Protein AF-0000000082888142 (afdb_homodimer)

Structure (mmCIF, N/CA/C/O backbone):
data_AF-0000000082888142-model_v1
#
loop_
_entity.id
_entity.type
_entity.pdbx_description
1 polymer UDP-glucuronosyltransferase
#
loop_
_atom_site.group_PDB
_atom_site.id
_atom_site.type_symbol
_atom_site.label_atom_id
_atom_site.label_alt_id
_atom_site.label_comp_id
_atom_site.label_asym_id
_atom_site.label_entity_id
_atom_site.label_seq_id
_atom_site.pdbx_PDB_ins_code
_atom_site.Cartn_x
_atom_site.Cartn_y
_atom_site.Cartn_z
_atom_site.occupancy
_atom_site.B_iso_or_equiv
_atom_site.auth_seq_id
_atom_site.auth_comp_id
_atom_site.auth_asym_id
_atom_site.auth_atom_id
_atom_site.pdbx_PDB_model_num
ATOM 1 N N . MET A 1 1 ? 13.992 18.969 13.109 1 68.88 1 MET A N 1
ATOM 2 C CA . MET A 1 1 ? 12.547 18.891 13.305 1 68.88 1 MET A CA 1
ATOM 3 C C . MET A 1 1 ? 12.219 18.203 14.617 1 68.88 1 MET A C 1
ATOM 5 O O . MET A 1 1 ? 13.008 17.391 15.125 1 68.88 1 MET A O 1
ATOM 9 N N . ILE A 1 2 ? 11.086 18.531 15.156 1 60.47 2 ILE A N 1
ATOM 10 C CA . ILE A 1 2 ? 10.609 18 16.422 1 60.47 2 ILE A CA 1
ATOM 11 C C . ILE A 1 2 ? 10.555 16.469 16.359 1 60.47 2 ILE A C 1
ATOM 13 O O . ILE A 1 2 ? 10.914 15.797 17.328 1 60.47 2 ILE A O 1
ATOM 17 N N . SER A 1 3 ? 10.359 15.969 15.25 1 79.44 3 SER A N 1
ATOM 18 C CA . SER A 1 3 ? 10.172 14.523 15.109 1 79.44 3 SER A CA 1
ATOM 19 C C . SER A 1 3 ? 11.508 13.789 15.125 1 79.44 3 SER A C 1
ATOM 21 O O . SER A 1 3 ? 11.562 12.586 15.391 1 79.44 3 SER A O 1
ATOM 23 N N . ASN A 1 4 ? 12.578 14.531 14.938 1 86.19 4 ASN A N 1
ATOM 24 C CA . ASN A 1 4 ? 13.875 13.867 14.844 1 86.19 4 ASN A CA 1
ATOM 25 C C . ASN A 1 4 ? 14.32 13.328 16.203 1 86.19 4 ASN A C 1
ATOM 27 O O . ASN A 1 4 ? 14.883 12.227 16.281 1 86.19 4 ASN A O 1
ATOM 31 N N . ALA A 1 5 ? 14.047 14.125 17.188 1 88.75 5 ALA A N 1
ATOM 32 C CA . ALA A 1 5 ? 14.414 13.672 18.516 1 88.75 5 ALA A CA 1
ATOM 33 C C . ALA A 1 5 ? 13.617 12.43 18.922 1 88.75 5 ALA A C 1
ATOM 35 O O . ALA A 1 5 ? 14.148 11.523 19.562 1 88.75 5 ALA A O 1
ATOM 36 N N . ARG A 1 6 ? 12.367 12.414 18.594 1 90.81 6 ARG A N 1
ATOM 37 C CA . ARG A 1 6 ? 11.523 11.258 18.906 1 90.81 6 ARG A CA 1
ATOM 38 C C . ARG A 1 6 ? 12.016 10.016 18.172 1 90.81 6 ARG A C 1
ATOM 40 O O . ARG A 1 6 ? 12.047 8.922 18.75 1 90.81 6 ARG A O 1
ATOM 47 N N . ILE A 1 7 ? 12.391 10.156 16.938 1 95 7 ILE A N 1
ATOM 48 C CA . ILE A 1 7 ? 12.938 9.055 16.141 1 95 7 ILE A CA 1
ATOM 49 C C . ILE A 1 7 ? 14.211 8.531 16.797 1 95 7 ILE A C 1
ATOM 51 O O . ILE A 1 7 ? 14.336 7.324 17.031 1 95 7 ILE A O 1
ATOM 55 N N . ALA A 1 8 ? 15.133 9.484 17.141 1 95.69 8 ALA A N 1
ATOM 56 C CA . ALA A 1 8 ? 16.422 9.133 17.719 1 95.69 8 ALA A CA 1
ATOM 57 C C . ALA A 1 8 ? 16.25 8.422 19.062 1 95.69 8 ALA A C 1
ATOM 59 O O . ALA A 1 8 ? 16.844 7.375 19.297 1 95.69 8 ALA A O 1
ATOM 60 N N . ASP A 1 9 ? 15.359 8.938 19.844 1 94.69 9 ASP A N 1
ATOM 61 C CA . ASP A 1 9 ? 15.172 8.383 21.188 1 94.69 9 ASP A CA 1
ATOM 62 C C . ASP A 1 9 ? 14.469 7.031 21.125 1 94.69 9 ASP A C 1
ATOM 64 O O . ASP A 1 9 ? 14.742 6.152 21.953 1 94.69 9 ASP A O 1
ATOM 68 N N . THR A 1 10 ? 13.539 6.871 20.203 1 95.88 10 THR A N 1
ATOM 69 C CA . THR A 1 10 ? 12.867 5.586 20.047 1 95.88 10 THR A CA 1
ATOM 70 C C . THR A 1 10 ? 13.875 4.496 19.672 1 95.88 10 THR A C 1
ATOM 72 O O . THR A 1 10 ? 13.852 3.408 20.25 1 95.88 10 THR A O 1
ATOM 75 N N . LEU A 1 11 ? 14.789 4.742 18.781 1 97.5 11 LEU A N 1
ATOM 76 C CA . LEU A 1 11 ? 15.805 3.783 18.375 1 97.5 11 LEU A CA 1
ATOM 77 C C . LEU A 1 11 ? 16.766 3.498 19.531 1 97.5 11 LEU A C 1
ATOM 79 O O . LEU A 1 11 ? 17.094 2.34 19.797 1 97.5 11 LEU A O 1
ATOM 83 N N . ALA A 1 12 ? 17.219 4.602 20.188 1 97.25 12 ALA A N 1
ATOM 84 C CA . ALA A 1 12 ? 18.141 4.445 21.312 1 97.25 12 ALA A CA 1
ATOM 85 C C . ALA A 1 12 ? 17.516 3.635 22.438 1 97.25 12 ALA A C 1
ATOM 87 O O . ALA A 1 12 ? 18.188 2.834 23.078 1 97.25 12 ALA A O 1
ATOM 88 N N . GLY A 1 13 ? 16.25 3.889 22.656 1 96 13 GLY A N 1
ATOM 89 C CA . GLY A 1 13 ? 15.523 3.16 23.688 1 96 13 GLY A CA 1
ATOM 90 C C . GLY A 1 13 ? 15.414 1.674 23.391 1 96 13 GLY A C 1
ATOM 91 O O . GLY A 1 13 ? 15.242 0.871 24.312 1 96 13 GLY A O 1
ATOM 92 N N . ASP A 1 14 ? 15.492 1.28 22.172 1 96.19 14 ASP A N 1
ATOM 93 C CA . ASP A 1 14 ? 15.414 -0.121 21.781 1 96.19 14 ASP A CA 1
ATOM 94 C C . ASP A 1 14 ? 16.797 -0.765 21.734 1 96.19 14 ASP A C 1
ATOM 96 O O . ASP A 1 14 ? 16.938 -1.903 21.281 1 96.19 14 ASP A O 1
ATOM 100 N N . GLY A 1 15 ? 17.859 -0.017 22.094 1 96.62 15 GLY A N 1
ATOM 101 C CA . GLY A 1 15 ? 19.172 -0.609 22.266 1 96.62 15 GLY A CA 1
ATOM 102 C C . GLY A 1 15 ? 20.141 -0.235 21.156 1 96.62 15 GLY A C 1
ATOM 103 O O . GLY A 1 15 ? 21.297 -0.632 21.172 1 96.62 15 GLY A O 1
ATOM 104 N N . HIS A 1 16 ? 19.781 0.568 20.219 1 96.94 16 HIS A N 1
ATOM 105 C CA . HIS A 1 16 ? 20.672 1.014 19.156 1 96.94 16 HIS A CA 1
ATOM 106 C C . HIS A 1 16 ? 21.609 2.102 19.656 1 96.94 16 HIS A C 1
ATOM 108 O O . HIS A 1 16 ? 21.281 2.855 20.562 1 96.94 16 HIS A O 1
ATOM 114 N N . ASP A 1 17 ? 22.828 2.123 19.109 1 97.5 17 ASP A N 1
ATOM 115 C CA . ASP A 1 17 ? 23.719 3.266 19.266 1 97.5 17 ASP A CA 1
ATOM 116 C C . ASP A 1 17 ? 23.375 4.387 18.297 1 97.5 17 ASP A C 1
ATOM 118 O O . ASP A 1 17 ? 23.656 4.297 17.109 1 97.5 17 ASP A O 1
ATOM 122 N N . VAL A 1 18 ? 22.75 5.414 18.844 1 97.81 18 VAL A N 1
ATOM 123 C CA . VAL A 1 18 ? 22.125 6.414 17.969 1 97.81 18 VAL A CA 1
ATOM 124 C C . VAL A 1 18 ? 22.812 7.766 18.172 1 97.81 18 VAL A C 1
ATOM 126 O O . VAL A 1 18 ? 23.031 8.203 19.312 1 97.81 18 VAL A O 1
ATOM 129 N N . THR A 1 19 ? 23.219 8.414 17.109 1 96.69 19 THR A N 1
ATOM 130 C CA . THR A 1 19 ? 23.703 9.789 17.078 1 96.69 19 THR A CA 1
ATOM 131 C C . THR A 1 19 ? 22.781 10.672 16.25 1 96.69 19 THR A C 1
ATOM 133 O O . THR A 1 19 ? 22.5 10.359 15.094 1 96.69 19 THR A O 1
ATOM 136 N N . ILE A 1 20 ? 22.297 11.719 16.812 1 95.31 20 ILE A N 1
ATOM 137 C CA . ILE A 1 20 ? 21.484 12.695 16.094 1 95.31 20 ILE A CA 1
ATOM 138 C C . ILE A 1 20 ? 22.328 13.93 15.789 1 95.31 20 ILE A C 1
ATOM 140 O O . ILE A 1 20 ? 22.984 14.484 16.672 1 95.31 20 ILE A O 1
ATOM 144 N N . LEU A 1 21 ? 22.391 14.258 14.539 1 93.75 21 LEU A N 1
ATOM 145 C CA . LEU A 1 21 ? 23.047 15.484 14.102 1 93.75 21 LEU A CA 1
ATOM 146 C C . LEU A 1 21 ? 22.047 16.625 13.992 1 93.75 21 LEU A C 1
ATOM 148 O O . LEU A 1 21 ? 21.109 16.547 13.203 1 93.75 21 LEU A O 1
ATOM 152 N N . ILE A 1 22 ? 22.281 17.672 14.75 1 91.94 22 ILE A N 1
ATOM 153 C CA . ILE A 1 22 ? 21.375 18.828 14.781 1 91.94 22 ILE A CA 1
ATOM 154 C C . ILE A 1 22 ? 22.078 20.047 14.18 1 91.94 22 ILE A C 1
ATOM 156 O O . ILE A 1 22 ? 22.984 20.609 14.797 1 91.94 22 ILE A O 1
ATOM 160 N N . ALA A 1 23 ? 21.609 20.359 13.008 1 90 23 ALA A N 1
ATOM 161 C CA . ALA A 1 23 ? 22.109 21.594 12.391 1 90 23 ALA A CA 1
ATOM 162 C C . ALA A 1 23 ? 21.234 22.781 12.789 1 90 23 ALA A C 1
ATOM 164 O O . ALA A 1 23 ? 20.031 22.781 12.555 1 90 23 ALA A O 1
ATOM 165 N N . GLU A 1 24 ? 21.828 23.766 13.336 1 89.12 24 GLU A N 1
ATOM 166 C CA . GLU A 1 24 ? 21.078 24.922 13.805 1 89.12 24 GLU A CA 1
ATOM 167 C C . GLU A 1 24 ? 20.781 25.891 12.656 1 89.12 24 GLU A C 1
ATOM 169 O O . GLU A 1 24 ? 21.203 27.047 12.68 1 89.12 24 GLU A O 1
ATOM 174 N N . PHE A 1 25 ? 20.031 25.422 11.75 1 85.12 25 PHE A N 1
ATOM 175 C CA . PHE A 1 25 ? 19.656 26.234 10.586 1 85.12 25 PHE A CA 1
ATOM 176 C C . PHE A 1 25 ? 18.766 27.391 10.992 1 85.12 25 PHE A C 1
ATOM 178 O O . PHE A 1 25 ? 18.828 28.469 10.383 1 85.12 25 PHE A O 1
ATOM 185 N N . ARG A 1 26 ? 17.859 27.141 11.93 1 79.62 26 ARG A N 1
ATOM 186 C CA . ARG A 1 26 ? 16.938 28.172 12.375 1 79.62 26 ARG A CA 1
ATOM 187 C C . ARG A 1 26 ? 16.828 28.203 13.891 1 79.62 26 ARG A C 1
ATOM 189 O O . ARG A 1 26 ? 17.234 29.172 14.531 1 79.62 26 ARG A O 1
ATOM 196 N N . VAL A 1 27 ? 16.422 27.047 14.398 1 74.5 27 VAL A N 1
ATOM 197 C CA . VAL A 1 27 ? 16.188 26.922 15.836 1 74.5 27 VAL A CA 1
ATOM 198 C C . VAL A 1 27 ? 17.453 26.438 16.516 1 74.5 27 VAL A C 1
ATOM 200 O O . VAL A 1 27 ? 18.125 25.516 16.031 1 74.5 27 VAL A O 1
ATOM 203 N N . LYS A 1 28 ? 17.703 27.125 17.594 1 78.56 28 LYS A N 1
ATOM 204 C CA . LYS A 1 28 ? 18.875 26.734 18.375 1 78.56 28 LYS A CA 1
ATOM 205 C C . LYS A 1 28 ? 18.562 25.516 19.25 1 78.56 28 LYS A C 1
ATOM 207 O O . LYS A 1 28 ? 17.438 25.344 19.688 1 78.56 28 LYS A O 1
ATOM 212 N N . TYR A 1 29 ? 19.562 24.75 19.406 1 75.88 29 TYR A N 1
ATOM 213 C CA . TYR A 1 29 ? 19.453 23.5 20.156 1 75.88 29 TYR A CA 1
ATOM 214 C C . TYR A 1 29 ? 18.875 23.75 21.531 1 75.88 29 TYR A C 1
ATOM 216 O O . TYR A 1 29 ? 18.078 22.938 22.047 1 75.88 29 TYR A O 1
ATOM 224 N N . ASN A 1 30 ? 19.203 24.781 22.125 1 71.38 30 ASN A N 1
ATOM 225 C CA . ASN A 1 30 ? 18.797 25.062 23.5 1 71.38 30 ASN A CA 1
ATOM 226 C C . ASN A 1 30 ? 17.328 25.484 23.562 1 71.38 30 ASN A C 1
ATOM 228 O O . ASN A 1 30 ? 16.75 25.594 24.656 1 71.38 30 ASN A O 1
ATOM 232 N N . GLN A 1 31 ? 16.719 25.656 22.406 1 71.38 31 GLN A N 1
ATOM 233 C CA . GLN A 1 31 ? 15.336 26.094 22.344 1 71.38 31 GLN A CA 1
ATOM 234 C C . GLN A 1 31 ? 14.391 24.922 22.125 1 71.38 31 GLN A C 1
ATOM 236 O O . GLN A 1 31 ? 13.172 25.094 22.078 1 71.38 31 GLN A O 1
ATOM 241 N N . VAL A 1 32 ? 15.047 23.828 21.969 1 71.81 32 VAL A N 1
ATOM 242 C CA . VAL A 1 32 ? 14.211 22.656 21.734 1 71.81 32 VAL A CA 1
ATOM 243 C C . VAL A 1 32 ? 14.523 21.578 22.781 1 71.81 32 VAL A C 1
ATOM 245 O O . VAL A 1 32 ? 15.555 21.625 23.438 1 71.81 32 VAL A O 1
ATOM 248 N N . SER A 1 33 ? 13.586 20.641 22.938 1 73.19 33 SER A N 1
ATOM 249 C CA . SER A 1 33 ? 13.828 19.516 23.844 1 73.19 33 SER A CA 1
ATOM 250 C C . SER A 1 33 ? 14.891 18.578 23.281 1 73.19 33 SER A C 1
ATOM 252 O O . SER A 1 33 ? 14.75 18.047 22.188 1 73.19 33 SER A O 1
ATOM 254 N N . PRO A 1 34 ? 15.922 18.453 24 1 80.12 34 PRO A N 1
ATOM 255 C CA . PRO A 1 34 ? 16.969 17.562 23.531 1 80.12 34 PRO A CA 1
ATOM 256 C C . PRO A 1 34 ? 16.578 16.094 23.594 1 80.12 34 PRO A C 1
ATOM 258 O O . PRO A 1 34 ? 15.656 15.727 24.344 1 80.12 34 PRO A O 1
ATOM 261 N N . PRO A 1 35 ? 17.281 15.344 22.734 1 87.94 35 PRO A N 1
ATOM 262 C CA . PRO A 1 35 ? 17.062 13.906 22.922 1 87.94 35 PRO A CA 1
ATOM 263 C C . PRO A 1 35 ? 17.469 13.422 24.312 1 87.94 35 PRO A C 1
ATOM 265 O O . PRO A 1 35 ? 18.438 13.93 24.891 1 87.94 35 PRO A O 1
ATOM 268 N N . LYS A 1 36 ? 16.766 12.492 24.812 1 88.69 36 LYS A N 1
ATOM 269 C CA . LYS A 1 36 ? 16.969 12 26.172 1 88.69 36 LYS A CA 1
ATOM 270 C C . LYS A 1 36 ? 17.938 10.812 26.188 1 88.69 36 LYS A C 1
ATOM 272 O O . LYS A 1 36 ? 18.625 10.578 27.172 1 88.69 36 LYS A O 1
ATOM 277 N N . LYS A 1 37 ? 17.969 10.094 25.156 1 93.44 37 LYS A N 1
ATOM 278 C CA . LYS A 1 37 ? 18.703 8.836 25.156 1 93.44 37 LYS A CA 1
ATOM 279 C C . LYS A 1 37 ? 19.797 8.852 24.078 1 93.44 37 LYS A C 1
ATOM 281 O O . LYS A 1 37 ? 20.891 8.352 24.297 1 93.44 37 LYS A O 1
ATOM 286 N N . ALA A 1 38 ? 19.578 9.477 22.984 1 94.94 38 ALA A N 1
ATOM 287 C CA . ALA A 1 38 ? 20.516 9.477 21.859 1 94.94 38 ALA A CA 1
ATOM 288 C C . ALA A 1 38 ? 21.625 10.492 22.078 1 94.94 38 ALA A C 1
ATOM 290 O O . ALA A 1 38 ? 21.453 11.469 22.812 1 94.94 38 ALA A O 1
ATOM 291 N N . LYS A 1 39 ? 22.781 10.242 21.5 1 94.75 39 LYS A N 1
ATOM 292 C CA . LYS A 1 39 ? 23.875 11.219 21.469 1 94.75 39 LYS A CA 1
ATOM 293 C C . LYS A 1 39 ? 23.578 12.336 20.469 1 94.75 39 LYS A C 1
ATOM 295 O O . LYS A 1 39 ? 23.094 12.086 19.375 1 94.75 39 LYS A O 1
ATOM 300 N N . ALA A 1 40 ? 23.844 13.555 20.938 1 93.75 40 ALA A N 1
ATOM 301 C CA . ALA A 1 40 ? 23.594 14.688 20.047 1 93.75 40 ALA A CA 1
ATOM 302 C C . ALA A 1 40 ? 24.891 15.375 19.656 1 93.75 40 ALA A C 1
ATOM 304 O O . ALA A 1 40 ? 25.781 15.562 20.484 1 93.75 40 ALA A O 1
ATOM 305 N N . ILE A 1 41 ? 25.062 15.594 18.453 1 93.94 41 ILE A N 1
ATOM 306 C CA . ILE A 1 41 ? 26.109 16.438 17.906 1 93.94 41 ILE A CA 1
ATOM 307 C C . ILE A 1 41 ? 25.5 17.688 17.281 1 93.94 41 ILE A C 1
ATOM 309 O O . ILE A 1 41 ? 24.609 17.594 16.438 1 93.94 41 ILE A O 1
ATOM 313 N N . ILE A 1 42 ? 25.953 18.844 17.719 1 93.88 42 ILE A N 1
ATOM 314 C CA . ILE A 1 42 ? 25.359 20.109 17.297 1 93.88 42 ILE A CA 1
ATOM 315 C C . ILE A 1 42 ? 26.266 20.797 16.297 1 93.88 42 ILE A C 1
ATOM 317 O O . ILE A 1 42 ? 27.453 20.984 16.547 1 93.88 42 ILE A O 1
ATOM 321 N N . PHE A 1 43 ? 25.766 21.109 15.18 1 94 43 PHE A N 1
ATOM 322 C CA . PHE A 1 43 ? 26.406 21.969 14.195 1 94 43 PHE A CA 1
ATOM 323 C C . PHE A 1 43 ? 25.969 23.422 14.344 1 94 43 PHE A C 1
ATOM 325 O O . PHE A 1 43 ? 24.922 23.812 13.797 1 94 43 PHE A O 1
ATOM 332 N N . ASP A 1 44 ? 26.719 24.141 15.023 1 92.31 44 ASP A N 1
ATOM 333 C CA . ASP A 1 44 ? 26.406 25.516 15.359 1 92.31 44 ASP A CA 1
ATOM 334 C C . ASP A 1 44 ? 27.125 26.484 14.438 1 92.31 44 ASP A C 1
ATOM 336 O O . ASP A 1 44 ? 27.75 26.078 13.453 1 92.31 44 ASP A O 1
ATOM 340 N N . GLY A 1 45 ? 26.891 27.781 14.609 1 91 45 GLY A N 1
ATOM 341 C CA . GLY A 1 45 ? 27.594 28.812 13.875 1 91 45 GLY A CA 1
ATOM 342 C C . GLY A 1 45 ? 26.938 29.172 12.562 1 91 45 GLY A C 1
ATOM 343 O O . GLY A 1 45 ? 27.469 29.969 11.789 1 91 45 GLY A O 1
ATOM 344 N N . ILE A 1 46 ? 25.828 28.594 12.305 1 91.06 46 ILE A N 1
ATOM 345 C CA . ILE A 1 46 ? 25.094 28.875 11.07 1 91.06 46 ILE A CA 1
ATOM 346 C C . ILE A 1 46 ? 24.156 30.047 11.281 1 91.06 46 ILE A C 1
ATOM 348 O O . ILE A 1 46 ? 23.453 30.125 12.305 1 91.06 46 ILE A O 1
ATOM 352 N N . ASP A 1 47 ? 24.125 31 10.312 1 87.81 47 ASP A N 1
ATOM 353 C CA . ASP A 1 47 ? 23.281 32.188 10.422 1 87.81 47 ASP A CA 1
ATOM 354 C C . ASP A 1 47 ? 21.812 31.844 10.18 1 87.81 47 ASP A C 1
ATOM 356 O O . ASP A 1 47 ? 21.391 31.703 9.031 1 87.81 47 ASP A O 1
ATOM 360 N N . GLY A 1 48 ? 21.062 31.859 11.203 1 84.81 48 GLY A N 1
ATOM 361 C CA . GLY A 1 48 ? 19.656 31.5 11.133 1 84.81 48 GLY A CA 1
ATOM 362 C C . GLY A 1 48 ? 18.797 32.531 10.43 1 84.81 48 GLY A C 1
ATOM 363 O O . GLY A 1 48 ? 17.672 32.25 10.008 1 84.81 48 GLY A O 1
ATOM 364 N N . SER A 1 49 ? 19.281 33.781 10.25 1 84.25 49 SER A N 1
ATOM 365 C CA . SER A 1 49 ? 18.516 34.844 9.656 1 84.25 49 SER A CA 1
ATOM 366 C C . SER A 1 49 ? 18.219 34.594 8.188 1 84.25 49 SER A C 1
ATOM 368 O O . SER A 1 49 ? 17.203 35.031 7.652 1 84.25 49 SER A O 1
ATOM 370 N N . VAL A 1 50 ? 19.062 33.844 7.559 1 82.94 50 VAL A N 1
ATOM 371 C CA . VAL A 1 50 ? 18.875 33.469 6.156 1 82.94 50 VAL A CA 1
ATOM 372 C C . VAL A 1 50 ? 17.609 32.625 6 1 82.94 50 VAL A C 1
ATOM 374 O O . VAL A 1 50 ? 16.797 32.875 5.098 1 82.94 50 VAL A O 1
ATOM 377 N N . PHE A 1 51 ? 17.438 31.781 6.93 1 82.69 51 PHE A N 1
ATOM 378 C CA . PHE A 1 51 ? 16.281 30.891 6.859 1 82.69 51 PHE A CA 1
ATOM 379 C C . PHE A 1 51 ? 15.008 31.625 7.242 1 82.69 51 PHE A C 1
ATOM 381 O O . PHE A 1 51 ? 13.945 31.375 6.688 1 82.69 51 PHE A O 1
ATOM 388 N N . ASP A 1 52 ? 15.102 32.5 8.133 1 79.88 52 ASP A N 1
ATOM 389 C CA . ASP A 1 52 ? 13.953 33.281 8.547 1 79.88 52 ASP A CA 1
ATOM 390 C C . ASP A 1 52 ? 13.375 34.062 7.375 1 79.88 52 ASP A C 1
ATOM 392 O O . ASP A 1 52 ? 12.156 34.156 7.215 1 79.88 52 ASP A O 1
ATOM 396 N N . LYS A 1 53 ? 14.18 34.594 6.57 1 78.25 53 LYS A N 1
ATOM 397 C CA . LYS A 1 53 ? 13.734 35.344 5.398 1 78.25 53 LYS A CA 1
ATOM 398 C C . LYS A 1 53 ? 13.039 34.438 4.395 1 78.25 53 LYS A C 1
ATOM 400 O O . LYS A 1 53 ? 12.039 34.844 3.785 1 78.25 53 LYS A O 1
ATOM 405 N N . GLY A 1 54 ? 13.555 33.344 4.262 1 75.44 54 GLY A N 1
ATOM 406 C CA . GLY A 1 54 ? 12.945 32.375 3.363 1 75.44 54 GLY A CA 1
ATOM 407 C C . GLY A 1 54 ? 11.594 31.875 3.844 1 75.44 54 GLY A C 1
ATOM 408 O O . GLY A 1 54 ? 10.672 31.703 3.047 1 75.44 54 GLY A O 1
ATOM 409 N N . GLN A 1 55 ? 11.492 31.75 5.141 1 74.88 55 GLN A N 1
ATOM 410 C CA . GLN A 1 55 ? 10.266 31.234 5.734 1 74.88 55 GLN A CA 1
ATOM 411 C C . GLN A 1 55 ? 9.172 32.312 5.73 1 74.88 55 GLN A C 1
ATOM 413 O O . GLN A 1 55 ? 7.984 31.984 5.613 1 74.88 55 GLN A O 1
ATOM 418 N N . GLU A 1 56 ? 9.547 33.562 5.945 1 73.19 56 GLU A N 1
ATOM 419 C CA . GLU A 1 56 ? 8.594 34.656 5.949 1 73.19 56 GLU A CA 1
ATOM 420 C C . GLU A 1 56 ? 7.754 34.688 4.676 1 73.19 56 GLU A C 1
ATOM 422 O O . GLU A 1 56 ? 6.578 35.062 4.699 1 73.19 56 GLU A O 1
ATOM 427 N N . SER A 1 57 ? 8.312 34.188 3.715 1 71.44 57 SER A N 1
ATOM 428 C CA . SER A 1 57 ? 7.605 34.188 2.439 1 71.44 57 SER A CA 1
ATOM 429 C C . SER A 1 57 ? 6.445 33.188 2.461 1 71.44 57 SER A C 1
ATOM 431 O O . SER A 1 57 ? 5.465 33.344 1.734 1 71.44 57 SER A O 1
ATOM 433 N N . LEU A 1 58 ? 6.543 32.25 3.369 1 72.12 58 LEU A N 1
ATOM 434 C CA . LEU A 1 58 ? 5.523 31.203 3.432 1 72.12 58 LEU A CA 1
ATOM 435 C C . LEU A 1 58 ? 4.281 31.703 4.164 1 72.12 58 LEU A C 1
ATOM 437 O O . LEU A 1 58 ? 3.184 31.188 3.961 1 72.12 58 LEU A O 1
ATOM 441 N N . THR A 1 59 ? 4.391 32.781 5.027 1 71.12 59 THR A N 1
ATOM 442 C CA . THR A 1 59 ? 3.266 33.219 5.84 1 71.12 59 THR A CA 1
ATOM 443 C C . THR A 1 59 ? 2.863 34.656 5.473 1 71.12 59 THR A C 1
ATOM 445 O O . THR A 1 59 ? 1.955 35.219 6.082 1 71.12 59 THR A O 1
ATOM 448 N N . ALA A 1 60 ? 3.518 35.188 4.488 1 67.81 60 ALA A N 1
ATOM 449 C CA . ALA A 1 60 ? 3.324 36.594 4.141 1 67.81 60 ALA A CA 1
ATOM 450 C C . ALA A 1 60 ? 1.879 36.875 3.73 1 67.81 60 ALA A C 1
ATOM 452 O O . ALA A 1 60 ? 1.342 37.938 3.998 1 67.81 60 ALA A O 1
ATOM 453 N N . ASN A 1 61 ? 1.281 35.875 3.193 1 73.94 61 ASN A N 1
ATOM 454 C CA . ASN A 1 61 ? -0.068 36.125 2.686 1 73.94 61 ASN A CA 1
ATOM 455 C C . ASN A 1 61 ? -1.093 35.25 3.41 1 73.94 61 ASN A C 1
ATOM 457 O O . ASN A 1 61 ? -2.041 34.75 2.797 1 73.94 61 ASN A O 1
ATOM 461 N N . THR A 1 62 ? -0.929 35.156 4.707 1 78.94 62 THR A N 1
ATOM 462 C CA . THR A 1 62 ? -1.746 34.25 5.508 1 78.94 62 THR A CA 1
ATOM 463 C C . THR A 1 62 ? -3.215 34.656 5.461 1 78.94 62 THR A C 1
ATOM 465 O O . THR A 1 62 ? -4.102 33.812 5.383 1 78.94 62 THR A O 1
ATOM 468 N N . PHE A 1 63 ? -3.525 36 5.477 1 80.81 63 PHE A N 1
ATOM 469 C CA . PHE A 1 63 ? -4.902 36.469 5.523 1 80.81 63 PHE A CA 1
ATOM 470 C C . PHE A 1 63 ? -5.328 37 4.168 1 80.81 63 PHE A C 1
ATOM 472 O O . PHE A 1 63 ? -6.391 37.625 4.047 1 80.81 63 PHE A O 1
ATOM 479 N N . GLY A 1 64 ? -4.48 36.719 3.184 1 78.56 64 GLY A N 1
ATOM 480 C CA . GLY A 1 64 ? -4.812 37.156 1.829 1 78.56 64 GLY A CA 1
ATOM 481 C C . GLY A 1 64 ? -5.707 36.156 1.104 1 78.56 64 GLY A C 1
ATOM 482 O O . GLY A 1 64 ? -6.109 35.156 1.674 1 78.56 64 GLY A O 1
ATOM 483 N N . PRO A 1 65 ? -6.102 36.562 -0.064 1 77.88 65 PRO A N 1
ATOM 484 C CA . PRO A 1 65 ? -6.941 35.656 -0.851 1 77.88 65 PRO A CA 1
ATOM 485 C C . PRO A 1 65 ? -6.215 34.375 -1.239 1 77.88 65 PRO A C 1
ATOM 487 O O . PRO A 1 65 ? -4.98 34.344 -1.238 1 77.88 65 PRO A O 1
ATOM 490 N N . ASP A 1 66 ? -7.074 33.344 -1.489 1 76.44 66 ASP A N 1
ATOM 491 C CA . ASP A 1 66 ? -6.496 32.094 -1.968 1 76.44 66 ASP A CA 1
ATOM 492 C C . ASP A 1 66 ? -5.77 32.281 -3.295 1 76.44 66 ASP A C 1
ATOM 494 O O . ASP A 1 66 ? -6.152 33.156 -4.094 1 76.44 66 ASP A O 1
ATOM 498 N N . GLU A 1 67 ? -4.766 31.516 -3.432 1 76.12 67 GLU A N 1
ATOM 499 C CA . GLU A 1 67 ? -4.043 31.547 -4.699 1 76.12 67 GLU A CA 1
ATOM 500 C C . GLU A 1 67 ? -4.945 31.141 -5.859 1 76.12 67 GLU A C 1
ATOM 502 O O . GLU A 1 67 ? -5.715 30.188 -5.75 1 76.12 67 GLU A O 1
ATOM 507 N N . ALA A 1 68 ? -4.879 32 -6.828 1 76.75 68 ALA A N 1
ATOM 508 C CA . ALA A 1 68 ? -5.574 31.672 -8.07 1 76.75 68 ALA A CA 1
ATOM 509 C C . ALA A 1 68 ? -4.77 30.672 -8.891 1 76.75 68 ALA A C 1
ATOM 511 O O . ALA A 1 68 ? -3.648 30.312 -8.523 1 76.75 68 ALA A O 1
ATOM 512 N N . LEU A 1 69 ? -5.457 30.078 -9.867 1 79.44 69 LEU A N 1
ATOM 513 C CA . LEU A 1 69 ? -4.859 29.062 -10.734 1 79.44 69 LEU A CA 1
ATOM 514 C C . LEU A 1 69 ? -3.523 29.547 -11.289 1 79.44 69 LEU A C 1
ATOM 516 O O . LEU A 1 69 ? -2.527 28.828 -11.234 1 79.44 69 LEU A O 1
ATOM 520 N N . PHE A 1 70 ? -3.5 30.781 -11.672 1 78.88 70 PHE A N 1
ATOM 521 C CA . PHE A 1 70 ? -2.314 31.328 -12.328 1 78.88 70 PHE A CA 1
ATOM 522 C C . PHE A 1 70 ? -1.153 31.438 -11.352 1 78.88 70 PHE A C 1
ATOM 524 O O . PHE A 1 70 ? 0.008 31.281 -11.734 1 78.88 70 PHE A O 1
ATOM 531 N N . ASP A 1 71 ? -1.469 31.625 -10.094 1 79.25 71 ASP A N 1
ATOM 532 C CA . ASP A 1 71 ? -0.438 31.719 -9.062 1 79.25 71 ASP A CA 1
ATOM 533 C C . ASP A 1 71 ? 0.283 30.391 -8.883 1 79.25 71 ASP A C 1
ATOM 535 O O . ASP A 1 71 ? 1.444 30.359 -8.477 1 79.25 71 ASP A O 1
ATOM 539 N N . LYS A 1 72 ? -0.406 29.406 -9.258 1 80.19 72 LYS A N 1
ATOM 540 C CA . LYS A 1 72 ? 0.132 28.062 -9.047 1 80.19 72 LYS A CA 1
ATOM 541 C C . LYS A 1 72 ? 1.062 27.656 -10.18 1 80.19 72 LYS A C 1
ATOM 543 O O . LYS A 1 72 ? 1.726 26.609 -10.109 1 80.19 72 LYS A O 1
ATOM 548 N N . LEU A 1 73 ? 1.172 28.453 -11.133 1 82.69 73 LEU A N 1
ATOM 549 C CA . LEU A 1 73 ? 2.076 28.172 -12.242 1 82.69 73 LEU A CA 1
ATOM 550 C C . LEU A 1 73 ? 3.516 28.5 -11.867 1 82.69 73 LEU A C 1
ATOM 552 O O . LEU A 1 73 ? 4.457 28.016 -12.492 1 82.69 73 LEU A O 1
ATOM 556 N N . PHE A 1 74 ? 3.58 29.328 -10.797 1 83.44 74 PHE A N 1
ATOM 557 C CA . PHE A 1 74 ? 4.906 29.734 -10.352 1 83.44 74 PHE A CA 1
ATOM 558 C C . PHE A 1 74 ? 5.152 29.297 -8.914 1 83.44 74 PHE A C 1
ATOM 560 O O . PHE A 1 74 ? 4.207 29.125 -8.141 1 83.44 74 PHE A O 1
ATOM 567 N N . TYR A 1 75 ? 6.367 28.922 -8.68 1 82.19 75 TYR A N 1
ATOM 568 C CA . TYR A 1 75 ? 6.707 28.562 -7.309 1 82.19 75 TYR A CA 1
ATOM 569 C C . TYR A 1 75 ? 7.812 29.469 -6.766 1 82.19 75 TYR A C 1
ATOM 571 O O . TYR A 1 75 ? 8.641 29.969 -7.523 1 82.19 75 TYR A O 1
ATOM 579 N N . ASP A 1 76 ? 7.684 29.672 -5.469 1 82.69 76 ASP A N 1
ATOM 580 C CA . ASP A 1 76 ? 8.688 30.453 -4.754 1 82.69 76 ASP A CA 1
ATOM 581 C C . ASP A 1 76 ? 9.906 29.594 -4.41 1 82.69 76 ASP A C 1
ATOM 583 O O . ASP A 1 76 ? 9.766 28.484 -3.887 1 82.69 76 ASP A O 1
ATOM 587 N N . THR A 1 77 ? 11.07 30.125 -4.797 1 89.75 77 THR A N 1
ATOM 588 C CA . THR A 1 77 ? 12.297 29.359 -4.594 1 89.75 77 THR A CA 1
ATOM 589 C C . THR A 1 77 ? 12.969 29.734 -3.283 1 89.75 77 THR A C 1
ATOM 591 O O . THR A 1 77 ? 13.93 29.094 -2.855 1 89.75 77 THR A O 1
ATOM 594 N N . SER A 1 78 ? 12.469 30.781 -2.648 1 88.25 78 SER A N 1
ATOM 595 C CA . SER A 1 78 ? 13.164 31.391 -1.525 1 88.25 78 SER A CA 1
ATOM 596 C C . SER A 1 78 ? 13.391 30.391 -0.4 1 88.25 78 SER A C 1
ATOM 598 O O . SER A 1 78 ? 14.469 30.375 0.209 1 88.25 78 SER A O 1
ATOM 600 N N . PHE A 1 79 ? 12.438 29.641 -0.094 1 88 79 PHE A N 1
ATOM 601 C CA . PHE A 1 79 ? 12.531 28.641 0.958 1 88 79 PHE A CA 1
ATOM 602 C C . PHE A 1 79 ? 13.648 27.641 0.657 1 88 79 PHE A C 1
ATOM 604 O O . PHE A 1 79 ? 14.469 27.344 1.525 1 88 79 PHE A O 1
ATOM 611 N N . PHE A 1 80 ? 13.703 27.188 -0.516 1 93 80 PHE A N 1
ATOM 612 C CA . PHE A 1 80 ? 14.68 26.188 -0.93 1 93 80 PHE A CA 1
ATOM 613 C C . PHE A 1 80 ? 16.062 26.797 -1.028 1 93 80 PHE A C 1
ATOM 615 O O . PHE A 1 80 ? 17.062 26.156 -0.669 1 93 80 PHE A O 1
ATOM 622 N N . ASP A 1 81 ? 16.078 28.062 -1.537 1 94.19 81 ASP A N 1
ATOM 623 C CA . ASP A 1 81 ? 17.359 28.766 -1.592 1 94.19 81 ASP A CA 1
ATOM 624 C C . ASP A 1 81 ? 17.953 28.938 -0.195 1 94.19 81 ASP A C 1
ATOM 626 O O . ASP A 1 81 ? 19.156 28.766 -0.003 1 94.19 81 ASP A O 1
ATOM 630 N N . ALA A 1 82 ? 17.094 29.281 0.71 1 92.44 82 ALA A N 1
ATOM 631 C CA . ALA A 1 82 ? 17.547 29.453 2.09 1 92.44 82 ALA A CA 1
ATOM 632 C C . ALA A 1 82 ? 18.109 28.156 2.656 1 92.44 82 ALA A C 1
ATOM 634 O O . ALA A 1 82 ? 19.156 28.156 3.291 1 92.44 82 ALA A O 1
ATOM 635 N N . PHE A 1 83 ? 17.453 27.062 2.463 1 92.81 83 PHE A N 1
ATOM 636 C CA . PHE A 1 83 ? 17.891 25.766 2.949 1 92.81 83 PHE A CA 1
ATOM 637 C C . PHE A 1 83 ? 19.25 25.406 2.355 1 92.81 83 PHE A C 1
ATOM 639 O O . PHE A 1 83 ? 20.141 24.906 3.064 1 92.81 83 PHE A O 1
ATOM 646 N N . ASN A 1 84 ? 19.359 25.594 1.101 1 96 84 ASN A N 1
ATOM 647 C CA . ASN A 1 84 ? 20.594 25.203 0.412 1 96 84 ASN A CA 1
ATOM 648 C C . ASN A 1 84 ? 21.766 26.094 0.787 1 96 84 ASN A C 1
ATOM 650 O O . ASN A 1 84 ? 22.906 25.641 0.847 1 96 84 ASN A O 1
ATOM 654 N N . THR A 1 85 ? 21.469 27.391 1.001 1 95.56 85 THR A N 1
ATOM 655 C CA . THR A 1 85 ? 22.5 28.281 1.53 1 95.56 85 THR A CA 1
ATOM 656 C C . THR A 1 85 ? 23 27.781 2.881 1 95.56 85 THR A C 1
ATOM 658 O O . THR A 1 85 ? 24.203 27.75 3.133 1 95.56 85 THR A O 1
ATOM 661 N N . GLN A 1 86 ? 22.094 27.391 3.729 1 94.62 86 GLN A N 1
ATOM 662 C CA . GLN A 1 86 ? 22.453 26.859 5.043 1 94.62 86 GLN A CA 1
ATOM 663 C C . GLN A 1 86 ? 23.234 25.562 4.926 1 94.62 86 GLN A C 1
ATOM 665 O O . GLN A 1 86 ? 24.156 25.312 5.691 1 94.62 86 GLN A O 1
ATOM 670 N N . CYS A 1 87 ? 22.812 24.719 4.02 1 96.31 87 CYS A N 1
ATOM 671 C CA . CYS A 1 87 ? 23.547 23.469 3.77 1 96.31 87 CYS A CA 1
ATOM 672 C C . CYS A 1 87 ? 24.984 23.75 3.359 1 96.31 87 CYS A C 1
ATOM 674 O O . CYS A 1 87 ? 25.906 23.109 3.854 1 96.31 87 CYS A O 1
ATOM 676 N N . ASP A 1 88 ? 25.172 24.688 2.465 1 97.44 88 ASP A N 1
ATOM 677 C CA . ASP A 1 88 ? 26.5 25.094 2.018 1 97.44 88 ASP A CA 1
ATOM 678 C C . ASP A 1 88 ? 27.359 25.547 3.195 1 97.44 88 ASP A C 1
ATOM 680 O O . ASP A 1 88 ? 28.5 25.125 3.328 1 97.44 88 ASP A O 1
ATOM 684 N N . GLU A 1 89 ? 26.75 26.359 4.02 1 96.31 89 GLU A N 1
ATOM 685 C CA . GLU A 1 89 ? 27.453 26.875 5.188 1 96.31 89 GLU A CA 1
ATOM 686 C C . GLU A 1 89 ? 27.797 25.766 6.172 1 96.31 89 GLU A C 1
ATOM 688 O O . GLU A 1 89 ? 28.891 25.75 6.734 1 96.31 89 GLU A O 1
ATOM 693 N N . MET A 1 90 ? 26.875 24.922 6.414 1 96.19 90 MET A N 1
ATOM 694 C CA . MET A 1 90 ? 27.094 23.797 7.332 1 96.19 90 MET A CA 1
ATOM 695 C C . MET A 1 90 ? 28.297 22.969 6.887 1 96.19 90 MET A C 1
ATOM 697 O O . MET A 1 90 ? 29.156 22.625 7.699 1 96.19 90 MET A O 1
ATOM 701 N N . LEU A 1 91 ? 28.359 22.641 5.57 1 97.44 91 LEU A N 1
ATOM 702 C CA . LEU A 1 91 ? 29.422 21.812 5.035 1 97.44 91 LEU A CA 1
ATOM 703 C C . LEU A 1 91 ? 30.766 22.531 5.129 1 97.44 91 LEU A C 1
ATOM 705 O O . LEU A 1 91 ? 31.797 21.906 5.387 1 97.44 91 LEU A O 1
ATOM 709 N N . ARG A 1 92 ? 30.703 23.812 4.938 1 96.94 92 ARG A N 1
ATOM 710 C CA . ARG A 1 92 ? 31.922 24.609 5.023 1 96.94 92 ARG A CA 1
ATOM 711 C C . ARG A 1 92 ? 32.438 24.672 6.461 1 96.94 92 ARG A C 1
ATOM 713 O O . ARG A 1 92 ? 33.625 24.422 6.727 1 96.94 92 ARG A O 1
ATOM 720 N N . LEU A 1 93 ? 31.594 24.953 7.402 1 96.94 93 LEU A N 1
ATOM 721 C CA . LEU A 1 93 ? 31.953 25.234 8.789 1 96.94 93 LEU A CA 1
ATOM 722 C C . LEU A 1 93 ? 32.312 23.938 9.516 1 96.94 93 LEU A C 1
ATOM 724 O O . LEU A 1 93 ? 33.156 23.953 10.43 1 96.94 93 LEU A O 1
ATOM 728 N N . HIS A 1 94 ? 31.734 22.844 9.156 1 97.38 94 HIS A N 1
ATOM 729 C CA . HIS A 1 94 ? 31.875 21.641 9.961 1 97.38 94 HIS A CA 1
ATOM 730 C C . HIS A 1 94 ? 32.531 20.516 9.164 1 97.38 94 HIS A C 1
ATOM 732 O O . HIS A 1 94 ? 32.25 19.344 9.406 1 97.38 94 HIS A O 1
ATOM 738 N N . ARG A 1 95 ? 33.312 20.844 8.234 1 95.75 95 ARG A N 1
ATOM 739 C CA . ARG A 1 95 ? 34 19.875 7.371 1 95.75 95 ARG A CA 1
ATOM 740 C C . ARG A 1 95 ? 34.812 18.891 8.188 1 95.75 95 ARG A C 1
ATOM 742 O O . ARG A 1 95 ? 34.781 17.688 7.93 1 95.75 95 ARG A O 1
ATOM 749 N N . ASN A 1 96 ? 35.562 19.359 9.156 1 95.75 96 ASN A N 1
ATOM 750 C CA . ASN A 1 96 ? 36.438 18.516 9.969 1 95.75 96 ASN A CA 1
ATOM 751 C C . ASN A 1 96 ? 35.625 17.531 10.82 1 95.75 96 ASN A C 1
ATOM 753 O O . ASN A 1 96 ? 36 16.359 10.93 1 95.75 96 ASN A O 1
ATOM 757 N N . LYS A 1 97 ? 34.562 18.062 11.414 1 96.38 97 LYS A N 1
ATOM 758 C CA . LYS A 1 97 ? 33.719 17.188 12.227 1 96.38 97 LYS A CA 1
ATOM 759 C C . LYS A 1 97 ? 33.094 16.094 11.383 1 96.38 97 LYS A C 1
ATOM 761 O O . LYS A 1 97 ? 32.938 14.969 11.836 1 96.38 97 LYS A O 1
ATOM 766 N N . LEU A 1 98 ? 32.688 16.438 10.242 1 96.62 98 LEU A N 1
ATOM 767 C CA . LEU A 1 98 ? 32.094 15.469 9.328 1 96.62 98 LEU A CA 1
ATOM 768 C C . LEU A 1 98 ? 33.125 14.398 8.938 1 96.62 98 LEU A C 1
ATOM 770 O O . LEU A 1 98 ? 32.781 13.227 8.828 1 96.62 98 LEU A O 1
ATOM 774 N N . ALA A 1 99 ? 34.344 14.789 8.781 1 95.25 99 ALA A N 1
ATOM 775 C CA . ALA A 1 99 ? 35.406 13.836 8.492 1 95.25 99 ALA A CA 1
ATOM 776 C C . ALA A 1 99 ? 35.594 12.859 9.656 1 95.25 99 ALA A C 1
ATOM 778 O O . ALA A 1 99 ? 35.812 11.664 9.445 1 95.25 99 ALA A O 1
ATOM 779 N N . GLU A 1 100 ? 35.5 13.406 10.828 1 96.12 100 GLU A N 1
ATOM 780 C CA . GLU A 1 100 ? 35.594 12.562 12.016 1 96.12 100 GLU A CA 1
ATOM 781 C C . GLU A 1 100 ? 34.469 11.555 12.07 1 96.12 100 GLU A C 1
ATOM 783 O O . GLU A 1 100 ? 34.656 10.406 12.453 1 96.12 100 GLU A O 1
ATOM 788 N N . LEU A 1 101 ? 33.281 11.992 11.703 1 96.44 101 LEU A N 1
ATOM 789 C CA . LEU A 1 101 ? 32.094 11.148 11.773 1 96.44 101 LEU A CA 1
ATOM 790 C C . LEU A 1 101 ? 32.188 10.023 10.742 1 96.44 101 LEU A C 1
ATOM 792 O O . LEU A 1 101 ? 31.594 8.953 10.945 1 96.44 101 LEU A O 1
ATOM 796 N N . ALA A 1 102 ? 32.844 10.219 9.664 1 95.19 102 ALA A N 1
ATOM 797 C CA . ALA A 1 102 ? 33 9.188 8.648 1 95.19 102 ALA A CA 1
ATOM 798 C C . ALA A 1 102 ? 33.719 7.969 9.211 1 95.19 102 ALA A C 1
ATOM 800 O O . ALA A 1 102 ? 33.5 6.848 8.75 1 95.19 102 ALA A O 1
ATOM 801 N N . ASP A 1 103 ? 34.469 8.109 10.25 1 94.62 103 ASP A N 1
ATOM 802 C CA . ASP A 1 103 ? 35.281 7.039 10.844 1 94.62 103 ASP A CA 1
ATOM 803 C C . ASP A 1 103 ? 34.469 6.254 11.875 1 94.62 103 ASP A C 1
ATOM 805 O O . ASP A 1 103 ? 34.906 5.215 12.359 1 94.62 103 ASP A O 1
ATOM 809 N N . GLU A 1 104 ? 33.281 6.676 12.141 1 94.56 104 GLU A N 1
ATOM 810 C CA . GLU A 1 104 ? 32.438 6 13.125 1 94.56 104 GLU A CA 1
ATOM 811 C C . GLU A 1 104 ? 31.766 4.773 12.523 1 94.56 104 GLU A C 1
ATOM 813 O O . GLU A 1 104 ? 31.297 3.9 13.258 1 94.56 104 GLU A O 1
ATOM 818 N N . HIS A 1 105 ? 31.609 4.656 11.258 1 94.06 105 HIS A N 1
ATOM 819 C CA . HIS A 1 105 ? 31.062 3.514 10.531 1 94.06 105 HIS A CA 1
ATOM 820 C C . HIS A 1 105 ? 29.609 3.266 10.906 1 94.06 105 HIS A C 1
ATOM 822 O O . HIS A 1 105 ? 29.25 2.154 11.297 1 94.06 105 HIS A O 1
ATOM 828 N N . PHE A 1 106 ? 28.734 4.27 10.766 1 97.12 106 PHE A N 1
ATOM 829 C CA . PHE A 1 106 ? 27.297 4.148 10.977 1 97.12 106 PHE A CA 1
ATOM 830 C C . PHE A 1 106 ? 26.703 3.145 10 1 97.12 106 PHE A C 1
ATOM 832 O O . PHE A 1 106 ? 27.109 3.07 8.836 1 97.12 106 PHE A O 1
ATOM 839 N N . ASP A 1 107 ? 25.719 2.375 10.477 1 97.25 107 ASP A N 1
ATOM 840 C CA . ASP A 1 107 ? 25.062 1.363 9.648 1 97.25 107 ASP A CA 1
ATOM 841 C C . ASP A 1 107 ? 23.906 1.964 8.852 1 97.25 107 ASP A C 1
ATOM 843 O O . ASP A 1 107 ? 23.703 1.604 7.691 1 97.25 107 ASP A O 1
ATOM 847 N N . MET A 1 108 ? 23.172 2.902 9.516 1 98.12 108 MET A N 1
ATOM 848 C CA . MET A 1 108 ? 21.938 3.424 8.914 1 98.12 108 MET A CA 1
ATOM 849 C C . MET A 1 108 ? 21.859 4.938 9.078 1 98.12 108 MET A C 1
ATOM 851 O O . MET A 1 108 ? 22.344 5.484 10.07 1 98.12 108 MET A O 1
ATOM 855 N N . LEU A 1 109 ? 21.266 5.566 8.141 1 98.19 109 LEU A N 1
ATOM 856 C CA . LEU A 1 109 ? 21.016 7.004 8.156 1 98.19 109 LEU A CA 1
ATOM 857 C C . LEU A 1 109 ? 19.516 7.297 8 1 98.19 109 LEU A C 1
ATOM 859 O O . LEU A 1 109 ? 18.875 6.766 7.102 1 98.19 109 LEU A O 1
ATOM 863 N N . PHE A 1 110 ? 18.953 8.055 8.906 1 97.94 110 PHE A N 1
ATOM 864 C CA . PHE A 1 110 ? 17.594 8.547 8.844 1 97.94 110 PHE A CA 1
ATOM 865 C C . PHE A 1 110 ? 17.562 10.039 8.539 1 97.94 110 PHE A C 1
ATOM 867 O O . PHE A 1 110 ? 18.172 10.836 9.242 1 97.94 110 PHE A O 1
ATOM 874 N N . THR A 1 111 ? 16.859 10.398 7.453 1 97.06 111 THR A N 1
ATOM 875 C CA . THR A 1 111 ? 16.844 11.82 7.105 1 97.06 111 THR A CA 1
ATOM 876 C C . THR A 1 111 ? 15.438 12.258 6.695 1 97.06 111 THR A C 1
ATOM 878 O O . THR A 1 111 ? 14.641 11.445 6.223 1 97.06 111 THR A O 1
ATOM 881 N N . GLU A 1 112 ? 15.125 13.508 6.879 1 94.25 112 GLU A N 1
ATOM 882 C CA . GLU A 1 112 ? 13.844 14.086 6.488 1 94.25 112 GLU A CA 1
ATOM 883 C C . GLU A 1 112 ? 13.836 14.469 5.012 1 94.25 112 GLU A C 1
ATOM 885 O O . GLU A 1 112 ? 14.883 14.477 4.363 1 94.25 112 GLU A O 1
ATOM 890 N N . GLN A 1 113 ? 12.656 14.852 4.492 1 93.69 113 GLN A N 1
ATOM 891 C CA . GLN A 1 113 ? 12.484 14.93 3.045 1 93.69 113 GLN A CA 1
ATOM 892 C C . GLN A 1 113 ? 12.523 16.375 2.568 1 93.69 113 GLN A C 1
ATOM 894 O O . GLN A 1 113 ? 12.57 16.641 1.365 1 93.69 113 GLN A O 1
ATOM 899 N N . LEU A 1 114 ? 12.508 17.391 3.424 1 91.19 114 LEU A N 1
ATOM 900 C CA . LEU A 1 114 ? 12.359 18.781 3.014 1 91.19 114 LEU A CA 1
ATOM 901 C C . LEU A 1 114 ? 13.539 19.219 2.152 1 91.19 114 LEU A C 1
ATOM 903 O O . LEU A 1 114 ? 13.375 20.031 1.238 1 91.19 114 LEU A O 1
ATOM 907 N N . ASN A 1 115 ? 14.672 18.797 2.555 1 92.38 115 ASN A N 1
ATOM 908 C CA . ASN A 1 115 ? 15.914 19.047 1.835 1 92.38 115 ASN A CA 1
ATOM 909 C C . ASN A 1 115 ? 16.844 17.828 1.874 1 92.38 115 ASN A C 1
ATOM 911 O O . ASN A 1 115 ? 16.797 17.031 2.818 1 92.38 115 ASN A O 1
ATOM 915 N N . LEU A 1 116 ? 17.703 17.703 0.827 1 97.56 116 LEU A N 1
ATOM 916 C CA . LEU A 1 116 ? 18.516 16.5 0.739 1 97.56 116 LEU A CA 1
ATOM 917 C C . LEU A 1 116 ? 19.859 16.703 1.421 1 97.56 116 LEU A C 1
ATOM 919 O O . LEU A 1 116 ? 20.766 15.883 1.263 1 97.56 116 LEU A O 1
ATOM 923 N N . CYS A 1 117 ? 19.984 17.844 2.168 1 97.12 117 CYS A N 1
ATOM 924 C CA . CYS A 1 117 ? 21.266 18.094 2.824 1 97.12 117 CYS A CA 1
ATOM 925 C C . CYS A 1 117 ? 21.656 16.922 3.727 1 97.12 117 CYS A C 1
ATOM 927 O O . CYS A 1 117 ? 22.797 16.484 3.705 1 97.12 117 CYS A O 1
ATOM 929 N N . GLY A 1 118 ? 20.703 16.422 4.531 1 96.75 118 GLY A N 1
ATOM 930 C CA . GLY A 1 118 ? 20.969 15.258 5.363 1 96.75 118 GLY A CA 1
ATOM 931 C C . GLY A 1 118 ? 21.234 14 4.559 1 96.75 118 GLY A C 1
ATOM 932 O O . GLY A 1 118 ? 22.094 13.203 4.922 1 96.75 118 GLY A O 1
ATOM 933 N N . THR A 1 119 ? 20.547 13.781 3.455 1 98 119 THR A N 1
ATOM 934 C CA . THR A 1 119 ? 20.672 12.609 2.6 1 98 119 THR A CA 1
ATOM 935 C C . THR A 1 119 ? 22.094 12.508 2.033 1 98 119 THR A C 1
ATOM 937 O O . THR A 1 119 ? 22.609 11.406 1.854 1 98 119 THR A O 1
ATOM 940 N N . GLY A 1 120 ? 22.672 13.664 1.807 1 98.25 120 GLY A N 1
ATOM 941 C CA . GLY A 1 120 ? 24.031 13.688 1.266 1 98.25 120 GLY A CA 1
ATOM 942 C C . GLY A 1 120 ? 25.047 13.086 2.201 1 98.25 120 GLY A C 1
ATOM 943 O O . GLY A 1 120 ? 26.141 12.711 1.771 1 98.25 120 GLY A O 1
ATOM 944 N N . LEU A 1 121 ? 24.734 12.945 3.428 1 98.19 121 LEU A N 1
ATOM 945 C CA . LEU A 1 121 ? 25.656 12.383 4.402 1 98.19 121 LEU A CA 1
ATOM 946 C C . LEU A 1 121 ? 25.828 10.883 4.188 1 98.19 121 LEU A C 1
ATOM 948 O O . LEU A 1 121 ? 26.797 10.289 4.68 1 98.19 121 LEU A O 1
ATOM 952 N N . LYS A 1 122 ? 24.875 10.25 3.5 1 98.25 122 LYS A N 1
ATOM 953 C CA . LYS A 1 122 ? 25 8.812 3.271 1 98.25 122 LYS A CA 1
ATOM 954 C C . LYS A 1 122 ? 26.297 8.492 2.525 1 98.25 122 LYS A C 1
ATOM 956 O O . LYS A 1 122 ? 27.141 7.754 3.035 1 98.25 122 LYS A O 1
ATOM 961 N N . PRO A 1 123 ? 26.469 9.062 1.295 1 97.75 123 PRO A N 1
ATOM 962 C CA . PRO A 1 123 ? 27.75 8.789 0.627 1 97.75 123 PRO A CA 1
ATOM 963 C C . PRO A 1 123 ? 28.938 9.43 1.343 1 97.75 123 PRO A C 1
ATOM 965 O O . PRO A 1 123 ? 30.031 8.852 1.368 1 97.75 123 PRO A O 1
ATOM 968 N N . LEU A 1 124 ? 28.781 10.586 1.966 1 97.75 124 LEU A N 1
ATOM 969 C CA . LEU A 1 124 ? 29.891 11.312 2.586 1 97.75 124 LEU A CA 1
ATOM 970 C C . LEU A 1 124 ? 30.469 10.531 3.752 1 97.75 124 LEU A C 1
ATOM 972 O O . LEU A 1 124 ? 31.688 10.531 3.957 1 97.75 124 LEU A O 1
ATOM 976 N N . LEU A 1 125 ? 29.609 9.883 4.531 1 97.75 125 LEU A N 1
ATOM 977 C CA . LEU A 1 125 ? 30.047 9.18 5.734 1 97.75 125 LEU A CA 1
ATOM 978 C C . LEU A 1 125 ? 30.125 7.676 5.488 1 97.75 125 LEU A C 1
ATOM 980 O O . LEU A 1 125 ? 30.266 6.898 6.434 1 97.75 125 LEU A O 1
ATOM 984 N N . ASN A 1 126 ? 29.922 7.242 4.293 1 96.12 126 ASN A N 1
ATOM 985 C CA . ASN A 1 126 ? 30.016 5.844 3.879 1 96.12 126 ASN A CA 1
ATOM 986 C C . ASN A 1 126 ? 28.969 4.984 4.578 1 96.12 126 ASN A C 1
ATOM 988 O O . ASN A 1 126 ? 29.281 3.91 5.094 1 96.12 126 ASN A O 1
ATOM 992 N N . ILE A 1 127 ? 27.844 5.547 4.66 1 97.62 127 ILE A N 1
ATOM 993 C CA . ILE A 1 127 ? 26.719 4.801 5.238 1 97.62 127 ILE A CA 1
ATOM 994 C C . ILE A 1 127 ? 26 4.016 4.148 1 97.62 127 ILE A C 1
ATOM 996 O O . ILE A 1 127 ? 25.781 4.527 3.049 1 97.62 127 ILE A O 1
ATOM 1000 N N . THR A 1 128 ? 25.641 2.799 4.426 1 94.44 128 THR A N 1
ATOM 1001 C CA . THR A 1 128 ? 25.156 1.924 3.363 1 94.44 128 THR A CA 1
ATOM 1002 C C . THR A 1 128 ? 23.625 1.991 3.262 1 94.44 128 THR A C 1
ATOM 1004 O O . THR A 1 128 ? 23.062 1.812 2.18 1 94.44 128 THR A O 1
ATOM 1007 N N . THR A 1 129 ? 22.953 2.24 4.371 1 98.19 129 THR A N 1
ATOM 1008 C CA . THR A 1 129 ? 21.5 2.145 4.406 1 98.19 129 THR A CA 1
ATOM 1009 C C . THR A 1 129 ? 20.875 3.51 4.676 1 98.19 129 THR A C 1
ATOM 1011 O O . THR A 1 129 ? 21.281 4.215 5.598 1 98.19 129 THR A O 1
ATOM 1014 N N . HIS A 1 130 ? 19.953 3.875 3.842 1 98.12 130 HIS A N 1
ATOM 1015 C CA . HIS A 1 130 ? 19.25 5.145 3.99 1 98.12 130 HIS A CA 1
ATOM 1016 C C . HIS A 1 130 ? 17.75 4.922 4.203 1 98.12 130 HIS A C 1
ATOM 1018 O O . HIS A 1 130 ? 17.141 4.109 3.51 1 98.12 130 HIS A O 1
ATOM 1024 N N . MET A 1 131 ? 17.234 5.484 5.242 1 98.12 131 MET A N 1
ATOM 1025 C CA . MET A 1 131 ? 15.797 5.574 5.512 1 98.12 131 MET A CA 1
ATOM 1026 C C . MET A 1 131 ? 15.289 7 5.301 1 98.12 131 MET A C 1
ATOM 1028 O O . MET A 1 131 ? 15.773 7.934 5.949 1 98.12 131 MET A O 1
ATOM 1032 N N . TRP A 1 132 ? 14.336 7.168 4.383 1 98 132 TRP A N 1
ATOM 1033 C CA . TRP A 1 132 ? 13.805 8.492 4.07 1 98 132 TRP A CA 1
ATOM 1034 C C . TRP A 1 132 ? 12.516 8.758 4.852 1 98 132 TRP A C 1
ATOM 1036 O O . TRP A 1 132 ? 11.641 7.895 4.926 1 98 132 TRP A O 1
ATOM 1046 N N . ILE A 1 133 ? 12.398 9.914 5.477 1 97.69 133 ILE A N 1
ATOM 1047 C CA . ILE A 1 133 ? 11.305 10.195 6.395 1 97.69 133 ILE A CA 1
ATOM 1048 C C . ILE A 1 133 ? 10.484 11.375 5.867 1 97.69 133 ILE A C 1
ATOM 1050 O O . ILE A 1 133 ? 11.031 12.422 5.535 1 97.69 133 ILE A O 1
ATOM 1054 N N . SER A 1 134 ? 9.219 11.156 5.742 1 96.62 134 SER A N 1
ATOM 1055 C CA . SER A 1 134 ? 8.297 12.266 5.504 1 96.62 134 SER A CA 1
ATOM 1056 C C . SER A 1 134 ? 7.75 12.812 6.816 1 96.62 134 SER A C 1
ATOM 1058 O O . SER A 1 134 ? 7.082 12.102 7.566 1 96.62 134 SER A O 1
ATOM 1060 N N . SER A 1 135 ? 8.023 14.031 7.145 1 92.19 135 SER A N 1
ATOM 1061 C CA . SER A 1 135 ? 7.59 14.648 8.391 1 92.19 135 SER A CA 1
ATOM 1062 C C . SER A 1 135 ? 6.109 15.008 8.336 1 92.19 135 SER A C 1
ATOM 1064 O O . SER A 1 135 ? 5.531 15.43 9.344 1 92.19 135 SER A O 1
ATOM 1066 N N . CYS A 1 136 ? 5.492 14.906 7.227 1 90.88 136 CYS A N 1
ATOM 1067 C CA . CYS A 1 136 ? 4.082 15.109 6.918 1 90.88 136 CYS A CA 1
ATOM 1068 C C . CYS A 1 136 ? 3.516 13.93 6.141 1 90.88 136 CYS A C 1
ATOM 1070 O O . CYS A 1 136 ? 4.152 12.875 6.051 1 90.88 136 CYS A O 1
ATOM 1072 N N . PRO A 1 137 ? 2.252 14.047 5.77 1 93.62 137 PRO A N 1
ATOM 1073 C CA . PRO A 1 137 ? 1.842 12.992 4.844 1 93.62 137 PRO A CA 1
ATOM 1074 C C . PRO A 1 137 ? 2.844 12.773 3.713 1 93.62 137 PRO A C 1
ATOM 1076 O O . PRO A 1 137 ? 3.725 13.609 3.496 1 93.62 137 PRO A O 1
ATOM 1079 N N . LEU A 1 138 ? 2.799 11.586 3.166 1 96.56 138 LEU A N 1
ATOM 1080 C CA . LEU A 1 138 ? 3.738 11.328 2.08 1 96.56 138 LEU A CA 1
ATOM 1081 C C . LEU A 1 138 ? 3.775 12.508 1.105 1 96.56 138 LEU A C 1
ATOM 1083 O O . LEU A 1 138 ? 2.822 12.727 0.355 1 96.56 138 LEU A O 1
ATOM 1087 N N . ASP A 1 139 ? 4.824 13.211 1.171 1 96.88 139 ASP A N 1
ATOM 1088 C CA . ASP A 1 139 ? 4.922 14.461 0.414 1 96.88 139 ASP A CA 1
ATOM 1089 C C . ASP A 1 139 ? 4.926 14.188 -1.089 1 96.88 139 ASP A C 1
ATOM 1091 O O . ASP A 1 139 ? 5.367 13.125 -1.532 1 96.88 139 ASP A O 1
ATOM 1095 N N . ASP A 1 140 ? 4.488 15.164 -1.841 1 96.94 140 ASP A N 1
ATOM 1096 C CA . ASP A 1 140 ? 4.258 15 -3.273 1 96.94 140 ASP A CA 1
ATOM 1097 C C . ASP A 1 140 ? 5.551 14.641 -4 1 96.94 140 ASP A C 1
ATOM 1099 O O . ASP A 1 140 ? 5.566 13.766 -4.863 1 96.94 140 ASP A O 1
ATOM 1103 N N . HIS A 1 141 ? 6.633 15.352 -3.684 1 96.69 141 HIS A N 1
ATOM 1104 C CA . HIS A 1 141 ? 7.887 15.109 -4.387 1 96.69 141 HIS A CA 1
ATOM 1105 C C . HIS A 1 141 ? 8.43 13.711 -4.082 1 96.69 141 HIS A C 1
ATOM 1107 O O . HIS A 1 141 ? 9.031 13.07 -4.949 1 96.69 141 HIS A O 1
ATOM 1113 N N . MET A 1 142 ? 8.258 13.219 -2.842 1 97.19 142 MET A N 1
ATOM 1114 C CA . MET A 1 142 ? 8.672 11.867 -2.492 1 97.19 142 MET A CA 1
ATOM 1115 C C . MET A 1 142 ? 7.879 10.836 -3.291 1 97.19 142 MET A C 1
ATOM 1117 O O . MET A 1 142 ? 8.461 9.922 -3.877 1 97.19 142 MET A O 1
ATOM 1121 N N . GLY A 1 143 ? 6.52 11.039 -3.24 1 96.31 143 GLY A N 1
ATOM 1122 C CA . GLY A 1 143 ? 5.695 10.141 -4.027 1 96.31 143 GLY A CA 1
ATOM 1123 C C . GLY A 1 143 ? 6.094 10.086 -5.492 1 96.31 143 GLY A C 1
ATOM 1124 O O . GLY A 1 143 ? 6.16 9.008 -6.086 1 96.31 143 GLY A O 1
ATOM 1125 N N . TYR A 1 144 ? 6.336 11.258 -6.012 1 95.31 144 TYR A N 1
ATOM 1126 C CA . TYR A 1 144 ? 6.727 11.352 -7.414 1 95.31 144 TYR A CA 1
ATOM 1127 C C . TYR A 1 144 ? 8.047 10.633 -7.656 1 95.31 144 TYR A C 1
ATOM 1129 O O . TYR A 1 144 ? 8.164 9.828 -8.586 1 95.31 144 TYR A O 1
ATOM 1137 N N . LEU A 1 145 ? 9.039 10.914 -6.832 1 95.19 145 LEU A N 1
ATOM 1138 C CA . LEU A 1 145 ? 10.375 10.352 -6.996 1 95.19 145 LEU A CA 1
ATOM 1139 C C . LEU A 1 145 ? 10.359 8.844 -6.82 1 95.19 145 LEU A C 1
ATOM 1141 O O . LEU A 1 145 ? 11.078 8.125 -7.52 1 95.19 145 LEU A O 1
ATOM 1145 N N . LEU A 1 146 ? 9.562 8.352 -5.941 1 95.81 146 LEU A N 1
ATOM 1146 C CA . LEU A 1 146 ? 9.492 6.93 -5.641 1 95.81 146 LEU A CA 1
ATOM 1147 C C . LEU A 1 146 ? 8.461 6.238 -6.535 1 95.81 146 LEU A C 1
ATOM 1149 O O . LEU A 1 146 ? 8.289 5.02 -6.457 1 95.81 146 LEU A O 1
ATOM 1153 N N . SER A 1 147 ? 7.773 6.945 -7.32 1 95.25 147 SER A N 1
ATOM 1154 C CA . SER A 1 147 ? 6.777 6.473 -8.273 1 95.25 147 SER A CA 1
ATOM 1155 C C . SER A 1 147 ? 5.562 5.887 -7.566 1 95.25 147 SER A C 1
ATOM 1157 O O . SER A 1 147 ? 5.004 4.879 -8.008 1 95.25 147 SER A O 1
ATOM 1159 N N . VAL A 1 148 ? 5.234 6.438 -6.41 1 96.56 148 VAL A N 1
ATOM 1160 C CA . VAL A 1 148 ? 3.965 6.113 -5.766 1 96.56 148 VAL A CA 1
ATOM 1161 C C . VAL A 1 148 ? 2.814 6.746 -6.547 1 96.56 148 VAL A C 1
ATOM 1163 O O . VAL A 1 148 ? 2.77 7.969 -6.719 1 96.56 148 VAL A O 1
ATOM 1166 N N . PRO A 1 149 ? 1.879 5.93 -7.008 1 95.81 149 PRO A N 1
ATOM 1167 C CA . PRO A 1 149 ? 0.755 6.543 -7.723 1 95.81 149 PRO A CA 1
ATOM 1168 C C . PRO A 1 149 ? -0.033 7.52 -6.852 1 95.81 149 PRO A C 1
ATOM 1170 O O . PRO A 1 149 ? -0.364 7.203 -5.707 1 95.81 149 PRO A O 1
ATOM 1173 N N . THR A 1 150 ? -0.234 8.664 -7.379 1 96.44 150 THR A N 1
ATOM 1174 C CA . THR A 1 150 ? -1.009 9.711 -6.719 1 96.44 150 THR A CA 1
ATOM 1175 C C . THR A 1 150 ? -2.119 10.219 -7.637 1 96.44 150 THR A C 1
ATOM 1177 O O . THR A 1 150 ? -1.997 11.297 -8.227 1 96.44 150 THR A O 1
ATOM 1180 N N . PRO A 1 151 ? -3.213 9.492 -7.746 1 97.31 151 PRO A N 1
ATOM 1181 C CA . PRO A 1 151 ? -4.309 10 -8.578 1 97.31 151 PRO A CA 1
ATOM 1182 C C . PRO A 1 151 ? -4.863 11.328 -8.078 1 97.31 151 PRO A C 1
ATOM 1184 O O . PRO A 1 151 ? -5.555 11.375 -7.062 1 97.31 151 PRO A O 1
ATOM 1187 N N . LEU A 1 152 ? -4.641 12.328 -8.812 1 97.56 152 LEU A N 1
ATOM 1188 C CA . LEU A 1 152 ? -4.938 13.688 -8.383 1 97.56 152 LEU A CA 1
ATOM 1189 C C . LEU A 1 152 ? -6.426 14 -8.531 1 97.56 152 LEU A C 1
ATOM 1191 O O . LEU A 1 152 ? -6.883 15.078 -8.156 1 97.56 152 LEU A O 1
ATOM 1195 N N . SER A 1 153 ? -7.16 13.023 -9.023 1 97.88 153 SER A N 1
ATOM 1196 C CA . SER A 1 153 ? -8.609 13.148 -9.078 1 97.88 153 SER A CA 1
ATOM 1197 C C . SER A 1 153 ? -9.234 13.016 -7.695 1 97.88 153 SER A C 1
ATOM 1199 O O . SER A 1 153 ? -10.359 13.469 -7.469 1 97.88 153 SER A O 1
ATOM 1201 N N . TYR A 1 154 ? -8.477 12.367 -6.762 1 98 154 TYR A N 1
ATOM 1202 C CA . TYR A 1 154 ? -9.117 12.211 -5.457 1 98 154 TYR A CA 1
ATOM 1203 C C . TYR A 1 154 ? -8.094 12.305 -4.332 1 98 154 TYR A C 1
ATOM 1205 O O . TYR A 1 154 ? -8.461 12.375 -3.158 1 98 154 TYR A O 1
ATOM 1213 N N . VAL A 1 155 ? -6.828 12.273 -4.637 1 98.12 155 VAL A N 1
ATOM 1214 C CA . VAL A 1 155 ? -5.801 12.469 -3.619 1 98.12 155 VAL A CA 1
ATOM 1215 C C . VAL A 1 155 ? -5.367 13.93 -3.594 1 98.12 155 VAL A C 1
ATOM 1217 O O . VAL A 1 155 ? -4.742 14.422 -4.539 1 98.12 155 VAL A O 1
ATOM 1220 N N . PRO A 1 156 ? -5.625 14.609 -2.531 1 98 156 PRO A N 1
ATOM 1221 C CA . PRO A 1 156 ? -5.199 16 -2.455 1 98 156 PRO A CA 1
ATOM 1222 C C . PRO A 1 156 ? -3.682 16.156 -2.383 1 98 156 PRO A C 1
ATOM 1224 O O . PRO A 1 156 ? -3.01 15.375 -1.709 1 98 156 PRO A O 1
ATOM 1227 N N . ALA A 1 157 ? -3.191 17.125 -3.064 1 96.81 157 ALA A N 1
ATOM 1228 C CA . ALA A 1 157 ? -1.776 17.469 -2.965 1 96.81 157 ALA A CA 1
ATOM 1229 C C . ALA A 1 157 ? -1.415 17.891 -1.546 1 96.81 157 ALA A C 1
ATOM 1231 O O . ALA A 1 157 ? -2.291 18.266 -0.761 1 96.81 157 ALA A O 1
ATOM 1232 N N . VAL A 1 158 ? -0.156 17.734 -1.095 1 94.12 158 VAL A N 1
ATOM 1233 C CA . VAL A 1 158 ? 0.296 18.047 0.258 1 94.12 158 VAL A CA 1
ATOM 1234 C C . VAL A 1 158 ? 0.681 19.516 0.35 1 94.12 158 VAL A C 1
ATOM 1236 O O . VAL A 1 158 ? 0.778 20.078 1.447 1 94.12 158 VAL A O 1
ATOM 1239 N N . GLY A 1 159 ? 0.365 20.375 -0.599 1 85.31 159 GLY A N 1
ATOM 1240 C CA . GLY A 1 159 ? 0.689 21.797 -0.605 1 85.31 159 GLY A CA 1
ATOM 1241 C C . GLY A 1 159 ? -0.449 22.672 -0.113 1 85.31 159 GLY A C 1
ATOM 1242 O O . GLY A 1 159 ? -1.233 22.25 0.742 1 85.31 159 GLY A O 1
ATOM 1243 N N . GLU A 1 160 ? -0.375 23.859 -0.427 1 87.06 160 GLU A N 1
ATOM 1244 C CA . GLU A 1 160 ? -1.301 24.875 0.065 1 87.06 160 GLU A CA 1
ATOM 1245 C C . GLU A 1 160 ? -2.596 24.875 -0.743 1 87.06 160 GLU A C 1
ATOM 1247 O O . GLU A 1 160 ? -2.898 25.844 -1.435 1 87.06 160 GLU A O 1
ATOM 1252 N N . ILE A 1 161 ? -3.307 23.797 -0.558 1 91.12 161 ILE A N 1
ATOM 1253 C CA . ILE A 1 161 ? -4.586 23.688 -1.246 1 91.12 161 ILE A CA 1
ATOM 1254 C C . ILE A 1 161 ? -5.629 23.078 -0.305 1 91.12 161 ILE A C 1
ATOM 1256 O O . ILE A 1 161 ? -5.328 22.156 0.456 1 91.12 161 ILE A O 1
ATOM 1260 N N . SER A 1 162 ? -6.762 23.641 -0.371 1 93.75 162 SER A N 1
ATOM 1261 C CA . SER A 1 162 ? -7.852 23.188 0.49 1 93.75 162 SER A CA 1
ATOM 1262 C C . SER A 1 162 ? -8.891 22.406 -0.3 1 93.75 162 SER A C 1
ATOM 1264 O O . SER A 1 162 ? -9.961 22.922 -0.616 1 93.75 162 SER A O 1
ATOM 1266 N N . VAL A 1 163 ? -8.609 21.188 -0.577 1 96.38 163 VAL A N 1
ATOM 1267 C CA . VAL A 1 163 ? -9.562 20.328 -1.268 1 96.38 163 VAL A CA 1
ATOM 1268 C C . VAL A 1 163 ? -9.656 18.984 -0.548 1 96.38 163 VAL A C 1
ATOM 1270 O O . VAL A 1 163 ? -8.758 18.609 0.207 1 96.38 163 VAL A O 1
ATOM 1273 N N . SER A 1 164 ? -10.766 18.328 -0.712 1 97.38 164 SER A N 1
ATOM 1274 C CA . SER A 1 164 ? -10.984 16.984 -0.188 1 97.38 164 SER A CA 1
ATOM 1275 C C . SER A 1 164 ? -10.805 15.93 -1.274 1 97.38 164 SER A C 1
ATOM 1277 O O . SER A 1 164 ? -10.234 16.203 -2.328 1 97.38 164 SER A O 1
ATOM 1279 N N . ASP A 1 165 ? -11.18 14.656 -0.97 1 97.75 165 ASP A N 1
ATOM 1280 C CA . ASP A 1 165 ? -11.023 13.586 -1.946 1 97.75 165 ASP A CA 1
ATOM 1281 C C . ASP A 1 165 ? -12.258 13.469 -2.832 1 97.75 165 ASP A C 1
ATOM 1283 O O . ASP A 1 165 ? -12.328 12.586 -3.691 1 97.75 165 ASP A O 1
ATOM 1287 N N . ASP A 1 166 ? -13.281 14.219 -2.629 1 96.44 166 ASP A N 1
ATOM 1288 C CA . ASP A 1 166 ? -14.414 14.406 -3.527 1 96.44 166 ASP A CA 1
ATOM 1289 C C . ASP A 1 166 ? -14.383 15.789 -4.172 1 96.44 166 ASP A C 1
ATOM 1291 O O . ASP A 1 166 ? -15 16.734 -3.67 1 96.44 166 ASP A O 1
ATOM 1295 N N . MET A 1 167 ? -13.781 15.898 -5.336 1 97.5 167 MET A N 1
ATOM 1296 C CA . MET A 1 167 ? -13.438 17.188 -5.918 1 97.5 167 MET A CA 1
ATOM 1297 C C . MET A 1 167 ? -14.336 17.516 -7.109 1 97.5 167 MET A C 1
ATOM 1299 O O . MET A 1 167 ? -14.664 16.625 -7.898 1 97.5 167 MET A O 1
ATOM 1303 N N . SER A 1 168 ? -14.695 18.781 -7.23 1 96.75 168 SER A N 1
ATOM 1304 C CA . SER A 1 168 ? -15.289 19.281 -8.461 1 96.75 168 SER A CA 1
ATOM 1305 C C . SER A 1 168 ? -14.25 19.375 -9.578 1 96.75 168 SER A C 1
ATOM 1307 O O . SER A 1 168 ? -13.062 19.141 -9.352 1 96.75 168 SER A O 1
ATOM 1309 N N . PHE A 1 169 ? -14.758 19.656 -10.773 1 96.5 169 PHE A N 1
ATOM 1310 C CA . PHE A 1 169 ? -13.859 19.844 -11.914 1 96.5 169 PHE A CA 1
ATOM 1311 C C . PHE A 1 169 ? -12.797 20.891 -11.602 1 96.5 169 PHE A C 1
ATOM 1313 O O . PHE A 1 169 ? -11.609 20.656 -11.812 1 96.5 169 PHE A O 1
ATOM 1320 N N . TYR A 1 170 ? -13.219 22 -11.086 1 95 170 TYR A N 1
ATOM 1321 C CA . TYR A 1 170 ? -12.312 23.109 -10.797 1 95 170 TYR A CA 1
ATOM 1322 C C . TYR A 1 170 ? -11.328 22.734 -9.695 1 95 170 TYR A C 1
ATOM 1324 O O . TYR A 1 170 ? -10.141 23.047 -9.781 1 95 170 TYR A O 1
ATOM 1332 N N . GLU A 1 171 ? -11.781 22.078 -8.641 1 95.88 171 GLU A N 1
ATOM 1333 C CA . GLU A 1 171 ? -10.914 21.656 -7.551 1 95.88 171 GLU A CA 1
ATOM 1334 C C . GLU A 1 171 ? -9.844 20.688 -8.039 1 95.88 171 GLU A C 1
ATOM 1336 O O . GLU A 1 171 ? -8.688 20.75 -7.609 1 95.88 171 GLU A O 1
ATOM 1341 N N . ARG A 1 172 ? -10.25 19.766 -8.906 1 97.12 172 ARG A N 1
ATOM 1342 C CA . ARG A 1 172 ? -9.289 18.828 -9.477 1 97.12 172 ARG A CA 1
ATOM 1343 C C . ARG A 1 172 ? -8.227 19.562 -10.289 1 97.12 172 ARG A C 1
ATOM 1345 O O . ARG A 1 172 ? -7.047 19.203 -10.242 1 97.12 172 ARG A O 1
ATOM 1352 N N . LEU A 1 173 ? -8.719 20.516 -11.078 1 95.62 173 LEU A N 1
ATOM 1353 C CA . LEU A 1 173 ? -7.777 21.328 -11.852 1 95.62 173 LEU A CA 1
ATOM 1354 C C . LEU A 1 173 ? -6.766 22.016 -10.938 1 95.62 173 LEU A C 1
ATOM 1356 O O . LEU A 1 173 ? -5.562 21.969 -11.195 1 95.62 173 LEU A O 1
ATOM 1360 N N . LEU A 1 174 ? -7.234 22.641 -9.859 1 94.62 174 LEU A N 1
ATOM 1361 C CA . LEU A 1 174 ? -6.363 23.281 -8.891 1 94.62 174 LEU A CA 1
ATOM 1362 C C . LEU A 1 174 ? -5.406 22.281 -8.258 1 94.62 174 LEU A C 1
ATOM 1364 O O . LEU A 1 174 ? -4.234 22.578 -8.031 1 94.62 174 LEU A O 1
ATOM 1368 N N . ASN A 1 175 ? -5.961 21.125 -7.992 1 96.38 175 ASN A N 1
ATOM 1369 C CA . ASN A 1 175 ? -5.168 20.078 -7.367 1 96.38 175 ASN A CA 1
ATOM 1370 C C . ASN A 1 175 ? -4.016 19.641 -8.266 1 96.38 175 ASN A C 1
ATOM 1372 O O . ASN A 1 175 ? -2.896 19.438 -7.793 1 96.38 175 ASN A O 1
ATOM 1376 N N . VAL A 1 176 ? -4.238 19.5 -9.555 1 95.88 176 VAL A N 1
ATOM 1377 C CA . VAL A 1 176 ? -3.213 19.125 -10.523 1 95.88 176 VAL A CA 1
ATOM 1378 C C . VAL A 1 176 ? -2.117 20.172 -10.555 1 95.88 176 VAL A C 1
ATOM 1380 O O . VAL A 1 176 ? -0.927 19.859 -10.531 1 95.88 176 VAL A O 1
ATOM 1383 N N . PHE A 1 177 ? -2.525 21.406 -10.57 1 94.56 177 PHE A N 1
ATOM 1384 C CA . PHE A 1 177 ? -1.558 22.484 -10.648 1 94.56 177 PHE A CA 1
ATOM 1385 C C . PHE A 1 177 ? -0.756 22.594 -9.352 1 94.56 177 PHE A C 1
ATOM 1387 O O . PHE A 1 177 ? 0.451 22.844 -9.383 1 94.56 177 PHE A O 1
ATOM 1394 N N . GLU A 1 178 ? -1.438 22.469 -8.211 1 94.75 178 GLU A N 1
ATOM 1395 C CA . GLU A 1 178 ? -0.733 22.516 -6.938 1 94.75 178 GLU A CA 1
ATOM 1396 C C . GLU A 1 178 ? 0.292 21.391 -6.824 1 94.75 178 GLU A C 1
ATOM 1398 O O . GLU A 1 178 ? 1.428 21.625 -6.402 1 94.75 178 GLU A O 1
ATOM 1403 N N . PHE A 1 179 ? -0.133 20.188 -7.199 1 96.12 179 PHE A N 1
ATOM 1404 C CA . PHE A 1 179 ? 0.766 19.047 -7.188 1 96.12 179 PHE A CA 1
ATOM 1405 C C . PHE A 1 179 ? 2 19.312 -8.039 1 96.12 179 PHE A C 1
ATOM 1407 O O . PHE A 1 179 ? 3.127 19.078 -7.602 1 96.12 179 PHE A O 1
ATOM 1414 N N . SER A 1 180 ? 1.752 19.75 -9.25 1 95.25 180 SER A N 1
ATOM 1415 C CA . SER A 1 180 ? 2.844 20.031 -10.172 1 95.25 180 SER A CA 1
ATOM 1416 C C . SER A 1 180 ? 3.781 21.109 -9.617 1 95.25 180 SER A C 1
ATOM 1418 O O . SER A 1 180 ? 5.004 20.969 -9.711 1 95.25 180 SER A O 1
ATOM 1420 N N . LYS A 1 181 ? 3.195 22.109 -9.07 1 94.5 181 LYS A N 1
ATOM 1421 C CA . LYS A 1 181 ? 3.971 23.188 -8.461 1 94.5 181 LYS A CA 1
ATOM 1422 C C . LYS A 1 181 ? 4.844 22.672 -7.324 1 94.5 181 LYS A C 1
ATOM 1424 O O . LYS A 1 181 ? 6.035 22.984 -7.254 1 94.5 181 LYS A O 1
ATOM 1429 N N . ASN A 1 182 ? 4.273 21.891 -6.469 1 93.88 182 ASN A N 1
ATOM 1430 C CA . ASN A 1 182 ? 4.996 21.344 -5.32 1 93.88 182 ASN A CA 1
ATOM 1431 C C . ASN A 1 182 ? 6.148 20.453 -5.762 1 93.88 182 ASN A C 1
ATOM 1433 O O . ASN A 1 182 ? 7.27 20.594 -5.273 1 93.88 182 ASN A O 1
ATOM 1437 N N . VAL A 1 183 ? 5.898 19.562 -6.668 1 95.69 183 VAL A N 1
ATOM 1438 C CA . VAL A 1 183 ? 6.918 18.641 -7.168 1 95.69 183 VAL A CA 1
ATOM 1439 C C . VAL A 1 183 ? 8.062 19.438 -7.805 1 95.69 183 VAL A C 1
ATOM 1441 O O . VAL A 1 183 ? 9.234 19.188 -7.5 1 95.69 183 VAL A O 1
ATOM 1444 N N . ARG A 1 184 ? 7.734 20.406 -8.633 1 95 184 ARG A N 1
ATOM 1445 C CA . ARG A 1 184 ? 8.75 21.203 -9.312 1 95 184 ARG A CA 1
ATOM 1446 C C . ARG A 1 184 ? 9.594 22 -8.32 1 95 184 ARG A C 1
ATOM 1448 O O . ARG A 1 184 ? 10.812 22.094 -8.469 1 95 184 ARG A O 1
ATOM 1455 N N . SER A 1 185 ? 8.945 22.578 -7.355 1 94.5 185 SER A N 1
ATOM 1456 C CA . SER A 1 185 ? 9.664 23.391 -6.371 1 94.5 185 SER A CA 1
ATOM 1457 C C . SER A 1 185 ? 10.641 22.531 -5.57 1 94.5 185 SER A C 1
ATOM 1459 O O . SER A 1 185 ? 11.781 22.938 -5.34 1 94.5 185 SER A O 1
ATOM 1461 N N . TYR A 1 186 ? 10.203 21.391 -5.168 1 95.94 186 TYR A N 1
ATOM 1462 C CA . TYR A 1 186 ? 11.086 20.516 -4.406 1 95.94 186 TYR A CA 1
ATOM 1463 C C . TYR A 1 186 ? 12.227 20 -5.277 1 95.94 186 TYR A C 1
ATOM 1465 O O . TYR A 1 186 ? 13.359 19.875 -4.812 1 95.94 186 TYR A O 1
ATOM 1473 N N . PHE A 1 187 ? 11.992 19.703 -6.523 1 95.94 187 PHE A N 1
ATOM 1474 C CA . PHE A 1 187 ? 13.047 19.25 -7.414 1 95.94 187 PHE A CA 1
ATOM 1475 C C . PHE A 1 187 ? 14.086 20.344 -7.637 1 95.94 187 PHE A C 1
ATOM 1477 O O . PHE A 1 187 ? 15.289 20.047 -7.719 1 95.94 187 PHE A O 1
ATOM 1484 N N . TYR A 1 188 ? 13.57 21.562 -7.758 1 96.5 188 TYR A N 1
ATOM 1485 C CA . TYR A 1 188 ? 14.508 22.672 -7.797 1 96.5 188 TYR A CA 1
ATOM 1486 C C . TYR A 1 188 ? 15.43 22.656 -6.586 1 96.5 188 TYR A C 1
ATOM 1488 O O . TYR A 1 188 ? 16.656 22.75 -6.73 1 96.5 188 TYR A O 1
ATOM 1496 N N . GLY A 1 189 ? 14.828 22.578 -5.438 1 97.06 189 GLY A N 1
ATOM 1497 C CA . GLY A 1 189 ? 15.609 22.516 -4.215 1 97.06 189 GLY A CA 1
ATOM 1498 C C . GLY A 1 189 ? 16.594 21.375 -4.184 1 97.06 189 GLY A C 1
ATOM 1499 O O . GLY A 1 189 ? 17.75 21.547 -3.799 1 97.06 189 GLY A O 1
ATOM 1500 N N . MET A 1 190 ? 16.188 20.203 -4.617 1 97.69 190 MET A N 1
ATOM 1501 C CA . MET A 1 190 ? 17.016 19.016 -4.586 1 97.69 190 MET A CA 1
ATOM 1502 C C . MET A 1 190 ? 18.188 19.141 -5.551 1 97.69 190 MET A C 1
ATOM 1504 O O . MET A 1 190 ? 19.312 18.734 -5.238 1 97.69 190 MET A O 1
ATOM 1508 N N . GLN A 1 191 ? 17.938 19.672 -6.703 1 97.69 191 GLN A N 1
ATOM 1509 C CA . GLN A 1 191 ? 19 19.875 -7.672 1 97.69 191 GLN A CA 1
ATOM 1510 C C . GLN A 1 191 ? 20.062 20.828 -7.117 1 97.69 191 GLN A C 1
ATOM 1512 O O . GLN A 1 191 ? 21.25 20.625 -7.324 1 97.69 191 GLN A O 1
ATOM 1517 N N . GLN A 1 192 ? 19.562 21.844 -6.477 1 97.94 192 GLN A N 1
ATOM 1518 C CA . GLN A 1 192 ? 20.484 22.797 -5.867 1 97.94 192 GLN A CA 1
ATOM 1519 C C . GLN A 1 192 ? 21.297 22.141 -4.758 1 97.94 192 GLN A C 1
ATOM 1521 O O . GLN A 1 192 ? 22.5 22.438 -4.605 1 97.94 192 GLN A O 1
ATOM 1526 N N . THR A 1 193 ? 20.688 21.344 -3.926 1 98.5 193 THR A N 1
ATOM 1527 C CA . THR A 1 193 ? 21.422 20.641 -2.877 1 98.5 193 THR A CA 1
ATOM 1528 C C . THR A 1 193 ? 22.5 19.75 -3.477 1 98.5 193 THR A C 1
ATOM 1530 O O . THR A 1 193 ? 23.609 19.672 -2.947 1 98.5 193 THR A O 1
ATOM 1533 N N . ASN A 1 194 ? 22.094 18.984 -4.523 1 98.38 194 ASN A N 1
ATOM 1534 C CA . ASN A 1 194 ? 23.062 18.156 -5.238 1 98.38 194 ASN A CA 1
ATOM 1535 C C . ASN A 1 194 ? 24.266 18.984 -5.703 1 98.38 194 ASN A C 1
ATOM 1537 O O . ASN A 1 194 ? 25.406 18.562 -5.551 1 98.38 194 ASN A O 1
ATOM 1541 N N . ALA A 1 195 ? 24.062 20.172 -6.25 1 98.31 195 ALA A N 1
ATOM 1542 C CA . ALA A 1 195 ? 25.125 21.062 -6.711 1 98.31 195 ALA A CA 1
ATOM 1543 C C . ALA A 1 195 ? 26.016 21.5 -5.555 1 98.31 195 ALA A C 1
ATOM 1545 O O . ALA A 1 195 ? 27.234 21.625 -5.707 1 98.31 195 ALA A O 1
ATOM 1546 N N . VAL A 1 196 ? 25.422 21.812 -4.402 1 98.56 196 VAL A N 1
ATOM 1547 C CA . VAL A 1 196 ? 26.172 22.219 -3.215 1 98.56 196 VAL A CA 1
ATOM 1548 C C . VAL A 1 196 ? 27.141 21.125 -2.811 1 98.56 196 VAL A C 1
ATOM 1550 O O . VAL A 1 196 ? 28.312 21.406 -2.543 1 98.56 196 VAL A O 1
ATOM 1553 N N . TYR A 1 197 ? 26.688 19.891 -2.754 1 98.62 197 TYR A N 1
ATOM 1554 C CA . TYR A 1 197 ? 27.562 18.781 -2.389 1 98.62 197 TYR A CA 1
ATOM 1555 C C . TYR A 1 197 ? 28.672 18.594 -3.424 1 98.62 197 TYR A C 1
ATOM 1557 O O . TYR A 1 197 ? 29.828 18.344 -3.07 1 98.62 197 TYR A O 1
ATOM 1565 N N . GLN A 1 198 ? 28.344 18.734 -4.672 1 98.31 198 GLN A N 1
ATOM 1566 C CA . GLN A 1 198 ? 29.344 18.578 -5.723 1 98.31 198 GLN A CA 1
ATOM 1567 C C . GLN A 1 198 ? 30.375 19.703 -5.664 1 98.31 198 GLN A C 1
ATOM 1569 O O . GLN A 1 198 ? 31.547 19.5 -5.965 1 98.31 198 GLN A O 1
ATOM 1574 N N . LYS A 1 199 ? 29.953 20.875 -5.324 1 98.19 199 LYS A N 1
ATOM 1575 C CA . LYS A 1 199 ? 30.859 22.016 -5.113 1 98.19 199 LYS A CA 1
ATOM 1576 C C . LYS A 1 199 ? 31.875 21.688 -4.031 1 98.19 199 LYS A C 1
ATOM 1578 O O . LYS A 1 199 ? 33.062 22.016 -4.176 1 98.19 199 LYS A O 1
ATOM 1583 N N . HIS A 1 200 ? 31.5 21.078 -2.969 1 98.12 200 HIS A N 1
ATOM 1584 C CA . HIS A 1 200 ? 32.344 20.844 -1.812 1 98.12 200 HIS A CA 1
ATOM 1585 C C . HIS A 1 200 ? 33.156 19.578 -1.985 1 98.12 200 HIS A C 1
ATOM 1587 O O . HIS A 1 200 ? 34.281 19.484 -1.481 1 98.12 200 HIS A O 1
ATOM 1593 N N . PHE A 1 201 ? 32.625 18.578 -2.689 1 97.56 201 PHE A N 1
ATOM 1594 C CA . PHE A 1 201 ? 33.281 17.266 -2.631 1 97.56 201 PHE A CA 1
ATOM 1595 C C . PHE A 1 201 ? 33.594 16.75 -4.031 1 97.56 201 PHE A C 1
ATOM 1597 O O . PHE A 1 201 ? 34.031 15.609 -4.195 1 97.56 201 PHE A O 1
ATOM 1604 N N . GLY A 1 202 ? 33.281 17.547 -5.062 1 97.38 202 GLY A N 1
ATOM 1605 C CA . GLY A 1 202 ? 33.688 17.234 -6.422 1 97.38 202 GLY A CA 1
ATOM 1606 C C . GLY A 1 202 ? 32.531 16.781 -7.301 1 97.38 202 GLY A C 1
ATOM 1607 O O . GLY A 1 202 ? 31.5 16.359 -6.801 1 97.38 202 GLY A O 1
ATOM 1608 N N . PRO A 1 203 ? 32.656 16.859 -8.578 1 96.38 203 PRO A N 1
ATOM 1609 C CA . PRO A 1 203 ? 31.609 16.578 -9.547 1 96.38 203 PRO A CA 1
ATOM 1610 C C . PRO A 1 203 ? 31.219 15.094 -9.594 1 96.38 203 PRO A C 1
ATOM 1612 O O . PRO A 1 203 ? 30.172 14.742 -10.125 1 96.38 203 PRO A O 1
ATOM 1615 N N . THR A 1 204 ? 32.094 14.25 -9.031 1 97 204 THR A N 1
ATOM 1616 C CA . THR A 1 204 ? 31.812 12.82 -9.086 1 97 204 THR A CA 1
ATOM 1617 C C . THR A 1 204 ? 31.047 12.367 -7.844 1 97 204 THR A C 1
ATOM 1619 O O . THR A 1 204 ? 30.75 11.18 -7.684 1 97 204 THR A O 1
ATOM 1622 N N . PHE A 1 205 ? 30.766 13.352 -6.977 1 97.94 205 PHE A N 1
ATOM 1623 C CA . PHE A 1 205 ? 29.953 13.016 -5.82 1 97.94 205 PHE A CA 1
ATOM 1624 C C . PHE A 1 205 ? 28.609 12.438 -6.258 1 97.94 205 PHE A C 1
ATOM 1626 O O . PHE A 1 205 ? 28 12.914 -7.223 1 97.94 205 PHE A O 1
ATOM 1633 N N . PRO A 1 206 ? 28.125 11.383 -5.598 1 97.69 206 PRO A N 1
ATOM 1634 C CA . PRO A 1 206 ? 26.891 10.719 -6.016 1 97.69 206 PRO A CA 1
ATOM 1635 C C . PRO A 1 206 ? 25.703 11.68 -6.094 1 97.69 206 PRO A C 1
ATOM 1637 O O . PRO A 1 206 ? 25.594 12.609 -5.285 1 97.69 206 PRO A O 1
ATOM 1640 N N . ASN A 1 207 ? 24.844 11.469 -7.109 1 97.81 207 ASN A N 1
ATOM 1641 C CA . ASN A 1 207 ? 23.625 12.258 -7.242 1 97.81 207 ASN A CA 1
ATOM 1642 C C . ASN A 1 207 ? 22.688 12.031 -6.066 1 97.81 207 ASN A C 1
ATOM 1644 O O . ASN A 1 207 ? 22.219 10.914 -5.852 1 97.81 207 ASN A O 1
ATOM 1648 N N . LEU A 1 208 ? 22.359 13.078 -5.371 1 98.31 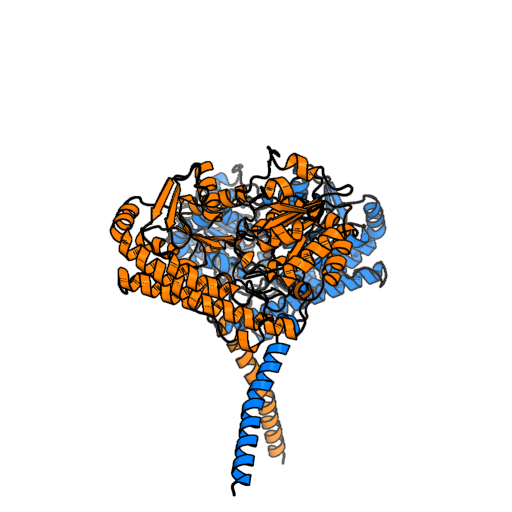208 LEU A N 1
ATOM 1649 C CA . LEU A 1 208 ? 21.625 12.961 -4.125 1 98.31 208 LEU A CA 1
ATOM 1650 C C . LEU A 1 208 ? 20.172 12.555 -4.387 1 98.31 208 LEU A C 1
ATOM 1652 O O . LEU A 1 208 ? 19.547 11.914 -3.545 1 98.31 208 LEU A O 1
ATOM 1656 N N . ILE A 1 209 ? 19.625 12.945 -5.492 1 97.31 209 ILE A N 1
ATOM 1657 C CA . ILE A 1 209 ? 18.266 12.555 -5.848 1 97.31 209 ILE A CA 1
ATOM 1658 C C . ILE A 1 209 ? 18.188 11.031 -6 1 97.31 209 ILE A C 1
ATOM 1660 O O . ILE A 1 209 ? 17.234 10.406 -5.531 1 97.31 209 ILE A O 1
ATOM 1664 N N . ASP A 1 210 ? 19.203 10.422 -6.59 1 96.06 210 ASP A N 1
ATOM 1665 C CA . ASP A 1 210 ? 19.281 8.969 -6.727 1 96.06 210 ASP A CA 1
ATOM 1666 C C . ASP A 1 210 ? 19.438 8.297 -5.363 1 96.06 210 ASP A C 1
ATOM 1668 O O . ASP A 1 210 ? 18.859 7.242 -5.117 1 96.06 210 ASP A O 1
ATOM 1672 N N . VAL A 1 211 ? 20.219 8.938 -4.527 1 97.38 211 VAL A N 1
ATOM 1673 C CA . VAL A 1 211 ? 20.422 8.406 -3.188 1 97.38 211 VAL A CA 1
ATOM 1674 C C . VAL A 1 211 ? 19.094 8.352 -2.438 1 97.38 211 VAL A C 1
ATOM 1676 O O . VAL A 1 211 ? 18.781 7.344 -1.803 1 97.38 211 VAL A O 1
ATOM 1679 N N . ALA A 1 212 ? 18.328 9.43 -2.525 1 97.19 212 ALA A N 1
ATOM 1680 C CA . ALA A 1 212 ? 17.031 9.484 -1.868 1 97.19 212 ALA A CA 1
ATOM 1681 C C . ALA A 1 212 ? 16.062 8.453 -2.453 1 97.19 212 ALA A C 1
ATOM 1683 O O . ALA A 1 212 ? 15.359 7.762 -1.714 1 97.19 212 ALA A O 1
ATOM 1684 N N . ALA A 1 213 ? 16.094 8.281 -3.744 1 95.12 213 ALA A N 1
ATOM 1685 C CA . ALA A 1 213 ? 15.18 7.383 -4.453 1 95.12 213 ALA A CA 1
ATOM 1686 C C . ALA A 1 213 ? 15.5 5.922 -4.133 1 95.12 213 ALA A C 1
ATOM 1688 O O . ALA A 1 213 ? 14.641 5.051 -4.281 1 95.12 213 ALA A O 1
ATOM 1689 N N . ASP A 1 214 ? 16.688 5.648 -3.691 1 94.5 214 ASP A N 1
ATOM 1690 C CA . ASP A 1 214 ? 17.141 4.281 -3.449 1 94.5 214 ASP A CA 1
ATOM 1691 C C . ASP A 1 214 ? 16.984 3.906 -1.977 1 94.5 214 ASP A C 1
ATOM 1693 O O . ASP A 1 214 ? 17.531 2.895 -1.528 1 94.5 214 ASP A O 1
ATOM 1697 N N . SER A 1 215 ? 16.25 4.684 -1.264 1 96.69 215 SER A N 1
ATOM 1698 C CA . SER A 1 215 ? 16.031 4.41 0.155 1 96.69 215 SER A CA 1
ATOM 1699 C C . SER A 1 215 ? 15.391 3.045 0.365 1 96.69 215 SER A C 1
ATOM 1701 O O . SER A 1 215 ? 14.531 2.631 -0.419 1 96.69 215 SER A O 1
ATOM 1703 N N . ALA A 1 216 ? 15.789 2.375 1.442 1 97.25 216 ALA A N 1
ATOM 1704 C CA . ALA A 1 216 ? 15.258 1.05 1.751 1 97.25 216 ALA A CA 1
ATOM 1705 C C . ALA A 1 216 ? 13.789 1.128 2.148 1 97.25 216 ALA A C 1
ATOM 1707 O O . ALA A 1 216 ? 12.961 0.36 1.649 1 97.25 216 ALA A O 1
ATOM 1708 N N . LEU A 1 217 ? 13.484 2.041 3.023 1 98 217 LEU A N 1
ATOM 1709 C CA . LEU A 1 217 ? 12.125 2.32 3.455 1 98 217 LEU A CA 1
ATOM 1710 C C . LEU A 1 217 ? 11.844 3.818 3.445 1 98 217 LEU A C 1
ATOM 1712 O O . LEU A 1 217 ? 12.773 4.629 3.533 1 98 217 LEU A O 1
ATOM 1716 N N . THR A 1 218 ? 10.648 4.105 3.232 1 98.06 218 THR A N 1
ATOM 1717 C CA . THR A 1 218 ? 10.109 5.438 3.477 1 98.06 218 THR A CA 1
ATOM 1718 C C . THR A 1 218 ? 9.172 5.43 4.68 1 98.06 218 THR A C 1
ATOM 1720 O O . THR A 1 218 ? 8.141 4.758 4.664 1 98.06 218 THR A O 1
ATOM 1723 N N . PHE A 1 219 ? 9.586 6.121 5.727 1 98.06 219 PHE A N 1
ATOM 1724 C CA . PHE A 1 219 ? 8.711 6.273 6.883 1 98.06 219 PHE A CA 1
ATOM 1725 C C . PHE A 1 219 ? 7.875 7.543 6.762 1 98.06 219 PHE A C 1
ATOM 1727 O O . PHE A 1 219 ? 8.406 8.617 6.457 1 98.06 219 PHE A O 1
ATOM 1734 N N . VAL A 1 220 ? 6.613 7.414 6.93 1 97.81 220 VAL A N 1
ATOM 1735 C CA . VAL A 1 220 ? 5.703 8.555 6.891 1 97.81 220 VAL A CA 1
ATOM 1736 C C . VAL A 1 220 ? 5.199 8.867 8.297 1 97.81 220 VAL A C 1
ATOM 1738 O O . VAL A 1 220 ? 4.531 8.039 8.922 1 97.81 220 VAL A O 1
ATOM 1741 N N . LEU A 1 221 ? 5.496 10.031 8.797 1 96.12 221 LEU A N 1
ATOM 1742 C CA . LEU A 1 221 ? 5.137 10.391 10.164 1 96.12 221 LEU A CA 1
ATOM 1743 C C . LEU A 1 221 ? 3.678 10.82 10.25 1 96.12 221 LEU A C 1
ATOM 1745 O O . LEU A 1 221 ? 3.312 11.633 11.102 1 96.12 221 LEU A O 1
ATOM 1749 N N . ALA A 1 222 ? 2.852 10.391 9.367 1 96.19 222 ALA A N 1
ATOM 1750 C CA . ALA A 1 222 ? 1.394 10.477 9.414 1 96.19 222 ALA A CA 1
ATOM 1751 C C . ALA A 1 222 ? 0.775 9.109 9.703 1 96.19 222 ALA A C 1
ATOM 1753 O O . ALA A 1 222 ? 1.432 8.078 9.547 1 96.19 222 ALA A O 1
ATOM 1754 N N . ASP A 1 223 ? -0.41 9.203 10.266 1 96.88 223 ASP A N 1
ATOM 1755 C CA . ASP A 1 223 ? -1.177 7.984 10.5 1 96.88 223 ASP A CA 1
ATOM 1756 C C . ASP A 1 223 ? -2.121 7.699 9.336 1 96.88 223 ASP A C 1
ATOM 1758 O O . ASP A 1 223 ? -2.711 8.617 8.766 1 96.88 223 ASP A O 1
ATOM 1762 N N . GLU A 1 224 ? -2.281 6.434 9.016 1 95.81 224 GLU A N 1
ATOM 1763 C CA . GLU A 1 224 ? -3.098 6.082 7.855 1 95.81 224 GLU A CA 1
ATOM 1764 C C . GLU A 1 224 ? -4.543 6.531 8.039 1 95.81 224 GLU A C 1
ATOM 1766 O O . GLU A 1 224 ? -5.246 6.801 7.062 1 95.81 224 GLU A O 1
ATOM 1771 N N . PHE A 1 225 ? -4.98 6.688 9.297 1 97.25 225 PHE A N 1
ATOM 1772 C CA . PHE A 1 225 ? -6.352 7.113 9.562 1 97.25 225 PHE A CA 1
ATOM 1773 C C . PHE A 1 225 ? -6.43 8.625 9.711 1 97.25 225 PHE A C 1
ATOM 1775 O O . PHE A 1 225 ? -7.52 9.188 9.844 1 97.25 225 PHE A O 1
ATOM 1782 N N . LEU A 1 226 ? -5.281 9.273 9.672 1 97.12 226 LEU A N 1
ATOM 1783 C CA . LEU A 1 226 ? -5.199 10.727 9.703 1 97.12 226 LEU A CA 1
ATOM 1784 C C . LEU A 1 226 ? -4.516 11.258 8.445 1 97.12 226 LEU A C 1
ATOM 1786 O O . LEU A 1 226 ? -3.725 12.203 8.516 1 97.12 226 LEU A O 1
ATOM 1790 N N . ASP A 1 227 ? -4.707 10.562 7.398 1 96.75 227 ASP A N 1
ATOM 1791 C CA . ASP A 1 227 ? -4.332 10.93 6.039 1 96.75 227 ASP A CA 1
ATOM 1792 C C . ASP A 1 227 ? -5.418 10.523 5.043 1 96.75 227 ASP A C 1
ATOM 1794 O O . ASP A 1 227 ? -6.219 9.625 5.32 1 96.75 227 ASP A O 1
ATOM 1798 N N . PHE A 1 228 ? -5.48 11.32 3.941 1 97.69 228 PHE A N 1
ATOM 1799 C CA . PHE A 1 228 ? -6.398 10.867 2.902 1 97.69 228 PHE A CA 1
ATOM 1800 C C . PHE A 1 228 ? -6 9.492 2.385 1 97.69 228 PHE A C 1
ATOM 1802 O O . PHE A 1 228 ? -4.816 9.227 2.172 1 97.69 228 PHE A O 1
ATOM 1809 N N . PRO A 1 229 ? -7.055 8.586 2.273 1 97.06 229 PRO A N 1
ATOM 1810 C CA . PRO A 1 229 ? -6.73 7.285 1.688 1 97.06 229 PRO A CA 1
ATOM 1811 C C . PRO A 1 229 ? -6.094 7.398 0.304 1 97.06 229 PRO A C 1
ATOM 1813 O O . PRO A 1 229 ? -6.555 8.188 -0.524 1 97.06 229 PRO A O 1
ATOM 1816 N N . ARG A 1 230 ? -5.062 6.664 0.094 1 97.25 230 ARG A N 1
ATOM 1817 C CA . ARG A 1 230 ? -4.277 6.738 -1.134 1 97.25 230 ARG A CA 1
ATOM 1818 C C . ARG A 1 230 ? -3.555 5.426 -1.401 1 97.25 230 ARG A C 1
ATOM 1820 O O . ARG A 1 230 ? -3.418 4.59 -0.502 1 97.25 230 ARG A O 1
ATOM 1827 N N . PRO A 1 231 ? -3.107 5.25 -2.66 1 97.5 231 PRO A N 1
ATOM 1828 C CA . PRO A 1 231 ? -2.189 4.141 -2.92 1 97.5 231 PRO A CA 1
ATOM 1829 C C . PRO A 1 231 ? -0.839 4.316 -2.23 1 97.5 231 PRO A C 1
ATOM 1831 O O . PRO A 1 231 ? -0.38 5.445 -2.043 1 97.5 231 PRO A O 1
ATOM 1834 N N . ILE A 1 232 ? -0.272 3.254 -1.877 1 97.94 232 ILE A N 1
ATOM 1835 C CA . ILE A 1 232 ? 1.057 3.242 -1.275 1 97.94 232 ILE A CA 1
ATOM 1836 C C . ILE A 1 232 ? 1.878 2.096 -1.859 1 97.94 232 ILE A C 1
ATOM 1838 O O . ILE A 1 232 ? 1.402 1.365 -2.732 1 97.94 232 ILE A O 1
ATOM 1842 N N . LEU A 1 233 ? 3.117 2.008 -1.468 1 97.62 233 LEU A N 1
ATOM 1843 C CA . LEU A 1 233 ? 3.986 0.886 -1.807 1 97.62 233 LEU A CA 1
ATOM 1844 C C . LEU A 1 233 ? 4.281 0.036 -0.575 1 97.62 233 LEU A C 1
ATOM 1846 O O . LEU A 1 233 ? 4.062 0.478 0.556 1 97.62 233 LEU A O 1
ATOM 1850 N N . HIS A 1 234 ? 4.766 -1.151 -0.818 1 96.5 234 HIS A N 1
ATOM 1851 C CA . HIS A 1 234 ? 5.07 -2.07 0.273 1 96.5 234 HIS A CA 1
ATOM 1852 C C . HIS A 1 234 ? 6.125 -1.486 1.208 1 96.5 234 HIS A C 1
ATOM 1854 O O . HIS A 1 234 ? 6.133 -1.781 2.404 1 96.5 234 HIS A O 1
ATOM 1860 N N . ASN A 1 235 ? 7 -0.652 0.676 1 96.62 235 ASN A N 1
ATOM 1861 C CA . ASN A 1 235 ? 8.086 -0.14 1.501 1 96.62 235 ASN A CA 1
ATOM 1862 C C . ASN A 1 235 ? 7.789 1.268 2.012 1 96.62 235 ASN A C 1
ATOM 1864 O O . ASN A 1 235 ? 8.703 2.002 2.391 1 96.62 235 ASN A O 1
ATOM 1868 N N . THR A 1 236 ? 6.586 1.712 1.927 1 97.56 236 THR A N 1
ATOM 1869 C CA . THR A 1 236 ? 6.098 2.926 2.572 1 97.56 236 THR A CA 1
ATOM 1870 C C . THR A 1 236 ? 5.414 2.598 3.896 1 97.56 236 THR A C 1
ATOM 1872 O O . THR A 1 236 ? 4.332 2.004 3.912 1 97.56 236 THR A O 1
ATOM 1875 N N . ILE A 1 237 ? 6.031 3.014 4.996 1 97.94 237 ILE A N 1
ATOM 1876 C CA . ILE A 1 237 ? 5.578 2.596 6.316 1 97.94 237 ILE A CA 1
ATOM 1877 C C . ILE A 1 237 ? 5.062 3.805 7.094 1 97.94 237 ILE A C 1
ATOM 1879 O O . ILE A 1 237 ? 5.82 4.734 7.383 1 97.94 237 ILE A O 1
ATOM 1883 N N . PHE A 1 238 ? 3.799 3.799 7.426 1 97.94 238 PHE A N 1
ATOM 1884 C CA . PHE A 1 238 ? 3.189 4.871 8.203 1 97.94 238 PHE A CA 1
ATOM 1885 C C . PHE A 1 238 ? 3.439 4.672 9.688 1 97.94 238 PHE A C 1
ATOM 1887 O O . PHE A 1 238 ? 3.135 3.611 10.242 1 97.94 238 PHE A O 1
ATOM 1894 N N . VAL A 1 239 ? 3.967 5.734 10.336 1 97.12 239 VAL A N 1
ATOM 1895 C CA . VAL A 1 239 ? 4.324 5.613 11.742 1 97.12 239 VAL A CA 1
ATOM 1896 C C . VAL A 1 239 ? 3.869 6.859 12.5 1 97.12 239 VAL A C 1
ATOM 1898 O O . VAL A 1 239 ? 4.582 7.355 13.375 1 97.12 239 VAL A O 1
ATOM 1901 N N . GLY A 1 240 ? 2.723 7.328 12.109 1 95 240 GLY A N 1
ATOM 1902 C CA . GLY A 1 240 ? 2.172 8.484 12.805 1 95 240 GLY A CA 1
ATOM 1903 C C . GLY A 1 240 ? 2.02 8.258 14.297 1 95 240 GLY A C 1
ATOM 1904 O O . GLY A 1 240 ? 1.554 7.203 14.727 1 95 240 GLY A O 1
ATOM 1905 N N . GLY A 1 241 ? 2.463 9.281 15.117 1 90.88 241 GLY A N 1
ATOM 1906 C CA . GLY A 1 241 ? 2.363 9.203 16.562 1 90.88 241 GLY A CA 1
ATOM 1907 C C . GLY A 1 241 ? 3.605 8.625 17.219 1 90.88 241 GLY A C 1
ATOM 1908 O O . GLY A 1 241 ? 3.643 8.438 18.438 1 90.88 241 GLY A O 1
ATOM 1909 N N . LEU A 1 242 ? 4.566 8.406 16.438 1 92.5 242 LEU A N 1
ATOM 1910 C CA . LEU A 1 242 ? 5.82 7.855 16.938 1 92.5 242 LEU A CA 1
ATOM 1911 C C . LEU A 1 242 ? 6.355 8.703 18.094 1 92.5 242 LEU A C 1
ATOM 1913 O O . LEU A 1 242 ? 6.5 9.914 17.953 1 92.5 242 LEU A O 1
ATOM 1917 N N . GLY A 1 243 ? 6.562 8.102 19.203 1 84 243 GLY A N 1
ATOM 1918 C CA . GLY A 1 243 ? 7.211 8.727 20.344 1 84 243 GLY A CA 1
ATOM 1919 C C . GLY A 1 243 ? 6.273 9.609 21.141 1 84 243 GLY A C 1
ATOM 1920 O O . GLY A 1 243 ? 6.707 10.305 22.062 1 84 243 GLY A O 1
ATOM 1921 N N . MET A 1 244 ? 5.008 9.625 20.766 1 81.81 244 MET A N 1
ATOM 1922 C CA . MET A 1 244 ? 4.078 10.469 21.5 1 81.81 244 MET A CA 1
ATOM 1923 C C . MET A 1 244 ? 3.617 9.781 22.781 1 81.81 244 MET A C 1
ATOM 1925 O O . MET A 1 244 ? 3.375 8.57 22.781 1 81.81 244 MET A O 1
ATOM 1929 N N . ASN A 1 245 ? 3.84 10.508 23.875 1 68.19 245 ASN A N 1
ATOM 1930 C CA . ASN A 1 245 ? 3.447 10.031 25.203 1 68.19 245 ASN A CA 1
ATOM 1931 C C . ASN A 1 245 ? 2.006 10.406 25.531 1 68.19 245 ASN A C 1
ATOM 1933 O O . ASN A 1 245 ? 1.677 11.594 25.625 1 68.19 245 ASN A O 1
ATOM 1937 N N . LEU A 1 246 ? 1.212 9.43 25.656 1 65.94 246 LEU A N 1
ATOM 1938 C CA . LEU A 1 246 ? -0.198 9.711 25.906 1 65.94 246 LEU A CA 1
ATOM 1939 C C . LEU A 1 246 ? -0.474 9.805 27.406 1 65.94 246 LEU A C 1
ATOM 1941 O O . LEU A 1 246 ? -1.542 10.273 27.812 1 65.94 246 LEU A O 1
ATOM 1945 N N . GLN A 1 247 ? 0.448 9.32 28.156 1 60.75 247 GLN A N 1
ATOM 1946 C CA . GLN A 1 247 ? 0.166 9.391 29.594 1 60.75 247 GLN A CA 1
ATOM 1947 C C . GLN A 1 247 ? 0.484 10.773 30.156 1 60.75 247 GLN A C 1
ATOM 1949 O O . GLN A 1 247 ? 1.646 11.188 30.172 1 60.75 247 GLN A O 1
ATOM 1954 N N . GLN A 1 248 ? -0.54 11.617 29.922 1 61.06 248 GLN A N 1
ATOM 1955 C CA . GLN A 1 248 ? -0.293 12.961 30.438 1 61.06 248 GLN A CA 1
ATOM 1956 C C . GLN A 1 248 ? -0.908 13.133 31.828 1 61.06 248 GLN A C 1
ATOM 1958 O O . GLN A 1 248 ? -2.021 12.672 32.094 1 61.06 248 GLN A O 1
ATOM 1963 N N . THR A 1 249 ? -0.005 13.164 32.938 1 56.22 249 THR A N 1
ATOM 1964 C CA . THR A 1 249 ? -0.521 13.578 34.25 1 56.22 249 THR A CA 1
ATOM 1965 C C . THR A 1 249 ? -0.719 15.094 34.281 1 56.22 249 THR A C 1
ATOM 1967 O O . THR A 1 249 ? 0.146 15.852 33.844 1 56.22 249 THR A O 1
ATOM 1970 N N . LEU A 1 250 ? -2.021 15.43 34.312 1 58 250 LEU A N 1
ATOM 1971 C CA . LEU A 1 250 ? -2.297 16.859 34.438 1 58 250 LEU A CA 1
ATOM 1972 C C . LEU A 1 250 ? -1.461 17.469 35.562 1 58 250 LEU A C 1
ATOM 1974 O O . LEU A 1 250 ? -1.492 17 36.688 1 58 250 LEU A O 1
ATOM 1978 N N . THR A 1 251 ? -0.365 17.844 35.219 1 57.03 251 THR A N 1
ATOM 1979 C CA . THR A 1 251 ? 0.378 18.5 36.312 1 57.03 251 THR A CA 1
ATOM 1980 C C . THR A 1 251 ? -0.385 19.703 36.812 1 57.03 251 THR A C 1
ATOM 1982 O O . THR A 1 251 ? -1.28 20.219 36.156 1 57.03 251 THR A O 1
ATOM 1985 N N . SER A 1 252 ? -0.074 20.844 37.562 1 60.72 252 SER A N 1
ATOM 1986 C CA . SER A 1 252 ? -0.553 21.828 38.531 1 60.72 252 SER A CA 1
ATOM 1987 C C . SER A 1 252 ? -1.312 22.953 37.875 1 60.72 252 SER A C 1
ATOM 1989 O O . SER A 1 252 ? -2.453 23.25 38.219 1 60.72 252 SER A O 1
ATOM 1991 N N . THR A 1 253 ? -0.795 23.844 37.062 1 64.31 253 THR A N 1
ATOM 1992 C CA . THR A 1 253 ? -1.203 25.234 36.906 1 64.31 253 THR A CA 1
ATOM 1993 C C . THR A 1 253 ? -2.477 25.344 36.094 1 64.31 253 THR A C 1
ATOM 1995 O O . THR A 1 253 ? -3.311 26.219 36.312 1 64.31 253 THR A O 1
ATOM 1998 N N . TYR A 1 254 ? -2.869 24.344 35.281 1 84.56 254 TYR A N 1
ATOM 1999 C CA . TYR A 1 254 ? -4.008 24.531 34.375 1 84.56 254 TYR A CA 1
ATOM 2000 C C . TYR A 1 254 ? -5.223 23.75 34.875 1 84.56 254 TYR A C 1
ATOM 2002 O O . TYR A 1 254 ? -6.273 23.766 34.219 1 84.56 254 TYR A O 1
ATOM 2010 N N . SER A 1 255 ? -5.086 23.141 36.031 1 85.56 255 SER A N 1
ATOM 2011 C CA . SER A 1 255 ? -6.176 22.375 36.625 1 85.56 255 SER A CA 1
ATOM 2012 C C . SER A 1 255 ? -7.359 23.266 36.969 1 85.56 255 SER A C 1
ATOM 2014 O O . SER A 1 255 ? -8.516 22.922 36.719 1 85.56 255 SER A O 1
ATOM 2016 N N . ASP A 1 256 ? -6.98 24.438 37.5 1 89.06 256 ASP A N 1
ATOM 2017 C CA . ASP A 1 256 ? -8.031 25.375 37.906 1 89.06 256 ASP A CA 1
ATOM 2018 C C . ASP A 1 256 ? -8.781 25.906 36.688 1 89.06 256 ASP A C 1
ATOM 2020 O O . ASP A 1 256 ? -10.008 26.016 36.688 1 89.06 256 ASP A O 1
ATOM 2024 N N . GLU A 1 257 ? -8.016 26.25 35.656 1 92.81 257 GLU A N 1
ATOM 2025 C CA . GLU A 1 257 ? -8.633 26.781 34.438 1 92.81 257 GLU A CA 1
ATOM 2026 C C . GLU A 1 257 ? -9.562 25.75 33.781 1 92.81 257 GLU A C 1
ATOM 2028 O O . GLU A 1 257 ? -10.609 26.109 33.25 1 92.81 257 GLU A O 1
ATOM 2033 N N . LEU A 1 258 ? -9.242 24.531 33.906 1 94.44 258 LEU A N 1
ATOM 2034 C CA . LEU A 1 258 ? -9.984 23.453 33.25 1 94.44 258 LEU A CA 1
ATOM 2035 C C . LEU A 1 258 ? -11.25 23.109 34 1 94.44 258 LEU A C 1
ATOM 2037 O O . LEU A 1 258 ? -12.117 22.391 33.5 1 94.44 258 LEU A O 1
ATOM 2041 N N . GLN A 1 259 ? -11.383 23.672 35.188 1 93.56 259 GLN A N 1
ATOM 2042 C CA . GLN A 1 259 ? -12.586 23.453 35.969 1 93.56 259 GLN A CA 1
ATOM 2043 C C . GLN A 1 259 ? -13.617 24.562 35.719 1 93.56 259 GLN A C 1
ATOM 2045 O O . GLN A 1 259 ? -14.781 24.422 36.094 1 93.56 259 GLN A O 1
ATOM 2050 N N . LYS A 1 260 ? -13.156 25.516 35.031 1 94.81 260 LYS A N 1
ATOM 2051 C CA . LYS A 1 260 ? -14.055 26.625 34.75 1 94.81 260 LYS A CA 1
ATOM 2052 C C . LYS A 1 260 ? -15.008 26.297 33.625 1 94.81 260 LYS A C 1
ATOM 2054 O O . LYS A 1 260 ? -14.891 25.25 33 1 94.81 260 LYS A O 1
ATOM 2059 N N . GLY A 1 261 ? -15.984 27.188 33.375 1 96.06 261 GLY A N 1
ATOM 2060 C CA . GLY A 1 261 ? -16.969 26.938 32.344 1 96.06 261 GLY A CA 1
ATOM 2061 C C . GLY A 1 261 ? -18.047 25.953 32.75 1 96.06 261 GLY A C 1
ATOM 2062 O O . GLY A 1 261 ? -17.734 24.797 33.094 1 96.06 261 GLY A O 1
ATOM 2063 N N . LYS A 1 262 ? -19.172 26.25 32.75 1 97.06 262 LYS A N 1
ATOM 2064 C CA . LYS A 1 262 ? -20.281 25.391 33.156 1 97.06 262 LYS A CA 1
ATOM 2065 C C . LYS A 1 262 ? -20.375 24.156 32.25 1 97.06 262 LYS A C 1
ATOM 2067 O O . LYS A 1 262 ? -20.562 23.047 32.75 1 97.06 262 LYS A O 1
ATOM 2072 N N . LYS A 1 263 ? -20.203 24.344 31.047 1 97.56 263 LYS A N 1
ATOM 2073 C CA . LYS A 1 263 ? -20.422 23.266 30.078 1 97.56 263 LYS A CA 1
ATOM 2074 C C . LYS A 1 263 ? -19.094 22.641 29.641 1 97.56 263 LYS A C 1
ATOM 2076 O O . LYS A 1 263 ? -19.078 21.516 29.156 1 97.56 263 LYS A O 1
ATOM 2081 N N . GLY A 1 264 ? -17.984 23.375 29.812 1 97.75 264 GLY A N 1
ATOM 2082 C CA . GLY A 1 264 ? -16.703 22.828 29.422 1 97.75 264 GLY A CA 1
ATOM 2083 C C . GLY A 1 264 ? -15.688 23.891 29.062 1 97.75 264 GLY A C 1
ATOM 2084 O O . GLY A 1 264 ? -15.891 25.078 29.328 1 97.75 264 GLY A O 1
ATOM 2085 N N . VAL A 1 265 ? -14.609 23.453 28.516 1 98.06 265 VAL A N 1
ATOM 2086 C CA . VAL A 1 265 ? -13.492 24.328 28.172 1 98.06 265 VAL A CA 1
ATOM 2087 C C . VAL A 1 265 ? -13.164 24.203 26.688 1 98.06 265 VAL A C 1
ATOM 2089 O O . VAL A 1 265 ? -13.328 23.125 26.109 1 98.06 265 VAL A O 1
ATOM 2092 N N . ILE A 1 266 ? -12.797 25.281 26.062 1 98.69 266 ILE A N 1
ATOM 2093 C CA . ILE A 1 266 ? -12.352 25.328 24.688 1 98.69 266 ILE A CA 1
ATOM 2094 C C . ILE A 1 266 ? -10.914 25.844 24.625 1 98.69 266 ILE A C 1
ATOM 2096 O O . ILE A 1 266 ? -10.57 26.812 25.297 1 98.69 266 ILE A O 1
ATOM 2100 N N . PHE A 1 267 ? -10.07 25.156 23.906 1 97.81 267 PHE A N 1
ATOM 2101 C CA . PHE A 1 267 ? -8.664 25.531 23.781 1 97.81 267 PHE A CA 1
ATOM 2102 C C . PHE A 1 267 ? -8.375 26.109 22.406 1 97.81 267 PHE A C 1
ATOM 2104 O O . PHE A 1 267 ? -8.711 25.5 21.391 1 97.81 267 PHE A O 1
ATOM 2111 N N . PHE A 1 268 ? -7.863 27.312 22.344 1 97.56 268 PHE A N 1
ATOM 2112 C CA . PHE A 1 268 ? -7.492 28 21.109 1 97.56 268 PHE A CA 1
ATOM 2113 C C . PHE A 1 268 ? -5.98 28.188 21.031 1 97.56 268 PHE A C 1
ATOM 2115 O O . PHE A 1 268 ? -5.383 28.844 21.875 1 97.56 268 PHE A O 1
ATOM 2122 N N . SER A 1 269 ? -5.395 27.578 19.969 1 94.62 269 SER A N 1
ATOM 2123 C CA . SER A 1 269 ? -3.963 27.734 19.719 1 94.62 269 SER A CA 1
ATOM 2124 C C . SER A 1 269 ? -3.65 27.703 18.234 1 94.62 269 SER A C 1
ATOM 2126 O O . SER A 1 269 ? -3.941 26.719 17.547 1 94.62 269 SER A O 1
ATOM 2128 N N . LEU A 1 270 ? -3.033 28.734 17.672 1 87 270 LEU A N 1
ATOM 2129 C CA . LEU A 1 270 ? -2.67 28.766 16.266 1 87 270 LEU A CA 1
ATOM 2130 C C . LEU A 1 270 ? -1.194 28.422 16.078 1 87 270 LEU A C 1
ATOM 2132 O O . LEU A 1 270 ? -0.57 28.859 15.109 1 87 270 LEU A O 1
ATOM 2136 N N . GLY A 1 271 ? -0.657 27.656 16.938 1 75.56 271 GLY A N 1
ATOM 2137 C CA . GLY A 1 271 ? 0.697 27.141 16.781 1 75.56 271 GLY A CA 1
ATOM 2138 C C . GLY A 1 271 ? 1.761 28.203 16.984 1 75.56 271 GLY A C 1
ATOM 2139 O O . GLY A 1 271 ? 1.449 29.344 17.344 1 75.56 271 GLY A O 1
ATOM 2140 N N . THR A 1 272 ? 3.01 27.844 16.828 1 63.09 272 THR A N 1
ATOM 2141 C CA . THR A 1 272 ? 4.145 28.719 17.141 1 63.09 272 THR A CA 1
ATOM 2142 C C . THR A 1 272 ? 4.637 29.438 15.898 1 63.09 272 THR A C 1
ATOM 2144 O O . THR A 1 272 ? 5.418 30.391 15.992 1 63.09 272 THR A O 1
ATOM 2147 N N . ASN A 1 273 ? 4.062 29.094 14.781 1 63.62 273 ASN A N 1
ATOM 2148 C CA . ASN A 1 273 ? 4.664 29.594 13.555 1 63.62 273 ASN A CA 1
ATOM 2149 C C . ASN A 1 273 ? 4.102 30.969 13.188 1 63.62 273 ASN A C 1
ATOM 2151 O O . ASN A 1 273 ? 4.676 31.672 12.352 1 63.62 273 ASN A O 1
ATOM 2155 N N . ILE A 1 274 ? 3.018 31.328 13.789 1 67.12 274 ILE A N 1
ATOM 2156 C CA . ILE A 1 274 ? 2.461 32.656 13.477 1 67.12 274 ILE A CA 1
ATOM 2157 C C . ILE A 1 274 ? 2.664 33.594 14.664 1 67.12 274 ILE A C 1
ATOM 2159 O O . ILE A 1 274 ? 2.373 33.219 15.812 1 67.12 274 ILE A O 1
ATOM 2163 N N . GLU A 1 275 ? 3.24 34.625 14.305 1 73.81 275 GLU A N 1
ATOM 2164 C CA . GLU A 1 275 ? 3.305 35.688 15.305 1 73.81 275 GLU A CA 1
ATOM 2165 C C . GLU A 1 275 ? 1.938 36.344 15.516 1 73.81 275 GLU A C 1
ATOM 2167 O O . GLU A 1 275 ? 1.387 36.969 14.594 1 73.81 275 GLU A O 1
ATOM 2172 N N . SER A 1 276 ? 1.437 36.188 16.672 1 80.25 276 SER A N 1
ATOM 2173 C CA . SER A 1 276 ? 0.094 36.688 16.938 1 80.25 276 SER A CA 1
ATOM 2174 C C . SER A 1 276 ? 0.02 38.188 16.75 1 80.25 276 SER A C 1
ATOM 2176 O O . SER A 1 276 ? -1.047 38.719 16.453 1 80.25 276 SER A O 1
ATOM 2178 N N . SER A 1 277 ? 1.177 38.781 16.859 1 79 277 SER A N 1
ATOM 2179 C CA . SER A 1 277 ? 1.21 40.219 16.672 1 79 277 SER A CA 1
ATOM 2180 C C . SER A 1 277 ? 0.937 40.625 15.227 1 79 277 SER A C 1
ATOM 2182 O O . SER A 1 277 ? 0.538 41.75 14.938 1 79 277 SER A O 1
ATOM 2184 N N . SER A 1 278 ? 1.184 39.625 14.391 1 80.31 278 SER A N 1
ATOM 2185 C CA . SER A 1 278 ? 0.983 39.906 12.969 1 80.31 278 SER A CA 1
ATOM 2186 C C . SER A 1 278 ? -0.468 39.688 12.562 1 80.31 278 SER A C 1
ATOM 2188 O O . SER A 1 278 ? -0.875 40.031 11.461 1 80.31 278 SER A O 1
ATOM 2190 N N . ILE A 1 279 ? -1.231 39.188 13.484 1 87.94 279 ILE A N 1
ATOM 2191 C CA . ILE A 1 279 ? -2.645 38.938 13.219 1 87.94 279 ILE A CA 1
ATOM 2192 C C . ILE A 1 279 ? -3.42 40.25 13.32 1 87.94 279 ILE A C 1
ATOM 2194 O O . ILE A 1 279 ? -3.252 41.031 14.273 1 87.94 279 ILE A O 1
ATOM 2198 N N . PRO A 1 280 ? -4.285 40.531 12.391 1 90.31 280 PRO A N 1
ATOM 2199 C CA . PRO A 1 280 ? -5.039 41.781 12.406 1 90.31 280 PRO A CA 1
ATOM 2200 C C . PRO A 1 280 ? -5.895 41.938 13.656 1 90.31 280 PRO A C 1
ATOM 2202 O O . PRO A 1 280 ? -6.477 40.969 14.141 1 90.31 280 PRO A O 1
ATOM 2205 N N . VAL A 1 281 ? -6.039 43.156 14.047 1 93.62 281 VAL A N 1
ATOM 2206 C CA . VAL A 1 281 ? -6.777 43.5 15.266 1 93.62 281 VAL A CA 1
ATOM 2207 C C . VAL A 1 281 ? -8.242 43.094 15.094 1 93.62 281 VAL A C 1
ATOM 2209 O O . VAL A 1 281 ? -8.875 42.625 16.047 1 93.62 281 VAL A O 1
ATOM 2212 N N . ALA A 1 282 ? -8.758 43.344 13.891 1 95.38 282 ALA A N 1
ATOM 2213 C CA . ALA A 1 282 ? -10.148 43 13.625 1 95.38 282 ALA A CA 1
ATOM 2214 C C . ALA A 1 282 ? -10.414 41.531 13.883 1 95.38 282 ALA A C 1
ATOM 2216 O O . ALA A 1 282 ? -11.469 41.156 14.414 1 95.38 282 ALA A O 1
ATOM 2217 N N . PHE A 1 283 ? -9.484 40.688 13.492 1 95.38 283 PHE A N 1
ATOM 2218 C CA . PHE A 1 283 ? -9.57 39.281 13.75 1 95.38 283 PHE A CA 1
ATOM 2219 C C . PHE A 1 283 ? -9.656 39 15.242 1 95.38 283 PHE A C 1
ATOM 2221 O O . PHE A 1 283 ? -10.547 38.25 1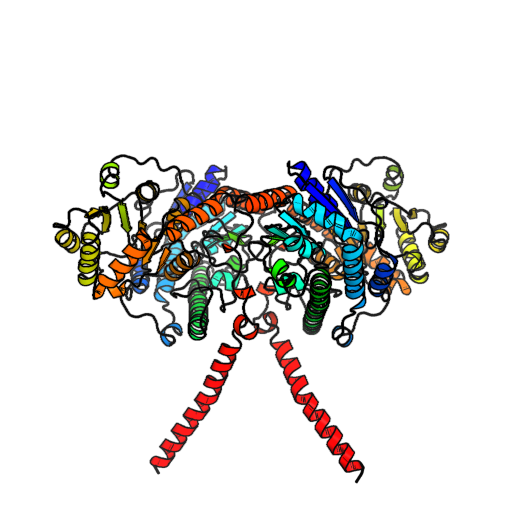5.695 1 95.38 283 PHE A O 1
ATOM 2228 N N . LYS A 1 284 ? -8.805 39.562 16.016 1 95.94 284 LYS A N 1
ATOM 2229 C CA . LYS A 1 284 ? -8.734 39.312 17.453 1 95.94 284 LYS A CA 1
ATOM 2230 C C . LYS A 1 284 ? -10.008 39.812 18.141 1 95.94 284 LYS A C 1
ATOM 2232 O O . LYS A 1 284 ? -10.531 39.125 19.016 1 95.94 284 LYS A O 1
ATOM 2237 N N . LYS A 1 285 ? -10.43 40.938 17.719 1 96.44 285 LYS A N 1
ATOM 2238 C CA . LYS A 1 285 ? -11.641 41.531 18.297 1 96.44 285 LYS A CA 1
ATOM 2239 C C . LYS A 1 285 ? -12.844 40.594 18.078 1 96.44 285 LYS A C 1
ATOM 2241 O O . LYS A 1 285 ? -13.602 40.312 19.016 1 96.44 285 LYS A O 1
ATOM 2246 N N . ASN A 1 286 ? -12.992 40.188 16.859 1 97.69 286 ASN A N 1
ATOM 2247 C CA . ASN A 1 286 ? -14.133 39.344 16.516 1 97.69 286 ASN A CA 1
ATOM 2248 C C . ASN A 1 286 ? -14.016 37.938 17.141 1 97.69 286 ASN A C 1
ATOM 2250 O O . ASN A 1 286 ? -15.016 37.344 17.531 1 97.69 286 ASN A O 1
ATOM 2254 N N . LEU A 1 287 ? -12.805 37.438 17.25 1 97.88 287 LEU A N 1
ATOM 2255 C CA . LEU A 1 287 ? -12.547 36.156 17.922 1 97.88 287 LEU A CA 1
ATOM 2256 C C . LEU A 1 287 ? -12.984 36.219 19.375 1 97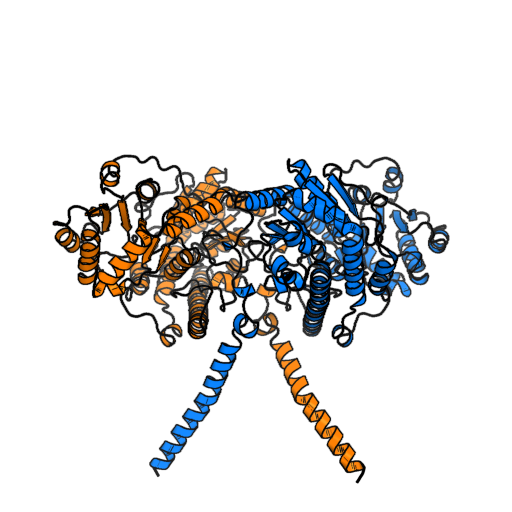.88 287 LEU A C 1
ATOM 2258 O O . LEU A 1 287 ? -13.727 35.375 19.844 1 97.88 287 LEU A O 1
ATOM 2262 N N . LEU A 1 288 ? -12.594 37.281 20.031 1 97.75 288 LEU A N 1
ATOM 2263 C CA . LEU A 1 288 ? -12.883 37.438 21.453 1 97.75 288 LEU A CA 1
ATOM 2264 C C . LEU A 1 288 ? -14.359 37.75 21.672 1 97.75 288 LEU A C 1
ATOM 2266 O O . LEU A 1 288 ? -14.938 37.312 22.672 1 97.75 288 LEU A O 1
ATOM 2270 N N . SER A 1 289 ? -14.906 38.5 20.75 1 97.5 289 SER A N 1
ATOM 2271 C CA . SER A 1 289 ? -16.344 38.719 20.812 1 97.5 289 SER A CA 1
ATOM 2272 C C . SER A 1 289 ? -17.125 37.406 20.75 1 97.5 289 SER A C 1
ATOM 2274 O O . SER A 1 289 ? -18.109 37.219 21.453 1 97.5 289 SER A O 1
ATOM 2276 N N . ALA A 1 290 ? -16.688 36.531 19.875 1 98.31 290 ALA A N 1
ATOM 2277 C CA . ALA A 1 290 ? -17.312 35.219 19.766 1 98.31 290 ALA A CA 1
ATOM 2278 C C . ALA A 1 290 ? -17.141 34.438 21.047 1 98.31 290 ALA A C 1
ATOM 2280 O O . ALA A 1 290 ? -18.078 33.75 21.5 1 98.31 290 ALA A O 1
ATOM 2281 N N . PHE A 1 291 ? -15.977 34.5 21.672 1 98.44 291 PHE A N 1
ATOM 2282 C CA . PHE A 1 291 ? -15.742 33.812 22.922 1 98.44 291 PHE A CA 1
ATOM 2283 C C . PHE A 1 291 ? -16.703 34.281 24 1 98.44 291 PHE A C 1
ATOM 2285 O O . PHE A 1 291 ? -17.281 33.469 24.734 1 98.44 291 PHE A O 1
ATOM 2292 N N . LYS A 1 292 ? -16.875 35.562 24.016 1 97.62 292 LYS A N 1
ATOM 2293 C CA . LYS A 1 292 ? -17.766 36.156 25 1 97.62 292 LYS A CA 1
ATOM 2294 C C . LYS A 1 292 ? -19.188 35.656 24.844 1 97.62 292 LYS A C 1
ATOM 2296 O O . LYS A 1 292 ? -19.922 35.5 25.828 1 97.62 292 LYS A O 1
ATOM 2301 N N . HIS A 1 293 ? -19.578 35.438 23.672 1 97.25 293 HIS A N 1
ATOM 2302 C CA . HIS A 1 293 ? -20.922 34.969 23.344 1 97.25 293 HIS A CA 1
ATOM 2303 C C . HIS A 1 293 ? -21.203 33.594 23.969 1 97.25 293 HIS A C 1
ATOM 2305 O O . HIS A 1 293 ? -22.359 33.281 24.266 1 97.25 293 HIS A O 1
ATOM 2311 N N . PHE A 1 294 ? -20.219 32.781 24.219 1 98.19 294 PHE A N 1
ATOM 2312 C CA . PHE A 1 294 ? -20.359 31.453 24.797 1 98.19 294 PHE A CA 1
ATOM 2313 C C . PHE A 1 294 ? -19.938 31.453 26.266 1 98.19 294 PHE A C 1
ATOM 2315 O O . PHE A 1 294 ? -19.016 30.734 26.641 1 98.19 294 PHE A O 1
ATOM 2322 N N . SER A 1 295 ? -20.688 32.062 27.078 1 96.69 295 SER A N 1
ATOM 2323 C CA . SER A 1 295 ? -20.328 32.344 28.469 1 96.69 295 SER A CA 1
ATOM 2324 C C . SER A 1 295 ? -20.375 31.078 29.297 1 96.69 295 SER A C 1
ATOM 2326 O O . SER A 1 295 ? -19.797 31.016 30.391 1 96.69 295 SER A O 1
ATOM 2328 N N . ASP A 1 296 ? -21.047 30.047 28.812 1 97.56 296 ASP A N 1
ATOM 2329 C CA . ASP A 1 296 ? -21.125 28.781 29.547 1 97.56 296 ASP A CA 1
ATOM 2330 C C . ASP A 1 296 ? -19.828 27.969 29.375 1 97.56 296 ASP A C 1
ATOM 2332 O O . ASP A 1 296 ? -19.609 26.984 30.078 1 97.56 296 ASP A O 1
ATOM 2336 N N . TYR A 1 297 ? -19.016 28.438 28.422 1 98.44 297 TYR A N 1
ATOM 2337 C CA . TYR A 1 297 ? -17.719 27.797 28.203 1 98.44 297 TYR A CA 1
ATOM 2338 C C . TYR A 1 297 ? -16.578 28.719 28.641 1 98.44 297 TYR A C 1
ATOM 2340 O O . TYR A 1 297 ? -16.734 29.938 28.672 1 98.44 297 TYR A O 1
ATOM 2348 N N . HIS A 1 298 ? -15.555 28.109 29.094 1 98.25 298 HIS A N 1
ATOM 2349 C CA . HIS A 1 298 ? -14.312 28.828 29.375 1 98.25 298 HIS A CA 1
ATOM 2350 C C . HIS A 1 298 ? -13.281 28.609 28.281 1 98.25 298 HIS A C 1
ATOM 2352 O O . HIS A 1 298 ? -13.086 27.484 27.812 1 98.25 298 HIS A O 1
ATOM 2358 N N . PHE A 1 299 ? -12.688 29.703 27.812 1 98.19 299 PHE A N 1
ATOM 2359 C CA . PHE A 1 299 ? -11.727 29.641 26.719 1 98.19 299 PHE A CA 1
ATOM 2360 C C . PHE A 1 299 ? -10.305 29.828 27.234 1 98.19 299 PHE A C 1
ATOM 2362 O O . PHE A 1 299 ? -10.031 30.766 27.984 1 98.19 299 PHE A O 1
ATOM 2369 N N . ILE A 1 300 ? -9.453 28.906 26.922 1 96.69 300 ILE A N 1
ATOM 2370 C CA . ILE A 1 300 ? -8.008 29.078 27.062 1 96.69 300 ILE A CA 1
ATOM 2371 C C . ILE A 1 300 ? -7.391 29.406 25.703 1 96.69 300 ILE A C 1
ATOM 2373 O O . ILE A 1 300 ? -7.41 28.578 24.797 1 96.69 300 ILE A O 1
ATOM 2377 N N . ALA A 1 301 ? -6.879 30.609 25.594 1 96.25 301 ALA A N 1
ATOM 2378 C CA . ALA A 1 301 ? -6.395 31.078 24.297 1 96.25 301 ALA A CA 1
ATOM 2379 C C . ALA A 1 301 ? -4.906 31.422 24.359 1 96.25 301 ALA A C 1
ATOM 2381 O O . ALA A 1 301 ? -4.48 32.219 25.203 1 96.25 301 ALA A O 1
ATOM 2382 N N . LYS A 1 302 ? -4.18 30.812 23.484 1 94 302 LYS A N 1
ATOM 2383 C CA . LYS A 1 302 ? -2.738 31.031 23.453 1 94 302 LYS A CA 1
ATOM 2384 C C . LYS A 1 302 ? -2.387 32.156 22.484 1 94 302 LYS A C 1
ATOM 2386 O O . LYS A 1 302 ? -2.709 32.094 21.297 1 94 302 LYS A O 1
ATOM 2391 N N . PHE A 1 303 ? -1.774 33.188 23 1 91.38 303 PHE A N 1
ATOM 2392 C CA . PHE A 1 303 ? -1.217 34.312 22.266 1 91.38 303 PHE A CA 1
ATOM 2393 C C . PHE A 1 303 ? 0.176 34.656 22.781 1 91.38 303 PHE A C 1
ATOM 2395 O O . PHE A 1 303 ? 0.549 34.281 23.891 1 91.38 303 PHE A O 1
ATOM 2402 N N . GLU A 1 304 ? 0.868 35.312 21.969 1 87.62 304 GLU A N 1
ATOM 2403 C CA . GLU A 1 304 ? 2.203 35.719 22.406 1 87.62 304 GLU A CA 1
ATOM 2404 C C . GLU A 1 304 ? 2.131 36.719 23.547 1 87.62 304 GLU A C 1
ATOM 2406 O O . GLU A 1 304 ? 1.214 37.562 23.609 1 87.62 304 GLU A O 1
ATOM 2411 N N . ALA A 1 305 ? 3.186 36.688 24.359 1 83.44 305 ALA A N 1
ATOM 2412 C CA . ALA A 1 305 ? 3.244 37.562 25.531 1 83.44 305 ALA A CA 1
ATOM 2413 C C . ALA A 1 305 ? 3.303 39.031 25.125 1 83.44 305 ALA A C 1
ATOM 2415 O O . ALA A 1 305 ? 2.736 39.906 25.812 1 83.44 305 ALA A O 1
ATOM 2416 N N . ASN A 1 306 ? 3.896 39.281 24.047 1 84.81 306 ASN A N 1
ATOM 2417 C CA . ASN A 1 306 ? 4.141 40.656 23.641 1 84.81 306 ASN A CA 1
ATOM 2418 C C . ASN A 1 306 ? 2.961 41.219 22.859 1 84.81 306 ASN A C 1
ATOM 2420 O O . ASN A 1 306 ? 2.986 42.375 22.469 1 84.81 306 ASN A O 1
ATOM 2424 N N . ASP A 1 307 ? 2.008 40.469 22.688 1 89.56 307 ASP A N 1
ATOM 2425 C CA . ASP A 1 307 ? 0.804 40.969 22.031 1 89.56 307 ASP A CA 1
ATOM 2426 C C . ASP A 1 307 ? -0.067 41.75 23 1 89.56 307 ASP A C 1
ATOM 2428 O O . ASP A 1 307 ? -1.084 41.25 23.484 1 89.56 307 ASP A O 1
ATOM 2432 N N . LYS A 1 308 ? 0.176 42.969 23.234 1 89.5 308 LYS A N 1
ATOM 2433 C CA . LYS A 1 308 ? -0.499 43.812 24.203 1 89.5 308 LYS A CA 1
ATOM 2434 C C . LYS A 1 308 ? -1.956 44.062 23.828 1 89.5 308 LYS A C 1
ATOM 2436 O O . LYS A 1 308 ? -2.826 44.156 24.688 1 89.5 308 LYS A O 1
ATOM 2441 N N . GLU A 1 309 ? -2.119 44.062 22.578 1 91.44 309 GLU A N 1
ATOM 2442 C CA . GLU A 1 309 ? -3.453 44.375 22.062 1 91.44 309 GLU A CA 1
ATOM 2443 C C . GLU A 1 309 ? -4.457 43.312 22.5 1 91.44 309 GLU A C 1
ATOM 2445 O O . GLU A 1 309 ? -5.562 43.625 22.938 1 91.44 309 GLU A O 1
ATOM 2450 N N . VAL A 1 310 ? -4.094 42.062 22.406 1 92.75 310 VAL A N 1
ATOM 2451 C CA . VAL A 1 310 ? -5.027 40.969 22.734 1 92.75 310 VAL A CA 1
ATOM 2452 C C . VAL A 1 310 ? -5.316 40.969 24.234 1 92.75 310 VAL A C 1
ATOM 2454 O O . VAL A 1 310 ? -6.438 40.688 24.656 1 92.75 310 VAL A O 1
ATOM 2457 N N . HIS A 1 311 ? -4.348 41.312 25 1 91.12 311 HIS A N 1
ATOM 2458 C CA . HIS A 1 311 ? -4.531 41.375 26.438 1 91.12 311 HIS A CA 1
ATOM 2459 C C . HIS A 1 311 ? -5.508 42.469 26.828 1 91.12 311 HIS A C 1
ATOM 2461 O O . HIS A 1 311 ? -6.336 42.312 27.734 1 91.12 311 HIS A O 1
ATOM 2467 N N . GLU A 1 312 ? -5.406 43.531 26.188 1 93.25 312 GLU A N 1
ATOM 2468 C CA . GLU A 1 312 ? -6.324 44.625 26.438 1 93.25 312 GLU A CA 1
ATOM 2469 C C . GLU A 1 312 ? -7.746 44.281 26.016 1 93.25 312 GLU A C 1
ATOM 2471 O O . GLU A 1 312 ? -8.703 44.531 26.734 1 93.25 312 GLU A O 1
ATOM 2476 N N . LEU A 1 313 ? -7.797 43.688 24.859 1 94.44 313 LEU A N 1
ATOM 2477 C CA . LEU A 1 313 ? -9.102 43.344 24.312 1 94.44 313 LEU A CA 1
ATOM 2478 C C . LEU A 1 313 ? -9.797 42.312 25.188 1 94.44 313 LEU A C 1
ATOM 2480 O O . LEU A 1 313 ? -11.023 42.312 25.297 1 94.44 313 LEU A O 1
ATOM 2484 N N . ALA A 1 314 ? -9.047 41.438 25.859 1 95 314 ALA A N 1
ATOM 2485 C CA . ALA A 1 314 ? -9.594 40.281 26.594 1 95 314 ALA A CA 1
ATOM 2486 C C . ALA A 1 314 ? -9.883 40.656 28.047 1 95 314 ALA A C 1
ATOM 2488 O O . ALA A 1 314 ? -10.523 39.906 28.781 1 95 314 ALA A O 1
ATOM 2489 N N . SER A 1 315 ? -9.484 41.812 28.484 1 92.62 315 SER A N 1
ATOM 2490 C CA . SER A 1 315 ? -9.523 42.219 29.891 1 92.62 315 SER A CA 1
ATOM 2491 C C . SER A 1 315 ? -10.945 42.188 30.438 1 92.62 315 SER A C 1
ATOM 2493 O O . SER A 1 315 ? -11.156 41.938 31.625 1 92.62 315 SER A O 1
ATOM 2495 N N . ASP A 1 316 ? -11.961 42.406 29.641 1 91.94 316 ASP A N 1
ATOM 2496 C CA . ASP A 1 316 ? -13.336 42.5 30.109 1 91.94 316 ASP A CA 1
ATOM 2497 C C . ASP A 1 316 ? -14.133 41.25 29.719 1 91.94 316 ASP A C 1
ATOM 2499 O O . ASP A 1 316 ? -15.367 41.281 29.656 1 91.94 316 ASP A O 1
ATOM 2503 N N . ILE A 1 317 ? -13.438 40.25 29.406 1 96.56 317 ILE A N 1
ATOM 2504 C CA . ILE A 1 317 ? -14.102 39 29.031 1 96.56 317 ILE A CA 1
ATOM 2505 C C . ILE A 1 317 ? -13.789 37.906 30.078 1 96.56 317 ILE A C 1
ATOM 2507 O O . ILE A 1 317 ? -12.75 37.25 29.984 1 96.56 317 ILE A O 1
ATOM 2511 N N . PRO A 1 318 ? -14.625 37.656 31 1 94.94 318 PRO A N 1
ATOM 2512 C CA . PRO A 1 318 ? -14.305 36.844 32.188 1 94.94 318 PRO A CA 1
ATOM 2513 C C . PRO A 1 318 ? -14.062 35.375 31.828 1 94.94 318 PRO A C 1
ATOM 2515 O O . PRO A 1 318 ? -13.383 34.656 32.562 1 94.94 318 PRO A O 1
ATOM 2518 N N . ASN A 1 319 ? -14.656 34.906 30.766 1 97.69 319 ASN A N 1
ATOM 2519 C CA . ASN A 1 319 ? -14.539 33.5 30.484 1 97.69 319 ASN A CA 1
ATOM 2520 C C . ASN A 1 319 ? -13.391 33.219 29.516 1 97.69 319 ASN A C 1
ATOM 2522 O O . ASN A 1 319 ? -13.391 32.188 28.828 1 97.69 319 ASN A O 1
ATOM 2526 N N . VAL A 1 320 ? -12.422 34.094 29.391 1 97.5 320 VAL A N 1
ATOM 2527 C CA . VAL A 1 320 ? -11.266 33.906 28.531 1 97.5 320 VAL A CA 1
ATOM 2528 C C . VAL A 1 320 ? -9.977 34.031 29.328 1 97.5 320 VAL A C 1
ATOM 2530 O O . VAL A 1 320 ? -9.766 35.031 30.016 1 97.5 320 VAL A O 1
ATOM 2533 N N . LYS A 1 321 ? -9.164 33.062 29.25 1 95.25 321 LYS A N 1
ATOM 2534 C CA . LYS A 1 321 ? -7.805 33.094 29.781 1 95.25 321 LYS A CA 1
ATOM 2535 C C . LYS A 1 321 ? -6.785 33.219 28.641 1 95.25 321 LYS A C 1
ATOM 2537 O O . LYS A 1 321 ? -6.66 32.312 27.812 1 95.25 321 LYS A O 1
ATOM 2542 N N . ILE A 1 322 ? -6.086 34.281 28.609 1 94.44 322 ILE A N 1
ATOM 2543 C CA . ILE A 1 322 ? -4.992 34.469 27.656 1 94.44 322 ILE A CA 1
ATOM 2544 C C . ILE A 1 322 ? -3.691 33.969 28.266 1 94.44 322 ILE A C 1
ATOM 2546 O O . ILE A 1 322 ? -3.363 34.281 29.406 1 94.44 322 ILE A O 1
ATOM 2550 N N . THR A 1 323 ? -3.037 33.125 27.469 1 91.88 323 THR A N 1
ATOM 2551 C CA . THR A 1 323 ? -1.762 32.594 27.922 1 91.88 323 THR A CA 1
ATOM 2552 C C . THR A 1 323 ? -0.737 32.562 26.797 1 91.88 323 THR A C 1
ATOM 2554 O O . THR A 1 323 ? -1.104 32.594 25.625 1 91.88 323 THR A O 1
ATOM 2557 N N . ASN A 1 324 ? 0.55 32.656 27.219 1 89 324 ASN A N 1
ATOM 2558 C CA . ASN A 1 324 ? 1.603 32.625 26.203 1 89 324 ASN A CA 1
ATOM 2559 C C . ASN A 1 324 ? 2.188 31.219 26.062 1 89 324 ASN A C 1
ATOM 2561 O O . ASN A 1 324 ? 2.965 30.953 25.141 1 89 324 ASN A O 1
ATOM 2565 N N . TRP A 1 325 ? 1.915 30.406 26.938 1 85.81 325 TRP A N 1
ATOM 2566 C CA . TRP A 1 325 ? 2.312 29 26.891 1 85.81 325 TRP A CA 1
ATOM 2567 C C . TRP A 1 325 ? 1.255 28.109 27.531 1 85.81 325 TRP A C 1
ATOM 2569 O O . TRP A 1 325 ? 0.651 28.484 28.547 1 85.81 325 TRP A O 1
ATOM 2579 N N . ALA A 1 326 ? 0.984 26.984 26.953 1 87.62 326 ALA A N 1
ATOM 2580 C CA . ALA A 1 326 ? 0.036 26.016 27.5 1 87.62 326 ALA A CA 1
ATOM 2581 C C . ALA A 1 326 ? 0.502 24.594 27.25 1 87.62 326 ALA A C 1
ATOM 2583 O O . ALA A 1 326 ? 1.055 24.297 26.188 1 87.62 326 ALA A O 1
ATOM 2584 N N . PRO A 1 327 ? 0.382 23.734 28.25 1 88.81 327 PRO A N 1
ATOM 2585 C CA . PRO A 1 327 ? 0.653 22.312 28.016 1 88.81 327 PRO A CA 1
ATOM 2586 C C . PRO A 1 327 ? -0.419 21.625 27.172 1 88.81 327 PRO A C 1
ATOM 2588 O O . PRO A 1 327 ? -1.277 20.922 27.703 1 88.81 327 PRO A O 1
ATOM 2591 N N . GLN A 1 328 ? -0.3 21.766 25.906 1 90.25 328 GLN A N 1
ATOM 2592 C CA . GLN A 1 328 ? -1.319 21.359 24.938 1 90.25 328 GLN A CA 1
ATOM 2593 C C . GLN A 1 328 ? -1.721 19.891 25.156 1 90.25 328 GLN A C 1
ATOM 2595 O O . GLN A 1 328 ? -2.908 19.578 25.25 1 90.25 328 GLN A O 1
ATOM 2600 N N . PRO A 1 329 ? -0.781 18.906 25.297 1 88.94 329 PRO A N 1
ATOM 2601 C CA . PRO A 1 329 ? -1.199 17.516 25.469 1 88.94 329 PRO A CA 1
ATOM 2602 C C . PRO A 1 329 ? -2.035 17.297 26.734 1 88.94 329 PRO A C 1
ATOM 2604 O O . PRO A 1 329 ? -2.998 16.531 26.719 1 88.94 329 PRO A O 1
ATOM 2607 N N . GLU A 1 330 ? -1.701 18.047 27.734 1 89.12 330 GLU A N 1
ATOM 2608 C CA . GLU A 1 330 ? -2.441 17.922 28.984 1 89.12 330 GLU A CA 1
ATOM 2609 C C . GLU A 1 330 ? -3.85 18.484 28.859 1 89.12 330 GLU A C 1
ATOM 2611 O O . GLU A 1 330 ? -4.809 17.906 29.375 1 89.12 330 GLU A O 1
ATOM 2616 N N . ILE A 1 331 ? -3.896 19.609 28.219 1 92.81 331 ILE A N 1
ATOM 2617 C CA . ILE A 1 331 ? -5.191 20.25 28.031 1 92.81 331 ILE A CA 1
ATOM 2618 C C . ILE A 1 331 ? -6.078 19.359 27.156 1 92.81 331 ILE A C 1
ATOM 2620 O O . ILE A 1 331 ? -7.246 19.141 27.469 1 92.81 331 ILE A O 1
ATOM 2624 N N . LEU A 1 332 ? -5.508 18.812 26.125 1 93.69 332 LEU A N 1
ATOM 2625 C CA . LEU A 1 332 ? -6.262 17.984 25.203 1 93.69 332 LEU A CA 1
ATOM 2626 C C . LEU A 1 332 ? -6.719 16.688 25.875 1 93.69 332 LEU A C 1
ATOM 2628 O O . LEU A 1 332 ? -7.773 16.141 25.531 1 93.69 332 LEU A O 1
ATOM 2632 N N . ALA A 1 333 ? -5.984 16.219 26.812 1 91.94 333 ALA A N 1
ATOM 2633 C CA . ALA A 1 333 ? -6.289 14.945 27.469 1 91.94 333 ALA A CA 1
ATOM 2634 C C . ALA A 1 333 ? -7.438 15.109 28.469 1 91.94 333 ALA A C 1
ATOM 2636 O O . ALA A 1 333 ? -8.039 14.117 28.891 1 91.94 333 ALA A O 1
ATOM 2637 N N . HIS A 1 334 ? -7.691 16.312 28.844 1 93 334 HIS A N 1
ATOM 2638 C CA . HIS A 1 334 ? -8.648 16.547 29.922 1 93 334 HIS A CA 1
ATOM 2639 C C . HIS A 1 334 ? -10.078 16.281 29.453 1 93 334 HIS A C 1
ATOM 2641 O O . HIS A 1 334 ? -10.445 16.656 28.328 1 93 334 HIS A O 1
ATOM 2647 N N . GLU A 1 335 ? -10.922 15.727 30.297 1 93 335 GLU A N 1
ATOM 2648 C CA . GLU A 1 335 ? -12.266 15.297 29.938 1 93 335 GLU A CA 1
ATOM 2649 C C . GLU A 1 335 ? -13.188 16.484 29.719 1 93 335 GLU A C 1
ATOM 2651 O O . GLU A 1 335 ? -14.164 16.391 28.969 1 93 335 GLU A O 1
ATOM 2656 N N . ARG A 1 336 ? -12.828 17.641 30.281 1 96.06 336 ARG A N 1
ATOM 2657 C CA . ARG A 1 336 ? -13.719 18.797 30.188 1 96.06 336 ARG A CA 1
ATOM 2658 C C . ARG A 1 336 ? -13.43 19.625 28.938 1 96.06 336 ARG A C 1
ATOM 2660 O O . ARG A 1 336 ? -14.141 20.578 28.656 1 96.06 336 ARG A O 1
ATOM 2667 N N . LEU A 1 337 ? -12.352 19.266 28.219 1 96.81 337 LEU A N 1
ATOM 2668 C CA . LEU A 1 337 ? -12.125 19.969 26.953 1 96.81 337 LEU A CA 1
ATOM 2669 C C . LEU A 1 337 ? -13.156 19.547 25.922 1 96.81 337 LEU A C 1
ATOM 2671 O O . LEU A 1 337 ? -13.227 18.375 25.547 1 96.81 337 LEU A O 1
ATOM 2675 N N . SER A 1 338 ? -13.867 20.531 25.422 1 98.06 338 SER A N 1
ATOM 2676 C CA . SER A 1 338 ? -14.969 20.25 24.516 1 98.06 338 SER A CA 1
ATOM 2677 C C . SER A 1 338 ? -14.547 20.438 23.047 1 98.06 338 SER A C 1
ATOM 2679 O O . SER A 1 338 ? -15.148 19.844 22.156 1 98.06 338 SER A O 1
ATOM 2681 N N . LEU A 1 339 ? -13.578 21.266 22.859 1 98.56 339 LEU A N 1
ATOM 2682 C CA . LEU A 1 339 ? -13.219 21.641 21.5 1 98.56 339 LEU A CA 1
ATOM 2683 C C . LEU A 1 339 ? -11.797 22.203 21.453 1 98.56 339 LEU A C 1
ATOM 2685 O O . LEU A 1 339 ? -11.391 22.953 22.344 1 98.56 339 LEU A O 1
ATOM 2689 N N . PHE A 1 340 ? -11.031 21.828 20.484 1 98.56 340 PHE A N 1
ATOM 2690 C CA . PHE A 1 340 ? -9.711 22.359 20.203 1 98.56 340 PHE A CA 1
ATOM 2691 C C . PHE A 1 340 ? -9.711 23.172 18.922 1 98.56 340 PHE A C 1
ATOM 2693 O O . PHE A 1 340 ? -10.008 22.641 17.844 1 98.56 340 PHE A O 1
ATOM 2700 N N . ILE A 1 341 ? -9.492 24.453 18.969 1 98.38 341 ILE A N 1
ATOM 2701 C CA . ILE A 1 341 ? -9.375 25.359 17.828 1 98.38 341 ILE A CA 1
ATOM 2702 C C . ILE A 1 341 ? -7.902 25.562 17.484 1 98.38 341 ILE A C 1
ATOM 2704 O O . ILE A 1 341 ? -7.141 26.094 18.297 1 98.38 341 ILE A O 1
ATOM 2708 N N . THR A 1 342 ? -7.492 25.156 16.25 1 96.81 342 THR A N 1
ATOM 2709 C CA . THR A 1 342 ? -6.074 25.172 15.922 1 96.81 342 THR A CA 1
ATOM 2710 C C . THR A 1 342 ? -5.863 25.438 14.438 1 96.81 342 THR A C 1
ATOM 2712 O O . THR A 1 342 ? -6.832 25.516 13.672 1 96.81 342 THR A O 1
ATOM 2715 N N . HIS A 1 343 ? -4.652 25.719 14.055 1 94.12 343 HIS A N 1
ATOM 2716 C CA . HIS A 1 343 ? -4.312 25.969 12.656 1 94.12 343 HIS A CA 1
ATOM 2717 C C . HIS A 1 343 ? -4.242 24.656 11.875 1 94.12 343 HIS A C 1
ATOM 2719 O O . HIS A 1 343 ? -4.211 24.672 10.641 1 94.12 343 HIS A O 1
ATOM 2725 N N . GLY A 1 344 ? -4.184 23.531 12.586 1 93.88 344 GLY A N 1
ATOM 2726 C CA . GLY A 1 344 ? -4.293 22.25 11.898 1 93.88 344 GLY A CA 1
ATOM 2727 C C . GLY A 1 344 ? -2.945 21.656 11.523 1 93.88 344 GLY A C 1
ATOM 2728 O O . GLY A 1 344 ? -2.828 20.953 10.516 1 93.88 344 GLY A O 1
ATOM 2729 N N . GLY A 1 345 ? -1.854 22.016 12.312 1 92.62 345 GLY A N 1
ATOM 2730 C CA . GLY A 1 345 ? -0.624 21.25 12.164 1 92.62 345 GLY A CA 1
ATOM 2731 C C . GLY A 1 345 ? -0.807 19.766 12.414 1 92.62 345 GLY A C 1
ATOM 2732 O O . GLY A 1 345 ? -1.69 19.375 13.172 1 92.62 345 GLY A O 1
ATOM 2733 N N . TYR A 1 346 ? -0.004 19 11.836 1 92.19 346 TYR A N 1
ATOM 2734 C CA . TYR A 1 346 ? -0.22 17.562 11.898 1 92.19 346 TYR A CA 1
ATOM 2735 C C . TYR A 1 346 ? -0.088 17.047 13.328 1 92.19 346 TYR A C 1
ATOM 2737 O O . TYR A 1 346 ? -0.812 16.141 13.734 1 92.19 346 TYR A O 1
ATOM 2745 N N . ASN A 1 347 ? 0.874 17.562 14.102 1 89.31 347 ASN A N 1
ATOM 2746 C CA . ASN A 1 347 ? 0.996 17.141 15.492 1 89.31 347 ASN A CA 1
ATOM 2747 C C . ASN A 1 347 ? -0.275 17.422 16.281 1 89.31 347 ASN A C 1
ATOM 2749 O O . ASN A 1 347 ? -0.694 16.625 17.125 1 89.31 347 ASN A O 1
ATOM 2753 N N . SER A 1 348 ? -0.799 18.625 16.031 1 92.88 348 SER A N 1
ATOM 2754 C CA . SER A 1 348 ? -2.053 18.984 16.688 1 92.88 348 SER A CA 1
ATOM 2755 C C . SER A 1 348 ? -3.182 18.047 16.266 1 92.88 348 SER A C 1
ATOM 2757 O O . SER A 1 348 ? -3.996 17.641 17.094 1 92.88 348 SER A O 1
ATOM 2759 N N . LEU A 1 349 ? -3.219 17.781 15.008 1 95.38 349 LEU A N 1
ATOM 2760 C CA . LEU A 1 349 ? -4.211 16.859 14.484 1 95.38 349 LEU A CA 1
ATOM 2761 C C . LEU A 1 349 ? -4.082 15.492 15.148 1 95.38 349 LEU A C 1
ATOM 2763 O O . LEU A 1 349 ? -5.078 14.906 15.57 1 95.38 349 LEU A O 1
ATOM 2767 N N . LEU A 1 350 ? -2.928 14.984 15.227 1 94.44 350 LEU A N 1
ATOM 2768 C CA . LEU A 1 350 ? -2.65 13.68 15.812 1 94.44 350 LEU A CA 1
ATOM 2769 C C . LEU A 1 350 ? -3.02 13.656 17.281 1 94.44 350 LEU A C 1
ATOM 2771 O O . LEU A 1 350 ? -3.641 12.703 17.766 1 94.44 350 LEU A O 1
ATOM 2775 N N . GLU A 1 351 ? -2.615 14.703 18.016 1 93.5 351 GLU A N 1
ATOM 2776 C CA . GLU A 1 351 ? -2.932 14.773 19.438 1 93.5 351 GLU A CA 1
ATOM 2777 C C . GLU A 1 351 ? -4.441 14.805 19.672 1 93.5 351 GLU A C 1
ATOM 2779 O O . GLU A 1 351 ? -4.961 14.102 20.531 1 93.5 351 GLU A O 1
ATOM 2784 N N . ALA A 1 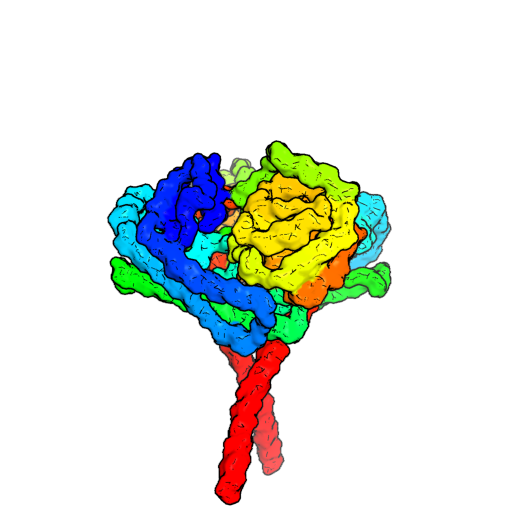352 ? -5.066 15.625 18.891 1 96.31 352 ALA A N 1
ATOM 2785 C CA . ALA A 1 352 ? -6.52 15.719 19.016 1 96.31 352 ALA A CA 1
ATOM 2786 C C . ALA A 1 352 ? -7.172 14.359 18.766 1 96.31 352 ALA A C 1
ATOM 2788 O O . ALA A 1 352 ? -8.109 13.984 19.484 1 96.31 352 ALA A O 1
ATOM 2789 N N . ALA A 1 353 ? -6.699 13.609 17.797 1 96.44 353 ALA A N 1
ATOM 2790 C CA . ALA A 1 353 ? -7.23 12.281 17.484 1 96.44 353 ALA A CA 1
ATOM 2791 C C . ALA A 1 353 ? -6.961 11.305 18.625 1 96.44 353 ALA A C 1
ATOM 2793 O O . ALA A 1 353 ? -7.84 10.531 19.016 1 96.44 353 ALA A O 1
ATOM 2794 N N . LEU A 1 354 ? -5.797 11.344 19.172 1 94.88 354 LEU A N 1
ATOM 2795 C CA . LEU A 1 354 ? -5.395 10.414 20.219 1 94.88 354 LEU A CA 1
ATOM 2796 C C . LEU A 1 354 ? -6.227 10.641 21.484 1 94.88 354 LEU A C 1
ATOM 2798 O O . LEU A 1 354 ? -6.473 9.703 22.234 1 94.88 354 LEU A O 1
ATOM 2802 N N . TYR A 1 355 ? -6.699 11.867 21.672 1 95.25 355 TYR A N 1
ATOM 2803 C CA . TYR A 1 355 ? -7.48 12.188 22.859 1 95.25 355 TYR A CA 1
ATOM 2804 C C . TYR A 1 355 ? -8.953 12.336 22.516 1 95.25 355 TYR A C 1
ATOM 2806 O O . TYR A 1 355 ? -9.758 12.75 23.359 1 95.25 355 TYR A O 1
ATOM 2814 N N . ALA A 1 356 ? -9.336 12.07 21.312 1 97.25 356 ALA A N 1
ATOM 2815 C CA . ALA A 1 356 ? -10.719 12.07 20.828 1 97.25 356 ALA A CA 1
ATOM 2816 C C . ALA A 1 356 ? -11.367 13.438 21.031 1 97.25 356 ALA A C 1
ATOM 2818 O O . ALA A 1 356 ? -12.453 13.539 21.594 1 97.25 356 ALA A O 1
ATOM 2819 N N . LYS A 1 357 ? -10.695 14.445 20.516 1 98.12 357 LYS A N 1
ATOM 2820 C CA . LYS A 1 357 ? -11.227 15.797 20.641 1 98.12 357 LYS A CA 1
ATOM 2821 C C . LYS A 1 357 ? -11.664 16.344 19.297 1 98.12 357 LYS A C 1
ATOM 2823 O O . LYS A 1 357 ? -10.93 16.25 18.312 1 98.12 357 LYS A O 1
ATOM 2828 N N . PRO A 1 358 ? -12.891 16.922 19.188 1 98.69 358 PRO A N 1
ATOM 2829 C CA . PRO A 1 358 ? -13.281 17.625 17.969 1 98.69 358 PRO A CA 1
ATOM 2830 C C . PRO A 1 358 ? -12.406 18.844 17.672 1 98.69 358 PRO A C 1
ATOM 2832 O O . PRO A 1 358 ? -11.82 19.422 18.594 1 98.69 358 PRO A O 1
ATOM 2835 N N . LEU A 1 359 ? -12.375 19.219 16.375 1 98.75 359 LEU A N 1
ATOM 2836 C CA . LEU A 1 359 ? -11.453 20.266 15.953 1 98.75 359 LEU A CA 1
ATOM 2837 C C . LEU A 1 359 ? -12.195 21.328 15.156 1 98.75 359 LEU A C 1
ATOM 2839 O O . LEU A 1 359 ? -13.086 21.016 14.359 1 98.75 359 LEU A O 1
ATOM 2843 N N . LEU A 1 360 ? -11.914 22.531 15.406 1 98.81 360 LEU A N 1
ATOM 2844 C CA . LEU A 1 360 ? -12.141 23.641 14.484 1 98.81 360 LEU A CA 1
ATOM 2845 C C . LEU A 1 360 ? -10.812 24.156 13.93 1 98.81 360 LEU A C 1
ATOM 2847 O O . LEU A 1 360 ? -9.953 24.594 14.688 1 98.81 360 LEU A O 1
ATOM 2851 N N . LEU A 1 361 ? -10.648 24.047 12.586 1 98.06 361 LEU A N 1
ATOM 2852 C CA . LEU A 1 361 ? -9.32 24.234 12.023 1 98.06 361 LEU A CA 1
ATOM 2853 C C . LEU A 1 361 ? -9.266 25.484 11.141 1 98.06 361 LEU A C 1
ATOM 2855 O O . LEU A 1 361 ? -10.109 25.656 10.266 1 98.06 361 LEU A O 1
ATOM 2859 N N . MET A 1 362 ? -8.281 26.328 11.414 1 95.25 362 MET A N 1
ATOM 2860 C CA . MET A 1 362 ? -7.992 27.531 10.641 1 95.25 362 MET A CA 1
ATOM 2861 C C . MET A 1 362 ? -6.586 27.469 10.055 1 95.25 362 MET A C 1
ATOM 2863 O O . MET A 1 362 ? -5.664 28.094 10.586 1 95.25 362 MET A O 1
ATOM 2867 N N . PRO A 1 363 ? -6.445 26.828 8.875 1 93 363 PRO A N 1
ATOM 2868 C CA . PRO A 1 363 ? -5.109 26.625 8.305 1 93 363 PRO A CA 1
ATOM 2869 C C . PRO A 1 363 ? -4.414 27.922 7.953 1 93 363 PRO A C 1
ATOM 2871 O O . PRO A 1 363 ? -5.07 28.891 7.551 1 93 363 PRO A O 1
ATOM 2874 N N . ILE A 1 364 ? -3.098 27.906 8.023 1 87.44 364 ILE A N 1
ATOM 2875 C CA . ILE A 1 364 ? -2.312 29.109 7.809 1 87.44 364 ILE A CA 1
ATOM 2876 C C . ILE A 1 364 ? -1.247 28.859 6.746 1 87.44 364 ILE A C 1
ATOM 2878 O O . ILE A 1 364 ? -0.965 29.719 5.914 1 87.44 364 ILE A O 1
ATOM 2882 N N . PHE A 1 365 ? -0.653 27.672 6.762 1 83.44 365 PHE A N 1
ATOM 2883 C CA . PHE A 1 365 ? 0.404 27.438 5.785 1 83.44 365 PHE A CA 1
ATOM 2884 C C . PHE A 1 365 ? 0.617 25.938 5.578 1 83.44 365 PHE A C 1
ATOM 2886 O O . PHE A 1 365 ? 0.146 25.125 6.371 1 83.44 365 PHE A O 1
ATOM 2893 N N . GLY A 1 366 ? 1.189 25.609 4.469 1 84.44 366 GLY A N 1
ATOM 2894 C CA . GLY A 1 366 ? 1.663 24.266 4.16 1 84.44 366 GLY A CA 1
ATOM 2895 C C . GLY A 1 366 ? 0.542 23.25 4.031 1 84.44 366 GLY A C 1
ATOM 2896 O O . GLY A 1 366 ? -0.422 23.469 3.297 1 84.44 366 GLY A O 1
ATOM 2897 N N . ASP A 1 367 ? 0.711 22.141 4.812 1 90.81 367 ASP A N 1
ATOM 2898 C CA . ASP A 1 367 ? -0.203 21.016 4.672 1 90.81 367 ASP A CA 1
ATOM 2899 C C . ASP A 1 367 ? -1.422 21.172 5.574 1 90.81 367 ASP A C 1
ATOM 2901 O O . ASP A 1 367 ? -2.273 20.281 5.648 1 90.81 367 ASP A O 1
ATOM 2905 N N . GLN A 1 368 ? -1.557 22.312 6.168 1 93.38 368 GLN A N 1
ATOM 2906 C CA . GLN A 1 368 ? -2.6 22.516 7.168 1 93.38 368 GLN A CA 1
ATOM 2907 C C . GLN A 1 368 ? -3.984 22.5 6.531 1 93.38 368 GLN A C 1
ATOM 2909 O O . GLN A 1 368 ? -4.953 22.047 7.141 1 93.38 368 GLN A O 1
ATOM 2914 N N . TRP A 1 369 ? -4.07 23.031 5.281 1 94.19 369 TRP A N 1
ATOM 2915 C CA . TRP A 1 369 ? -5.359 22.984 4.598 1 94.19 369 TRP A CA 1
ATOM 2916 C C . TRP A 1 369 ? -5.793 21.547 4.355 1 94.19 369 TRP A C 1
ATOM 2918 O O . TRP A 1 369 ? -6.961 21.203 4.543 1 94.19 369 TRP A O 1
ATOM 2928 N N . ARG A 1 370 ? -4.828 20.766 3.961 1 96.19 370 ARG A N 1
ATOM 2929 C CA . ARG A 1 370 ? -5.082 19.344 3.723 1 96.19 370 ARG A CA 1
ATOM 2930 C C . ARG A 1 370 ? -5.508 18.656 5.008 1 96.19 370 ARG A C 1
ATOM 2932 O O . ARG A 1 370 ? -6.457 17.859 5.008 1 96.19 370 ARG A O 1
ATOM 2939 N N . ASN A 1 371 ? -4.812 18.922 6.074 1 97 371 ASN A N 1
ATOM 2940 C CA . ASN A 1 371 ? -5.137 18.344 7.371 1 97 371 ASN A CA 1
ATOM 2941 C C . ASN A 1 371 ? -6.547 18.703 7.816 1 97 371 ASN A C 1
ATOM 2943 O O . ASN A 1 371 ? -7.277 17.875 8.344 1 97 371 ASN A O 1
ATOM 2947 N N . ALA A 1 372 ? -6.867 19.953 7.582 1 97.56 372 ALA A N 1
ATOM 2948 C CA . ALA A 1 372 ? -8.195 20.422 7.965 1 97.56 372 ALA A CA 1
ATOM 2949 C C . ALA A 1 372 ? -9.289 19.719 7.172 1 97.56 372 ALA A C 1
ATOM 2951 O O . ALA A 1 372 ? -10.289 19.281 7.742 1 97.56 372 ALA A O 1
ATOM 2952 N N . GLN A 1 373 ? -9.094 19.594 5.918 1 98.06 373 GLN A N 1
ATOM 2953 C CA . GLN A 1 373 ? -10.062 18.906 5.07 1 98.06 373 GLN A CA 1
ATOM 2954 C C . GLN A 1 373 ? -10.195 17.438 5.469 1 98.06 373 GLN A C 1
ATOM 2956 O O . GLN A 1 373 ? -11.289 16.875 5.402 1 98.06 373 GLN A O 1
ATOM 2961 N N . LEU A 1 374 ? -9.141 16.844 5.855 1 97.88 374 LEU A N 1
ATOM 2962 C CA . LEU A 1 374 ? -9.172 15.461 6.301 1 97.88 374 LEU A CA 1
ATOM 2963 C C . LEU A 1 374 ? -10.039 15.312 7.547 1 97.88 374 LEU A C 1
ATOM 2965 O O . LEU A 1 374 ? -10.844 14.383 7.645 1 97.88 374 LEU A O 1
ATOM 2969 N N . ALA A 1 375 ? -9.836 16.188 8.5 1 98.44 375 ALA A N 1
ATOM 2970 C CA . ALA A 1 375 ? -10.641 16.141 9.719 1 98.44 375 ALA A CA 1
ATOM 2971 C C . ALA A 1 375 ? -12.125 16.297 9.406 1 98.44 375 ALA A C 1
ATOM 2973 O O . ALA A 1 375 ? -12.961 15.617 10.008 1 98.44 375 ALA A O 1
ATOM 2974 N N . GLN A 1 376 ? -12.375 17.203 8.516 1 98.38 376 GLN A N 1
ATOM 2975 C CA . GLN A 1 376 ? -13.766 17.406 8.109 1 98.38 376 GLN A CA 1
ATOM 2976 C C . GLN A 1 376 ? -14.305 16.172 7.375 1 98.38 376 GLN A C 1
ATOM 2978 O O . GLN A 1 376 ? -15.438 15.758 7.609 1 98.38 376 GLN A O 1
ATOM 2983 N N . ARG A 1 377 ? -13.5 15.578 6.508 1 97.62 377 ARG A N 1
ATOM 2984 C CA . ARG A 1 377 ? -13.875 14.367 5.785 1 97.62 377 ARG A CA 1
ATOM 2985 C C . ARG A 1 377 ? -14.266 13.25 6.75 1 97.62 377 ARG A C 1
ATOM 2987 O O . ARG A 1 377 ? -15.242 12.539 6.52 1 97.62 377 ARG A O 1
ATOM 2994 N N . ASN A 1 378 ? -13.484 13.117 7.785 1 97.69 378 ASN A N 1
ATOM 2995 C CA . ASN A 1 378 ? -13.703 12.047 8.758 1 97.69 378 ASN A CA 1
ATOM 2996 C C . ASN A 1 378 ? -14.664 12.484 9.859 1 97.69 378 ASN A C 1
ATOM 2998 O O . ASN A 1 378 ? -14.867 11.758 10.836 1 97.69 378 ASN A O 1
ATOM 3002 N N . LYS A 1 379 ? -15.18 13.688 9.852 1 98.12 379 LYS A N 1
ATOM 3003 C CA . LYS A 1 379 ? -16.312 14.211 10.617 1 98.12 379 LYS A CA 1
ATOM 3004 C C . LYS A 1 379 ? -15.93 14.453 12.07 1 98.12 379 LYS A C 1
ATOM 3006 O O . LYS A 1 379 ? -16.781 14.391 12.961 1 98.12 379 LYS A O 1
ATOM 3011 N N . PHE A 1 380 ? -14.648 14.625 12.305 1 98.44 380 PHE A N 1
ATOM 3012 C CA . PHE A 1 380 ? -14.273 14.953 13.672 1 98.44 380 PHE A CA 1
ATOM 3013 C C . PHE A 1 380 ? -13.734 16.375 13.758 1 98.44 380 PHE A C 1
ATOM 3015 O O . PHE A 1 380 ? -13.164 16.766 14.781 1 98.44 380 PHE A O 1
ATOM 3022 N N . GLY A 1 381 ? -13.883 17.141 12.664 1 98.62 381 GLY A N 1
ATOM 3023 C CA . GLY A 1 381 ? -13.5 18.531 12.625 1 98.62 381 GLY A CA 1
ATOM 3024 C C . GLY A 1 381 ? -14.18 19.312 11.508 1 98.62 381 GLY A C 1
ATOM 3025 O O . GLY A 1 381 ? -14.898 18.719 10.695 1 98.62 381 GLY A O 1
ATOM 3026 N N . ARG A 1 382 ? -13.945 20.578 11.57 1 98.31 382 ARG A N 1
ATOM 3027 C CA . ARG A 1 382 ? -14.508 21.469 10.57 1 98.31 382 ARG A CA 1
ATOM 3028 C C . ARG A 1 382 ? -13.492 22.516 10.133 1 98.31 382 ARG A C 1
ATOM 3030 O O . ARG A 1 382 ? -12.75 23.047 10.953 1 98.31 382 ARG A O 1
ATOM 3037 N N . VAL A 1 383 ? -13.453 22.734 8.805 1 97.94 383 VAL A N 1
ATOM 3038 C CA . VAL A 1 383 ? -12.602 23.781 8.25 1 97.94 383 VAL A CA 1
ATOM 3039 C C . VAL A 1 383 ? -13.273 25.141 8.43 1 97.94 383 VAL A C 1
ATOM 3041 O O . VAL A 1 383 ? -14.484 25.281 8.242 1 97.94 383 VAL A O 1
ATOM 3044 N N . PHE A 1 384 ? -12.516 26.094 8.836 1 97.5 384 PHE A N 1
ATOM 3045 C CA . PHE A 1 384 ? -13.031 27.453 9.016 1 97.5 384 PHE A CA 1
ATOM 3046 C C . PHE A 1 384 ? -12.164 28.453 8.273 1 97.5 384 PHE A C 1
ATOM 3048 O O . PHE A 1 384 ? -10.938 28.438 8.391 1 97.5 384 PHE A O 1
ATOM 3055 N N . ASP A 1 385 ? -12.797 29.25 7.508 1 95.5 385 ASP A N 1
ATOM 3056 C CA . ASP A 1 385 ? -12.078 30.328 6.832 1 95.5 385 ASP A CA 1
ATOM 3057 C C . ASP A 1 385 ? -11.781 31.469 7.797 1 95.5 385 ASP A C 1
ATOM 3059 O O . ASP A 1 385 ? -12.648 32.312 8.07 1 95.5 385 ASP A O 1
ATOM 3063 N N . LYS A 1 386 ? -10.547 31.547 8.164 1 93.69 386 LYS A N 1
ATOM 3064 C CA . LYS A 1 386 ? -10.102 32.531 9.148 1 93.69 386 LYS A CA 1
ATOM 3065 C C . LYS A 1 386 ? -10.414 33.938 8.688 1 93.69 386 LYS A C 1
ATOM 3067 O O . LYS A 1 386 ? -10.531 34.875 9.508 1 93.69 386 LYS A O 1
ATOM 3072 N N . ARG A 1 387 ? -10.586 34.281 7.406 1 93.88 387 ARG A N 1
ATOM 3073 C CA . ARG A 1 387 ? -10.797 35.625 6.859 1 93.88 387 ARG A CA 1
ATOM 3074 C C . ARG A 1 387 ? -12.172 36.156 7.25 1 93.88 387 ARG A C 1
ATOM 3076 O O . ARG A 1 387 ? -12.391 37.375 7.242 1 93.88 387 ARG A O 1
ATOM 3083 N N . THR A 1 388 ? -13.016 35.219 7.559 1 96.44 388 THR A N 1
ATOM 3084 C CA . THR A 1 388 ? -14.352 35.656 7.941 1 96.44 388 THR A CA 1
ATOM 3085 C C . THR A 1 388 ? -14.32 36.406 9.273 1 96.44 388 THR A C 1
ATOM 3087 O O . THR A 1 388 ? -15.188 37.25 9.539 1 96.44 388 THR A O 1
ATOM 3090 N N . LEU A 1 389 ? -13.352 36.219 10.055 1 96.81 389 LEU A N 1
ATOM 3091 C CA . LEU A 1 389 ? -13.219 36.844 11.352 1 96.81 389 LEU A CA 1
ATOM 3092 C C . LEU A 1 389 ? -12.703 38.281 11.195 1 96.81 389 LEU A C 1
ATOM 3094 O O . LEU A 1 389 ? -12.75 39.062 12.148 1 96.81 389 LEU A O 1
ATOM 3098 N N . LEU A 1 390 ? -12.258 38.625 10.039 1 95.25 390 LEU A N 1
ATOM 3099 C CA . LEU A 1 390 ? -11.82 40 9.805 1 95.25 390 LEU A CA 1
ATOM 3100 C C . LEU A 1 390 ? -13.008 40.938 9.742 1 95.25 390 LEU A C 1
ATOM 3102 O O . LEU A 1 390 ? -12.859 42.125 9.984 1 95.25 390 LEU A O 1
ATOM 3106 N N . THR A 1 391 ? -14.148 40.406 9.5 1 96.56 391 THR A N 1
ATOM 3107 C CA . THR A 1 391 ? -15.289 41.25 9.242 1 96.56 391 THR A CA 1
ATOM 3108 C C . THR A 1 391 ? -16.344 41.125 10.344 1 96.56 391 THR A C 1
ATOM 3110 O O . THR A 1 391 ? -16.969 42.094 10.742 1 96.56 391 THR A O 1
ATOM 3113 N N . SER A 1 392 ? -16.516 39.844 10.758 1 98 392 SER A N 1
ATOM 3114 C CA . SER A 1 392 ? -17.578 39.625 11.719 1 98 392 SER A CA 1
ATOM 3115 C C . SER A 1 392 ? -17.312 38.344 12.516 1 98 392 SER A C 1
ATOM 3117 O O . SER A 1 392 ? -16.688 37.406 12.016 1 98 392 SER A O 1
ATOM 3119 N N . PRO A 1 393 ? -17.844 38.312 13.703 1 98.25 393 PRO A N 1
ATOM 3120 C CA . PRO A 1 393 ? -17.734 37.062 14.484 1 98.25 393 PRO A CA 1
ATOM 3121 C C . PRO A 1 393 ? -18.828 36.062 14.141 1 98.25 393 PRO A C 1
ATOM 3123 O O . PRO A 1 393 ? -18.797 34.938 14.617 1 98.25 393 PRO A O 1
ATOM 3126 N N . ASP A 1 394 ? -19.844 36.344 13.328 1 98.56 394 ASP A N 1
ATOM 3127 C CA . ASP A 1 394 ? -21.078 35.594 13.164 1 98.56 394 ASP A CA 1
ATOM 3128 C C . ASP A 1 394 ? -20.812 34.188 12.648 1 98.56 394 ASP A C 1
ATOM 3130 O O . ASP A 1 394 ? -21.328 33.219 13.195 1 98.56 394 ASP A O 1
ATOM 3134 N N . LYS A 1 395 ? -20.031 34.094 11.625 1 98.38 395 LYS A N 1
ATOM 3135 C CA . LYS A 1 395 ? -19.75 32.781 11.047 1 98.38 395 LYS A CA 1
ATOM 3136 C C . LYS A 1 395 ? -18.984 31.906 12.031 1 98.38 395 LYS A C 1
ATOM 3138 O O . LYS A 1 395 ? -19.172 30.688 12.055 1 98.38 395 LYS A O 1
ATOM 3143 N N . PHE A 1 396 ? -18.141 32.531 12.758 1 98.56 396 PHE A N 1
ATOM 3144 C CA . PHE A 1 396 ? -17.391 31.797 13.773 1 98.56 396 PHE A CA 1
ATOM 3145 C C . PHE A 1 396 ? -18.312 31.312 14.883 1 98.56 396 PHE A C 1
ATOM 3147 O O . PHE A 1 396 ? -18.188 30.188 15.344 1 98.56 396 PHE A O 1
ATOM 3154 N N . ILE A 1 397 ? -19.234 32.156 15.312 1 98.69 397 ILE A N 1
ATOM 3155 C CA . ILE A 1 397 ? -20.219 31.781 16.328 1 98.69 397 ILE A CA 1
ATOM 3156 C C . ILE A 1 397 ? -21.047 30.609 15.828 1 98.69 397 ILE A C 1
ATOM 3158 O O . ILE A 1 397 ? -21.312 29.656 16.578 1 98.69 397 ILE A O 1
ATOM 3162 N N . GLU A 1 398 ? -21.391 30.641 14.578 1 98.56 398 GLU A N 1
ATOM 3163 C CA . GLU A 1 398 ? -22.156 29.547 13.977 1 98.56 398 GLU A CA 1
ATOM 3164 C C . GLU A 1 398 ? -21.359 28.234 14 1 98.56 398 GLU A C 1
ATOM 3166 O O . GLU A 1 398 ? -21.891 27.188 14.336 1 98.56 398 GLU A O 1
ATOM 3171 N N . ALA A 1 399 ? -20.094 28.328 13.609 1 98.56 399 ALA A N 1
ATOM 3172 C CA . ALA A 1 399 ? -19.234 27.156 13.594 1 98.56 399 ALA A CA 1
ATOM 3173 C C . ALA A 1 399 ? -19.078 26.562 14.984 1 98.56 399 ALA A C 1
ATOM 3175 O O . ALA A 1 399 ? -19.156 25.344 15.164 1 98.56 399 ALA A O 1
ATOM 3176 N N . LEU A 1 400 ? -18.859 27.422 15.984 1 98.62 400 LEU A N 1
ATOM 3177 C CA . LEU A 1 400 ? -18.719 26.969 17.359 1 98.62 400 LEU A CA 1
ATOM 3178 C C . LEU A 1 400 ? -20 26.297 17.844 1 98.62 400 LEU A C 1
ATOM 3180 O O . LEU A 1 400 ? -19.953 25.25 18.484 1 98.62 400 LEU A O 1
ATOM 3184 N N . ASN A 1 401 ? -21.094 26.906 17.562 1 98.38 401 ASN A N 1
ATOM 3185 C CA . ASN A 1 401 ? -22.375 26.328 17.953 1 98.38 401 ASN A CA 1
ATOM 3186 C C . ASN A 1 401 ? -22.578 24.938 17.375 1 98.38 401 ASN A C 1
ATOM 3188 O O . ASN A 1 401 ? -23.016 24.031 18.078 1 98.38 401 ASN A O 1
ATOM 3192 N N . GLU A 1 402 ? -22.297 24.781 16.125 1 98.44 402 GLU A N 1
ATOM 3193 C CA . GLU A 1 402 ? -22.422 23.484 15.461 1 98.44 402 GLU A CA 1
ATOM 3194 C C . GLU A 1 402 ? -21.547 22.438 16.125 1 98.44 402 GLU A C 1
ATOM 3196 O O . GLU A 1 402 ? -22.016 21.344 16.438 1 98.44 402 GLU A O 1
ATOM 3201 N N . LEU A 1 403 ? -20.297 22.766 16.344 1 98.44 403 LEU A N 1
ATOM 3202 C CA . LEU A 1 403 ? -19.328 21.812 16.859 1 98.44 403 LEU A CA 1
ATOM 3203 C C . LEU A 1 403 ? -19.641 21.438 18.297 1 98.44 403 LEU A C 1
ATOM 3205 O O . LEU A 1 403 ? -19.391 20.312 18.734 1 98.44 403 LEU A O 1
ATOM 3209 N N . LEU A 1 404 ? -20.203 22.391 19.062 1 98 404 LEU A N 1
ATOM 3210 C CA . LEU A 1 404 ? -20.438 22.188 20.484 1 98 404 LEU A CA 1
ATOM 3211 C C . LEU A 1 404 ? -21.766 21.484 20.734 1 98 404 LEU A C 1
ATOM 3213 O O . LEU A 1 404 ? -21.969 20.891 21.797 1 98 404 LEU A O 1
ATOM 3217 N N . THR A 1 405 ? -22.656 21.453 19.719 1 97.62 405 THR A N 1
ATOM 3218 C CA . THR A 1 405 ? -23.984 20.906 19.969 1 97.62 405 THR A CA 1
ATOM 3219 C C . THR A 1 405 ? -24.188 19.609 19.172 1 97.62 405 THR A C 1
ATOM 3221 O O . THR A 1 405 ? -25 18.766 19.562 1 97.62 405 THR A O 1
ATOM 3224 N N . ASN A 1 406 ? -23.578 19.516 18.062 1 98.12 406 ASN A N 1
ATOM 3225 C CA . ASN A 1 406 ? -23.719 18.328 17.234 1 98.12 406 ASN A CA 1
ATOM 3226 C C . ASN A 1 406 ? -22.828 17.188 17.734 1 98.12 406 ASN A C 1
ATOM 3228 O O . ASN A 1 406 ? -21.609 17.25 17.578 1 98.12 406 ASN A O 1
ATOM 3232 N N . GLN A 1 407 ? -23.375 16.141 18.188 1 97.62 407 GLN A N 1
ATOM 3233 C CA . GLN A 1 407 ? -22.656 15.039 18.828 1 97.62 407 GLN A CA 1
ATOM 3234 C C . GLN A 1 407 ? -21.859 14.242 17.797 1 97.62 407 GLN A C 1
ATOM 3236 O O . GLN A 1 407 ? -20.953 13.484 18.172 1 97.62 407 GLN A O 1
ATOM 3241 N N . MET A 1 408 ? -22.141 14.43 16.562 1 98.12 408 MET A N 1
ATOM 3242 C CA . MET A 1 408 ? -21.469 13.703 15.492 1 98.12 408 MET A CA 1
ATOM 3243 C C . MET A 1 408 ? -19.953 13.891 15.586 1 98.12 408 MET A C 1
ATOM 3245 O O . MET A 1 408 ? -19.188 12.938 15.398 1 98.12 408 MET A O 1
ATOM 3249 N N . TYR A 1 409 ? -19.516 15.07 15.914 1 98.56 409 TYR A N 1
ATOM 3250 C CA . TYR A 1 409 ? -18.078 15.359 15.961 1 98.56 409 TYR A CA 1
ATOM 3251 C C . TYR A 1 409 ? -17.406 14.578 17.078 1 98.56 409 TYR A C 1
ATOM 3253 O O . TYR A 1 409 ? -16.312 14.016 16.875 1 98.56 409 TYR A O 1
ATOM 3261 N N . LYS A 1 410 ? -18.031 14.547 18.203 1 98.12 410 LYS A N 1
ATOM 3262 C CA . LYS A 1 410 ? -17.484 13.797 19.344 1 98.12 410 LYS A CA 1
ATOM 3263 C C . LYS A 1 410 ? -17.469 12.297 19.031 1 98.12 410 LYS A C 1
ATOM 3265 O O . LYS A 1 410 ? -16.484 11.617 19.344 1 98.12 410 LYS A O 1
ATOM 3270 N N . THR A 1 411 ? -18.531 11.828 18.438 1 98.31 411 THR A N 1
ATOM 3271 C CA . THR A 1 411 ? -18.656 10.406 18.109 1 98.31 411 THR A CA 1
ATOM 3272 C C . THR A 1 411 ? -17.562 9.984 17.109 1 98.31 411 THR A C 1
ATOM 3274 O O . THR A 1 411 ? -16.922 8.945 17.297 1 98.31 411 THR A O 1
ATOM 3277 N N . HIS A 1 412 ? -17.328 10.766 16.156 1 98.56 412 HIS A N 1
ATOM 3278 C CA . HIS A 1 412 ? -16.344 10.422 15.141 1 98.56 412 HIS A CA 1
ATOM 3279 C C . HIS A 1 412 ? -14.922 10.625 15.656 1 98.56 412 HIS A C 1
ATOM 3281 O O . HIS A 1 412 ? -14.008 9.898 15.266 1 98.56 412 HIS A O 1
ATOM 3287 N N . ALA A 1 413 ? -14.711 11.625 16.531 1 98.62 413 ALA A N 1
ATOM 3288 C CA . ALA A 1 413 ? -13.414 11.75 17.172 1 98.62 413 ALA A CA 1
ATOM 3289 C C . ALA A 1 413 ? -13.07 10.484 17.969 1 98.62 413 ALA A C 1
ATOM 3291 O O . ALA A 1 413 ? -11.945 9.992 17.906 1 98.62 413 ALA A O 1
ATOM 3292 N N . ALA A 1 414 ? -14.047 10.016 18.672 1 98.38 414 ALA A N 1
ATOM 3293 C CA . ALA A 1 414 ? -13.859 8.781 19.438 1 98.38 414 ALA A CA 1
ATOM 3294 C C . ALA A 1 414 ? -13.57 7.605 18.516 1 98.38 414 ALA A C 1
ATOM 3296 O O . ALA A 1 414 ? -12.766 6.734 18.844 1 98.38 414 ALA A O 1
ATOM 3297 N N . ARG A 1 415 ? -14.234 7.59 17.406 1 98.5 415 ARG A N 1
ATOM 3298 C CA . ARG A 1 415 ? -14.008 6.535 16.422 1 98.5 415 ARG A CA 1
ATOM 3299 C C . ARG A 1 415 ? -12.57 6.555 15.906 1 98.5 415 ARG A C 1
ATOM 3301 O O . ARG A 1 415 ? -11.914 5.512 15.844 1 98.5 415 ARG A O 1
ATOM 3308 N N . ILE A 1 416 ? -12.094 7.703 15.57 1 98.25 416 ILE A N 1
ATOM 3309 C CA . ILE A 1 416 ? -10.734 7.828 15.062 1 98.25 416 ILE A CA 1
ATOM 3310 C C . ILE A 1 416 ? -9.734 7.398 16.141 1 98.25 416 ILE A C 1
ATOM 3312 O O . ILE A 1 416 ? -8.766 6.691 15.844 1 98.25 416 ILE A O 1
ATOM 3316 N N . GLN A 1 417 ? -9.984 7.809 17.344 1 97.12 417 GLN A N 1
ATOM 3317 C CA . GLN A 1 417 ? -9.125 7.383 18.453 1 97.12 417 GLN A CA 1
ATOM 3318 C C . GLN A 1 417 ? -9.078 5.859 18.547 1 97.12 417 GLN A C 1
ATOM 3320 O O . GLN A 1 417 ? -8 5.273 18.688 1 97.12 417 GLN A O 1
ATOM 3325 N N . LYS A 1 418 ? -10.25 5.266 18.516 1 97.94 418 LYS A N 1
ATOM 3326 C CA . LYS A 1 418 ? -10.352 3.812 18.625 1 97.94 418 LYS A CA 1
ATOM 3327 C C . LYS A 1 418 ? -9.57 3.121 17.516 1 97.94 418 LYS A C 1
ATOM 3329 O O . LYS A 1 418 ? -8.844 2.152 17.766 1 97.94 418 LYS A O 1
ATOM 3334 N N . LEU A 1 419 ? -9.711 3.594 16.344 1 98 419 LEU A N 1
ATOM 3335 C CA . LEU A 1 419 ? -9 3.033 15.203 1 98 419 LEU A CA 1
ATOM 3336 C C . LEU A 1 419 ? -7.492 3.074 15.422 1 98 419 LEU A C 1
ATOM 3338 O O . LEU A 1 419 ? -6.809 2.068 15.234 1 98 419 LEU A O 1
ATOM 3342 N N . ILE A 1 420 ? -6.992 4.195 15.852 1 96.62 420 ILE A N 1
ATOM 3343 C CA . ILE A 1 420 ? -5.555 4.363 16.031 1 96.62 420 ILE A CA 1
ATOM 3344 C C . ILE A 1 420 ? -5.066 3.48 17.172 1 96.62 420 ILE A C 1
ATOM 3346 O O . ILE A 1 420 ? -4.016 2.842 17.062 1 96.62 420 ILE A O 1
ATOM 3350 N N . LYS A 1 421 ? -5.859 3.352 18.188 1 95.19 421 LYS A N 1
ATOM 3351 C CA . LYS A 1 421 ? -5.449 2.641 19.391 1 95.19 421 LYS A CA 1
ATOM 3352 C C . LYS A 1 421 ? -5.484 1.129 19.172 1 95.19 421 LYS A C 1
ATOM 3354 O O . LYS A 1 421 ? -4.773 0.384 19.859 1 95.19 421 LYS A O 1
ATOM 3359 N N . THR A 1 422 ? -6.293 0.693 18.234 1 97.19 422 THR A N 1
ATOM 3360 C CA . THR A 1 422 ? -6.512 -0.745 18.125 1 97.19 422 THR A CA 1
ATOM 3361 C C . THR A 1 422 ? -5.777 -1.309 16.906 1 97.19 422 THR A C 1
ATOM 3363 O O . THR A 1 422 ? -5.969 -2.473 16.547 1 97.19 422 THR A O 1
ATOM 3366 N N . LYS A 1 423 ? -4.926 -0.541 16.25 1 96.38 423 LYS A N 1
ATOM 3367 C CA . LYS A 1 423 ? -4.176 -1.017 15.094 1 96.38 423 LYS A CA 1
ATOM 3368 C C . LYS A 1 423 ? -3.363 -2.262 15.438 1 96.38 423 LYS A C 1
ATOM 3370 O O . LYS A 1 423 ? -2.953 -2.443 16.594 1 96.38 423 LYS A O 1
ATOM 3375 N N . PRO A 1 424 ? -3.102 -3.092 14.438 1 96.19 424 PRO A N 1
ATOM 3376 C CA . PRO A 1 424 ? -2.346 -4.324 14.68 1 96.19 424 PRO A CA 1
ATOM 3377 C C . PRO A 1 424 ? -0.955 -4.059 15.25 1 96.19 424 PRO A C 1
ATOM 3379 O O . PRO A 1 424 ? -0.477 -4.816 16.094 1 96.19 424 PRO A O 1
ATOM 3382 N N . LEU A 1 425 ? -0.254 -3.021 14.75 1 95.25 425 LEU A N 1
ATOM 3383 C CA . LEU A 1 425 ? 1.003 -2.518 15.297 1 95.25 425 LEU A CA 1
ATOM 3384 C C . LEU A 1 425 ? 0.911 -1.023 15.578 1 95.25 425 LEU A C 1
ATOM 3386 O O . LEU A 1 425 ? 0.437 -0.254 14.742 1 95.25 425 LEU A O 1
ATOM 3390 N N . ASN A 1 426 ? 1.337 -0.684 16.734 1 94 426 ASN A N 1
ATOM 3391 C CA . ASN A 1 426 ? 1.404 0.756 16.953 1 94 426 ASN A CA 1
ATOM 3392 C C . ASN A 1 426 ? 2.619 1.375 16.281 1 94 426 ASN A C 1
ATOM 3394 O O . ASN A 1 426 ? 3.461 0.659 15.727 1 94 426 ASN A O 1
ATOM 3398 N N . SER A 1 427 ? 2.705 2.615 16.328 1 95.31 427 SER A N 1
ATOM 3399 C CA . SER A 1 427 ? 3.701 3.336 15.539 1 95.31 427 SER A CA 1
ATOM 3400 C C . SER A 1 427 ? 5.117 2.99 15.992 1 95.31 427 SER A C 1
ATOM 3402 O O . SER A 1 427 ? 6.016 2.83 15.164 1 95.31 427 SER A O 1
ATOM 3404 N N . THR A 1 428 ? 5.332 2.896 17.281 1 95.56 428 THR A N 1
ATOM 3405 C CA . THR A 1 428 ? 6.652 2.582 17.828 1 95.56 428 THR A CA 1
ATOM 3406 C C . THR A 1 428 ? 7.086 1.18 17.406 1 95.56 428 THR A C 1
ATOM 3408 O O . THR A 1 428 ? 8.203 0.988 16.922 1 95.56 428 THR A O 1
ATOM 3411 N N . GLU A 1 429 ? 6.188 0.231 17.609 1 95.81 429 GLU A N 1
ATOM 3412 C CA . GLU A 1 429 ? 6.477 -1.146 17.219 1 95.81 429 GLU A CA 1
ATOM 3413 C C . GLU A 1 429 ? 6.773 -1.244 15.734 1 95.81 429 GLU A C 1
ATOM 3415 O O . GLU A 1 429 ? 7.734 -1.9 15.328 1 95.81 429 GLU A O 1
ATOM 3420 N N . ARG A 1 430 ? 5.93 -0.67 14.977 1 96.94 430 ARG A N 1
ATOM 3421 C CA . ARG A 1 430 ? 6.086 -0.706 13.531 1 96.94 430 ARG A CA 1
ATOM 3422 C C . ARG A 1 430 ? 7.426 -0.116 13.109 1 96.94 430 ARG A C 1
ATOM 3424 O O . ARG A 1 430 ? 8.133 -0.7 12.289 1 96.94 430 ARG A O 1
ATOM 3431 N N . PHE A 1 431 ? 7.762 1.025 13.695 1 97.94 431 PHE A N 1
ATOM 3432 C CA . PHE A 1 431 ? 9.008 1.703 13.375 1 97.94 431 PHE A CA 1
ATOM 3433 C C . PHE A 1 431 ? 10.203 0.821 13.711 1 97.94 431 PHE A C 1
ATOM 3435 O O . PHE A 1 431 ? 11.094 0.623 12.875 1 97.94 431 PHE A O 1
ATOM 3442 N N . LEU A 1 432 ? 10.219 0.311 14.875 1 98.12 432 LEU A N 1
ATOM 3443 C CA . LEU A 1 432 ? 11.344 -0.473 15.359 1 98.12 432 LEU A CA 1
ATOM 3444 C C . LEU A 1 432 ? 11.461 -1.79 14.602 1 98.12 432 LEU A C 1
ATOM 3446 O O . LEU A 1 432 ? 12.555 -2.174 14.18 1 98.12 432 LEU A O 1
ATOM 3450 N N . ARG A 1 433 ? 10.406 -2.447 14.375 1 98.19 433 ARG A N 1
ATOM 3451 C CA . ARG A 1 433 ? 10.438 -3.756 13.727 1 98.19 433 ARG A CA 1
ATOM 3452 C C . ARG A 1 433 ? 10.852 -3.631 12.266 1 98.19 433 ARG A C 1
ATOM 3454 O O . ARG A 1 433 ? 11.594 -4.473 11.75 1 98.19 433 ARG A O 1
ATOM 3461 N N . TYR A 1 434 ? 10.367 -2.621 11.586 1 98.5 434 TYR A N 1
ATOM 3462 C CA . TYR A 1 434 ? 10.75 -2.449 10.195 1 98.5 434 TYR A CA 1
ATOM 3463 C C . TYR A 1 434 ? 12.211 -2.014 10.078 1 98.5 434 TYR A C 1
ATOM 3465 O O . TYR A 1 434 ? 12.898 -2.385 9.125 1 98.5 434 TYR A O 1
ATOM 3473 N N . THR A 1 435 ? 12.617 -1.147 11.016 1 98.44 435 THR A N 1
ATOM 3474 C CA . THR A 1 435 ? 14.031 -0.791 11.047 1 98.44 435 THR A CA 1
ATOM 3475 C C . THR A 1 435 ? 14.898 -2.033 11.227 1 98.44 435 THR A C 1
ATOM 3477 O O . THR A 1 435 ? 15.875 -2.227 10.5 1 98.44 435 THR A O 1
ATOM 3480 N N . GLN A 1 436 ? 14.562 -2.861 12.203 1 98.06 436 GLN A N 1
ATOM 3481 C CA . GLN A 1 436 ? 15.281 -4.109 12.438 1 98.06 436 GLN A CA 1
ATOM 3482 C C . GLN A 1 436 ? 15.242 -5.004 11.203 1 98.06 436 GLN A C 1
ATOM 3484 O O . GLN A 1 436 ? 16.234 -5.637 10.852 1 98.06 436 GLN A O 1
ATOM 3489 N N . PHE A 1 437 ? 14.102 -5.074 10.594 1 98.38 437 PHE A N 1
ATOM 3490 C CA . PHE A 1 437 ? 13.914 -5.875 9.383 1 98.38 437 PHE A CA 1
ATOM 3491 C C . PHE A 1 437 ? 14.922 -5.477 8.312 1 98.38 437 PHE A C 1
ATOM 3493 O O . PHE A 1 437 ? 15.547 -6.34 7.695 1 98.38 437 PHE A O 1
ATOM 3500 N N . VAL A 1 438 ? 15.086 -4.156 8.078 1 98.38 438 VAL A N 1
ATOM 3501 C CA . VAL A 1 438 ? 16.062 -3.662 7.105 1 98.38 438 VAL A CA 1
ATOM 3502 C C . VAL A 1 438 ? 17.469 -4.055 7.543 1 98.38 438 VAL A C 1
ATOM 3504 O O . VAL A 1 438 ? 18.266 -4.52 6.727 1 98.38 438 VAL A O 1
ATOM 3507 N N . GLY A 1 439 ? 17.766 -3.869 8.828 1 97.75 439 GLY A N 1
ATOM 3508 C CA . GLY A 1 439 ? 19.062 -4.258 9.359 1 97.75 439 GLY A CA 1
ATOM 3509 C C . GLY A 1 439 ? 19.359 -5.734 9.18 1 97.75 439 GLY A C 1
ATOM 3510 O O . GLY A 1 439 ? 20.469 -6.105 8.789 1 97.75 439 GLY A O 1
ATOM 3511 N N . ASP A 1 440 ? 18.359 -6.566 9.391 1 97.56 440 ASP A N 1
ATOM 3512 C CA . ASP A 1 440 ? 18.5 -8.016 9.273 1 97.56 440 ASP A CA 1
ATOM 3513 C C . ASP A 1 440 ? 18.766 -8.422 7.828 1 97.56 440 ASP A C 1
ATOM 3515 O O . ASP A 1 440 ? 19.25 -9.523 7.566 1 97.56 440 ASP A O 1
ATOM 3519 N N . ASN A 1 441 ? 18.438 -7.594 6.93 1 97.94 441 ASN A N 1
ATOM 3520 C CA . ASN A 1 441 ? 18.547 -7.941 5.516 1 97.94 441 ASN A CA 1
ATOM 3521 C C . ASN A 1 441 ? 19.547 -7.051 4.789 1 97.94 441 ASN A C 1
ATOM 3523 O O . ASN A 1 441 ? 19.281 -6.59 3.678 1 97.94 441 ASN A O 1
ATOM 3527 N N . GLU A 1 442 ? 20.641 -6.773 5.434 1 96.31 442 GLU A N 1
ATOM 3528 C CA . GLU A 1 442 ? 21.828 -6.133 4.895 1 96.31 442 GLU A CA 1
ATOM 3529 C C . GLU A 1 442 ? 21.531 -4.707 4.441 1 96.31 442 GLU A C 1
ATOM 3531 O O . GLU A 1 442 ? 22.203 -4.18 3.549 1 96.31 442 GLU A O 1
ATOM 3536 N N . GLY A 1 443 ? 20.453 -4.137 4.863 1 97.19 443 GLY A N 1
ATOM 3537 C CA . GLY A 1 443 ? 20.219 -2.711 4.703 1 97.19 443 GLY A CA 1
ATOM 3538 C C . GLY A 1 443 ? 19.516 -2.367 3.404 1 97.19 443 GLY A C 1
ATOM 3539 O O . GLY A 1 443 ? 19.406 -1.194 3.041 1 97.19 443 GLY A O 1
ATOM 3540 N N . HIS A 1 444 ? 19.062 -3.395 2.643 1 95.75 444 HIS A N 1
ATOM 3541 C CA . HIS A 1 444 ? 18.406 -3.096 1.376 1 95.75 444 HIS A CA 1
ATOM 3542 C C . HIS A 1 444 ? 17.219 -4.031 1.135 1 95.75 444 HIS A C 1
ATOM 3544 O O . HIS A 1 444 ? 17.203 -5.16 1.63 1 95.75 444 HIS A O 1
ATOM 3550 N N . LEU A 1 445 ? 16.219 -3.537 0.484 1 97.06 445 LEU A N 1
ATOM 3551 C CA . LEU A 1 445 ? 15.008 -4.277 0.112 1 97.06 445 LEU A CA 1
ATOM 3552 C C . LEU A 1 445 ? 14.688 -4.082 -1.366 1 97.06 445 LEU A C 1
ATOM 3554 O O . LEU A 1 445 ? 13.57 -3.699 -1.718 1 97.06 445 LEU A O 1
ATOM 3558 N N . ASP A 1 446 ? 15.602 -4.438 -2.23 1 95.06 446 ASP A N 1
ATOM 3559 C CA . ASP A 1 446 ? 15.484 -4.203 -3.666 1 95.06 446 ASP A CA 1
ATOM 3560 C C . ASP A 1 446 ? 14.273 -4.922 -4.242 1 95.06 446 ASP A C 1
ATOM 3562 O O . ASP A 1 446 ? 13.664 -4.453 -5.207 1 95.06 446 ASP A O 1
ATOM 3566 N N . GLU A 1 447 ? 13.891 -5.984 -3.576 1 96.19 447 GLU A N 1
ATOM 3567 C CA . GLU A 1 447 ? 12.781 -6.812 -4.039 1 96.19 447 GLU A CA 1
ATOM 3568 C C . GLU A 1 447 ? 11.461 -6.047 -3.982 1 96.19 447 GLU A C 1
ATOM 3570 O O . GLU A 1 447 ? 10.492 -6.418 -4.648 1 96.19 447 GLU A O 1
ATOM 3575 N N . LEU A 1 448 ? 11.43 -4.918 -3.23 1 96.38 448 LEU A N 1
ATOM 3576 C CA . LEU A 1 448 ? 10.195 -4.16 -3.072 1 96.38 448 LEU A CA 1
ATOM 3577 C C . LEU A 1 448 ? 10.211 -2.91 -3.943 1 96.38 448 LEU A C 1
ATOM 3579 O O . LEU A 1 448 ? 9.211 -2.193 -4.02 1 96.38 448 LEU A O 1
ATOM 3583 N N . HIS A 1 449 ? 11.336 -2.625 -4.637 1 94.69 449 HIS A N 1
ATOM 3584 C CA . HIS A 1 449 ? 11.406 -1.461 -5.508 1 94.69 449 HIS A CA 1
ATOM 3585 C C . HIS A 1 449 ? 10.625 -1.691 -6.801 1 94.69 449 HIS A C 1
ATOM 3587 O O . HIS A 1 449 ? 10.891 -2.652 -7.527 1 94.69 449 HIS A O 1
ATOM 3593 N N . ILE A 1 450 ? 9.68 -0.82 -7.047 1 96 450 ILE A N 1
ATOM 3594 C CA . ILE A 1 450 ? 8.875 -0.967 -8.25 1 96 450 ILE A CA 1
ATOM 3595 C C . ILE A 1 450 ? 9.68 -0.517 -9.469 1 96 450 ILE A C 1
ATOM 3597 O O . ILE A 1 450 ? 10.469 0.428 -9.383 1 96 450 ILE A O 1
ATOM 3601 N N . ALA A 1 451 ? 9.461 -1.144 -10.578 1 95.31 451 ALA A N 1
ATOM 3602 C CA . ALA A 1 451 ? 10.164 -0.811 -11.82 1 95.31 451 ALA A CA 1
ATOM 3603 C C . ALA A 1 451 ? 9.734 0.559 -12.336 1 95.31 451 ALA A C 1
ATOM 3605 O O . ALA A 1 451 ? 10.469 1.194 -13.102 1 95.31 451 ALA A O 1
ATOM 3606 N N . GLY A 1 452 ? 8.602 0.997 -11.891 1 92.62 452 GLY A N 1
ATOM 3607 C CA . GLY A 1 452 ? 8.078 2.289 -12.305 1 92.62 452 GLY A CA 1
ATOM 3608 C C . GLY A 1 452 ? 9.023 3.439 -12.008 1 92.62 452 GLY A C 1
ATOM 3609 O O . GLY A 1 452 ? 8.992 4.469 -12.68 1 92.62 452 GLY A O 1
ATOM 3610 N N . ARG A 1 453 ? 9.875 3.305 -11.047 1 91.38 453 ARG A N 1
ATOM 3611 C CA . ARG A 1 453 ? 10.805 4.344 -10.625 1 91.38 453 ARG A CA 1
ATOM 3612 C C . ARG A 1 453 ? 11.773 4.707 -11.75 1 91.38 453 ARG A C 1
ATOM 3614 O O . ARG A 1 453 ? 12.328 5.805 -11.758 1 91.38 453 ARG A O 1
ATOM 3621 N N . ARG A 1 454 ? 11.898 3.797 -12.664 1 90.88 454 ARG A N 1
ATOM 3622 C CA . ARG A 1 454 ? 12.93 3.973 -13.688 1 90.88 454 ARG A CA 1
ATOM 3623 C C . ARG A 1 454 ? 12.305 4.238 -15.055 1 90.88 454 ARG A C 1
ATOM 3625 O O . ARG A 1 454 ? 13.008 4.359 -16.062 1 90.88 454 ARG A O 1
ATOM 3632 N N . LEU A 1 455 ? 11.086 4.297 -15.094 1 94 455 LEU A N 1
ATOM 3633 C CA . LEU A 1 455 ? 10.406 4.477 -16.375 1 94 455 LEU A CA 1
ATOM 3634 C C . LEU A 1 455 ? 10.172 5.957 -16.656 1 94 455 LEU A C 1
ATOM 3636 O O . LEU A 1 455 ? 9.891 6.734 -15.742 1 94 455 LEU A O 1
ATOM 3640 N N . SER A 1 456 ? 10.273 6.285 -17.938 1 92.81 456 SER A N 1
ATOM 3641 C CA . SER A 1 456 ? 9.805 7.602 -18.344 1 92.81 456 SER A CA 1
ATOM 3642 C C . SER A 1 456 ? 8.289 7.711 -18.219 1 92.81 456 SER A C 1
ATOM 3644 O O . SER A 1 456 ? 7.586 6.699 -18.188 1 92.81 456 SER A O 1
ATOM 3646 N N . SER A 1 457 ? 7.844 8.93 -18.141 1 90.88 457 SER A N 1
ATOM 3647 C CA . SER A 1 457 ? 6.402 9.141 -18.062 1 90.88 457 SER A CA 1
ATOM 3648 C C . SER A 1 457 ? 5.688 8.539 -19.266 1 90.88 457 SER A C 1
ATOM 3650 O O . SER A 1 457 ? 4.582 8.008 -19.125 1 90.88 457 SER A O 1
ATOM 3652 N N . VAL A 1 458 ? 6.281 8.609 -20.422 1 94.06 458 VAL A N 1
ATOM 3653 C CA . VAL A 1 458 ? 5.695 8.086 -21.656 1 94.06 458 VAL A CA 1
ATOM 3654 C C . VAL A 1 458 ? 5.504 6.574 -21.531 1 94.06 458 VAL A C 1
ATOM 3656 O O . VAL A 1 458 ? 4.43 6.051 -21.844 1 94.06 458 VAL A O 1
ATOM 3659 N N . LYS A 1 459 ? 6.512 5.895 -21.031 1 95.75 459 LYS A N 1
ATOM 3660 C CA . LYS A 1 459 ? 6.434 4.445 -20.859 1 95.75 459 LYS A CA 1
ATOM 3661 C C . LYS A 1 459 ? 5.547 4.078 -19.672 1 95.75 459 LYS A C 1
ATOM 3663 O O . LYS A 1 459 ? 4.754 3.137 -19.766 1 95.75 459 LYS A O 1
ATOM 3668 N N . TYR A 1 460 ? 5.703 4.855 -18.625 1 95.12 460 TYR A N 1
ATOM 3669 C CA . TYR A 1 460 ? 4.953 4.566 -17.406 1 95.12 460 TYR A CA 1
ATOM 3670 C C . TYR A 1 460 ? 3.453 4.551 -17.688 1 95.12 460 TYR A C 1
ATOM 3672 O O . TYR A 1 460 ? 2.748 3.633 -17.25 1 95.12 460 TYR A O 1
ATOM 3680 N N . PHE A 1 461 ? 2.979 5.508 -18.469 1 93.38 461 PHE A N 1
ATOM 3681 C CA . PHE A 1 461 ? 1.549 5.645 -18.719 1 93.38 461 PHE A CA 1
ATOM 3682 C C . PHE A 1 461 ? 1.169 5.012 -20.047 1 93.38 461 PHE A C 1
ATOM 3684 O O . PHE A 1 461 ? 0.043 5.18 -20.531 1 93.38 461 PHE A O 1
ATOM 3691 N N . ASN A 1 462 ? 2.066 4.293 -20.703 1 96.5 462 ASN A N 1
ATOM 3692 C CA . ASN A 1 462 ? 1.841 3.635 -21.984 1 96.5 462 ASN A CA 1
ATOM 3693 C C . ASN A 1 462 ? 1.307 4.609 -23.031 1 96.5 462 ASN A C 1
ATOM 3695 O O . ASN A 1 462 ? 0.424 4.262 -23.812 1 96.5 462 ASN A O 1
ATOM 3699 N N . ILE A 1 463 ? 1.779 5.812 -22.969 1 93.88 463 ILE A N 1
ATOM 3700 C CA . ILE A 1 463 ? 1.356 6.828 -23.938 1 93.88 463 ILE A CA 1
ATOM 3701 C C . ILE A 1 463 ? 1.771 6.406 -25.344 1 93.88 463 ILE A C 1
ATOM 3703 O O . ILE A 1 463 ? 1.027 6.613 -26.312 1 93.88 463 ILE A O 1
ATOM 3707 N N . ASP A 1 464 ? 2.977 5.832 -25.469 1 95.31 464 ASP A N 1
ATOM 3708 C CA . ASP A 1 464 ? 3.451 5.344 -26.766 1 95.31 464 ASP A CA 1
ATOM 3709 C C . ASP A 1 464 ? 2.512 4.277 -27.328 1 95.31 464 ASP A C 1
ATOM 3711 O O . ASP A 1 464 ? 2.203 4.281 -28.516 1 95.31 464 ASP A O 1
ATOM 3715 N N . ILE A 1 465 ? 2.012 3.402 -26.484 1 95 465 ILE A N 1
ATOM 3716 C CA . ILE A 1 465 ? 1.08 2.361 -26.906 1 95 465 ILE A CA 1
ATOM 3717 C C . ILE A 1 465 ? -0.25 2.992 -27.312 1 95 465 ILE A C 1
ATOM 3719 O O . ILE A 1 465 ? -0.822 2.641 -28.344 1 95 465 ILE A O 1
ATOM 3723 N N . ILE A 1 466 ? -0.782 3.916 -26.484 1 93.56 466 ILE A N 1
ATOM 3724 C CA . ILE A 1 466 ? -2.039 4.598 -26.781 1 93.56 466 ILE A CA 1
ATOM 3725 C C . ILE A 1 466 ? -1.941 5.316 -28.125 1 93.56 466 ILE A C 1
ATOM 3727 O O . ILE A 1 466 ? -2.838 5.207 -28.953 1 93.56 466 ILE A O 1
ATOM 3731 N N . LEU A 1 467 ? -0.898 6.039 -28.359 1 92.44 467 LEU A N 1
ATOM 3732 C CA . LEU A 1 467 ? -0.695 6.781 -29.594 1 92.44 467 LEU A CA 1
ATOM 3733 C C . LEU A 1 467 ? -0.612 5.832 -30.781 1 92.44 467 LEU A C 1
ATOM 3735 O O . LEU A 1 467 ? -1.178 6.109 -31.844 1 92.44 467 LEU A O 1
ATOM 3739 N N . ALA A 1 468 ? 0.139 4.746 -30.609 1 93.25 468 ALA A N 1
ATOM 3740 C CA . ALA A 1 468 ? 0.249 3.756 -31.672 1 93.25 468 ALA A CA 1
ATOM 3741 C C . ALA A 1 468 ? -1.121 3.193 -32.062 1 93.25 468 ALA A C 1
ATOM 3743 O O . ALA A 1 468 ? -1.443 3.051 -33.219 1 93.25 468 ALA A O 1
ATOM 3744 N N . LEU A 1 469 ? -1.9 2.879 -31.062 1 91.12 469 LEU A N 1
ATOM 3745 C CA . LEU A 1 469 ? -3.23 2.33 -31.297 1 91.12 469 LEU A CA 1
ATOM 3746 C C . LEU A 1 469 ? -4.137 3.363 -31.953 1 91.12 469 LEU A C 1
ATOM 3748 O O . LEU A 1 469 ? -4.945 3.023 -32.812 1 91.12 469 LEU A O 1
ATOM 3752 N N . LEU A 1 470 ? -4.047 4.633 -31.531 1 90.19 470 LEU A N 1
ATOM 3753 C CA . LEU A 1 470 ? -4.832 5.703 -32.125 1 90.19 470 LEU A CA 1
ATOM 3754 C C . LEU A 1 470 ? -4.469 5.883 -33.594 1 90.19 470 LEU A C 1
ATOM 3756 O O . LEU A 1 470 ? -5.348 6.109 -34.438 1 90.19 470 LEU A O 1
ATOM 3760 N N . VAL A 1 471 ? -3.215 5.777 -33.938 1 89.44 471 VAL A N 1
ATOM 3761 C CA . VAL A 1 471 ? -2.762 5.887 -35.312 1 89.44 471 VAL A CA 1
ATOM 3762 C C . VAL A 1 471 ? -3.33 4.73 -36.125 1 89.44 471 VAL A C 1
ATOM 3764 O O . VAL A 1 471 ? -3.818 4.938 -37.25 1 89.44 471 VAL A O 1
ATOM 3767 N N . ILE A 1 472 ? -3.305 3.615 -35.562 1 88.69 472 ILE A N 1
ATOM 3768 C CA . ILE A 1 472 ? -3.818 2.438 -36.25 1 88.69 472 ILE A CA 1
ATOM 3769 C C . ILE A 1 472 ? -5.324 2.584 -36.469 1 88.69 472 ILE A C 1
ATOM 3771 O O . ILE A 1 472 ? -5.828 2.297 -37.562 1 88.69 472 ILE A O 1
ATOM 3775 N N . LEU A 1 473 ? -5.996 3.023 -35.469 1 87.38 473 LEU A N 1
ATOM 3776 C CA . LEU A 1 473 ? -7.445 3.168 -35.531 1 87.38 473 LEU A CA 1
ATOM 3777 C C . LEU A 1 473 ? -7.836 4.27 -36.5 1 87.38 473 LEU A C 1
ATOM 3779 O O . LEU A 1 473 ? -8.906 4.223 -37.125 1 87.38 473 LEU A O 1
ATOM 3783 N N . SER A 1 474 ? -7 5.223 -36.656 1 87.44 474 SER A N 1
ATOM 3784 C CA . SER A 1 474 ? -7.289 6.336 -37.562 1 87.44 474 SER A CA 1
ATOM 3785 C C . SER A 1 474 ? -6.973 5.973 -39 1 87.44 474 SER A C 1
ATOM 3787 O O . SER A 1 474 ? -7.641 6.441 -39.906 1 87.44 474 SER A O 1
ATOM 3789 N N . ILE A 1 475 ? -6.008 5.184 -39.188 1 87.44 475 ILE A N 1
ATOM 3790 C CA . ILE A 1 475 ? -5.531 4.852 -40.531 1 87.44 475 ILE A CA 1
ATOM 3791 C C . ILE A 1 475 ? -6.379 3.725 -41.125 1 87.44 475 ILE A C 1
ATOM 3793 O O . ILE A 1 475 ? -6.641 3.695 -42.312 1 87.44 475 ILE A O 1
ATOM 3797 N N . LEU A 1 476 ? -6.809 2.906 -40.188 1 82.12 476 LEU A N 1
ATOM 3798 C CA . LEU A 1 476 ? -7.516 1.714 -40.625 1 82.12 476 LEU A CA 1
ATOM 3799 C C . LEU A 1 476 ? -8.766 2.09 -41.438 1 82.12 476 LEU A C 1
ATOM 3801 O O . LEU A 1 476 ? -8.984 1.582 -42.531 1 82.12 476 LEU A O 1
ATOM 3805 N N . PRO A 1 477 ? -9.586 3.002 -40.969 1 79.88 477 PRO A N 1
ATOM 3806 C CA . PRO A 1 477 ? -10.75 3.383 -41.781 1 79.88 477 PRO A CA 1
ATOM 3807 C C . PRO A 1 477 ? -10.352 4.035 -43.094 1 79.88 477 PRO A C 1
ATOM 3809 O O . PRO A 1 477 ? -11.016 3.832 -44.094 1 79.88 477 PRO A O 1
ATOM 3812 N N . ILE A 1 478 ? -9.266 4.746 -43.062 1 81.12 478 ILE A N 1
ATOM 3813 C CA . ILE A 1 478 ? -8.797 5.414 -44.25 1 81.12 478 ILE A CA 1
ATOM 3814 C C . ILE A 1 478 ? -8.336 4.371 -45.281 1 81.12 478 ILE A C 1
ATOM 3816 O O . ILE A 1 478 ? -8.68 4.457 -46.469 1 81.12 478 ILE A O 1
ATOM 3820 N N . VAL A 1 479 ? -7.656 3.422 -44.844 1 80.75 479 VAL A N 1
ATOM 3821 C CA . VAL A 1 479 ? -7.152 2.359 -45.688 1 80.75 479 VAL A CA 1
ATOM 3822 C C . VAL A 1 479 ? -8.32 1.549 -46.25 1 80.75 479 VAL A C 1
ATOM 3824 O O . VAL A 1 479 ? -8.359 1.241 -47.438 1 80.75 479 VAL A O 1
ATOM 3827 N N . ILE A 1 480 ? -9.219 1.282 -45.406 1 80.19 480 ILE A N 1
ATOM 3828 C CA . ILE A 1 480 ? -10.406 0.546 -45.812 1 80.19 480 ILE A CA 1
ATOM 3829 C C . ILE A 1 480 ? -11.172 1.351 -46.875 1 80.19 480 ILE A C 1
ATOM 3831 O O . ILE A 1 480 ? -11.602 0.806 -47.906 1 80.19 480 ILE A O 1
ATOM 3835 N N . PHE A 1 481 ? -11.289 2.617 -46.656 1 82.81 481 PHE A N 1
ATOM 3836 C CA . PHE A 1 481 ? -11.984 3.506 -47.594 1 82.81 481 PHE A CA 1
ATOM 3837 C C . PHE A 1 481 ? -11.258 3.547 -48.938 1 82.81 481 PHE A C 1
ATOM 3839 O O . PHE A 1 481 ? -11.898 3.475 -50 1 82.81 481 PHE A O 1
ATOM 3846 N N . VAL A 1 482 ? -9.969 3.607 -48.906 1 82.69 482 VAL A N 1
ATOM 3847 C CA . VAL A 1 482 ? -9.18 3.662 -50.125 1 82.69 482 VAL A CA 1
ATOM 3848 C C . VAL A 1 482 ? -9.305 2.342 -50.875 1 82.69 482 VAL A C 1
ATOM 3850 O O . VAL A 1 482 ? -9.461 2.334 -52.094 1 82.69 482 VAL A O 1
ATOM 3853 N N . ILE A 1 483 ? -9.344 1.253 -50.125 1 82.81 483 ILE A N 1
ATOM 3854 C CA . ILE A 1 483 ? -9.453 -0.062 -50.75 1 82.81 483 ILE A CA 1
ATOM 3855 C C . ILE A 1 483 ? -10.828 -0.221 -51.406 1 82.81 483 ILE A C 1
ATOM 3857 O O . ILE A 1 483 ? -10.945 -0.65 -52.531 1 82.81 483 ILE A O 1
ATOM 3861 N N . ILE A 1 484 ? -11.812 0.203 -50.719 1 84.31 484 ILE A N 1
ATOM 3862 C CA . ILE A 1 484 ? -13.18 0.112 -51.219 1 84.31 484 ILE A CA 1
ATOM 3863 C C . ILE A 1 484 ? -13.336 1.015 -52.438 1 84.31 484 ILE A C 1
ATOM 3865 O O . ILE A 1 484 ? -13.945 0.621 -53.438 1 84.31 484 ILE A O 1
ATOM 3869 N N . SER A 1 485 ? -12.766 2.16 -52.469 1 85.44 485 SER A N 1
ATOM 3870 C CA . SER A 1 485 ? -12.852 3.107 -53.562 1 85.44 485 SER A CA 1
ATOM 3871 C C . SER A 1 485 ? -12.117 2.586 -54.812 1 85.44 485 SER A C 1
ATOM 3873 O O . SER A 1 485 ? -12.609 2.73 -55.906 1 85.44 485 SER A O 1
ATOM 3875 N N . LYS A 1 486 ? -11.062 1.936 -54.562 1 84.94 486 LYS A N 1
ATOM 3876 C CA . LYS A 1 486 ? -10.289 1.383 -55.656 1 84.94 486 LYS A CA 1
ATOM 3877 C C . LYS A 1 486 ? -10.992 0.167 -56.25 1 84.94 486 LYS A C 1
ATOM 3879 O O . LYS A 1 486 ? -10.984 -0.022 -57.469 1 84.94 486 LYS A O 1
ATOM 3884 N N . LEU A 1 487 ? -11.586 -0.544 -55.469 1 85.5 487 LEU A N 1
ATOM 3885 C CA . LEU A 1 487 ? -12.32 -1.712 -55.938 1 85.5 487 LEU A CA 1
ATOM 3886 C C . LEU A 1 487 ? -13.578 -1.295 -56.688 1 85.5 487 LEU A C 1
ATOM 3888 O O . LEU A 1 487 ? -13.945 -1.922 -57.688 1 85.5 487 LEU A O 1
ATOM 3892 N N . ALA A 1 488 ? -14.141 -0.255 -56.281 1 83.81 488 ALA A N 1
ATOM 3893 C CA . ALA A 1 488 ? -15.312 0.284 -56.938 1 83.81 488 ALA A CA 1
ATOM 3894 C C . ALA A 1 488 ? -14.945 0.86 -58.312 1 83.81 488 ALA A C 1
ATOM 3896 O O . ALA A 1 488 ? -15.711 0.736 -59.281 1 83.81 488 ALA A O 1
ATOM 3897 N N . ASN A 1 489 ? -13.797 1.321 -58.438 1 79.25 489 ASN A N 1
ATOM 3898 C CA . ASN A 1 489 ? -13.344 1.878 -59.688 1 79.25 489 ASN A CA 1
ATOM 3899 C C . ASN A 1 489 ? -12.883 0.784 -60.656 1 79.25 489 ASN A C 1
ATOM 3901 O O . ASN A 1 489 ? -12.969 0.947 -61.875 1 79.25 489 ASN A O 1
ATOM 3905 N N . PHE A 1 490 ? -12.453 -0.226 -60.156 1 71.38 490 PHE A N 1
ATOM 3906 C CA . PHE A 1 490 ? -12.07 -1.342 -61.031 1 71.38 490 PHE A CA 1
ATOM 3907 C C . PHE A 1 490 ? -13.297 -2.033 -61.594 1 71.38 490 PHE A C 1
ATOM 3909 O O . PHE A 1 490 ? -13.234 -2.615 -62.688 1 71.38 490 PHE A O 1
ATOM 3916 N N . ARG A 1 491 ? -14.328 -1.928 -61.031 1 68.25 491 ARG A N 1
ATOM 3917 C CA . ARG A 1 491 ? -15.547 -2.523 -61.562 1 68.25 491 ARG A CA 1
ATOM 3918 C C . ARG A 1 491 ? -16.203 -1.604 -62.594 1 68.25 491 ARG A C 1
ATOM 3920 O O . ARG A 1 491 ? -16.969 -2.062 -63.438 1 68.25 491 ARG A O 1
ATOM 3927 N N . ASN A 1 492 ? -15.781 -0.466 -62.594 1 56 492 ASN A N 1
ATOM 3928 C CA . ASN A 1 492 ? -16.266 0.349 -63.719 1 56 492 ASN A CA 1
ATOM 3929 C C . ASN A 1 492 ? -15.273 0.329 -64.875 1 56 492 ASN A C 1
ATOM 3931 O O . ASN A 1 492 ? -14.609 1.329 -65.188 1 56 492 ASN A O 1
ATOM 3935 N N . MET B 1 1 ? -11.258 -24.172 -1.865 1 68.88 1 MET B N 1
ATOM 3936 C CA . MET B 1 1 ? -9.828 -24.062 -2.137 1 68.88 1 MET B CA 1
ATOM 3937 C C . MET B 1 1 ? -9 -24.531 -0.944 1 68.88 1 MET B C 1
ATOM 3939 O O . MET B 1 1 ? -9.469 -24.484 0.195 1 68.88 1 MET B O 1
ATOM 3943 N N . ILE B 1 2 ? -7.824 -24.984 -1.228 1 60.72 2 ILE B N 1
ATOM 3944 C CA . ILE B 1 2 ? -6.902 -25.5 -0.22 1 60.72 2 ILE B CA 1
ATOM 3945 C C . ILE B 1 2 ? -6.652 -24.438 0.846 1 60.72 2 ILE B C 1
ATOM 3947 O O . ILE B 1 2 ? -6.582 -24.75 2.037 1 60.72 2 ILE B O 1
ATOM 3951 N N . SER B 1 3 ? -6.746 -23.25 0.483 1 79.38 3 SER B N 1
ATOM 3952 C CA . SER B 1 3 ? -6.406 -22.172 1.399 1 79.38 3 SER B CA 1
ATOM 3953 C C . SER B 1 3 ? -7.547 -21.891 2.371 1 79.38 3 SER B C 1
ATOM 3955 O O . SER B 1 3 ? -7.332 -21.312 3.434 1 79.38 3 SER B O 1
ATOM 3957 N N . ASN B 1 4 ? -8.719 -22.406 2.057 1 86.31 4 ASN B N 1
ATOM 3958 C CA . ASN B 1 4 ? -9.859 -22.094 2.904 1 86.31 4 ASN B CA 1
ATOM 3959 C C . ASN B 1 4 ? -9.766 -22.797 4.254 1 86.31 4 ASN B C 1
ATOM 3961 O O . ASN B 1 4 ? -10.102 -22.219 5.289 1 86.31 4 ASN B O 1
ATOM 3965 N N . ALA B 1 5 ? -9.305 -24 4.16 1 88.81 5 ALA B N 1
ATOM 3966 C CA . ALA B 1 5 ? -9.156 -24.75 5.41 1 88.81 5 ALA B CA 1
ATOM 3967 C C . ALA B 1 5 ? -8.102 -24.109 6.305 1 88.81 5 ALA B C 1
ATOM 3969 O O . ALA B 1 5 ? -8.258 -24.062 7.527 1 88.81 5 ALA B O 1
ATOM 3970 N N . ARG B 1 6 ? -7.035 -23.672 5.719 1 90.81 6 ARG B N 1
ATOM 3971 C CA . ARG B 1 6 ? -5.98 -23.016 6.484 1 90.81 6 ARG B CA 1
ATOM 3972 C C . ARG B 1 6 ? -6.488 -21.734 7.129 1 90.81 6 ARG B C 1
ATOM 3974 O O . ARG B 1 6 ? -6.172 -21.438 8.281 1 90.81 6 ARG B O 1
ATOM 3981 N N . ILE B 1 7 ? -7.25 -20.969 6.414 1 95 7 ILE B N 1
ATOM 3982 C CA . ILE B 1 7 ? -7.852 -19.734 6.926 1 95 7 ILE B CA 1
ATOM 3983 C C . ILE B 1 7 ? -8.758 -20.062 8.109 1 95 7 ILE B C 1
ATOM 3985 O O . ILE B 1 7 ? -8.625 -19.469 9.18 1 95 7 ILE B O 1
ATOM 3989 N N . ALA B 1 8 ? -9.641 -21.078 7.895 1 95.75 8 ALA B N 1
ATOM 3990 C CA . ALA B 1 8 ? -10.617 -21.469 8.914 1 95.75 8 ALA B CA 1
ATOM 3991 C C . ALA B 1 8 ? -9.922 -21.969 10.18 1 95.75 8 ALA B C 1
ATOM 3993 O O . ALA B 1 8 ? -10.258 -21.547 11.289 1 95.75 8 ALA B O 1
ATOM 3994 N N . ASP B 1 9 ? -8.922 -22.75 9.992 1 94.69 9 ASP B N 1
ATOM 3995 C CA . ASP B 1 9 ? -8.242 -23.359 11.133 1 94.69 9 ASP B CA 1
ATOM 3996 C C . ASP B 1 9 ? -7.402 -22.312 11.875 1 94.69 9 ASP B C 1
ATOM 3998 O O . ASP B 1 9 ? -7.266 -22.391 13.102 1 94.69 9 ASP B O 1
ATOM 4002 N N . THR B 1 10 ? -6.809 -21.391 11.148 1 95.88 10 THR B N 1
ATOM 4003 C CA . THR B 1 10 ? -6.039 -20.328 11.789 1 95.88 10 THR B CA 1
ATOM 4004 C C . THR B 1 10 ? -6.934 -19.484 12.688 1 95.88 10 THR B C 1
ATOM 4006 O O . THR B 1 10 ? -6.574 -19.203 13.836 1 95.88 10 THR B O 1
ATOM 4009 N N . LEU B 1 11 ? -8.102 -19.141 12.273 1 97.5 11 LEU B N 1
ATOM 4010 C CA . LEU B 1 11 ? -9.047 -18.359 13.062 1 97.5 11 LEU B CA 1
ATOM 4011 C C . LEU B 1 11 ? -9.547 -19.156 14.266 1 97.5 11 LEU B C 1
ATOM 4013 O O . LEU B 1 11 ? -9.602 -18.641 15.383 1 97.5 11 LEU B O 1
ATOM 4017 N N . ALA B 1 12 ? -9.906 -20.438 13.984 1 97.25 12 ALA B N 1
ATOM 4018 C CA . ALA B 1 12 ? -10.398 -21.297 15.055 1 97.25 12 ALA B CA 1
ATOM 4019 C C . ALA B 1 12 ? -9.336 -21.5 16.125 1 97.25 12 ALA B C 1
ATOM 4021 O O . ALA B 1 12 ? -9.641 -21.547 17.312 1 97.25 12 ALA B O 1
ATOM 4022 N N . GLY B 1 13 ? -8.125 -21.641 15.664 1 96 13 GLY B N 1
ATOM 4023 C CA . GLY B 1 13 ? -7.012 -21.812 16.594 1 96 13 GLY B CA 1
ATOM 4024 C C . GLY B 1 13 ? -6.781 -20.609 17.484 1 96 13 GLY B C 1
ATOM 4025 O O . GLY B 1 13 ? -6.215 -20.75 18.562 1 96 13 GLY B O 1
ATOM 4026 N N . ASP B 1 14 ? -7.188 -19.469 17.078 1 96.19 14 ASP B N 1
ATOM 4027 C CA . ASP B 1 14 ? -7.027 -18.234 17.844 1 96.19 14 ASP B CA 1
ATOM 4028 C C . ASP B 1 14 ? -8.242 -17.984 18.734 1 96.19 14 ASP B C 1
ATOM 4030 O O . ASP B 1 14 ? -8.352 -16.922 19.359 1 96.19 14 ASP B O 1
ATOM 4034 N N . GLY B 1 15 ? -9.227 -18.906 18.719 1 96.62 15 GLY B N 1
ATOM 4035 C CA . GLY B 1 15 ? -10.328 -18.828 19.672 1 96.62 15 GLY B CA 1
ATOM 4036 C C . GLY B 1 15 ? -11.633 -18.391 19.047 1 96.62 15 GLY B C 1
ATOM 4037 O O . GLY B 1 15 ? -12.656 -18.312 19.734 1 96.62 15 GLY B O 1
ATOM 4038 N N . HIS B 1 16 ? -11.719 -18.172 17.781 1 96.94 16 HIS B N 1
ATOM 4039 C CA . HIS B 1 16 ? -12.961 -17.812 17.109 1 96.94 16 HIS B CA 1
ATOM 4040 C C . HIS B 1 16 ? -13.852 -19.031 16.906 1 96.94 16 HIS B C 1
ATOM 4042 O O . HIS B 1 16 ? -13.352 -20.156 16.781 1 96.94 16 HIS B O 1
ATOM 4048 N N . ASP B 1 17 ? -15.156 -18.812 16.938 1 97.44 17 ASP B N 1
ATOM 4049 C CA . ASP B 1 17 ? -16.109 -19.828 16.484 1 97.44 17 ASP B CA 1
ATOM 4050 C C . ASP B 1 17 ? -16.25 -19.797 14.961 1 97.44 17 ASP B C 1
ATOM 4052 O O . ASP B 1 17 ? -16.875 -18.891 14.406 1 97.44 17 ASP B O 1
ATOM 4056 N N . VAL B 1 18 ? -15.656 -20.781 14.32 1 97.81 18 VAL B N 1
ATOM 4057 C CA . VAL B 1 18 ? -15.492 -20.719 12.875 1 97.81 18 VAL B CA 1
ATOM 4058 C C . VAL B 1 18 ? -16.266 -21.844 12.219 1 97.81 18 VAL B C 1
ATOM 4060 O O . VAL B 1 18 ? -16.172 -23 12.633 1 97.81 18 VAL B O 1
ATOM 4063 N N . THR B 1 19 ? -17.078 -21.547 11.234 1 96.69 19 THR B N 1
ATOM 4064 C CA . THR B 1 19 ? -17.75 -22.5 10.352 1 96.69 19 THR B CA 1
ATOM 4065 C C . THR B 1 19 ? -17.266 -22.328 8.914 1 96.69 19 THR B C 1
ATOM 4067 O O . THR B 1 19 ? -17.312 -21.234 8.367 1 96.69 19 THR B O 1
ATOM 4070 N N . ILE B 1 20 ? -16.797 -23.375 8.328 1 95.31 20 ILE B N 1
ATOM 4071 C CA . ILE B 1 20 ? -16.406 -23.359 6.922 1 95.31 20 ILE B CA 1
ATOM 4072 C C . ILE B 1 20 ? -17.469 -24.078 6.094 1 95.31 20 ILE B C 1
ATOM 4074 O O . ILE B 1 20 ? -17.891 -25.188 6.426 1 95.31 20 ILE B O 1
ATOM 4078 N N . LEU B 1 21 ? -17.969 -23.375 5.133 1 93.62 21 LEU B N 1
ATOM 4079 C CA . LEU B 1 21 ? -18.906 -23.953 4.18 1 93.62 21 LEU B CA 1
ATOM 4080 C C . LEU B 1 21 ? -18.172 -24.484 2.949 1 93.62 21 LEU B C 1
ATOM 4082 O O . LEU B 1 21 ? -17.531 -23.719 2.232 1 93.62 21 LEU B O 1
ATOM 4086 N N . ILE B 1 22 ? -18.312 -25.781 2.701 1 91.81 22 ILE B N 1
ATOM 4087 C CA . ILE B 1 22 ? -17.625 -26.422 1.591 1 91.81 22 ILE B CA 1
ATOM 4088 C C . ILE B 1 22 ? -18.641 -26.891 0.551 1 91.81 22 ILE B C 1
ATOM 4090 O O . ILE B 1 22 ? -19.391 -27.844 0.782 1 91.81 22 ILE B O 1
ATOM 4094 N N . ALA B 1 23 ? -18.625 -26.172 -0.528 1 89.81 23 ALA B N 1
ATOM 4095 C CA . ALA B 1 23 ? -19.453 -26.594 -1.651 1 89.81 23 ALA B CA 1
ATOM 4096 C C . ALA B 1 23 ? -18.688 -27.562 -2.561 1 89.81 23 ALA B C 1
ATOM 4098 O O . ALA B 1 23 ? -17.625 -27.219 -3.072 1 89.81 23 ALA B O 1
ATOM 4099 N N . GLU B 1 24 ? -19.203 -28.688 -2.77 1 88.88 24 GLU B N 1
ATOM 4100 C CA . GLU B 1 24 ? -18.531 -29.703 -3.582 1 88.88 24 GLU B CA 1
ATOM 4101 C C . GLU B 1 24 ? -18.75 -29.438 -5.07 1 88.88 24 GLU B C 1
ATOM 4103 O O . GLU B 1 24 ? -19.297 -30.281 -5.777 1 88.88 24 GLU B O 1
ATOM 4108 N N . PHE B 1 25 ? -18.25 -28.359 -5.52 1 84.69 25 PHE B N 1
ATOM 4109 C CA . PHE B 1 25 ? -18.391 -27.969 -6.918 1 84.69 25 PHE B CA 1
ATOM 4110 C C . PHE B 1 25 ? -17.594 -28.906 -7.816 1 84.69 25 PHE B C 1
ATOM 4112 O O . PHE B 1 25 ? -17.984 -29.172 -8.953 1 84.69 25 PHE B O 1
ATOM 4119 N N . ARG B 1 26 ? -16.406 -29.281 -7.348 1 79.12 26 ARG B N 1
ATOM 4120 C CA . ARG B 1 26 ? -15.555 -30.156 -8.148 1 79.12 26 ARG B CA 1
ATOM 4121 C C . ARG B 1 26 ? -14.977 -31.281 -7.293 1 79.12 26 ARG B C 1
ATOM 4123 O O . ARG B 1 26 ? -15.266 -32.469 -7.527 1 79.12 26 ARG B O 1
ATOM 4130 N N . VAL B 1 27 ? -14.273 -30.844 -6.266 1 74.06 27 VAL B N 1
ATOM 4131 C CA . VAL B 1 27 ? -13.594 -31.797 -5.398 1 74.06 27 VAL B CA 1
ATOM 4132 C C . VAL B 1 27 ? -14.492 -32.156 -4.223 1 74.06 27 VAL B C 1
ATOM 4134 O O . VAL B 1 27 ? -15.125 -31.297 -3.621 1 74.06 27 VAL B O 1
ATOM 4137 N N . LYS B 1 28 ? -14.508 -33.438 -4.027 1 78.44 28 LYS B N 1
ATOM 4138 C CA . LYS B 1 28 ? -15.297 -33.938 -2.896 1 78.44 28 LYS B CA 1
ATOM 4139 C C . LYS B 1 28 ? -14.555 -33.719 -1.58 1 78.44 28 LYS B C 1
ATOM 4141 O O . LYS B 1 28 ? -13.32 -33.781 -1.544 1 78.44 28 LYS B O 1
ATOM 4146 N N . TYR B 1 29 ? -15.312 -33.469 -0.604 1 75.69 29 TYR B N 1
ATOM 4147 C CA . TYR B 1 29 ? -14.789 -33.188 0.727 1 75.69 29 TYR B CA 1
ATOM 4148 C C . TYR B 1 29 ? -13.844 -34.281 1.191 1 75.69 29 TYR B C 1
ATOM 4150 O O . TYR B 1 29 ? -12.828 -34.031 1.833 1 75.69 29 TYR B O 1
ATOM 4158 N N . ASN B 1 30 ? -14.133 -35.469 0.896 1 71.25 30 ASN B N 1
ATOM 4159 C CA . ASN B 1 30 ? -13.352 -36.594 1.371 1 71.25 30 ASN B CA 1
ATOM 4160 C C . ASN B 1 30 ? -12.023 -36.719 0.631 1 71.25 30 ASN B C 1
ATOM 4162 O O . ASN B 1 30 ? -11.164 -37.5 1.02 1 71.25 30 ASN B O 1
ATOM 4166 N N . GLN B 1 31 ? -11.859 -35.875 -0.373 1 71.19 31 GLN B N 1
ATOM 4167 C CA . GLN B 1 31 ? -10.641 -35.938 -1.178 1 71.19 31 GLN B CA 1
ATOM 4168 C C . GLN B 1 31 ? -9.648 -34.844 -0.749 1 71.19 31 GLN B C 1
ATOM 4170 O O . GLN B 1 31 ? -8.547 -34.781 -1.29 1 71.19 31 GLN B O 1
ATOM 4175 N N . VAL B 1 32 ? -10.141 -34.094 0.175 1 71.31 32 VAL B N 1
ATOM 4176 C CA . VAL B 1 32 ? -9.25 -33.031 0.627 1 71.31 32 VAL B CA 1
ATOM 4177 C C . VAL B 1 32 ? -9.055 -33.125 2.139 1 71.31 32 VAL B C 1
ATOM 4179 O O . VAL B 1 32 ? -9.828 -33.812 2.828 1 71.31 32 VAL B O 1
ATOM 4182 N N . SER B 1 33 ? -7.988 -32.5 2.619 1 72.62 33 SER B N 1
ATOM 4183 C CA . SER B 1 33 ? -7.762 -32.469 4.059 1 72.62 33 SER B CA 1
ATOM 4184 C C . SER B 1 33 ? -8.805 -31.578 4.754 1 72.62 33 SER B C 1
ATOM 4186 O O . SER B 1 33 ? -8.938 -30.406 4.449 1 72.62 33 SER B O 1
ATOM 4188 N N . PRO B 1 34 ? -9.539 -32.188 5.605 1 79.81 34 PRO B N 1
ATOM 4189 C CA . PRO B 1 34 ? -10.547 -31.391 6.316 1 79.81 34 PRO B CA 1
ATOM 4190 C C . PRO B 1 34 ? -9.938 -30.422 7.32 1 79.81 34 PRO B C 1
ATOM 4192 O O . PRO B 1 34 ? -8.789 -30.594 7.746 1 79.81 34 PRO B O 1
ATOM 4195 N N . PRO B 1 35 ? -10.758 -29.391 7.574 1 87.94 35 PRO B N 1
ATOM 4196 C CA . PRO B 1 35 ? -10.289 -28.547 8.68 1 87.94 35 PRO B CA 1
ATOM 4197 C C . PRO B 1 35 ? -10.156 -29.312 9.992 1 87.94 35 PRO B C 1
ATOM 4199 O O . PRO B 1 35 ? -10.953 -30.219 10.266 1 87.94 35 PRO B O 1
ATOM 4202 N N . LYS B 1 36 ? -9.195 -28.953 10.758 1 88.75 36 LYS B N 1
ATOM 4203 C CA . LYS B 1 36 ? -8.883 -29.672 11.992 1 88.75 36 LYS B CA 1
ATOM 4204 C C . LYS B 1 36 ? -9.602 -29.031 13.188 1 88.75 36 LYS B C 1
ATOM 4206 O O . LYS B 1 36 ? -9.898 -29.719 14.172 1 88.75 36 LYS B O 1
ATOM 4211 N N . LYS B 1 37 ? -9.844 -27.828 13.102 1 93.31 37 LYS B N 1
ATOM 4212 C CA . LYS B 1 37 ? -10.359 -27.094 14.266 1 93.31 37 LYS B CA 1
ATOM 4213 C C . LYS B 1 37 ? -11.719 -26.469 13.969 1 93.31 37 LYS B C 1
ATOM 4215 O O . LYS B 1 37 ? -12.609 -26.469 14.82 1 93.31 37 LYS B O 1
ATOM 4220 N N . ALA B 1 38 ? -11.969 -26.031 12.781 1 94.94 38 ALA B N 1
ATOM 4221 C CA . ALA B 1 38 ? -13.203 -25.344 12.406 1 94.94 38 ALA B CA 1
ATOM 4222 C C . ALA B 1 38 ? -14.328 -26.344 12.156 1 94.94 38 ALA B C 1
ATOM 4224 O O . ALA B 1 38 ? -14.078 -27.5 11.812 1 94.94 38 ALA B O 1
ATOM 4225 N N . LYS B 1 39 ? -15.547 -25.922 12.352 1 94.69 39 LYS B N 1
ATOM 4226 C CA . LYS B 1 39 ? -16.719 -26.703 11.969 1 94.69 39 LYS B CA 1
ATOM 4227 C C . LYS B 1 39 ? -16.938 -26.672 10.461 1 94.69 39 LYS B C 1
ATOM 4229 O O . LYS B 1 39 ? -16.797 -25.609 9.828 1 94.69 39 LYS B O 1
ATOM 4234 N N . ALA B 1 40 ? -17.219 -27.859 9.922 1 93.75 40 ALA B N 1
ATOM 4235 C CA . ALA B 1 40 ? -17.422 -27.906 8.477 1 93.75 40 ALA B CA 1
ATOM 4236 C C . ALA B 1 40 ? -18.875 -28.266 8.141 1 93.75 40 ALA B C 1
ATOM 4238 O O . ALA B 1 40 ? -19.469 -29.125 8.789 1 93.75 40 ALA B O 1
ATOM 4239 N N . ILE B 1 41 ? -19.438 -27.531 7.312 1 93.88 41 ILE B N 1
ATOM 4240 C CA . ILE B 1 41 ? -20.719 -27.859 6.695 1 93.88 41 ILE B CA 1
ATOM 4241 C C . ILE B 1 41 ? -20.516 -28.125 5.207 1 93.88 41 ILE B C 1
ATOM 4243 O O . ILE B 1 41 ? -19.953 -27.312 4.488 1 93.88 41 ILE B O 1
ATOM 4247 N N . ILE B 1 42 ? -21 -29.281 4.762 1 93.81 42 ILE B N 1
ATOM 4248 C CA . ILE B 1 42 ? -20.75 -29.719 3.391 1 93.81 42 ILE B CA 1
ATOM 4249 C C . ILE B 1 42 ? -22.016 -29.562 2.561 1 93.81 42 ILE B C 1
ATOM 4251 O O . ILE B 1 42 ? -23.094 -30.031 2.951 1 93.81 42 ILE B O 1
ATOM 4255 N N . PHE B 1 43 ? -21.938 -28.875 1.505 1 93.94 43 PHE B N 1
ATOM 4256 C CA . PHE B 1 43 ? -22.984 -28.797 0.496 1 93.94 43 PHE B CA 1
ATOM 4257 C C . PHE B 1 43 ? -22.734 -29.781 -0.629 1 93.94 43 PHE B C 1
ATOM 4259 O O . PHE B 1 43 ? -21.984 -29.5 -1.569 1 93.94 43 PHE B O 1
ATOM 4266 N N . ASP B 1 44 ? -23.328 -30.891 -0.515 1 92.25 44 ASP B N 1
ATOM 4267 C CA . ASP B 1 44 ? -23.125 -32 -1.438 1 92.25 44 ASP B CA 1
ATOM 4268 C C . ASP B 1 44 ? -24.25 -32.062 -2.48 1 92.25 44 ASP B C 1
ATOM 4270 O O . ASP B 1 44 ? -25.078 -31.141 -2.562 1 92.25 44 ASP B O 1
ATOM 4274 N N . GLY B 1 45 ? -24.156 -33 -3.404 1 90.88 45 GLY B N 1
ATOM 4275 C CA . GLY B 1 45 ? -25.203 -33.25 -4.387 1 90.88 45 GLY B CA 1
ATOM 4276 C C . GLY B 1 45 ? -25.062 -32.406 -5.637 1 90.88 45 GLY B C 1
ATOM 4277 O O . GLY B 1 45 ? -25.922 -32.406 -6.516 1 90.88 45 GLY B O 1
ATOM 4278 N N . ILE B 1 46 ? -24 -31.672 -5.707 1 90.88 46 ILE B N 1
ATOM 4279 C CA . ILE B 1 46 ? -23.766 -30.828 -6.875 1 90.88 46 ILE B CA 1
ATOM 4280 C C . ILE B 1 46 ? -22.984 -31.625 -7.926 1 90.88 46 ILE B C 1
ATOM 4282 O O . ILE B 1 46 ? -22.031 -32.344 -7.598 1 90.88 46 ILE B O 1
ATOM 4286 N N . ASP B 1 47 ? -23.391 -31.5 -9.211 1 87.44 47 ASP B N 1
ATOM 4287 C CA . ASP B 1 47 ? -22.75 -32.25 -10.297 1 87.44 47 ASP B CA 1
ATOM 4288 C C . ASP B 1 47 ? -21.391 -31.625 -10.648 1 87.44 47 ASP B C 1
ATOM 4290 O O . ASP B 1 47 ? -21.328 -30.625 -11.352 1 87.44 47 ASP B O 1
ATOM 4294 N N . GLY B 1 48 ? -20.359 -32.281 -10.289 1 84.31 48 GLY B N 1
ATOM 4295 C CA . GLY B 1 48 ? -19.016 -31.797 -10.5 1 84.31 48 GLY B CA 1
ATOM 4296 C C . GLY B 1 48 ? -18.578 -31.844 -11.953 1 84.31 48 GLY B C 1
ATOM 4297 O O . GLY B 1 48 ? -17.625 -31.172 -12.336 1 84.31 48 GLY B O 1
ATOM 4298 N N . SER B 1 49 ? -19.266 -32.594 -12.82 1 83.88 49 SER B N 1
ATOM 4299 C CA . SER B 1 49 ? -18.891 -32.75 -14.219 1 83.88 49 SER B CA 1
ATOM 4300 C C . SER B 1 49 ? -19.031 -31.453 -14.992 1 83.88 49 SER B C 1
ATOM 4302 O O . SER B 1 49 ? -18.328 -31.219 -15.969 1 83.88 49 SER B O 1
ATOM 4304 N N . VAL B 1 50 ? -19.906 -30.609 -14.539 1 82 50 VAL B N 1
ATOM 4305 C CA . VAL B 1 50 ? -20.125 -29.312 -15.172 1 82 50 VAL B CA 1
ATOM 4306 C C . VAL B 1 50 ? -18.859 -28.469 -15.047 1 82 50 VAL B C 1
ATOM 4308 O O . VAL B 1 50 ? -18.422 -27.828 -16.016 1 82 50 VAL B O 1
ATOM 4311 N N . PHE B 1 51 ? -18.266 -28.562 -13.906 1 81.94 51 PHE B N 1
ATOM 4312 C CA . PHE B 1 51 ? -17.062 -27.766 -13.664 1 81.94 51 PHE B CA 1
ATOM 4313 C C . PHE B 1 51 ? -15.867 -28.344 -14.391 1 81.94 51 PHE B C 1
ATOM 4315 O O . PHE B 1 51 ? -15 -27.609 -14.875 1 81.94 51 PHE B O 1
ATOM 4322 N N . ASP B 1 52 ? -15.805 -29.594 -14.477 1 79.31 52 ASP B N 1
ATOM 4323 C CA . ASP B 1 52 ? -14.711 -30.25 -15.188 1 79.31 52 ASP B CA 1
ATOM 4324 C C . ASP B 1 52 ? -14.656 -29.812 -16.656 1 79.31 52 ASP B C 1
ATOM 4326 O O . ASP B 1 52 ? -13.578 -29.562 -17.188 1 79.31 52 ASP B O 1
ATOM 4330 N N . LYS B 1 53 ? -15.758 -29.672 -17.25 1 77.88 53 LYS B N 1
ATOM 4331 C CA . LYS B 1 53 ? -15.828 -29.234 -18.641 1 77.88 53 LYS B CA 1
ATOM 4332 C C . LYS B 1 53 ? -15.352 -27.797 -18.781 1 77.88 53 LYS B C 1
ATOM 4334 O O . LYS B 1 53 ? -14.656 -27.453 -19.75 1 77.88 53 LYS B O 1
ATOM 4339 N N . GLY B 1 54 ? -15.711 -27.047 -17.875 1 74.94 54 GLY B N 1
ATOM 4340 C CA . GLY B 1 54 ? -15.273 -25.656 -17.891 1 74.94 54 GLY B CA 1
ATOM 4341 C C . GLY B 1 54 ? -13.781 -25.484 -17.672 1 74.94 54 GLY B C 1
ATOM 4342 O O . GLY B 1 54 ? -13.141 -24.656 -18.297 1 74.94 54 GLY B O 1
ATOM 4343 N N . GLN B 1 55 ? -13.258 -26.359 -16.828 1 74.25 55 GLN B N 1
ATOM 4344 C CA . GLN B 1 55 ? -11.836 -26.281 -16.484 1 74.25 55 GLN B CA 1
ATOM 4345 C C . GLN B 1 55 ? -10.977 -26.828 -17.625 1 74.25 55 GLN B C 1
ATOM 4347 O O . GLN B 1 55 ? -9.859 -26.344 -17.844 1 74.25 55 GLN B O 1
ATOM 4352 N N . GLU B 1 56 ? -11.445 -27.875 -18.297 1 72.81 56 GLU B N 1
ATOM 4353 C CA . GLU B 1 56 ? -10.711 -28.453 -19.422 1 72.81 56 GLU B CA 1
ATOM 4354 C C . GLU B 1 56 ? -10.344 -27.406 -20.453 1 72.81 56 GLU B C 1
ATOM 4356 O O . GLU B 1 56 ? -9.289 -27.484 -21.094 1 72.81 56 GLU B O 1
ATOM 4361 N N . SER B 1 57 ? -11.117 -26.453 -20.484 1 71.12 57 SER B N 1
ATOM 4362 C CA . SER B 1 57 ? -10.859 -25.391 -21.453 1 71.12 57 SER B CA 1
ATOM 4363 C C . SER B 1 57 ? -9.625 -24.578 -21.078 1 71.12 57 SER B C 1
ATOM 4365 O O . SER B 1 57 ? -8.961 -24.016 -21.953 1 71.12 57 SER B O 1
ATOM 4367 N N . LEU B 1 58 ? -9.297 -24.641 -19.828 1 71.88 58 LEU B N 1
ATOM 4368 C CA . LEU B 1 58 ? -8.172 -23.844 -19.344 1 71.88 58 LEU B CA 1
ATOM 4369 C C . LEU B 1 58 ? -6.844 -24.531 -19.672 1 71.88 58 LEU B C 1
ATOM 4371 O O . LEU B 1 58 ? -5.805 -23.875 -19.75 1 71.88 58 LEU B O 1
ATOM 4375 N N . THR B 1 59 ? -6.836 -25.891 -19.891 1 70.94 59 THR B N 1
ATOM 4376 C CA . THR B 1 59 ? -5.586 -26.625 -20.094 1 70.94 59 THR B CA 1
ATOM 4377 C C . THR B 1 59 ? -5.527 -27.234 -21.484 1 70.94 59 THR B C 1
ATOM 4379 O O . THR B 1 59 ? -4.566 -27.922 -21.828 1 70.94 59 THR B O 1
ATOM 4382 N N . ALA B 1 60 ? -6.539 -26.969 -22.281 1 68.19 60 ALA B N 1
ATOM 4383 C CA . ALA B 1 60 ? -6.672 -27.609 -23.578 1 68.19 60 ALA B CA 1
ATOM 4384 C C . ALA B 1 60 ? -5.484 -27.281 -24.484 1 68.19 60 ALA B C 1
ATOM 4386 O O . ALA B 1 60 ? -5.051 -28.109 -25.281 1 68.19 60 ALA B O 1
ATOM 4387 N N . ASN B 1 61 ? -4.953 -26.125 -24.266 1 73.81 61 ASN B N 1
ATOM 4388 C CA . ASN B 1 61 ? -3.887 -25.703 -25.172 1 73.81 61 ASN B CA 1
ATOM 4389 C C . ASN B 1 61 ? -2.566 -25.516 -24.422 1 73.81 61 ASN B C 1
ATOM 4391 O O . ASN B 1 61 ? -1.802 -24.609 -24.719 1 73.81 61 ASN B O 1
ATOM 4395 N N . THR B 1 62 ? -2.285 -26.438 -23.516 1 78.81 62 THR B N 1
ATOM 4396 C CA . THR B 1 62 ? -1.131 -26.312 -22.625 1 78.81 62 THR B CA 1
ATOM 4397 C C . THR B 1 62 ? 0.168 -26.344 -23.438 1 78.81 62 THR B C 1
ATOM 4399 O O . THR B 1 62 ? 1.104 -25.594 -23.125 1 78.81 62 THR B O 1
ATOM 4402 N N . PHE B 1 63 ? 0.27 -27.188 -24.5 1 80.69 63 PHE B N 1
ATOM 4403 C CA . PHE B 1 63 ? 1.503 -27.344 -25.25 1 80.69 63 PHE B CA 1
ATOM 4404 C C . PHE B 1 63 ? 1.396 -26.641 -26.609 1 80.69 63 PHE B C 1
ATOM 4406 O O . PHE B 1 63 ? 2.266 -26.797 -27.469 1 80.69 63 PHE B O 1
ATOM 4413 N N . GLY B 1 64 ? 0.321 -25.859 -26.719 1 78.44 64 GLY B N 1
ATOM 4414 C CA . GLY B 1 64 ? 0.143 -25.078 -27.938 1 78.44 64 GLY B CA 1
ATOM 4415 C C . GLY B 1 64 ? 0.904 -23.766 -27.938 1 78.44 64 GLY B C 1
ATOM 4416 O O . GLY B 1 64 ? 1.608 -23.469 -26.969 1 78.44 64 GLY B O 1
ATOM 4417 N N . PRO B 1 65 ? 0.847 -23.125 -29.062 1 77.88 65 PRO B N 1
ATOM 4418 C CA . PRO B 1 65 ? 1.522 -21.828 -29.125 1 77.88 65 PRO B CA 1
ATOM 4419 C C . PRO B 1 65 ? 0.915 -20.797 -28.188 1 77.88 65 PRO B C 1
ATOM 4421 O O . PRO B 1 65 ? -0.237 -20.938 -27.766 1 77.88 65 PRO B O 1
ATOM 4424 N N . ASP B 1 66 ? 1.797 -19.797 -27.844 1 76.5 66 ASP B N 1
ATOM 4425 C CA . ASP B 1 66 ? 1.296 -18.703 -27.016 1 76.5 66 ASP B CA 1
ATOM 4426 C C . ASP B 1 66 ? 0.166 -17.953 -27.734 1 76.5 66 ASP B C 1
ATOM 4428 O O . ASP B 1 66 ? 0.143 -17.875 -28.953 1 76.5 66 ASP B O 1
ATOM 4432 N N . GLU B 1 67 ? -0.698 -17.484 -26.922 1 76.06 67 GLU B N 1
ATOM 4433 C CA . GLU B 1 67 ? -1.779 -16.672 -27.484 1 76.06 67 GLU B CA 1
ATOM 4434 C C . GLU B 1 67 ? -1.239 -15.414 -28.156 1 76.06 67 GLU B C 1
ATOM 4436 O O . GLU B 1 67 ? -0.353 -14.75 -27.609 1 76.06 67 GLU B O 1
ATOM 4441 N N . ALA B 1 68 ? -1.738 -15.289 -29.359 1 77 68 ALA B N 1
ATOM 4442 C CA . ALA B 1 68 ? -1.426 -14.047 -30.062 1 77 68 ALA B CA 1
ATOM 4443 C C . ALA B 1 68 ? -2.301 -12.898 -29.562 1 77 68 ALA B C 1
ATOM 4445 O O . ALA B 1 68 ? -3.188 -13.102 -28.719 1 77 68 ALA B O 1
ATOM 4446 N N . LEU B 1 69 ? -1.879 -11.68 -29.922 1 79.81 69 LEU B N 1
ATOM 4447 C CA . LEU B 1 69 ? -2.57 -10.469 -29.5 1 79.81 69 LEU B CA 1
ATOM 4448 C C . LEU B 1 69 ? -4.066 -10.578 -29.766 1 79.81 69 LEU B C 1
ATOM 4450 O O . LEU B 1 69 ? -4.879 -10.289 -28.875 1 79.81 69 LEU B O 1
ATOM 4454 N N . PHE B 1 70 ? -4.391 -11.109 -30.906 1 79 70 PHE B N 1
ATOM 4455 C CA . PHE B 1 70 ? -5.789 -11.156 -31.312 1 79 70 PHE B CA 1
ATOM 4456 C C . PHE B 1 70 ? -6.582 -12.125 -30.438 1 79 70 PHE B C 1
ATOM 4458 O O . PHE B 1 70 ? -7.77 -11.922 -30.203 1 79 70 PHE B O 1
ATOM 4465 N N . ASP B 1 71 ? -5.922 -13.141 -29.938 1 79.31 71 ASP B N 1
ATOM 4466 C CA . ASP B 1 71 ? -6.574 -14.117 -29.078 1 79.31 71 ASP B CA 1
ATOM 4467 C C . ASP B 1 71 ? -7 -13.477 -27.75 1 79.31 71 ASP B C 1
ATOM 4469 O O . ASP B 1 71 ? -7.949 -13.93 -27.109 1 79.31 71 ASP B O 1
ATOM 4473 N N . LYS B 1 72 ? -6.336 -12.453 -27.469 1 80.75 72 LYS B N 1
ATOM 4474 C CA . LYS B 1 72 ? -6.578 -11.812 -26.172 1 80.75 72 LYS B CA 1
ATOM 4475 C C . LYS B 1 72 ? -7.754 -10.844 -26.266 1 80.75 72 LYS B C 1
ATOM 4477 O O . LYS B 1 72 ? -8.203 -10.312 -25.234 1 80.75 72 LYS B O 1
ATOM 4482 N N . LEU B 1 73 ? -8.266 -10.672 -27.359 1 82.81 73 LEU B N 1
ATOM 4483 C CA . LEU B 1 73 ? -9.43 -9.805 -27.531 1 82.81 73 LEU B CA 1
ATOM 4484 C C . LEU B 1 73 ? -10.703 -10.508 -27.109 1 82.81 73 LEU B C 1
ATOM 4486 O O . LEU B 1 73 ? -11.719 -9.859 -26.828 1 82.81 73 LEU B O 1
ATOM 4490 N N . PHE B 1 74 ? -10.547 -11.844 -27.062 1 83.06 74 PHE B N 1
ATOM 4491 C CA . PHE B 1 74 ? -11.711 -12.641 -26.688 1 83.06 74 PHE B CA 1
ATOM 4492 C C . PHE B 1 74 ? -11.422 -13.453 -25.422 1 83.06 74 PHE B C 1
ATOM 4494 O O . PHE B 1 74 ? -10.273 -13.789 -25.156 1 83.06 74 PHE B O 1
ATOM 4501 N N . TYR B 1 75 ? -12.43 -13.555 -24.625 1 81.69 75 TYR B N 1
ATOM 4502 C CA . TYR B 1 75 ? -12.258 -14.383 -23.438 1 81.69 75 TYR B CA 1
ATOM 4503 C C . TYR B 1 75 ? -13.258 -15.531 -23.422 1 81.69 75 TYR B C 1
ATOM 4505 O O . TYR B 1 75 ? -14.352 -15.422 -23.984 1 81.69 75 TYR B O 1
ATOM 4513 N N . ASP B 1 76 ? -12.766 -16.609 -22.844 1 82.38 76 ASP B N 1
ATOM 4514 C CA . ASP B 1 76 ? -13.594 -17.797 -22.672 1 82.38 76 ASP B CA 1
ATOM 4515 C C . ASP B 1 76 ? -14.5 -17.656 -21.453 1 82.38 76 ASP B C 1
ATOM 4517 O O . ASP B 1 76 ? -14.031 -17.312 -20.359 1 82.38 76 ASP B O 1
ATOM 4521 N N . THR B 1 77 ? -15.789 -17.891 -21.703 1 89.44 77 THR B N 1
ATOM 4522 C CA . THR B 1 77 ? -16.75 -17.719 -20.625 1 89.44 77 THR B CA 1
ATOM 4523 C C . THR B 1 77 ? -17.031 -19.031 -19.922 1 89.44 77 THR B C 1
ATOM 4525 O O . THR B 1 77 ? -17.703 -19.062 -18.891 1 89.44 77 THR B O 1
ATOM 4528 N N . SER B 1 78 ? -16.516 -20.109 -20.453 1 88.06 78 SER B N 1
ATOM 4529 C CA . SER B 1 78 ? -16.906 -21.453 -20.031 1 88.06 78 SER B CA 1
ATOM 4530 C C . SER B 1 78 ? -16.625 -21.656 -18.547 1 88.06 78 SER B C 1
ATOM 4532 O O . SER B 1 78 ? -17.438 -22.25 -17.828 1 88.06 78 SER B O 1
ATOM 4534 N N . PHE B 1 79 ? -15.523 -21.266 -18.109 1 87.81 79 PHE B N 1
ATOM 4535 C CA . PHE B 1 79 ? -15.133 -21.391 -16.703 1 87.81 79 PHE B CA 1
ATOM 4536 C C . PHE B 1 79 ? -16.125 -20.672 -15.805 1 87.81 79 PHE B C 1
ATOM 4538 O O . PHE B 1 79 ? -16.578 -21.234 -14.797 1 87.81 79 PHE B O 1
ATOM 4545 N N . PHE B 1 80 ? -16.469 -19.516 -16.141 1 92.88 80 PHE B N 1
ATOM 4546 C CA . PHE B 1 80 ? -17.375 -18.688 -15.336 1 92.88 80 PHE B CA 1
ATOM 4547 C C . PHE B 1 80 ? -18.797 -19.219 -15.414 1 92.88 80 PHE B C 1
ATOM 4549 O O . PHE B 1 80 ? -19.516 -19.219 -14.414 1 92.88 80 PHE B O 1
ATOM 4556 N N . ASP B 1 81 ? -19.156 -19.672 -16.641 1 94 81 ASP B N 1
ATOM 4557 C CA . ASP B 1 81 ? -20.469 -20.281 -16.797 1 94 81 ASP B CA 1
ATOM 4558 C C . ASP B 1 81 ? -20.609 -21.516 -15.906 1 94 81 ASP B C 1
ATOM 4560 O O . ASP B 1 81 ? -21.656 -21.719 -15.281 1 94 81 ASP B O 1
ATOM 4564 N N . ALA B 1 82 ? -19.578 -22.281 -15.883 1 92.19 82 ALA B N 1
ATOM 4565 C CA . ALA B 1 82 ? -19.594 -23.484 -15.055 1 92.19 82 ALA B CA 1
ATOM 4566 C C . ALA B 1 82 ? -19.75 -23.125 -13.578 1 92.19 82 ALA B C 1
ATOM 4568 O O . ALA B 1 82 ? -20.531 -23.75 -12.867 1 92.19 82 ALA B O 1
ATOM 4569 N N . PHE B 1 83 ? -19.031 -22.188 -13.094 1 92.69 83 PHE B N 1
ATOM 4570 C CA . PHE B 1 83 ? -19.109 -21.766 -11.703 1 92.69 83 PHE B CA 1
ATOM 4571 C C . PHE B 1 83 ? -20.516 -21.281 -11.359 1 92.69 83 PHE B C 1
ATOM 4573 O O . PHE B 1 83 ? -21.047 -21.594 -10.297 1 92.69 83 PHE B O 1
ATOM 4580 N N . ASN B 1 84 ? -21.047 -20.484 -12.219 1 95.88 84 ASN B N 1
ATOM 4581 C CA . ASN B 1 84 ? -22.344 -19.891 -11.953 1 95.88 84 ASN B CA 1
ATOM 4582 C C . ASN B 1 84 ? -23.453 -20.922 -12.016 1 95.88 84 ASN B C 1
ATOM 4584 O O . ASN B 1 84 ? -24.438 -20.828 -11.281 1 95.88 84 ASN B O 1
ATOM 4588 N N . THR B 1 85 ? -23.297 -21.906 -12.938 1 95.38 85 THR B N 1
ATOM 4589 C CA . THR B 1 85 ? -24.234 -23.016 -12.945 1 95.38 85 THR B CA 1
ATOM 4590 C C . THR B 1 85 ? -24.203 -23.766 -11.617 1 95.38 85 THR B C 1
ATOM 4592 O O . THR B 1 85 ? -25.25 -24.109 -11.07 1 95.38 85 THR B O 1
ATOM 4595 N N . GLN B 1 86 ? -23.047 -24 -11.109 1 94.38 86 GLN B N 1
ATOM 4596 C CA . GLN B 1 86 ? -22.891 -24.688 -9.828 1 94.38 86 GLN B CA 1
ATOM 4597 C C . GLN B 1 86 ? -23.469 -23.859 -8.688 1 94.38 86 GLN B C 1
ATOM 4599 O O . GLN B 1 86 ? -24.062 -24.391 -7.754 1 94.38 86 GLN B O 1
ATOM 4604 N N . CYS B 1 87 ? -23.219 -22.562 -8.734 1 96.25 87 CYS B N 1
ATOM 4605 C CA . CYS B 1 87 ? -23.797 -21.672 -7.734 1 96.25 87 CYS B CA 1
ATOM 4606 C C . CYS B 1 87 ? -25.312 -21.766 -7.734 1 96.25 87 CYS B C 1
ATOM 4608 O O . CYS B 1 87 ? -25.938 -21.844 -6.672 1 96.25 87 CYS B O 1
ATOM 4610 N N . ASP B 1 88 ? -25.906 -21.75 -8.898 1 97.38 88 ASP B N 1
ATOM 4611 C CA . ASP B 1 88 ? -27.359 -21.875 -9.047 1 97.38 88 ASP B CA 1
ATOM 4612 C C . ASP B 1 88 ? -27.859 -23.172 -8.406 1 97.38 88 ASP B C 1
ATOM 4614 O O . ASP B 1 88 ? -28.828 -23.156 -7.656 1 97.38 88 ASP B O 1
ATOM 4618 N N . GLU B 1 89 ? -27.141 -24.219 -8.703 1 96.19 89 GLU B N 1
ATOM 4619 C CA . GLU B 1 89 ? -27.5 -25.531 -8.172 1 96.19 89 GLU B CA 1
ATOM 4620 C C . GLU B 1 89 ? -27.359 -25.578 -6.656 1 96.19 89 GLU B C 1
ATOM 4622 O O . GLU B 1 89 ? -28.203 -26.141 -5.961 1 96.19 89 GLU B O 1
ATOM 4627 N N . MET B 1 90 ? -26.297 -25.047 -6.172 1 96 90 MET B N 1
ATOM 4628 C CA . MET B 1 90 ? -26.047 -25.031 -4.734 1 96 90 MET B CA 1
ATOM 4629 C C . MET B 1 90 ? -27.188 -24.328 -4 1 96 90 MET B C 1
ATOM 4631 O O . MET B 1 90 ? -27.688 -24.828 -2.996 1 96 90 MET B O 1
ATOM 4635 N N . LEU B 1 91 ? -27.625 -23.141 -4.531 1 97.44 91 LEU B N 1
ATOM 4636 C CA . LEU B 1 91 ? -28.672 -22.359 -3.9 1 97.44 91 LEU B CA 1
ATOM 4637 C C . LEU B 1 91 ? -30 -23.094 -3.949 1 97.44 91 LEU B C 1
ATOM 4639 O O . LEU B 1 91 ? -30.797 -23.016 -3.008 1 97.44 91 LEU B O 1
ATOM 4643 N N . ARG B 1 92 ? -30.203 -23.797 -5.02 1 96.94 92 ARG B N 1
ATOM 4644 C CA . ARG B 1 92 ? -31.438 -24.562 -5.172 1 96.94 92 ARG B CA 1
ATOM 4645 C C . ARG B 1 92 ? -31.469 -25.734 -4.207 1 96.94 92 ARG B C 1
ATOM 4647 O O . ARG B 1 92 ? -32.438 -25.922 -3.484 1 96.94 92 ARG B O 1
ATOM 4654 N N . LEU B 1 93 ? -30.422 -26.484 -4.117 1 96.88 93 LEU B N 1
ATOM 4655 C CA . LEU B 1 93 ? -30.359 -27.734 -3.379 1 96.88 93 LEU B CA 1
ATOM 4656 C C . LEU B 1 93 ? -30.281 -27.484 -1.877 1 96.88 93 LEU B C 1
ATOM 4658 O O . LEU B 1 93 ? -30.781 -28.297 -1.082 1 96.88 93 LEU B O 1
ATOM 4662 N N . HIS B 1 94 ? -29.688 -26.406 -1.477 1 97.31 94 HIS B N 1
ATOM 4663 C CA . HIS B 1 94 ? -29.375 -26.234 -0.061 1 97.31 94 HIS B CA 1
ATOM 4664 C C . HIS B 1 94 ? -30.078 -25 0.502 1 97.31 94 HIS B C 1
ATOM 4666 O O . HIS B 1 94 ? -29.562 -24.375 1.432 1 97.31 94 HIS B O 1
ATOM 4672 N N . ARG B 1 95 ? -31.156 -24.641 -0.033 1 95.69 95 ARG B N 1
ATOM 4673 C CA . ARG B 1 95 ? -31.938 -23.469 0.376 1 95.69 95 ARG B CA 1
ATOM 4674 C C . ARG B 1 95 ? -32.312 -23.547 1.854 1 95.69 95 ARG B C 1
ATOM 4676 O O . ARG B 1 95 ? -32.188 -22.562 2.58 1 95.69 95 ARG B O 1
ATOM 4683 N N . ASN B 1 96 ? -32.75 -24.672 2.32 1 95.75 96 ASN B N 1
ATOM 4684 C CA . ASN B 1 96 ? -33.188 -24.844 3.703 1 95.75 96 ASN B CA 1
ATOM 4685 C C . ASN B 1 96 ? -32.031 -24.719 4.68 1 95.75 96 ASN B C 1
ATOM 4687 O O . ASN B 1 96 ? -32.156 -24.078 5.727 1 95.75 96 ASN B O 1
ATOM 4691 N N . LYS B 1 97 ? -30.922 -25.344 4.305 1 96.31 97 LYS B N 1
ATOM 4692 C CA . LYS B 1 97 ? -29.75 -25.266 5.168 1 96.31 97 LYS B CA 1
ATOM 4693 C C . LYS B 1 97 ? -29.25 -23.828 5.27 1 96.31 97 LYS B C 1
ATOM 4695 O O . LYS B 1 97 ? -28.797 -23.391 6.332 1 96.31 97 LYS B O 1
ATOM 4700 N N . LEU B 1 98 ? -29.297 -23.156 4.207 1 96.62 98 LEU B N 1
ATOM 4701 C CA . LEU B 1 98 ? -28.891 -21.75 4.191 1 96.62 98 LEU B CA 1
ATOM 4702 C C . LEU B 1 98 ? -29.812 -20.906 5.074 1 96.62 98 LEU B C 1
ATOM 4704 O O . LEU B 1 98 ? -29.359 -20 5.77 1 96.62 98 LEU B O 1
ATOM 4708 N N . ALA B 1 99 ? -31.062 -21.219 5.082 1 95.19 99 ALA B N 1
ATOM 4709 C CA . ALA B 1 99 ? -32 -20.531 5.953 1 95.19 99 ALA B CA 1
ATOM 4710 C C . ALA B 1 99 ? -31.672 -20.781 7.426 1 95.19 99 ALA B C 1
ATOM 4712 O O . ALA B 1 99 ? -31.766 -19.859 8.25 1 95.19 99 ALA B O 1
ATOM 4713 N N . GLU B 1 100 ? -31.312 -21.984 7.699 1 96.06 100 GLU B N 1
ATOM 4714 C CA . GLU B 1 100 ? -30.891 -22.328 9.062 1 96.06 100 GLU B CA 1
ATOM 4715 C C . GLU B 1 100 ? -29.656 -21.531 9.469 1 96.06 100 GLU B C 1
ATOM 4717 O O . GLU B 1 100 ? -29.547 -21.078 10.617 1 96.06 100 GLU B O 1
ATOM 4722 N N . LEU B 1 101 ? -28.734 -21.391 8.562 1 96.38 101 LEU B N 1
ATOM 4723 C CA . LEU B 1 101 ? -27.484 -20.703 8.844 1 96.38 101 LEU B CA 1
ATOM 4724 C C . LEU B 1 101 ? -27.703 -19.219 9.086 1 96.38 101 LEU B C 1
ATOM 4726 O O . LEU B 1 101 ? -26.938 -18.578 9.812 1 96.38 101 LEU B O 1
ATOM 4730 N N . ALA B 1 102 ? -28.703 -18.641 8.516 1 95.06 102 ALA B N 1
ATOM 4731 C CA . ALA B 1 102 ? -29.031 -17.234 8.719 1 95.06 102 ALA B CA 1
ATOM 4732 C C . ALA B 1 102 ? -29.344 -16.953 10.188 1 95.06 102 ALA B C 1
ATOM 4734 O O . ALA B 1 102 ? -29.125 -15.836 10.672 1 95.06 102 ALA B O 1
ATOM 4735 N N . ASP B 1 103 ? -29.734 -17.922 10.945 1 94.56 103 ASP B N 1
ATOM 4736 C CA . ASP B 1 103 ? -30.141 -17.766 12.344 1 94.56 103 ASP B CA 1
ATOM 4737 C C . ASP B 1 103 ? -28.938 -17.891 13.273 1 94.56 103 ASP B C 1
ATOM 4739 O O . ASP B 1 103 ? -29.047 -17.641 14.477 1 94.56 103 ASP B O 1
ATOM 4743 N N . GLU B 1 104 ? -27.797 -18.203 12.742 1 94.5 104 GLU B N 1
ATOM 4744 C CA . GLU B 1 104 ? -26.609 -18.359 13.562 1 94.5 104 GLU B CA 1
ATOM 4745 C C . GLU B 1 104 ? -25.984 -17.016 13.891 1 94.5 104 GLU B C 1
ATOM 4747 O O . GLU B 1 104 ? -25.172 -16.906 14.82 1 94.5 104 GLU B O 1
ATOM 4752 N N . HIS B 1 105 ? -26.219 -15.977 13.172 1 94.06 105 HIS B N 1
ATOM 4753 C CA . HIS B 1 105 ? -25.781 -14.609 13.414 1 94.06 105 HIS B CA 1
ATOM 4754 C C . HIS B 1 105 ? -24.25 -14.508 13.359 1 94.06 105 HIS B C 1
ATOM 4756 O O . HIS B 1 105 ? -23.625 -14.008 14.297 1 94.06 105 HIS B O 1
ATOM 4762 N N . PHE B 1 106 ? -23.641 -14.938 12.258 1 97.12 106 PHE B N 1
ATOM 4763 C CA . PHE B 1 106 ? -22.203 -14.805 12.016 1 97.12 106 PHE B CA 1
ATOM 4764 C C . PHE B 1 106 ? -21.797 -13.336 11.984 1 97.12 106 PHE B C 1
ATOM 4766 O O . PHE B 1 106 ? -22.547 -12.492 11.484 1 97.12 106 PHE B O 1
ATOM 4773 N N . ASP B 1 107 ? -20.609 -13.039 12.523 1 97.25 107 ASP B N 1
ATOM 4774 C CA . ASP B 1 107 ? -20.125 -11.664 12.57 1 97.25 107 ASP B CA 1
ATOM 4775 C C . ASP B 1 107 ? -19.375 -11.305 11.289 1 97.25 107 ASP B C 1
ATOM 4777 O O . ASP B 1 107 ? -19.484 -10.18 10.797 1 97.25 107 ASP B O 1
ATOM 4781 N N . MET B 1 108 ? -18.609 -12.305 10.758 1 98.12 108 MET B N 1
ATOM 4782 C CA . MET B 1 108 ? -17.719 -12.023 9.625 1 98.12 108 MET B CA 1
ATOM 4783 C C . MET B 1 108 ? -17.812 -13.133 8.586 1 98.12 108 MET B C 1
ATOM 4785 O O . MET B 1 108 ? -18.031 -14.297 8.922 1 98.12 108 MET B O 1
ATOM 4789 N N . LEU B 1 109 ? -17.656 -12.766 7.371 1 98.19 109 LEU B N 1
ATOM 4790 C CA . LEU B 1 109 ? -17.625 -13.688 6.242 1 98.19 109 LEU B CA 1
ATOM 4791 C C . LEU B 1 109 ? -16.312 -13.547 5.461 1 98.19 109 LEU B C 1
ATOM 4793 O O . LEU B 1 109 ? -15.914 -12.43 5.113 1 98.19 109 LEU B O 1
ATOM 4797 N N . PHE B 1 110 ? -15.617 -14.641 5.262 1 97.94 110 PHE B N 1
ATOM 4798 C CA . PHE B 1 110 ? -14.422 -14.711 4.426 1 97.94 110 PHE B CA 1
ATOM 4799 C C . PHE B 1 110 ? -14.711 -15.461 3.133 1 97.94 110 PHE B C 1
ATOM 4801 O O . PHE B 1 110 ? -15.18 -16.594 3.16 1 97.94 110 PHE B O 1
ATOM 4808 N N . THR B 1 111 ? -14.453 -14.797 1.994 1 97.06 111 THR B N 1
ATOM 4809 C CA . THR B 1 111 ? -14.75 -15.469 0.735 1 97.06 111 THR B CA 1
ATOM 4810 C C . THR B 1 111 ? -13.633 -15.242 -0.278 1 97.06 111 THR B C 1
ATOM 4812 O O . THR B 1 111 ? -12.922 -14.242 -0.215 1 97.06 111 THR B O 1
ATOM 4815 N N . GLU B 1 112 ? -13.469 -16.156 -1.191 1 94.25 112 GLU B N 1
ATOM 4816 C CA . GLU B 1 112 ? -12.469 -16.062 -2.254 1 94.25 112 GLU B CA 1
ATOM 4817 C C . GLU B 1 112 ? -12.992 -15.234 -3.424 1 94.25 112 GLU B C 1
ATOM 4819 O O . GLU B 1 112 ? -14.18 -14.922 -3.492 1 94.25 112 GLU B O 1
ATOM 4824 N N . GLN B 1 113 ? -12.109 -14.906 -4.379 1 93.62 113 GLN B N 1
ATOM 4825 C CA . GLN B 1 113 ? -12.422 -13.875 -5.359 1 93.62 113 GLN B CA 1
ATOM 4826 C C . GLN B 1 113 ? -12.812 -14.484 -6.699 1 93.62 113 GLN B C 1
ATOM 4828 O O . GLN B 1 113 ? -13.281 -13.781 -7.598 1 93.62 113 GLN B O 1
ATOM 4833 N N . LEU B 1 114 ? -12.672 -15.781 -6.93 1 91.12 114 LEU B N 1
ATOM 4834 C CA . LEU B 1 114 ? -12.867 -16.375 -8.25 1 91.12 114 LEU B CA 1
ATOM 4835 C C . LEU B 1 114 ? -14.305 -16.203 -8.719 1 91.12 114 LEU B C 1
ATOM 4837 O O . LEU B 1 114 ? -14.555 -16.047 -9.914 1 91.12 114 LEU B O 1
ATOM 4841 N N . ASN B 1 115 ? -15.172 -16.391 -7.805 1 92.44 115 ASN B N 1
ATOM 4842 C CA . ASN B 1 115 ? -16.609 -16.203 -8.031 1 92.44 115 ASN B CA 1
ATOM 4843 C C . ASN B 1 115 ? -17.281 -15.562 -6.82 1 92.44 115 ASN B C 1
ATOM 4845 O O . ASN B 1 115 ? -16.828 -15.734 -5.688 1 92.44 115 ASN B O 1
ATOM 4849 N N . LEU B 1 116 ? -18.406 -14.836 -7.082 1 97.56 116 LEU B N 1
ATOM 4850 C CA . LEU B 1 116 ? -19.016 -14.094 -5.988 1 97.56 116 LEU B CA 1
ATOM 4851 C C . LEU B 1 116 ? -20.094 -14.93 -5.301 1 97.56 116 LEU B C 1
ATOM 4853 O O . LEU B 1 116 ? -20.875 -14.406 -4.5 1 97.56 116 LEU B O 1
ATOM 4857 N N . CYS B 1 117 ? -20.141 -16.25 -5.66 1 97.12 117 CYS B N 1
ATOM 4858 C CA . CYS B 1 117 ? -21.172 -17.094 -5.051 1 97.12 117 CYS B CA 1
ATOM 4859 C C . CYS B 1 117 ? -21.078 -17.047 -3.529 1 97.12 117 CYS B C 1
ATOM 4861 O O . CYS B 1 117 ? -22.094 -16.906 -2.846 1 97.12 117 CYS B O 1
ATOM 4863 N N . GLY B 1 118 ? -19.859 -17.172 -2.973 1 96.75 118 GLY B N 1
ATOM 4864 C CA . GLY B 1 118 ? -19.688 -17.047 -1.535 1 96.75 118 GLY B CA 1
ATOM 4865 C C . GLY B 1 118 ? -20 -15.672 -1 1 96.75 118 GLY B C 1
ATOM 4866 O O . GLY B 1 118 ? -20.578 -15.531 0.083 1 96.75 118 GLY B O 1
ATOM 4867 N N . THR B 1 119 ? -19.672 -14.602 -1.716 1 98 119 THR B N 1
ATOM 4868 C CA . THR B 1 119 ? -19.891 -13.219 -1.319 1 98 119 THR B CA 1
ATOM 4869 C C . THR B 1 119 ? -21.375 -12.945 -1.133 1 98 119 THR B C 1
ATOM 4871 O O . THR B 1 119 ? -21.766 -12.164 -0.261 1 98 119 THR B O 1
ATOM 4874 N N . GLY B 1 120 ? -22.172 -13.625 -1.93 1 98.25 120 GLY B N 1
ATOM 4875 C CA . GLY B 1 120 ? -23.609 -13.445 -1.844 1 98.25 120 GLY B CA 1
ATOM 4876 C C . GLY B 1 120 ? -24.188 -13.891 -0.514 1 98.25 120 GLY B C 1
ATOM 4877 O O . GLY B 1 120 ? -25.297 -13.484 -0.147 1 98.25 120 GLY B O 1
ATOM 4878 N N . LEU B 1 121 ? -23.469 -14.656 0.208 1 98.12 121 LEU B N 1
ATOM 4879 C CA . LEU B 1 121 ? -23.938 -15.141 1.498 1 98.12 121 LEU B CA 1
ATOM 4880 C C . LEU B 1 121 ? -23.953 -14.023 2.531 1 98.12 121 LEU B C 1
ATOM 4882 O O . LEU B 1 121 ? -24.609 -14.133 3.566 1 98.12 121 LEU B O 1
ATOM 4886 N N . LYS B 1 122 ? -23.188 -12.953 2.287 1 98.25 122 LYS B N 1
ATOM 4887 C CA . LYS B 1 122 ? -23.172 -11.859 3.254 1 98.25 122 LYS B CA 1
ATOM 4888 C C . LYS B 1 122 ? -24.578 -11.281 3.453 1 98.25 122 LYS B C 1
ATOM 4890 O O . LYS B 1 122 ? -25.109 -11.305 4.566 1 98.25 122 LYS B O 1
ATOM 4895 N N . PRO B 1 123 ? -25.219 -10.781 2.352 1 97.75 123 PRO B N 1
ATOM 4896 C CA . PRO B 1 123 ? -26.578 -10.289 2.559 1 97.75 123 PRO B CA 1
ATOM 4897 C C . PRO B 1 123 ? -27.562 -11.414 2.891 1 97.75 123 PRO B C 1
ATOM 4899 O O . PRO B 1 123 ? -28.5 -11.211 3.676 1 97.75 123 PRO B O 1
ATOM 4902 N N . LEU B 1 124 ? -27.391 -12.617 2.361 1 97.75 124 LEU B N 1
ATOM 4903 C CA . LEU B 1 124 ? -28.328 -13.719 2.537 1 97.75 124 LEU B CA 1
ATOM 4904 C C . LEU B 1 124 ? -28.406 -14.148 4 1 97.75 124 LEU B C 1
ATOM 4906 O O . LEU B 1 124 ? -29.469 -14.477 4.508 1 97.75 124 LEU B O 1
ATOM 4910 N N . LEU B 1 125 ? -27.25 -14.164 4.676 1 97.75 125 LEU B N 1
ATOM 4911 C CA . LEU B 1 125 ? -27.172 -14.656 6.047 1 97.75 125 LEU B CA 1
ATOM 4912 C C . LEU B 1 125 ? -27.109 -13.5 7.035 1 97.75 125 LEU B C 1
ATOM 4914 O O . LEU B 1 125 ? -26.828 -13.703 8.219 1 97.75 125 LEU B O 1
ATOM 4918 N N . ASN B 1 126 ? -27.234 -12.289 6.582 1 96.12 126 ASN B N 1
ATOM 4919 C CA . ASN B 1 126 ? -27.25 -11.078 7.395 1 96.12 126 ASN B CA 1
ATOM 4920 C C . ASN B 1 126 ? -25.922 -10.875 8.117 1 96.12 126 ASN B C 1
ATOM 4922 O O . ASN B 1 126 ? -25.891 -10.602 9.312 1 96.12 126 ASN B O 1
ATOM 4926 N N . ILE B 1 127 ? -24.922 -11.133 7.395 1 97.62 127 ILE B N 1
ATOM 4927 C CA . ILE B 1 127 ? -23.578 -10.914 7.938 1 97.62 127 ILE B CA 1
ATOM 4928 C C . ILE B 1 127 ? -23.141 -9.484 7.641 1 97.62 127 ILE B C 1
ATOM 4930 O O . ILE B 1 127 ? -23.344 -8.977 6.535 1 97.62 127 ILE B O 1
ATOM 4934 N N . THR B 1 128 ? -22.516 -8.836 8.594 1 94.5 128 THR B N 1
ATOM 4935 C CA . THR B 1 128 ? -22.281 -7.406 8.453 1 94.5 128 THR B CA 1
ATOM 4936 C C . THR B 1 128 ? -20.891 -7.152 7.859 1 94.5 128 THR B C 1
ATOM 4938 O O . THR B 1 128 ? -20.672 -6.156 7.168 1 94.5 128 THR B O 1
ATOM 4941 N N . THR B 1 129 ? -19.953 -8.047 8.125 1 98.19 129 THR B N 1
ATOM 4942 C CA . THR B 1 129 ? -18.562 -7.797 7.754 1 98.19 129 THR B CA 1
ATOM 4943 C C . THR B 1 129 ? -18.094 -8.797 6.707 1 98.19 129 THR B C 1
ATOM 4945 O O . THR B 1 129 ? -18.281 -10.008 6.867 1 98.19 129 THR B O 1
ATOM 4948 N N . HIS B 1 130 ? -17.531 -8.289 5.645 1 98.12 130 HIS B N 1
ATOM 4949 C CA . HIS B 1 130 ? -17.016 -9.125 4.57 1 98.12 130 HIS B CA 1
ATOM 4950 C C . HIS B 1 130 ? -15.508 -8.922 4.391 1 98.12 130 HIS B C 1
ATOM 4952 O O . HIS B 1 130 ? -15.031 -7.781 4.375 1 98.12 130 HIS B O 1
ATOM 4958 N N . MET B 1 131 ? -14.781 -9.984 4.422 1 98.12 131 MET B N 1
ATOM 4959 C CA . MET B 1 131 ? -13.367 -10.031 4.062 1 98.12 131 MET B CA 1
ATOM 4960 C C . MET B 1 131 ? -13.164 -10.742 2.727 1 98.12 131 MET B C 1
ATOM 4962 O O . MET B 1 131 ? -13.539 -11.906 2.576 1 98.12 131 MET B O 1
ATOM 4966 N N . TRP B 1 132 ? -12.594 -10.031 1.746 1 98 132 TRP B N 1
ATOM 4967 C CA . TRP B 1 132 ? -12.383 -10.586 0.415 1 98 132 TRP B CA 1
ATOM 4968 C C . TRP B 1 132 ? -10.977 -11.156 0.279 1 98 132 TRP B C 1
ATOM 4970 O O . TRP B 1 132 ? -10 -10.516 0.692 1 98 132 TRP B O 1
ATOM 4980 N N . ILE B 1 133 ? -10.836 -12.359 -0.244 1 97.69 133 ILE B N 1
ATOM 4981 C CA . ILE B 1 133 ? -9.562 -13.07 -0.254 1 97.69 133 ILE B CA 1
ATOM 4982 C C . ILE B 1 133 ? -9.125 -13.328 -1.695 1 97.69 133 ILE B C 1
ATOM 4984 O O . ILE B 1 133 ? -9.898 -13.852 -2.498 1 97.69 133 ILE B O 1
ATOM 4988 N N . SER B 1 134 ? -7.949 -12.906 -2.014 1 96.62 134 SER B N 1
ATOM 4989 C CA . SER B 1 134 ? -7.32 -13.328 -3.262 1 96.62 134 SER B CA 1
ATOM 4990 C C . SER B 1 134 ? -6.473 -14.578 -3.061 1 96.62 134 SER B C 1
ATOM 4992 O O . SER B 1 134 ? -5.508 -14.562 -2.295 1 96.62 134 SER B O 1
ATOM 4994 N N . SER B 1 135 ? -6.805 -15.656 -3.662 1 92.19 135 SER B N 1
ATOM 4995 C CA . SER B 1 135 ? -6.094 -16.922 -3.508 1 92.19 135 SER B CA 1
ATOM 4996 C C . SER B 1 135 ? -4.773 -16.906 -4.273 1 92.19 135 SER B C 1
ATOM 4998 O O . SER B 1 135 ? -3.975 -17.844 -4.16 1 92.19 135 SER B O 1
ATOM 5000 N N . CYS B 1 136 ? -4.535 -15.93 -5.059 1 90.88 136 CYS B N 1
ATOM 5001 C CA . CYS B 1 136 ? -3.34 -15.633 -5.84 1 90.88 136 CYS B CA 1
ATOM 5002 C C . CYS B 1 136 ? -2.881 -14.203 -5.613 1 90.88 136 CYS B C 1
ATOM 5004 O O . CYS B 1 136 ? -3.346 -13.539 -4.684 1 90.88 136 CYS B O 1
ATOM 5006 N N . PRO B 1 137 ? -1.835 -13.828 -6.324 1 93.56 137 PRO B N 1
ATOM 5007 C CA . PRO B 1 137 ? -1.588 -12.383 -6.227 1 93.56 137 PRO B CA 1
ATOM 5008 C C . PRO B 1 137 ? -2.854 -11.555 -6.422 1 93.56 137 PRO B C 1
ATOM 5010 O O . PRO B 1 137 ? -3.871 -12.078 -6.887 1 93.56 137 PRO B O 1
ATOM 5013 N N . LEU B 1 138 ? -2.811 -10.367 -5.891 1 96.56 138 LEU B N 1
ATOM 5014 C CA . LEU B 1 138 ? -3.996 -9.531 -6.051 1 96.56 138 LEU B CA 1
ATOM 5015 C C . LEU B 1 138 ? -4.512 -9.586 -7.488 1 96.56 138 LEU B C 1
ATOM 5017 O O . LEU B 1 138 ? -3.891 -9.039 -8.398 1 96.56 138 LEU B O 1
ATOM 5021 N N . ASP B 1 139 ? -5.582 -10.25 -7.641 1 96.88 139 ASP B N 1
ATOM 5022 C CA . ASP B 1 139 ? -6.09 -10.523 -8.984 1 96.88 139 ASP B CA 1
ATOM 5023 C C . ASP B 1 139 ? -6.531 -9.234 -9.672 1 96.88 139 ASP B C 1
ATOM 5025 O O . ASP B 1 139 ? -6.926 -8.273 -9.016 1 96.88 139 ASP B O 1
ATOM 5029 N N . ASP B 1 140 ? -6.516 -9.258 -10.969 1 96.94 140 ASP B N 1
ATOM 5030 C CA . ASP B 1 140 ? -6.723 -8.055 -11.773 1 96.94 140 ASP B CA 1
ATOM 5031 C C . ASP B 1 140 ? -8.117 -7.477 -11.539 1 96.94 140 ASP B C 1
ATOM 5033 O O . ASP B 1 140 ? -8.273 -6.262 -11.398 1 96.94 140 ASP B O 1
ATOM 5037 N N . HIS B 1 141 ? -9.133 -8.328 -11.523 1 96.69 141 HIS B N 1
ATOM 5038 C CA . HIS B 1 141 ? -10.492 -7.828 -11.367 1 96.69 141 HIS B CA 1
ATOM 5039 C C . HIS B 1 141 ? -10.695 -7.211 -9.992 1 96.69 141 HIS B C 1
ATOM 5041 O O . HIS B 1 141 ? -11.445 -6.242 -9.844 1 96.69 141 HIS B O 1
ATOM 5047 N N . MET B 1 142 ? -10.062 -7.789 -8.945 1 97.19 142 MET B N 1
ATOM 5048 C CA . MET B 1 142 ? -10.141 -7.211 -7.609 1 97.19 142 MET B CA 1
ATOM 5049 C C . MET B 1 142 ? -9.5 -5.828 -7.574 1 97.19 142 MET B C 1
ATOM 5051 O O . MET B 1 142 ? -10.102 -4.875 -7.066 1 97.19 142 MET B O 1
ATOM 5055 N N . GLY B 1 143 ? -8.242 -5.805 -8.125 1 96.31 143 GLY B N 1
ATOM 5056 C CA . GLY B 1 143 ? -7.582 -4.512 -8.195 1 96.31 143 GLY B CA 1
ATOM 5057 C C . GLY B 1 143 ? -8.414 -3.457 -8.906 1 96.31 143 GLY B C 1
ATOM 5058 O O . GLY B 1 143 ? -8.5 -2.316 -8.445 1 96.31 143 GLY B O 1
ATOM 5059 N N . TYR B 1 144 ? -8.977 -3.879 -10 1 95.44 144 TYR B N 1
ATOM 5060 C CA . TYR B 1 144 ? -9.805 -2.961 -10.773 1 95.44 144 TYR B CA 1
ATOM 5061 C C . TYR B 1 144 ? -11.016 -2.5 -9.977 1 95.44 144 TYR B C 1
ATOM 5063 O O . TYR B 1 144 ? -11.297 -1.302 -9.898 1 95.44 144 TYR B O 1
ATOM 5071 N N . LEU B 1 145 ? -11.719 -3.443 -9.375 1 95.19 145 LEU B N 1
ATOM 5072 C CA . LEU B 1 145 ? -12.945 -3.152 -8.641 1 95.19 145 LEU B CA 1
ATOM 5073 C C . LEU B 1 145 ? -12.656 -2.279 -7.426 1 95.19 145 LEU B C 1
ATOM 5075 O O . LEU B 1 145 ? -13.445 -1.397 -7.082 1 95.19 145 LEU B O 1
ATOM 5079 N N . LEU B 1 146 ? -11.555 -2.486 -6.797 1 95.81 146 LEU B N 1
ATOM 5080 C CA . LEU B 1 146 ? -11.18 -1.758 -5.59 1 95.81 146 LEU B CA 1
ATOM 5081 C C . LEU B 1 146 ? -10.391 -0.498 -5.934 1 95.81 146 LEU B C 1
ATOM 5083 O O . LEU B 1 146 ? -10.016 0.266 -5.043 1 95.81 146 LEU B O 1
ATOM 5087 N N . SER B 1 147 ? -10.102 -0.279 -7.145 1 95.31 147 SER B N 1
ATOM 5088 C CA . SER B 1 147 ? -9.406 0.885 -7.68 1 95.31 147 SER B CA 1
ATOM 5089 C C . SER B 1 147 ? -7.953 0.925 -7.211 1 95.31 147 SER B C 1
ATOM 5091 O O . SER B 1 147 ? -7.422 1.996 -6.914 1 95.31 147 SER B O 1
ATOM 5093 N N . VAL B 1 148 ? -7.363 -0.247 -7.027 1 96.56 148 VAL B N 1
ATOM 5094 C CA . VAL B 1 148 ? -5.926 -0.322 -6.797 1 96.56 148 VAL B CA 1
ATOM 5095 C C . VAL B 1 148 ? -5.18 0.008 -8.086 1 96.56 148 VAL B C 1
ATOM 5097 O O . VAL B 1 148 ? -5.363 -0.661 -9.109 1 96.56 148 VAL B O 1
ATOM 5100 N N . PRO B 1 149 ? -4.332 1.031 -8.055 1 95.88 149 PRO B N 1
ATOM 5101 C CA . PRO B 1 149 ? -3.588 1.32 -9.281 1 95.88 149 PRO B CA 1
ATOM 5102 C C . PRO B 1 149 ? -2.719 0.149 -9.734 1 95.88 149 PRO B C 1
ATOM 5104 O O . PRO B 1 149 ? -2.004 -0.443 -8.922 1 95.88 149 PRO B O 1
ATOM 5107 N N . THR B 1 150 ? -2.859 -0.192 -10.961 1 96.5 150 THR B N 1
ATOM 5108 C CA . THR B 1 150 ? -2.082 -1.258 -11.586 1 96.5 150 THR B CA 1
ATOM 5109 C C . THR B 1 150 ? -1.403 -0.76 -12.859 1 96.5 150 THR B C 1
ATOM 5111 O O . THR B 1 150 ? -1.866 -1.038 -13.961 1 96.5 150 THR B O 1
ATOM 5114 N N . PRO B 1 151 ? -0.301 -0.049 -12.734 1 97.31 151 PRO B N 1
ATOM 5115 C CA . PRO B 1 151 ? 0.392 0.393 -13.945 1 97.31 151 PRO B CA 1
ATOM 5116 C C . PRO B 1 151 ? 0.869 -0.771 -14.812 1 97.31 151 PRO B C 1
ATOM 5118 O O . PRO B 1 151 ? 1.832 -1.455 -14.453 1 97.31 151 PRO B O 1
ATOM 5121 N N . LEU B 1 152 ? 0.283 -0.917 -15.922 1 97.56 152 LEU B N 1
ATOM 5122 C CA . LEU B 1 152 ? 0.498 -2.092 -16.766 1 97.56 152 LEU B CA 1
ATOM 5123 C C . LEU B 1 152 ? 1.798 -1.965 -17.547 1 97.56 152 LEU B C 1
ATOM 5125 O O . LEU B 1 152 ? 2.186 -2.889 -18.266 1 97.56 152 LEU B O 1
ATOM 5129 N N . SER B 1 153 ? 2.477 -0.847 -17.344 1 97.94 153 SER B N 1
ATOM 5130 C CA . SER B 1 153 ? 3.801 -0.682 -17.938 1 97.94 153 SER B CA 1
ATOM 5131 C C . SER B 1 153 ? 4.84 -1.533 -17.203 1 97.94 153 SER B C 1
ATOM 5133 O O . SER B 1 153 ? 5.898 -1.835 -17.766 1 97.94 153 SER B O 1
ATOM 5135 N N . TYR B 1 154 ? 4.527 -1.904 -15.938 1 98.06 154 TYR B N 1
ATOM 5136 C CA . TYR B 1 154 ? 5.555 -2.672 -15.25 1 98.06 154 TYR B CA 1
ATOM 5137 C C . TYR B 1 154 ? 4.934 -3.715 -14.328 1 98.06 154 TYR B C 1
ATOM 5139 O O . TYR B 1 154 ? 5.637 -4.578 -13.797 1 98.06 154 TYR B O 1
ATOM 5147 N N . VAL B 1 155 ? 3.658 -3.65 -14.078 1 98.19 155 VAL B N 1
ATOM 5148 C CA . VAL B 1 155 ? 2.986 -4.676 -13.289 1 98.19 155 VAL B CA 1
ATOM 5149 C C . VAL B 1 155 ? 2.371 -5.723 -14.219 1 98.19 155 VAL B C 1
ATOM 5151 O O . VAL B 1 155 ? 1.417 -5.434 -14.945 1 98.19 155 VAL B O 1
ATOM 5154 N N . PRO B 1 156 ? 2.842 -6.914 -14.156 1 98 156 PRO B N 1
ATOM 5155 C CA . PRO B 1 156 ? 2.262 -7.953 -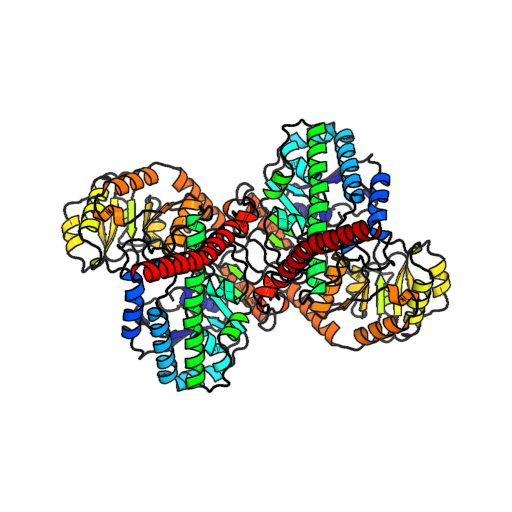15.016 1 98 156 PRO B CA 1
ATOM 5156 C C . PRO B 1 156 ? 0.839 -8.328 -14.602 1 98 156 PRO B C 1
ATOM 5158 O O . PRO B 1 156 ? 0.539 -8.406 -13.406 1 98 156 PRO B O 1
ATOM 5161 N N . ALA B 1 157 ? 0.022 -8.523 -15.562 1 96.81 157 ALA B N 1
ATOM 5162 C CA . ALA B 1 157 ? -1.325 -9.031 -15.32 1 96.81 157 ALA B CA 1
ATOM 5163 C C . ALA B 1 157 ? -1.281 -10.414 -14.672 1 96.81 157 ALA B C 1
ATOM 5165 O O . ALA B 1 157 ? -0.27 -11.117 -14.758 1 96.81 157 ALA B O 1
ATOM 5166 N N . VAL B 1 158 ? -2.291 -10.82 -13.891 1 94.12 158 VAL B N 1
ATOM 5167 C CA . VAL B 1 158 ? -2.336 -12.094 -13.172 1 94.12 158 VAL B CA 1
ATOM 5168 C C . VAL B 1 158 ? -2.898 -13.18 -14.078 1 94.12 158 VAL B C 1
ATOM 5170 O O . VAL B 1 158 ? -2.805 -14.367 -13.766 1 94.12 158 VAL B O 1
ATOM 5173 N N . GLY B 1 159 ? -3 -13.008 -15.383 1 85.25 159 GLY B N 1
ATOM 5174 C CA . GLY B 1 159 ? -3.518 -13.977 -16.328 1 85.25 159 GLY B CA 1
ATOM 5175 C C . GLY B 1 159 ? -2.428 -14.766 -17.031 1 85.25 159 GLY B C 1
ATOM 5176 O O . GLY B 1 159 ? -1.371 -15.023 -16.453 1 85.25 159 GLY B O 1
ATOM 5177 N N . GLU B 1 160 ? -2.771 -15.312 -18.094 1 86.88 160 GLU B N 1
ATOM 5178 C CA . GLU B 1 160 ? -1.897 -16.219 -18.828 1 86.88 160 GLU B CA 1
ATOM 5179 C C . GLU B 1 160 ? -0.934 -15.438 -19.734 1 86.88 160 GLU B C 1
ATOM 5181 O O . GLU B 1 160 ? -1.01 -15.523 -20.953 1 86.88 160 GLU B O 1
ATOM 5186 N N . ILE B 1 161 ? -0.048 -14.758 -19.047 1 91 161 ILE B N 1
ATOM 5187 C CA . ILE B 1 161 ? 0.954 -13.992 -19.766 1 91 161 ILE B CA 1
ATOM 5188 C C . ILE B 1 161 ? 2.314 -14.141 -19.094 1 91 161 ILE B C 1
ATOM 5190 O O . ILE B 1 161 ? 2.402 -14.141 -17.859 1 91 161 ILE B O 1
ATOM 5194 N N . SER B 1 162 ? 3.27 -14.305 -19.906 1 93.69 162 SER B N 1
ATOM 5195 C CA . SER B 1 162 ? 4.629 -14.477 -19.391 1 93.69 162 SER B CA 1
ATOM 5196 C C . SER B 1 162 ? 5.465 -13.227 -19.609 1 93.69 162 SER B C 1
ATOM 5198 O O . SER B 1 162 ? 6.297 -13.172 -20.516 1 93.69 162 SER B O 1
ATOM 5200 N N . VAL B 1 163 ? 5.297 -12.258 -18.797 1 96.31 163 VAL B N 1
ATOM 5201 C CA . VAL B 1 163 ? 6.098 -11.039 -18.859 1 96.31 163 VAL B CA 1
ATOM 5202 C C . VAL B 1 163 ? 6.613 -10.672 -17.484 1 96.31 163 VAL B C 1
ATOM 5204 O O . VAL B 1 163 ? 6.055 -11.109 -16.469 1 96.31 163 VAL B O 1
ATOM 5207 N N . SER B 1 164 ? 7.695 -9.953 -17.438 1 97.38 164 SER B N 1
ATOM 5208 C CA . SER B 1 164 ? 8.266 -9.422 -16.203 1 97.38 164 SER B CA 1
ATOM 5209 C C . SER B 1 164 ? 7.91 -7.957 -16.016 1 97.38 164 SER B C 1
ATOM 5211 O O . SER B 1 164 ? 6.996 -7.445 -16.672 1 97.38 164 SER B O 1
ATOM 5213 N N . ASP B 1 165 ? 8.539 -7.293 -15.008 1 97.75 165 ASP B N 1
ATOM 5214 C CA . ASP B 1 165 ? 8.25 -5.887 -14.758 1 97.75 165 ASP B CA 1
ATOM 5215 C C . ASP B 1 165 ? 9.156 -4.98 -15.586 1 97.75 165 ASP B C 1
ATOM 5217 O O . ASP B 1 165 ? 9.086 -3.754 -15.469 1 97.75 165 ASP B O 1
ATOM 5221 N N . ASP B 1 166 ? 10.062 -5.484 -16.328 1 96.44 166 ASP B N 1
ATOM 5222 C CA . ASP B 1 166 ? 10.82 -4.789 -17.359 1 96.44 166 ASP B CA 1
ATOM 5223 C C . ASP B 1 166 ? 10.375 -5.234 -18.766 1 96.44 166 ASP B C 1
ATOM 5225 O O . ASP B 1 166 ? 10.961 -6.152 -19.344 1 96.44 166 ASP B O 1
ATOM 5229 N N . MET B 1 167 ? 9.453 -4.512 -19.359 1 97.5 167 MET B N 1
ATOM 5230 C CA . MET B 1 167 ? 8.75 -4.98 -20.547 1 97.5 167 MET B CA 1
ATOM 5231 C C . MET B 1 167 ? 9.172 -4.18 -21.781 1 97.5 167 MET B C 1
ATOM 5233 O O . MET B 1 167 ? 9.359 -2.965 -21.703 1 97.5 167 MET B O 1
ATOM 5237 N N . SER B 1 168 ? 9.281 -4.871 -22.891 1 96.75 168 SER B N 1
ATOM 5238 C CA . SER B 1 168 ? 9.375 -4.207 -24.188 1 96.75 168 SER B CA 1
ATOM 5239 C C . SER B 1 168 ? 8.039 -3.588 -24.594 1 96.75 168 SER B C 1
ATOM 5241 O O . SER B 1 168 ? 7.027 -3.779 -23.906 1 96.75 168 SER B O 1
ATOM 5243 N N . PHE B 1 169 ? 8.086 -2.824 -25.688 1 96.5 169 PHE B N 1
ATOM 5244 C CA . PHE B 1 169 ? 6.859 -2.232 -26.203 1 96.5 169 PHE B CA 1
ATOM 5245 C C . PHE B 1 169 ? 5.809 -3.305 -26.453 1 96.5 169 PHE B C 1
ATOM 5247 O O . PHE B 1 169 ? 4.66 -3.168 -26.031 1 96.5 169 PHE B O 1
ATOM 5254 N N . TYR B 1 170 ? 6.188 -4.355 -27.109 1 95 170 TYR B N 1
ATOM 5255 C CA . TYR B 1 170 ? 5.266 -5.43 -27.469 1 95 170 TYR B CA 1
ATOM 5256 C C . TYR B 1 170 ? 4.75 -6.141 -26.219 1 95 170 TYR B C 1
ATOM 5258 O O . TYR B 1 170 ? 3.561 -6.453 -26.125 1 95 170 TYR B O 1
ATOM 5266 N N . GLU B 1 171 ? 5.602 -6.422 -25.266 1 95.88 171 GLU B N 1
ATOM 5267 C CA . GLU B 1 171 ? 5.195 -7.074 -24.031 1 95.88 171 GLU B CA 1
ATOM 5268 C C . GLU B 1 171 ? 4.184 -6.227 -23.266 1 95.88 171 GLU B C 1
ATOM 5270 O O . GLU B 1 171 ? 3.227 -6.754 -22.703 1 95.88 171 GLU B O 1
ATOM 5275 N N . ARG B 1 172 ? 4.43 -4.918 -23.219 1 97.12 172 ARG B N 1
ATOM 5276 C CA . ARG B 1 172 ? 3.484 -4.02 -22.562 1 97.12 172 ARG B CA 1
ATOM 5277 C C . ARG B 1 172 ? 2.125 -4.055 -23.25 1 97.12 172 ARG B C 1
ATOM 5279 O O . ARG B 1 172 ? 1.086 -4.035 -22.594 1 97.12 172 ARG B O 1
ATOM 5286 N N . LEU B 1 173 ? 2.195 -4.043 -24.594 1 95.62 173 LEU B N 1
ATOM 5287 C CA . LEU B 1 173 ? 0.953 -4.133 -25.344 1 95.62 173 LEU B CA 1
ATOM 5288 C C . LEU B 1 173 ? 0.191 -5.406 -25 1 95.62 173 LEU B C 1
ATOM 5290 O O . LEU B 1 173 ? -1.015 -5.359 -24.734 1 95.62 173 LEU B O 1
ATOM 5294 N N . LEU B 1 174 ? 0.879 -6.551 -24.969 1 94.62 174 LEU B N 1
ATOM 5295 C CA . LEU B 1 174 ? 0.271 -7.82 -24.594 1 94.62 174 LEU B CA 1
ATOM 5296 C C . LEU B 1 174 ? -0.28 -7.766 -23.172 1 94.62 174 LEU B C 1
ATOM 5298 O O . LEU B 1 174 ? -1.353 -8.305 -22.891 1 94.62 174 LEU B O 1
ATOM 5302 N N . ASN B 1 175 ? 0.492 -7.125 -22.344 1 96.38 175 ASN B N 1
ATOM 5303 C CA . ASN B 1 175 ? 0.095 -7.012 -20.938 1 96.38 175 ASN B CA 1
ATOM 5304 C C . ASN B 1 175 ? -1.202 -6.223 -20.781 1 96.38 175 ASN B C 1
ATOM 5306 O O . ASN B 1 175 ? -2.074 -6.598 -20 1 96.38 175 ASN B O 1
ATOM 5310 N N . VAL B 1 176 ? -1.37 -5.148 -21.516 1 95.88 176 VAL B N 1
ATOM 5311 C CA . VAL B 1 176 ? -2.58 -4.332 -21.484 1 95.88 176 VAL B CA 1
ATOM 5312 C C . VAL B 1 176 ? -3.775 -5.168 -21.953 1 95.88 176 VAL B C 1
ATOM 5314 O O . VAL B 1 176 ? -4.836 -5.141 -21.328 1 95.88 176 VAL B O 1
ATOM 5317 N N . PHE B 1 177 ? -3.576 -5.891 -22.984 1 94.5 177 PHE B N 1
ATOM 5318 C CA . PHE B 1 177 ? -4.668 -6.688 -23.531 1 94.5 177 PHE B CA 1
ATOM 5319 C C . PHE B 1 177 ? -5.027 -7.828 -22.594 1 94.5 177 PHE B C 1
ATOM 5321 O O . PHE B 1 177 ? -6.207 -8.148 -22.422 1 94.5 177 PHE B O 1
ATOM 5328 N N . GLU B 1 178 ? -4.02 -8.492 -22.031 1 94.69 178 GLU B N 1
ATOM 5329 C CA . GLU B 1 178 ? -4.289 -9.57 -21.094 1 94.69 178 GLU B CA 1
ATOM 5330 C C . GLU B 1 178 ? -5.051 -9.062 -19.875 1 94.69 178 GLU B C 1
ATOM 5332 O O . GLU B 1 178 ? -6.016 -9.688 -19.422 1 94.69 178 GLU B O 1
ATOM 5337 N N . PHE B 1 179 ? -4.582 -7.941 -19.344 1 96.12 179 PHE B N 1
ATOM 5338 C CA . PHE B 1 179 ? -5.254 -7.324 -18.203 1 96.12 179 PHE B CA 1
ATOM 5339 C C . PHE B 1 179 ? -6.719 -7.055 -18.516 1 96.12 179 PHE B C 1
ATOM 5341 O O . PHE B 1 179 ? -7.605 -7.391 -17.734 1 96.12 179 PHE B O 1
ATOM 5348 N N . SER B 1 180 ? -6.93 -6.414 -19.641 1 95.19 180 SER B N 1
ATOM 5349 C CA . SER B 1 180 ? -8.289 -6.074 -20.062 1 95.19 180 SER B CA 1
ATOM 5350 C C . SER B 1 180 ? -9.141 -7.328 -20.219 1 95.19 180 SER B C 1
ATOM 5352 O O . SER B 1 180 ? -10.305 -7.352 -19.797 1 95.19 180 SER B O 1
ATOM 5354 N N . LYS B 1 181 ? -8.578 -8.312 -20.812 1 94.44 181 LYS B N 1
ATOM 5355 C CA . LYS B 1 181 ? -9.273 -9.586 -21.016 1 94.44 181 LYS B CA 1
ATOM 5356 C C . LYS B 1 181 ? -9.656 -10.211 -19.672 1 94.44 181 LYS B C 1
ATOM 5358 O O . LYS B 1 181 ? -10.797 -10.641 -19.484 1 94.44 181 LYS B O 1
ATOM 5363 N N . ASN B 1 182 ? -8.734 -10.25 -18.766 1 93.81 182 ASN B N 1
ATOM 5364 C CA . ASN B 1 182 ? -8.969 -10.844 -17.453 1 93.81 182 ASN B CA 1
ATOM 5365 C C . ASN B 1 182 ? -10.055 -10.102 -16.688 1 93.81 182 ASN B C 1
ATOM 5367 O O . ASN B 1 182 ? -10.969 -10.711 -16.141 1 93.81 182 ASN B O 1
ATOM 5371 N N . VAL B 1 183 ? -9.977 -8.805 -16.656 1 95.69 183 VAL B N 1
ATOM 5372 C CA . VAL B 1 183 ? -10.953 -7.984 -15.945 1 95.69 183 VAL B CA 1
ATOM 5373 C C . VAL B 1 183 ? -12.336 -8.203 -16.547 1 95.69 183 VAL B C 1
ATOM 5375 O O . VAL B 1 183 ? -13.305 -8.438 -15.82 1 95.69 183 VAL B O 1
ATOM 5378 N N . ARG B 1 184 ? -12.445 -8.195 -17.875 1 95 184 ARG B N 1
ATOM 5379 C CA . ARG B 1 184 ? -13.727 -8.359 -18.531 1 95 184 ARG B CA 1
ATOM 5380 C C . ARG B 1 184 ? -14.32 -9.734 -18.25 1 95 184 ARG B C 1
ATOM 5382 O O . ARG B 1 184 ? -15.523 -9.859 -18.031 1 95 184 ARG B O 1
ATOM 5389 N N . SER B 1 185 ? -13.492 -10.734 -18.328 1 94.31 185 SER B N 1
ATOM 5390 C CA . SER B 1 185 ? -13.969 -12.094 -18.109 1 94.31 185 SER B CA 1
ATOM 5391 C C . SER B 1 185 ? -14.508 -12.266 -16.688 1 94.31 185 SER B C 1
ATOM 5393 O O . SER B 1 185 ? -15.562 -12.867 -16.484 1 94.31 185 SER B O 1
ATOM 5395 N N . TYR B 1 186 ? -13.812 -11.742 -15.742 1 95.94 186 TYR B N 1
ATOM 5396 C CA . TYR B 1 186 ? -14.266 -11.852 -14.367 1 95.94 186 TYR B CA 1
ATOM 5397 C C . TYR B 1 186 ? -15.539 -11.039 -14.141 1 95.94 186 TYR B C 1
ATOM 5399 O O . TYR B 1 186 ? -16.438 -11.461 -13.414 1 95.94 186 TYR B O 1
ATOM 5407 N N . PHE B 1 187 ? -15.664 -9.883 -14.734 1 95.94 187 PHE B N 1
ATOM 5408 C CA . PHE B 1 187 ? -16.875 -9.078 -14.586 1 95.94 187 PHE B CA 1
ATOM 5409 C C . PHE B 1 187 ? -18.078 -9.781 -15.203 1 95.94 187 PHE B C 1
ATOM 5411 O O . PHE B 1 187 ? -19.188 -9.703 -14.672 1 95.94 187 PHE B O 1
ATOM 5418 N N . TYR B 1 188 ? -17.812 -10.43 -16.344 1 96.5 188 TYR B N 1
ATOM 5419 C CA . TYR B 1 188 ? -18.859 -11.273 -16.891 1 96.5 188 TYR B CA 1
ATOM 5420 C C . TYR B 1 188 ? -19.344 -12.297 -15.875 1 96.5 188 TYR B C 1
ATOM 5422 O O . TYR B 1 188 ? -20.547 -12.43 -15.641 1 96.5 188 TYR B O 1
ATOM 5430 N N . GLY B 1 189 ? -18.406 -13 -15.305 1 97 189 GLY B N 1
ATOM 5431 C CA . GLY B 1 189 ? -18.734 -13.977 -14.289 1 97 189 GLY B CA 1
ATOM 5432 C C . GLY B 1 189 ? -19.484 -13.383 -13.109 1 97 189 GLY B C 1
ATOM 5433 O O . GLY B 1 189 ? -20.484 -13.953 -12.648 1 97 189 GLY B O 1
ATOM 5434 N N . MET B 1 190 ? -19.062 -12.242 -12.648 1 97.69 190 MET B N 1
ATOM 5435 C CA . MET B 1 190 ? -19.672 -11.594 -11.484 1 97.69 190 MET B CA 1
ATOM 5436 C C . MET B 1 190 ? -21.094 -11.141 -11.781 1 97.69 190 MET B C 1
ATOM 5438 O O . MET B 1 190 ? -21.984 -11.266 -10.938 1 97.69 190 MET B O 1
ATOM 5442 N N . GLN B 1 191 ? -21.297 -10.594 -12.945 1 97.69 191 GLN B N 1
ATOM 5443 C CA . GLN B 1 191 ? -22.625 -10.18 -13.344 1 97.69 191 GLN B CA 1
ATOM 5444 C C . GLN B 1 191 ? -23.578 -11.375 -13.383 1 97.69 191 GLN B C 1
ATOM 5446 O O . GLN B 1 191 ? -24.75 -11.266 -12.977 1 97.69 191 GLN B O 1
ATOM 5451 N N . GLN B 1 192 ? -23.062 -12.445 -13.898 1 97.94 192 GLN B N 1
ATOM 5452 C CA . GLN B 1 192 ? -23.875 -13.656 -13.945 1 97.94 192 GLN B CA 1
ATOM 5453 C C . GLN B 1 192 ? -24.203 -14.164 -12.547 1 97.94 192 GLN B C 1
ATOM 5455 O O . GLN B 1 192 ? -25.312 -14.641 -12.289 1 97.94 192 GLN B O 1
ATOM 5460 N N . THR B 1 193 ? -23.234 -14.156 -11.648 1 98.5 193 THR B N 1
ATOM 5461 C CA . THR B 1 193 ? -23.5 -14.57 -10.281 1 98.5 193 THR B CA 1
ATOM 5462 C C . THR B 1 193 ? -24.562 -13.703 -9.633 1 98.5 193 THR B C 1
ATOM 5464 O O . THR B 1 193 ? -25.422 -14.203 -8.906 1 98.5 193 THR B O 1
ATOM 5467 N N . ASN B 1 194 ? -24.406 -12.367 -9.828 1 98.38 194 ASN B N 1
ATOM 5468 C CA . ASN B 1 194 ? -25.422 -11.445 -9.336 1 98.38 194 ASN B CA 1
ATOM 5469 C C . ASN B 1 194 ? -26.812 -11.82 -9.844 1 98.38 194 ASN B C 1
ATOM 5471 O O . ASN B 1 194 ? -27.766 -11.828 -9.078 1 98.38 194 ASN B O 1
ATOM 5475 N N . ALA B 1 195 ? -26.984 -12.172 -11.102 1 98.31 195 ALA B N 1
ATOM 5476 C CA . ALA B 1 195 ? -28.25 -12.578 -11.703 1 98.31 195 ALA B CA 1
ATOM 5477 C C . ALA B 1 195 ? -28.781 -13.852 -11.062 1 98.31 195 ALA B C 1
ATOM 5479 O O . ALA B 1 195 ? -29.984 -14 -10.859 1 98.31 195 ALA B O 1
ATOM 5480 N N . VAL B 1 196 ? -27.891 -14.82 -10.781 1 98.5 196 VAL B N 1
ATOM 5481 C CA . VAL B 1 196 ? -28.281 -16.078 -10.148 1 98.5 196 VAL B CA 1
ATOM 5482 C C . VAL B 1 196 ? -28.906 -15.797 -8.789 1 98.5 196 VAL B C 1
ATOM 5484 O O . VAL B 1 196 ? -29.969 -16.344 -8.461 1 98.5 196 VAL B O 1
ATOM 5487 N N . TYR B 1 197 ? -28.297 -14.953 -7.984 1 98.56 197 TYR B N 1
ATOM 5488 C CA . TYR B 1 197 ? -28.828 -14.625 -6.672 1 98.56 197 TYR B CA 1
ATOM 5489 C C . TYR B 1 197 ? -30.172 -13.898 -6.801 1 98.56 197 TYR B C 1
ATOM 5491 O O . TYR B 1 197 ? -31.094 -14.164 -6.039 1 98.56 197 TYR B O 1
ATOM 5499 N N . GLN B 1 198 ? -30.266 -13.016 -7.75 1 98.25 198 GLN B N 1
ATOM 5500 C CA . GLN B 1 198 ? -31.516 -12.289 -7.953 1 98.25 198 GLN B CA 1
ATOM 5501 C C . GLN B 1 198 ? -32.625 -13.227 -8.422 1 98.25 198 GLN B C 1
ATOM 5503 O O . GLN B 1 198 ? -33.812 -13.031 -8.078 1 98.25 198 GLN B O 1
ATOM 5508 N N . LYS B 1 199 ? -32.312 -14.195 -9.211 1 98.19 199 LYS B N 1
ATOM 5509 C CA . LYS B 1 199 ? -33.25 -15.227 -9.633 1 98.19 199 LYS B CA 1
ATOM 5510 C C . LYS B 1 199 ? -33.812 -15.969 -8.43 1 98.19 199 LYS B C 1
ATOM 5512 O O . LYS B 1 199 ? -35.031 -16.234 -8.383 1 98.19 199 LYS B O 1
ATOM 5517 N N . HIS B 1 200 ? -33.031 -16.281 -7.473 1 98.12 200 HIS B N 1
ATOM 5518 C CA . HIS B 1 200 ? -33.438 -17.109 -6.336 1 98.12 200 HIS B CA 1
ATOM 5519 C C . HIS B 1 200 ? -34.062 -16.266 -5.242 1 98.12 200 HIS B C 1
ATOM 5521 O O . HIS B 1 200 ? -34.938 -16.734 -4.52 1 98.12 200 HIS B O 1
ATOM 5527 N N . PHE B 1 201 ? -33.656 -15 -5.098 1 97.56 201 PHE B N 1
ATOM 5528 C CA . PHE B 1 201 ? -34.031 -14.273 -3.893 1 97.56 201 PHE B CA 1
ATOM 5529 C C . PHE B 1 201 ? -34.688 -12.945 -4.25 1 97.56 201 PHE B C 1
ATOM 5531 O O . PHE B 1 201 ? -35 -12.141 -3.365 1 97.56 201 PHE B O 1
ATOM 5538 N N . GLY B 1 202 ? -34.844 -12.672 -5.547 1 97.38 202 GLY B N 1
ATOM 5539 C CA . GLY B 1 202 ? -35.625 -11.516 -5.992 1 97.38 202 GLY B CA 1
ATOM 5540 C C . GLY B 1 202 ? -34.75 -10.406 -6.551 1 97.38 202 GLY B C 1
ATOM 5541 O O . GLY B 1 202 ? -33.562 -10.344 -6.266 1 97.38 202 GLY B O 1
ATOM 5542 N N . PRO B 1 203 ? -35.281 -9.523 -7.32 1 96.31 203 PRO B N 1
ATOM 5543 C CA . PRO B 1 203 ? -34.562 -8.469 -8.023 1 96.31 203 PRO B CA 1
ATOM 5544 C C . PRO B 1 203 ? -34 -7.406 -7.078 1 96.31 203 PRO B C 1
ATOM 5546 O O . PRO B 1 203 ? -33.125 -6.621 -7.465 1 96.31 203 PRO B O 1
ATOM 5549 N N . THR B 1 204 ? -34.5 -7.395 -5.844 1 97 204 THR B N 1
ATOM 5550 C CA . THR B 1 204 ? -34.062 -6.375 -4.898 1 97 204 THR B CA 1
ATOM 5551 C C . THR B 1 204 ? -32.906 -6.883 -4.07 1 97 204 THR B C 1
ATOM 5553 O O . THR B 1 204 ? -32.375 -6.176 -3.195 1 97 204 THR B O 1
ATOM 5556 N N . PHE B 1 205 ? -32.5 -8.133 -4.367 1 97.88 205 PHE B N 1
ATOM 5557 C CA . PHE B 1 205 ? -31.312 -8.648 -3.693 1 97.88 205 PHE B CA 1
ATOM 5558 C C . PHE B 1 205 ? -30.109 -7.746 -3.953 1 97.88 205 PHE B C 1
ATOM 5560 O O . PHE B 1 205 ? -29.922 -7.258 -5.07 1 97.88 205 PHE B O 1
ATOM 5567 N N . PRO B 1 206 ? -29.281 -7.465 -2.941 1 97.69 206 PRO B N 1
ATOM 5568 C CA . PRO B 1 206 ? -28.156 -6.539 -3.096 1 97.69 206 PRO B CA 1
ATOM 5569 C C . PRO B 1 206 ? -27.219 -6.941 -4.23 1 97.69 206 PRO B C 1
ATOM 5571 O O . PRO B 1 206 ? -27 -8.133 -4.465 1 97.69 206 PRO B O 1
ATOM 5574 N N . ASN B 1 207 ? -26.719 -5.926 -4.941 1 97.81 207 ASN B N 1
ATOM 5575 C CA . ASN B 1 207 ? -25.734 -6.172 -5.988 1 97.81 207 ASN B CA 1
ATOM 5576 C C . ASN B 1 207 ? -24.438 -6.746 -5.422 1 97.81 207 ASN B C 1
ATOM 5578 O O . ASN B 1 207 ? -23.766 -6.098 -4.613 1 97.81 207 ASN B O 1
ATOM 5582 N N . LEU B 1 208 ? -24.062 -7.906 -5.883 1 98.31 208 LEU B N 1
ATOM 5583 C CA . LEU B 1 208 ? -22.953 -8.641 -5.285 1 98.31 208 LEU B CA 1
ATOM 5584 C C . LEU B 1 208 ? -21.625 -7.965 -5.598 1 98.31 208 LEU B C 1
ATOM 5586 O O . LEU B 1 208 ? -20.672 -8.078 -4.824 1 98.31 208 LEU B O 1
ATOM 5590 N N . ILE B 1 209 ? -21.516 -7.32 -6.719 1 97.31 209 ILE B N 1
ATOM 5591 C CA . ILE B 1 209 ? -20.297 -6.602 -7.074 1 97.31 209 ILE B CA 1
ATOM 5592 C C . ILE B 1 209 ? -20.047 -5.477 -6.07 1 97.31 209 ILE B C 1
ATOM 5594 O O . ILE B 1 209 ? -18.922 -5.27 -5.625 1 97.31 209 ILE B O 1
ATOM 5598 N N . ASP B 1 210 ? -21.109 -4.793 -5.645 1 96.06 210 ASP B N 1
ATOM 5599 C CA . ASP B 1 210 ? -21.016 -3.746 -4.633 1 96.06 210 ASP B CA 1
ATOM 5600 C C . ASP B 1 210 ? -20.625 -4.332 -3.275 1 96.06 210 ASP B C 1
ATOM 5602 O O . ASP B 1 210 ? -19.844 -3.727 -2.533 1 96.06 210 ASP B O 1
ATOM 5606 N N . VAL B 1 211 ? -21.188 -5.488 -3.004 1 97.31 211 VAL B N 1
ATOM 5607 C CA . VAL B 1 211 ? -20.875 -6.152 -1.742 1 97.31 211 VAL B CA 1
ATOM 5608 C C . VAL B 1 211 ? -19.391 -6.473 -1.675 1 97.31 211 VAL B C 1
ATOM 5610 O O . VAL B 1 211 ? -18.734 -6.23 -0.654 1 97.31 211 VAL B O 1
ATOM 5613 N N . ALA B 1 212 ? -18.844 -7.004 -2.768 1 97.19 212 ALA B N 1
ATOM 5614 C CA . ALA B 1 212 ? -17.438 -7.34 -2.83 1 97.19 212 ALA B CA 1
ATOM 5615 C C . ALA B 1 212 ? -16.562 -6.086 -2.717 1 97.19 212 ALA B C 1
ATOM 5617 O O . ALA B 1 212 ? -15.57 -6.074 -1.997 1 97.19 212 ALA B O 1
ATOM 5618 N N . ALA B 1 213 ? -16.984 -5.016 -3.354 1 95.12 213 ALA B N 1
ATOM 5619 C CA . ALA B 1 213 ? -16.219 -3.77 -3.4 1 95.12 213 ALA B CA 1
ATOM 5620 C C . ALA B 1 213 ? -16.203 -3.09 -2.033 1 95.12 213 ALA B C 1
ATOM 5622 O O . ALA B 1 213 ? -15.312 -2.279 -1.751 1 95.12 213 ALA B O 1
ATOM 5623 N N . ASP B 1 214 ? -17.141 -3.414 -1.189 1 94.44 214 ASP B N 1
ATOM 5624 C CA . ASP B 1 214 ? -17.281 -2.758 0.106 1 94.44 214 ASP B CA 1
ATOM 5625 C C . ASP B 1 214 ? -16.609 -3.572 1.212 1 94.44 214 ASP B C 1
ATOM 5627 O O . ASP B 1 214 ? -16.828 -3.316 2.398 1 94.44 214 ASP B O 1
ATOM 5631 N N . SER B 1 215 ? -15.797 -4.496 0.825 1 96.69 215 SER B N 1
ATOM 5632 C CA . SER B 1 215 ? -15.117 -5.332 1.807 1 96.69 215 SER B CA 1
ATOM 5633 C C . SER B 1 215 ? -14.242 -4.492 2.734 1 96.69 215 SER B C 1
ATOM 5635 O O . SER B 1 215 ? -13.625 -3.518 2.299 1 96.69 215 SER B O 1
ATOM 5637 N N . ALA B 1 216 ? -14.172 -4.895 3.994 1 97.25 216 ALA B N 1
ATOM 5638 C CA . ALA B 1 216 ? -13.383 -4.176 4.988 1 97.25 216 ALA B CA 1
ATOM 5639 C C . ALA B 1 216 ? -11.883 -4.309 4.699 1 97.25 216 ALA B C 1
ATOM 5641 O O . ALA B 1 216 ? -11.156 -3.312 4.699 1 97.25 216 ALA B O 1
ATOM 5642 N N . LEU B 1 217 ? -11.477 -5.516 4.453 1 98 217 LEU B N 1
ATOM 5643 C CA . LEU B 1 217 ? -10.102 -5.82 4.07 1 98 217 LEU B CA 1
ATOM 5644 C C . LEU B 1 217 ? -10.062 -6.762 2.871 1 98 217 LEU B C 1
ATOM 5646 O O . LEU B 1 217 ? -11.023 -7.492 2.623 1 98 217 LEU B O 1
ATOM 5650 N N . THR B 1 218 ? -9.055 -6.613 2.154 1 98 218 THR B N 1
ATOM 5651 C CA . THR B 1 218 ? -8.664 -7.594 1.146 1 98 218 THR B CA 1
ATOM 5652 C C . THR B 1 218 ? -7.402 -8.336 1.574 1 98 218 THR B C 1
ATOM 5654 O O . THR B 1 218 ? -6.34 -7.734 1.731 1 98 218 THR B O 1
ATOM 5657 N N . PHE B 1 219 ? -7.566 -9.625 1.817 1 98.06 219 PHE B N 1
ATOM 5658 C CA . PHE B 1 219 ? -6.402 -10.453 2.115 1 98.06 219 PHE B CA 1
ATOM 5659 C C . PHE B 1 219 ? -5.84 -11.078 0.844 1 98.06 219 PHE B C 1
ATOM 5661 O O . PHE B 1 219 ? -6.59 -11.641 0.038 1 98.06 219 PHE B O 1
ATOM 5668 N N . VAL B 1 220 ? -4.59 -10.938 0.636 1 97.88 220 VAL B N 1
ATOM 5669 C CA . VAL B 1 220 ? -3.916 -11.523 -0.517 1 97.88 220 VAL B CA 1
ATOM 5670 C C . VAL B 1 220 ? -3.045 -12.695 -0.066 1 97.88 220 VAL B C 1
ATOM 5672 O O . VAL B 1 220 ? -2.1 -12.508 0.705 1 97.88 220 VAL B O 1
ATOM 5675 N N . LEU B 1 221 ? -3.338 -13.867 -0.544 1 96.12 221 LEU B N 1
ATOM 5676 C CA . LEU B 1 221 ? -2.621 -15.062 -0.111 1 96.12 221 LEU B CA 1
ATOM 5677 C C . LEU B 1 221 ? -1.292 -15.195 -0.845 1 96.12 221 LEU B C 1
ATOM 5679 O O . LEU B 1 221 ? -0.843 -16.312 -1.127 1 96.12 221 LEU B O 1
ATOM 5683 N N . ALA B 1 222 ? -0.715 -14.141 -1.277 1 96.25 222 ALA B N 1
ATOM 5684 C CA . ALA B 1 222 ? 0.652 -14.016 -1.773 1 96.25 222 ALA B CA 1
ATOM 5685 C C . ALA B 1 222 ? 1.525 -13.25 -0.787 1 96.25 222 ALA B C 1
ATOM 5687 O O . ALA B 1 222 ? 1.013 -12.547 0.093 1 96.25 222 ALA B O 1
ATOM 5688 N N . ASP B 1 223 ? 2.799 -13.555 -0.891 1 96.88 223 ASP B N 1
ATOM 5689 C CA . ASP B 1 223 ? 3.771 -12.812 -0.093 1 96.88 223 ASP B CA 1
ATOM 5690 C C . ASP B 1 223 ? 4.328 -11.625 -0.874 1 96.88 223 ASP B C 1
ATOM 5692 O O . ASP B 1 223 ? 4.566 -11.719 -2.08 1 96.88 223 ASP B O 1
ATOM 5696 N N . GLU B 1 224 ? 4.559 -10.531 -0.185 1 95.81 224 GLU B N 1
ATOM 5697 C CA . GLU B 1 224 ? 5.008 -9.328 -0.873 1 95.81 224 GLU B CA 1
ATOM 5698 C C . GLU B 1 224 ? 6.355 -9.555 -1.555 1 95.81 224 GLU B C 1
ATOM 5700 O O . GLU B 1 224 ? 6.66 -8.906 -2.559 1 95.81 224 GLU B O 1
ATOM 5705 N N . PHE B 1 225 ? 7.141 -10.516 -1.06 1 97.25 225 PHE B N 1
ATOM 5706 C CA . PHE B 1 225 ? 8.445 -10.789 -1.65 1 97.25 225 PHE B CA 1
ATOM 5707 C C . PHE B 1 225 ? 8.344 -11.883 -2.703 1 97.25 225 PHE B C 1
ATOM 5709 O O . PHE B 1 225 ? 9.32 -12.195 -3.383 1 97.25 225 PHE B O 1
ATOM 5716 N N . LEU B 1 226 ? 7.16 -12.453 -2.832 1 97.12 226 LEU B N 1
ATOM 5717 C CA . LEU B 1 226 ? 6.879 -13.445 -3.861 1 97.12 226 LEU B CA 1
ATOM 5718 C C . LEU B 1 226 ? 5.754 -12.977 -4.777 1 97.12 226 LEU B C 1
ATOM 5720 O O . LEU B 1 226 ? 4.895 -13.766 -5.172 1 97.12 226 LEU B O 1
ATOM 5724 N N . ASP B 1 227 ? 5.715 -11.719 -4.969 1 96.75 227 ASP B N 1
ATOM 5725 C CA . ASP B 1 227 ? 4.879 -11.008 -5.938 1 96.75 227 ASP B CA 1
ATOM 5726 C C . ASP B 1 227 ? 5.637 -9.844 -6.57 1 96.75 227 ASP B C 1
ATOM 5728 O O . ASP B 1 227 ? 6.609 -9.344 -5.996 1 96.75 227 ASP B O 1
ATOM 5732 N N . PHE B 1 228 ? 5.23 -9.539 -7.828 1 97.69 228 PHE B N 1
ATOM 5733 C CA . PHE B 1 228 ? 5.828 -8.344 -8.406 1 97.69 228 PHE B CA 1
ATOM 5734 C C . PHE B 1 228 ? 5.492 -7.113 -7.574 1 97.69 228 PHE B C 1
ATOM 5736 O O . PHE B 1 228 ? 4.352 -6.949 -7.133 1 97.69 228 PHE B O 1
ATOM 5743 N N . PRO B 1 229 ? 6.578 -6.281 -7.305 1 97.12 229 PRO B N 1
ATOM 5744 C CA . PRO B 1 229 ? 6.281 -5.039 -6.594 1 97.12 229 PRO B CA 1
ATOM 5745 C C . PRO B 1 229 ? 5.234 -4.184 -7.305 1 97.12 229 PRO B C 1
ATOM 5747 O O . PRO B 1 229 ? 5.285 -4.035 -8.531 1 97.12 229 PRO B O 1
ATOM 5750 N N . ARG B 1 230 ? 4.312 -3.682 -6.566 1 97.31 230 ARG B N 1
ATOM 5751 C CA . ARG B 1 230 ? 3.18 -2.938 -7.105 1 97.31 230 ARG B CA 1
ATOM 5752 C C . ARG B 1 230 ? 2.611 -1.979 -6.066 1 97.31 230 ARG B C 1
ATOM 5754 O O . ARG B 1 230 ? 2.887 -2.113 -4.871 1 97.31 230 ARG B O 1
ATOM 5761 N N . PRO B 1 231 ? 1.823 -1.003 -6.539 1 97.56 231 PRO B N 1
ATOM 5762 C CA . PRO B 1 231 ? 1.046 -0.212 -5.582 1 97.56 231 PRO B CA 1
ATOM 5763 C C . PRO B 1 231 ? -0.033 -1.032 -4.875 1 97.56 231 PRO B C 1
ATOM 5765 O O . PRO B 1 231 ? -0.575 -1.976 -5.457 1 97.56 231 PRO B O 1
ATOM 5768 N N . ILE B 1 232 ? -0.296 -0.686 -3.709 1 97.88 232 ILE B N 1
ATOM 5769 C CA . ILE B 1 232 ? -1.351 -1.318 -2.924 1 97.88 232 ILE B CA 1
ATOM 5770 C C . ILE B 1 232 ? -2.133 -0.254 -2.158 1 97.88 232 ILE B C 1
ATOM 5772 O O . ILE B 1 232 ? -1.85 0.94 -2.277 1 97.88 232 ILE B O 1
ATOM 5776 N N . LEU B 1 233 ? -3.166 -0.666 -1.47 1 97.62 233 LEU B N 1
ATOM 5777 C CA . LEU B 1 233 ? -3.924 0.195 -0.567 1 97.62 233 LEU B CA 1
ATOM 5778 C C . LEU B 1 233 ? -3.688 -0.199 0.887 1 97.62 233 LEU B C 1
ATOM 5780 O O . LEU B 1 233 ? -3.188 -1.291 1.165 1 97.62 233 LEU B O 1
ATOM 5784 N N . HIS B 1 234 ? -4.047 0.693 1.768 1 96.5 234 HIS B N 1
ATOM 5785 C CA . HIS B 1 234 ? -3.854 0.446 3.191 1 96.5 234 HIS B CA 1
ATOM 5786 C C . HIS B 1 234 ? -4.637 -0.779 3.65 1 96.5 234 HIS B C 1
ATOM 5788 O O . HIS B 1 234 ? -4.223 -1.469 4.586 1 96.5 234 HIS B O 1
ATOM 5794 N N . ASN B 1 235 ? -5.746 -1.062 2.994 1 96.69 235 ASN B N 1
ATOM 5795 C CA . ASN B 1 235 ? -6.582 -2.168 3.449 1 96.69 235 ASN B CA 1
ATOM 5796 C C . ASN B 1 235 ? -6.348 -3.426 2.619 1 96.69 235 ASN B C 1
ATOM 5798 O O . ASN B 1 235 ? -7.191 -4.324 2.594 1 96.69 235 ASN B O 1
ATOM 5802 N N . THR B 1 236 ? -5.305 -3.486 1.863 1 97.62 236 THR B N 1
ATOM 5803 C CA . THR B 1 236 ? -4.824 -4.691 1.196 1 97.62 236 THR B CA 1
ATOM 5804 C C . THR B 1 236 ? -3.717 -5.352 2.01 1 97.62 236 THR B C 1
ATOM 5806 O O . THR B 1 236 ? -2.613 -4.816 2.117 1 97.62 236 THR B O 1
ATOM 5809 N N . ILE B 1 237 ? -4.008 -6.523 2.553 1 97.94 237 ILE B N 1
ATOM 5810 C CA . ILE B 1 237 ? -3.102 -7.156 3.506 1 97.94 237 ILE B CA 1
ATOM 5811 C C . ILE B 1 237 ? -2.551 -8.453 2.914 1 97.94 237 ILE B C 1
ATOM 5813 O O . ILE B 1 237 ? -3.305 -9.391 2.645 1 97.94 237 ILE B O 1
ATOM 5817 N N . PHE B 1 238 ? -1.267 -8.508 2.721 1 97.94 238 PHE B N 1
ATOM 5818 C CA . PHE B 1 238 ? -0.605 -9.695 2.201 1 97.94 238 PHE B CA 1
ATOM 5819 C C . PHE B 1 238 ? -0.342 -10.703 3.316 1 97.94 238 PHE B C 1
ATOM 5821 O O . PHE B 1 238 ? 0.266 -10.359 4.332 1 97.94 238 PHE B O 1
ATOM 5828 N N . VAL B 1 239 ? -0.778 -11.961 3.082 1 97.12 239 VAL B N 1
ATOM 5829 C CA . VAL B 1 239 ? -0.647 -12.977 4.125 1 97.12 239 VAL B CA 1
ATOM 5830 C C . VAL B 1 239 ? -0.167 -14.289 3.516 1 97.12 239 VAL B C 1
ATOM 5832 O O . VAL B 1 239 ? -0.634 -15.367 3.896 1 97.12 239 VAL B O 1
ATOM 5835 N N . GLY B 1 240 ? 0.709 -14.141 2.566 1 95.06 240 GLY B N 1
ATOM 5836 C CA . GLY B 1 240 ? 1.276 -15.336 1.958 1 95.06 240 GLY B CA 1
ATOM 5837 C C . GLY B 1 240 ? 1.922 -16.266 2.965 1 95.06 240 GLY B C 1
ATOM 5838 O O . GLY B 1 240 ? 2.648 -15.82 3.855 1 95.06 240 GLY B O 1
ATOM 5839 N N . GLY B 1 241 ? 1.609 -17.609 2.836 1 90.94 241 GLY B N 1
ATOM 5840 C CA . GLY B 1 241 ? 2.172 -18.609 3.73 1 90.94 241 GLY B CA 1
ATOM 5841 C C . GLY B 1 241 ? 1.296 -18.906 4.934 1 90.94 241 GLY B C 1
ATOM 5842 O O . GLY B 1 241 ? 1.674 -19.672 5.816 1 90.94 241 GLY B O 1
ATOM 5843 N N . LEU B 1 242 ? 0.173 -18.312 4.93 1 92.62 242 LEU B N 1
ATOM 5844 C CA . LEU B 1 242 ? -0.762 -18.5 6.031 1 92.62 242 LEU B CA 1
ATOM 5845 C C . LEU B 1 242 ? -1.027 -19.984 6.266 1 92.62 242 LEU B C 1
ATOM 5847 O O . LEU B 1 242 ? -1.385 -20.719 5.332 1 92.62 242 LEU B O 1
ATOM 5851 N N . GLY B 1 243 ? -0.778 -20.453 7.438 1 84.44 243 GLY B N 1
ATOM 5852 C CA . GLY B 1 243 ? -1.121 -21.797 7.855 1 84.44 243 GLY B CA 1
ATOM 5853 C C . GLY B 1 243 ? -0.117 -22.844 7.395 1 84.44 243 GLY B C 1
ATOM 5854 O O . GLY B 1 243 ? -0.336 -24.031 7.566 1 84.44 243 GLY B O 1
ATOM 5855 N N . MET B 1 244 ? 0.945 -22.391 6.754 1 81.88 244 MET B N 1
ATOM 5856 C CA . MET B 1 244 ? 1.927 -23.359 6.281 1 81.88 244 MET B CA 1
ATOM 5857 C C . MET B 1 244 ? 2.865 -23.781 7.406 1 81.88 244 MET B C 1
ATOM 5859 O O . MET B 1 244 ? 3.271 -22.953 8.219 1 81.88 244 MET B O 1
ATOM 5863 N N . ASN B 1 245 ? 2.9 -25.094 7.613 1 68.19 245 ASN B N 1
ATOM 5864 C CA . ASN B 1 245 ? 3.756 -25.703 8.625 1 68.19 245 ASN B CA 1
ATOM 5865 C C . ASN B 1 245 ? 5.152 -26 8.086 1 68.19 245 ASN B C 1
ATOM 5867 O O . ASN B 1 245 ? 5.312 -26.797 7.172 1 68.19 245 ASN B O 1
ATOM 5871 N N . LEU B 1 246 ? 6.094 -25.328 8.625 1 65.81 246 LEU B N 1
ATOM 5872 C CA . LEU B 1 246 ? 7.453 -25.484 8.117 1 65.81 246 LEU B CA 1
ATOM 5873 C C . LEU B 1 246 ? 8.172 -26.609 8.859 1 65.81 246 LEU B C 1
ATOM 5875 O O . LEU B 1 246 ? 9.234 -27.062 8.43 1 65.81 246 LEU B O 1
ATOM 5879 N N . GLN B 1 247 ? 7.633 -26.984 9.992 1 60.59 247 GLN B N 1
ATOM 5880 C CA . GLN B 1 247 ? 8.352 -28.031 10.711 1 60.59 247 GLN B CA 1
ATOM 5881 C C . GLN B 1 247 ? 8.039 -29.406 10.133 1 60.59 247 GLN B C 1
ATOM 5883 O O . GLN B 1 247 ? 6.914 -29.906 10.242 1 60.59 247 GLN B O 1
ATOM 5888 N N . GLN B 1 248 ? 8.781 -29.641 9.031 1 60.47 248 GLN B N 1
ATOM 5889 C CA . GLN B 1 248 ? 8.531 -30.953 8.445 1 60.47 248 GLN B CA 1
ATOM 5890 C C . GLN B 1 248 ? 9.531 -32 8.953 1 60.47 248 GLN B C 1
ATOM 5892 O O . GLN B 1 248 ? 10.719 -31.703 9.07 1 60.47 248 GLN B O 1
ATOM 5897 N N . THR B 1 249 ? 9.078 -32.938 9.938 1 56.03 249 THR B N 1
ATOM 5898 C CA . THR B 1 249 ? 9.922 -34.094 10.25 1 56.03 249 THR B CA 1
ATOM 5899 C C . THR B 1 249 ? 9.906 -35.094 9.094 1 56.03 249 THR B C 1
ATOM 5901 O O . THR B 1 249 ? 8.852 -35.375 8.539 1 56.03 249 THR B O 1
ATOM 5904 N N . LEU B 1 250 ? 11.102 -35.125 8.5 1 57.44 250 LEU B N 1
ATOM 5905 C CA . LEU B 1 250 ? 11.211 -36.125 7.453 1 57.44 250 LEU B CA 1
ATOM 5906 C C . LEU B 1 250 ? 10.695 -37.469 7.949 1 57.44 250 LEU B C 1
ATOM 5908 O O . LEU B 1 250 ? 11.203 -38 8.938 1 57.44 250 LEU B O 1
ATOM 5912 N N . THR B 1 251 ? 9.555 -37.656 8.023 1 54.53 251 THR B N 1
ATOM 5913 C CA . THR B 1 251 ? 9.117 -38.969 8.5 1 54.53 251 THR B CA 1
ATOM 5914 C C . THR B 1 251 ? 9.711 -40.062 7.648 1 54.53 251 THR B C 1
ATOM 5916 O O . THR B 1 251 ? 10.219 -39.812 6.551 1 54.53 251 THR B O 1
ATOM 5919 N N . SER B 1 252 ? 9.117 -41.125 6.852 1 58.31 252 SER B N 1
ATOM 5920 C CA . SER B 1 252 ? 9.266 -42.531 6.512 1 58.31 252 SER B CA 1
ATOM 5921 C C . SER B 1 252 ? 10.016 -42.688 5.191 1 58.31 252 SER B C 1
ATOM 5923 O O . SER B 1 252 ? 10.656 -41.75 4.707 1 58.31 252 SER B O 1
ATOM 5925 N N . THR B 1 253 ? 9.414 -42.969 4.059 1 63.66 253 THR B N 1
ATOM 5926 C CA . THR B 1 253 ? 9.625 -43.75 2.838 1 63.66 253 THR B CA 1
ATOM 5927 C C . THR B 1 253 ? 10.547 -43 1.88 1 63.66 253 THR B C 1
ATOM 5929 O O . THR B 1 253 ? 11.32 -43.625 1.148 1 63.66 253 THR B O 1
ATOM 5932 N N . TYR B 1 254 ? 10.781 -41.656 2.037 1 84.44 254 TYR B N 1
ATOM 5933 C CA . TYR B 1 254 ? 11.539 -40.969 1.009 1 84.44 254 TYR B CA 1
ATOM 5934 C C . TYR B 1 254 ? 12.945 -40.625 1.498 1 84.44 254 TYR B C 1
ATOM 5936 O O . TYR B 1 254 ? 13.727 -40 0.781 1 84.44 254 TYR B O 1
ATOM 5944 N N . SER B 1 255 ? 13.289 -41.094 2.697 1 85.56 255 SER B N 1
ATOM 5945 C CA . SER B 1 255 ? 14.609 -40.844 3.27 1 85.56 255 SER B CA 1
ATOM 5946 C C . SER B 1 255 ? 15.703 -41.531 2.449 1 85.56 255 SER B C 1
ATOM 5948 O O . SER B 1 255 ? 16.75 -40.938 2.191 1 85.56 255 SER B O 1
ATOM 5950 N N . ASP B 1 256 ? 15.352 -42.75 2.016 1 88.94 256 ASP B N 1
ATOM 5951 C CA . ASP B 1 256 ? 16.328 -43.5 1.233 1 88.94 256 ASP B CA 1
ATOM 5952 C C . ASP B 1 256 ? 16.562 -42.844 -0.126 1 88.94 256 ASP B C 1
ATOM 5954 O O . ASP B 1 256 ? 17.703 -42.75 -0.593 1 88.94 256 ASP B O 1
ATOM 5958 N N . GLU B 1 257 ? 15.477 -42.438 -0.759 1 92.69 257 GLU B N 1
ATOM 5959 C CA . GLU B 1 257 ? 15.586 -41.781 -2.066 1 92.69 257 GLU B CA 1
ATOM 5960 C C . GLU B 1 257 ? 16.406 -40.5 -1.986 1 92.69 257 GLU B C 1
ATOM 5962 O O . GLU B 1 257 ? 17.172 -40.188 -2.898 1 92.69 257 GLU B O 1
ATOM 5967 N N . LEU B 1 258 ? 16.312 -39.812 -0.909 1 94.38 258 LEU B N 1
ATOM 5968 C CA . LEU B 1 258 ? 16.953 -38.5 -0.748 1 94.38 258 LEU B CA 1
ATOM 5969 C C . LEU B 1 258 ? 18.438 -38.656 -0.439 1 94.38 258 LEU B C 1
ATOM 5971 O O . LEU B 1 258 ? 19.203 -37.688 -0.496 1 94.38 258 LEU B O 1
ATOM 5975 N N . GLN B 1 259 ? 18.859 -39.875 -0.187 1 93.56 259 GLN B N 1
ATOM 5976 C CA . GLN B 1 259 ? 20.281 -40.156 0.059 1 93.56 259 GLN B CA 1
ATOM 5977 C C . GLN B 1 259 ? 21 -40.531 -1.228 1 93.56 259 GLN B C 1
ATOM 5979 O O . GLN B 1 259 ? 22.234 -40.562 -1.274 1 93.56 259 GLN B O 1
ATOM 5984 N N . LYS B 1 260 ? 20.203 -40.75 -2.205 1 94.81 260 LYS B N 1
ATOM 5985 C CA . LYS B 1 260 ? 20.797 -41.125 -3.479 1 94.81 260 LYS B CA 1
ATOM 5986 C C . LYS B 1 260 ? 21.375 -39.938 -4.219 1 94.81 260 LYS B C 1
ATOM 5988 O O . LYS B 1 260 ? 21.203 -38.781 -3.785 1 94.81 260 LYS B O 1
ATOM 5993 N N . GLY B 1 261 ? 22.078 -40.219 -5.312 1 96.19 261 GLY B N 1
ATOM 5994 C CA . GLY B 1 261 ? 22.719 -39.125 -6.07 1 96.19 261 GLY B CA 1
ATOM 5995 C C . GLY B 1 261 ? 24 -38.625 -5.426 1 96.19 261 GLY B C 1
ATOM 5996 O O . GLY B 1 261 ? 23.984 -38.156 -4.285 1 96.19 261 GLY B O 1
ATOM 5997 N N . LYS B 1 262 ? 25.016 -38.656 -5.996 1 97.06 262 LYS B N 1
ATOM 5998 C CA . LYS B 1 262 ? 26.297 -38.219 -5.461 1 97.06 262 LYS B CA 1
ATOM 5999 C C . LYS B 1 262 ? 26.281 -36.719 -5.137 1 97.06 262 LYS B C 1
ATOM 6001 O O . LYS B 1 262 ? 26.766 -36.312 -4.086 1 97.06 262 LYS B O 1
ATOM 6006 N N . LYS B 1 263 ? 25.703 -35.969 -5.941 1 97.62 263 LYS B N 1
ATOM 6007 C CA . LYS B 1 263 ? 25.75 -34.531 -5.801 1 97.62 263 LYS B CA 1
ATOM 6008 C C . LYS B 1 263 ? 24.484 -34 -5.168 1 97.62 263 LYS B C 1
ATOM 6010 O O . LYS B 1 263 ? 24.469 -32.875 -4.629 1 97.62 263 LYS B O 1
ATOM 6015 N N . GLY B 1 264 ? 23.391 -34.781 -5.258 1 97.75 264 GLY B N 1
ATOM 6016 C CA . GLY B 1 264 ? 22.141 -34.312 -4.688 1 97.75 264 GLY B CA 1
ATOM 6017 C C . GLY B 1 264 ? 20.906 -34.875 -5.359 1 97.75 264 GLY B C 1
ATOM 6018 O O . GLY B 1 264 ? 21.016 -35.844 -6.141 1 97.75 264 GLY B O 1
ATOM 6019 N N . VAL B 1 265 ? 19.797 -34.344 -5.016 1 98.06 265 VAL B N 1
ATOM 6020 C CA . VAL B 1 265 ? 18.516 -34.844 -5.512 1 98.06 265 VAL B CA 1
ATOM 6021 C C . VAL B 1 265 ? 17.75 -33.719 -6.195 1 98.06 265 VAL B C 1
ATOM 6023 O O . VAL B 1 265 ? 17.875 -32.531 -5.809 1 98.06 265 VAL B O 1
ATOM 6026 N N . ILE B 1 266 ? 17.062 -34 -7.246 1 98.69 266 ILE B N 1
ATOM 6027 C CA . ILE B 1 266 ? 16.188 -33.094 -7.965 1 98.69 266 ILE B CA 1
ATOM 6028 C C . ILE B 1 266 ? 14.75 -33.594 -7.922 1 98.69 266 ILE B C 1
ATOM 6030 O O . ILE B 1 266 ? 14.5 -34.781 -8.125 1 98.69 266 ILE B O 1
ATOM 6034 N N . PHE B 1 267 ? 13.828 -32.719 -7.574 1 97.88 267 PHE B N 1
ATOM 6035 C CA . PHE B 1 267 ? 12.414 -33.094 -7.484 1 97.88 267 PHE B CA 1
ATOM 6036 C C . PHE B 1 267 ? 11.625 -32.5 -8.641 1 97.88 267 PHE B C 1
ATOM 6038 O O . PHE B 1 267 ? 11.703 -31.297 -8.898 1 97.88 267 PHE B O 1
ATOM 6045 N N . PHE B 1 268 ? 10.945 -33.312 -9.398 1 97.56 268 PHE B N 1
ATOM 6046 C CA . PHE B 1 268 ? 10.109 -32.906 -10.523 1 97.56 268 PHE B CA 1
ATOM 6047 C C . PHE B 1 268 ? 8.641 -33.188 -10.234 1 97.56 268 PHE B C 1
ATOM 6049 O O . PHE B 1 268 ? 8.25 -34.344 -10.023 1 97.56 268 PHE B O 1
ATOM 6056 N N . SER B 1 269 ? 7.848 -32.094 -10.234 1 94.62 269 SER B N 1
ATOM 6057 C CA . SER B 1 269 ? 6.41 -32.25 -10.031 1 94.62 269 SER B CA 1
ATOM 6058 C C . SER B 1 269 ? 5.648 -31.156 -10.797 1 94.62 269 SER B C 1
ATOM 6060 O O . SER B 1 269 ? 5.852 -29.969 -10.562 1 94.62 269 SER B O 1
ATOM 6062 N N . LEU B 1 270 ? 4.746 -31.516 -11.695 1 87.06 270 LEU B N 1
ATOM 6063 C CA . LEU B 1 270 ? 3.955 -30.531 -12.445 1 87.06 270 LEU B CA 1
ATOM 6064 C C . LEU B 1 270 ? 2.562 -30.391 -11.836 1 87.06 270 LEU B C 1
ATOM 6066 O O . LEU B 1 270 ? 1.612 -30.031 -12.539 1 87.06 270 LEU B O 1
ATOM 6070 N N . GLY B 1 271 ? 2.434 -30.594 -10.594 1 75.69 271 GLY B N 1
ATOM 6071 C CA . GLY B 1 271 ? 1.192 -30.344 -9.883 1 75.69 271 GLY B CA 1
ATOM 6072 C C . GLY B 1 271 ? 0.104 -31.359 -10.203 1 75.69 271 GLY B C 1
ATOM 6073 O O . GLY B 1 271 ? 0.342 -32.312 -10.93 1 75.69 271 GLY B O 1
ATOM 6074 N N . THR B 1 272 ? -1.067 -31.188 -9.625 1 63.22 272 THR B N 1
ATOM 6075 C CA . THR B 1 272 ? -2.154 -32.156 -9.711 1 63.22 272 THR B CA 1
ATOM 6076 C C . THR B 1 272 ? -3.121 -31.797 -10.836 1 63.22 272 THR B C 1
ATOM 6078 O O . THR B 1 272 ? -3.953 -32.594 -11.234 1 63.22 272 THR B O 1
ATOM 6081 N N . ASN B 1 273 ? -2.889 -30.672 -11.422 1 63.72 273 ASN B N 1
ATOM 6082 C CA . ASN B 1 273 ? -3.918 -30.188 -12.344 1 63.72 273 ASN B CA 1
ATOM 6083 C C . ASN B 1 273 ? -3.705 -30.734 -13.75 1 63.72 273 ASN B C 1
ATOM 6085 O O . ASN B 1 273 ? -4.605 -30.656 -14.594 1 63.72 273 ASN B O 1
ATOM 6089 N N . ILE B 1 274 ? -2.547 -31.25 -14.008 1 67.06 274 ILE B N 1
ATOM 6090 C CA . ILE B 1 274 ? -2.311 -31.797 -15.344 1 67.06 274 ILE B CA 1
ATOM 6091 C C . ILE B 1 274 ? -2.264 -33.312 -15.266 1 67.06 274 ILE B C 1
ATOM 6093 O O . ILE B 1 274 ? -1.566 -33.875 -14.422 1 67.06 274 ILE B O 1
ATOM 6097 N N . GLU B 1 275 ? -3.084 -33.844 -16.078 1 73.81 275 GLU B N 1
ATOM 6098 C CA . GLU B 1 275 ? -2.982 -35.281 -16.234 1 73.81 275 GLU B CA 1
ATOM 6099 C C . GLU B 1 275 ? -1.731 -35.656 -17.031 1 73.81 275 GLU B C 1
ATOM 6101 O O . GLU B 1 275 ? -1.598 -35.281 -18.203 1 73.81 275 GLU B O 1
ATOM 6106 N N . SER B 1 276 ? -0.866 -36.312 -16.375 1 80.38 276 SER B N 1
ATOM 6107 C CA . SER B 1 276 ? 0.404 -36.656 -17.016 1 80.38 276 SER B CA 1
ATOM 6108 C C . SER B 1 276 ? 0.191 -37.5 -18.266 1 80.38 276 SER B C 1
ATOM 6110 O O . SER B 1 276 ? 1.015 -37.469 -19.188 1 80.38 276 SER B O 1
ATOM 6112 N N . SER B 1 277 ? -0.954 -38.156 -18.281 1 79 277 SER B N 1
ATOM 6113 C CA . SER B 1 277 ? -1.256 -38.969 -19.453 1 79 277 SER B CA 1
ATOM 6114 C C . SER B 1 277 ? -1.52 -38.094 -20.672 1 79 277 SER B C 1
ATOM 6116 O O . SER B 1 277 ? -1.411 -38.594 -21.812 1 79 277 SER B O 1
ATOM 6118 N N . SER B 1 278 ? -1.86 -36.875 -20.375 1 80.25 278 SER B N 1
ATOM 6119 C CA . SER B 1 278 ? -2.164 -35.969 -21.469 1 80.25 278 SER B CA 1
ATOM 6120 C C . SER B 1 278 ? -0.901 -35.312 -22.016 1 80.25 278 SER B C 1
ATOM 6122 O O . SER B 1 278 ? -0.926 -34.688 -23.062 1 80.25 278 SER B O 1
ATOM 6124 N N . ILE B 1 279 ? 0.183 -35.562 -21.344 1 87.94 279 ILE B N 1
ATOM 6125 C CA . ILE B 1 279 ? 1.458 -35 -21.781 1 87.94 279 ILE B CA 1
ATOM 6126 C C . ILE B 1 279 ? 2.02 -35.844 -22.938 1 87.94 279 ILE B C 1
ATOM 6128 O O . ILE B 1 279 ? 2.057 -37.062 -22.859 1 87.94 279 ILE B O 1
ATOM 6132 N N . PRO B 1 280 ? 2.494 -35.188 -23.969 1 90.38 280 PRO B N 1
ATOM 6133 C CA . PRO B 1 280 ? 3.02 -35.938 -25.125 1 90.38 280 PRO B CA 1
ATOM 6134 C C . PRO B 1 280 ? 4.199 -36.844 -24.766 1 90.38 280 PRO B C 1
ATOM 6136 O O . PRO B 1 280 ? 5.039 -36.469 -23.938 1 90.38 280 PRO B O 1
ATOM 6139 N N . VAL B 1 281 ? 4.27 -37.906 -25.469 1 93.69 281 VAL B N 1
ATOM 6140 C CA . VAL B 1 281 ? 5.301 -38.906 -25.219 1 93.69 281 VAL B CA 1
ATOM 6141 C C . VAL B 1 281 ? 6.68 -38.312 -25.484 1 93.69 281 VAL B C 1
ATOM 6143 O O . VAL B 1 281 ? 7.641 -38.625 -24.781 1 93.69 281 VAL B O 1
ATOM 6146 N N . ALA B 1 282 ? 6.738 -37.5 -26.547 1 95.38 282 ALA B N 1
ATOM 6147 C CA . ALA B 1 282 ? 8.016 -36.875 -26.906 1 95.38 282 ALA B CA 1
ATOM 6148 C C . ALA B 1 282 ? 8.562 -36.062 -25.734 1 95.38 282 ALA B C 1
ATOM 6150 O O . ALA B 1 282 ? 9.766 -36.062 -25.484 1 95.38 282 ALA B O 1
ATOM 6151 N N . PHE B 1 283 ? 7.691 -35.344 -25.062 1 95.44 283 PHE B N 1
ATOM 6152 C CA . PHE B 1 283 ? 8.07 -34.594 -23.891 1 95.44 283 PHE B CA 1
ATOM 6153 C C . PHE B 1 283 ? 8.656 -35.5 -22.812 1 95.44 283 PHE B C 1
ATOM 6155 O O . PHE B 1 283 ? 9.742 -35.219 -22.297 1 95.44 283 PHE B O 1
ATOM 6162 N N . LYS B 1 284 ? 8.023 -36.562 -22.516 1 95.94 284 LYS B N 1
ATOM 6163 C CA . LYS B 1 284 ? 8.445 -37.5 -21.469 1 95.94 284 LYS B CA 1
ATOM 6164 C C . LYS B 1 284 ? 9.789 -38.125 -21.797 1 95.94 284 LYS B C 1
ATOM 6166 O O . LYS B 1 284 ? 10.664 -38.25 -20.938 1 95.94 284 LYS B O 1
ATOM 6171 N N . LYS B 1 285 ? 9.875 -38.5 -23.031 1 96.5 285 LYS B N 1
ATOM 6172 C CA . LYS B 1 285 ? 11.109 -39.156 -23.5 1 96.5 285 LYS B CA 1
ATOM 6173 C C . LYS B 1 285 ? 12.305 -38.188 -23.344 1 96.5 285 LYS B C 1
ATOM 6175 O O . LYS B 1 285 ? 13.344 -38.594 -22.812 1 96.5 285 LYS B O 1
ATOM 6180 N N . ASN B 1 286 ? 12.117 -37 -23.797 1 97.69 286 ASN B N 1
ATOM 6181 C CA . ASN B 1 286 ? 13.195 -36.031 -23.734 1 97.69 286 ASN B CA 1
ATOM 6182 C C . ASN B 1 286 ? 13.492 -35.594 -22.312 1 97.69 286 ASN B C 1
ATOM 6184 O O . ASN B 1 286 ? 14.648 -35.344 -21.953 1 97.69 286 ASN B O 1
ATOM 6188 N N . LEU B 1 287 ? 12.477 -35.5 -21.469 1 97.88 287 LEU B N 1
ATOM 6189 C CA . LEU B 1 287 ? 12.633 -35.188 -20.062 1 97.88 287 LEU B CA 1
ATOM 6190 C C . LEU B 1 287 ? 13.5 -36.25 -19.375 1 97.88 287 LEU B C 1
ATOM 6192 O O . LEU B 1 287 ? 14.477 -35.906 -18.688 1 97.88 287 LEU B O 1
ATOM 6196 N N . LEU B 1 288 ? 13.18 -37.5 -19.641 1 97.75 288 LEU B N 1
ATOM 6197 C CA . LEU B 1 288 ? 13.883 -38.594 -19 1 97.75 288 LEU B CA 1
ATOM 6198 C C . LEU B 1 288 ? 15.297 -38.75 -19.547 1 97.75 288 LEU B C 1
ATOM 6200 O O . LEU B 1 288 ? 16.219 -39.125 -18.828 1 97.75 288 LEU B O 1
ATOM 6204 N N . SER B 1 289 ? 15.406 -38.5 -20.828 1 97.5 289 SER B N 1
ATOM 6205 C CA . SER B 1 289 ? 16.734 -38.469 -21.422 1 97.5 289 SER B CA 1
ATOM 6206 C C . SER B 1 289 ? 17.641 -37.438 -20.734 1 97.5 289 SER B C 1
ATOM 6208 O O . SER B 1 289 ? 18.812 -37.719 -20.484 1 97.5 289 SER B O 1
ATOM 6210 N N . ALA B 1 290 ? 17.062 -36.312 -20.484 1 98.31 290 ALA B N 1
ATOM 6211 C CA . ALA B 1 290 ? 17.828 -35.25 -19.781 1 98.31 290 ALA B CA 1
ATOM 6212 C C . ALA B 1 290 ? 18.188 -35.719 -18.375 1 98.31 290 ALA B C 1
ATOM 6214 O O . ALA B 1 290 ? 19.312 -35.469 -17.906 1 98.31 290 ALA B O 1
ATOM 6215 N N . PHE B 1 291 ? 17.281 -36.375 -17.688 1 98.44 291 PHE B N 1
ATOM 6216 C CA . PHE B 1 291 ? 17.562 -36.875 -16.344 1 98.44 291 PHE B CA 1
ATOM 6217 C C . PHE B 1 291 ? 18.734 -37.844 -16.359 1 98.44 291 PHE B C 1
ATOM 6219 O O . PHE B 1 291 ? 19.625 -37.781 -15.516 1 98.44 291 PHE B O 1
ATOM 6226 N N . LYS B 1 292 ? 18.719 -38.688 -17.344 1 97.62 292 LYS B N 1
ATOM 6227 C CA . LYS B 1 292 ? 19.781 -39.688 -17.484 1 97.62 292 LYS B CA 1
ATOM 6228 C C . LYS B 1 292 ? 21.141 -39.031 -17.672 1 97.62 292 LYS B C 1
ATOM 6230 O O . LYS B 1 292 ? 22.156 -39.562 -17.203 1 97.62 292 LYS B O 1
ATOM 6235 N N . HIS B 1 293 ? 21.172 -37.938 -18.312 1 97.31 293 HIS B N 1
ATOM 6236 C CA . HIS B 1 293 ? 22.391 -37.188 -18.594 1 97.31 293 HIS B CA 1
ATOM 6237 C C . HIS B 1 293 ? 23.047 -36.719 -17.297 1 97.31 293 HIS B C 1
ATOM 6239 O O . HIS B 1 293 ? 24.266 -36.562 -17.266 1 97.31 293 HIS B O 1
ATOM 6245 N N . PHE B 1 294 ? 22.328 -36.5 -16.234 1 98.19 294 PHE B N 1
ATOM 6246 C CA . PHE B 1 294 ? 22.844 -36.031 -14.961 1 98.19 294 PHE B CA 1
ATOM 6247 C C . PHE B 1 294 ? 22.906 -37.188 -13.953 1 98.19 294 PHE B C 1
ATOM 6249 O O . PHE B 1 294 ? 22.266 -37.125 -12.898 1 98.19 294 PHE B O 1
ATOM 6256 N N . SER B 1 295 ? 23.766 -38.094 -14.172 1 96.62 295 SER B N 1
ATOM 6257 C CA . SER B 1 295 ? 23.828 -39.344 -13.43 1 96.62 295 SER B CA 1
ATOM 6258 C C . SER B 1 295 ? 24.328 -39.125 -12 1 96.62 295 SER B C 1
ATOM 6260 O O . SER B 1 295 ? 24.141 -39.969 -11.133 1 96.62 295 SER B O 1
ATOM 6262 N N . ASP B 1 296 ? 24.969 -37.969 -11.742 1 97.56 296 ASP B N 1
ATOM 6263 C CA . ASP B 1 296 ? 25.438 -37.688 -10.398 1 97.56 296 ASP B CA 1
ATOM 6264 C C . ASP B 1 296 ? 24.312 -37.219 -9.5 1 97.56 296 ASP B C 1
ATOM 6266 O O . ASP B 1 296 ? 24.469 -37.125 -8.281 1 97.56 296 ASP B O 1
ATOM 6270 N N . TYR B 1 297 ? 23.156 -36.938 -10.148 1 98.44 297 TYR B N 1
ATOM 6271 C CA . TYR B 1 297 ? 21.969 -36.531 -9.406 1 98.44 297 TYR B CA 1
ATOM 6272 C C . TYR B 1 297 ? 20.906 -37.625 -9.445 1 98.44 297 TYR B C 1
ATOM 6274 O O . TYR B 1 297 ? 20.875 -38.438 -10.383 1 98.44 297 TYR B O 1
ATOM 6282 N N . HIS B 1 298 ? 20.172 -37.719 -8.422 1 98.25 298 HIS B N 1
ATOM 6283 C CA . HIS B 1 298 ? 19 -38.594 -8.375 1 98.25 298 HIS B CA 1
ATOM 6284 C C . HIS B 1 298 ? 17.719 -37.781 -8.555 1 98.25 298 HIS B C 1
ATOM 6286 O O . HIS B 1 298 ? 17.547 -36.719 -7.93 1 98.25 298 HIS B O 1
ATOM 6292 N N . PHE B 1 299 ? 16.844 -38.219 -9.445 1 98.19 299 PHE B N 1
ATOM 6293 C CA . PHE B 1 299 ? 15.609 -37.531 -9.742 1 98.19 299 PHE B CA 1
ATOM 6294 C C . PHE B 1 299 ? 14.414 -38.25 -9.117 1 98.19 299 PHE B C 1
ATOM 6296 O O . PHE B 1 299 ? 14.258 -39.438 -9.273 1 98.19 299 PHE B O 1
ATOM 6303 N N . ILE B 1 300 ? 13.656 -37.531 -8.352 1 96.69 300 ILE B N 1
ATOM 6304 C CA . ILE B 1 300 ? 12.32 -37.938 -7.941 1 96.69 300 ILE B CA 1
ATOM 6305 C C . ILE B 1 300 ? 11.266 -37.25 -8.797 1 96.69 300 ILE B C 1
ATOM 6307 O O . ILE B 1 300 ? 11.117 -36.031 -8.734 1 96.69 300 ILE B O 1
ATOM 6311 N N . ALA B 1 301 ? 10.57 -38.031 -9.586 1 96.31 301 ALA B N 1
ATOM 6312 C CA . ALA B 1 301 ? 9.641 -37.469 -10.547 1 96.31 301 ALA B CA 1
ATOM 6313 C C . ALA B 1 301 ? 8.219 -37.938 -10.289 1 96.31 301 ALA B C 1
ATOM 6315 O O . ALA B 1 301 ? 7.965 -39.156 -10.258 1 96.31 301 ALA B O 1
ATOM 6316 N N . LYS B 1 302 ? 7.348 -37 -10.141 1 94 302 LYS B N 1
ATOM 6317 C CA . LYS B 1 302 ? 5.949 -37.344 -9.875 1 94 302 LYS B CA 1
ATOM 6318 C C . LYS B 1 302 ? 5.148 -37.406 -11.172 1 94 302 LYS B C 1
ATOM 6320 O O . LYS B 1 302 ? 5.082 -36.438 -11.93 1 94 302 LYS B O 1
ATOM 6325 N N . PHE B 1 303 ? 4.582 -38.562 -11.422 1 91.38 303 PHE B N 1
ATOM 6326 C CA . PHE B 1 303 ? 3.66 -38.844 -12.516 1 91.38 303 PHE B CA 1
ATOM 6327 C C . PHE B 1 303 ? 2.465 -39.656 -12.023 1 91.38 303 PHE B C 1
ATOM 6329 O O . PHE B 1 303 ? 2.52 -40.25 -10.945 1 91.38 303 PHE B O 1
ATOM 6336 N N . GLU B 1 304 ? 1.469 -39.594 -12.781 1 87.75 304 GLU B N 1
ATOM 6337 C CA . GLU B 1 304 ? 0.295 -40.375 -12.398 1 87.75 304 GLU B CA 1
ATOM 6338 C C . GLU B 1 304 ? 0.58 -41.875 -12.469 1 87.75 304 GLU B C 1
ATOM 6340 O O . GLU B 1 304 ? 1.34 -42.344 -13.328 1 87.75 304 GLU B O 1
ATOM 6345 N N . ALA B 1 305 ? -0.144 -42.625 -11.641 1 83.62 305 ALA B N 1
ATOM 6346 C CA . ALA B 1 305 ? 0.048 -44.062 -11.555 1 83.62 305 ALA B CA 1
ATOM 6347 C C . ALA B 1 305 ? -0.352 -44.75 -12.867 1 83.62 305 ALA B C 1
ATOM 6349 O O . ALA B 1 305 ? 0.267 -45.719 -13.273 1 83.62 305 ALA B O 1
ATOM 6350 N N . ASN B 1 306 ? -1.295 -44.156 -13.492 1 84.88 306 ASN B N 1
ATOM 6351 C CA . ASN B 1 306 ? -1.854 -44.812 -14.672 1 84.88 306 ASN B CA 1
ATOM 6352 C C . ASN B 1 306 ? -1.084 -44.438 -15.938 1 84.88 306 ASN B C 1
ATOM 6354 O O . ASN B 1 306 ? -1.417 -44.906 -17.031 1 84.88 306 ASN B O 1
ATOM 6358 N N . ASP B 1 307 ? -0.133 -43.656 -15.781 1 89.69 307 ASP B N 1
ATOM 6359 C CA . ASP B 1 307 ? 0.712 -43.344 -16.922 1 89.69 307 ASP B CA 1
ATOM 6360 C C . ASP B 1 307 ? 1.721 -44.438 -17.203 1 89.69 307 ASP B C 1
ATOM 6362 O O . ASP B 1 307 ? 2.898 -44.344 -16.859 1 89.69 307 ASP B O 1
ATOM 6366 N N . LYS B 1 308 ? 1.393 -45.469 -17.891 1 89.5 308 LYS B N 1
ATOM 6367 C CA . LYS B 1 308 ? 2.209 -46.625 -18.156 1 89.5 308 LYS B CA 1
ATOM 6368 C C . LYS B 1 308 ? 3.418 -46.281 -19.016 1 89.5 308 LYS B C 1
ATOM 6370 O O . LYS B 1 308 ? 4.492 -46.875 -18.844 1 89.5 308 LYS B O 1
ATOM 6375 N N . GLU B 1 309 ? 3.176 -45.375 -19.812 1 91.44 309 GLU B N 1
ATOM 6376 C CA . GLU B 1 309 ? 4.223 -45 -20.766 1 91.44 309 GLU B CA 1
ATOM 6377 C C . GLU B 1 309 ? 5.457 -44.469 -20.031 1 91.44 309 GLU B C 1
ATOM 6379 O O . GLU B 1 309 ? 6.582 -44.844 -20.359 1 91.44 309 GLU B O 1
ATOM 6384 N N . VAL B 1 310 ? 5.258 -43.625 -19.062 1 92.88 310 VAL B N 1
ATOM 6385 C CA . VAL B 1 310 ? 6.391 -43 -18.375 1 92.88 310 VAL B CA 1
ATOM 6386 C C . VAL B 1 310 ? 7.137 -44.094 -17.578 1 92.88 310 VAL B C 1
ATOM 6388 O O . VAL B 1 310 ? 8.367 -44.031 -17.469 1 92.88 310 VAL B O 1
ATOM 6391 N N . HIS B 1 311 ? 6.43 -45.031 -17.062 1 91.19 311 HIS B N 1
ATOM 6392 C CA . HIS B 1 311 ? 7.051 -46.094 -16.297 1 91.19 311 HIS B CA 1
ATOM 6393 C C . HIS B 1 311 ? 7.926 -46.969 -17.188 1 91.19 311 HIS B C 1
ATOM 6395 O O . HIS B 1 311 ? 9.008 -47.406 -16.781 1 91.19 311 HIS B O 1
ATOM 6401 N N . GLU B 1 312 ? 7.473 -47.188 -18.312 1 93.25 312 GLU B N 1
ATOM 6402 C CA . GLU B 1 312 ? 8.25 -47.969 -19.266 1 93.25 312 GLU B CA 1
ATOM 6403 C C . GLU B 1 312 ? 9.5 -47.219 -19.719 1 93.25 312 GLU B C 1
ATOM 6405 O O . GLU B 1 312 ? 10.586 -47.781 -19.766 1 93.25 312 GLU B O 1
ATOM 6410 N N . LEU B 1 313 ? 9.273 -45.969 -19.984 1 94.44 313 LEU B N 1
ATOM 6411 C CA . LEU B 1 313 ? 10.375 -45.156 -20.469 1 94.44 313 LEU B CA 1
ATOM 6412 C C . LEU B 1 313 ? 11.453 -45 -19.406 1 94.44 313 LEU B C 1
ATOM 6414 O O . LEU B 1 313 ? 12.641 -44.906 -19.734 1 94.44 313 LEU B O 1
ATOM 6418 N N . ALA B 1 314 ? 11.102 -45.031 -18.109 1 95.06 314 ALA B N 1
ATOM 6419 C CA . ALA B 1 314 ? 12.016 -44.75 -17.016 1 95.06 314 ALA B CA 1
ATOM 6420 C C . ALA B 1 314 ? 12.688 -46.031 -16.516 1 95.06 314 ALA B C 1
ATOM 6422 O O . ALA B 1 314 ? 13.625 -46 -15.727 1 95.06 314 ALA B O 1
ATOM 6423 N N . SER B 1 315 ? 12.281 -47.188 -16.969 1 92.62 315 SER B N 1
ATOM 6424 C CA . SER B 1 315 ? 12.695 -48.469 -16.438 1 92.62 315 SER B CA 1
ATOM 6425 C C . SER B 1 315 ? 14.203 -48.656 -16.562 1 92.62 315 SER B C 1
ATOM 6427 O O . SER B 1 315 ? 14.82 -49.312 -15.719 1 92.62 315 SER B O 1
ATOM 6429 N N . ASP B 1 316 ? 14.875 -48.062 -17.5 1 91.94 316 ASP B N 1
ATOM 6430 C CA . ASP B 1 316 ? 16.297 -48.281 -17.719 1 91.94 316 ASP B CA 1
ATOM 6431 C C . ASP B 1 316 ? 17.109 -47.062 -17.281 1 91.94 316 ASP B C 1
ATOM 6433 O O . ASP B 1 316 ? 18.234 -46.844 -17.75 1 91.94 316 ASP B O 1
ATOM 6437 N N . ILE B 1 317 ? 16.516 -46.25 -16.516 1 96.56 317 ILE B N 1
ATOM 6438 C CA . ILE B 1 317 ? 17.203 -45.031 -16.016 1 96.56 317 ILE B CA 1
ATOM 6439 C C . ILE B 1 317 ? 17.391 -45.156 -14.508 1 96.56 317 ILE B C 1
ATOM 6441 O O . ILE B 1 317 ? 16.484 -44.812 -13.742 1 96.56 317 ILE B O 1
ATOM 6445 N N . PRO B 1 318 ? 18.516 -45.531 -14.023 1 94.88 318 PRO B N 1
ATOM 6446 C CA . PRO B 1 318 ? 18.719 -45.906 -12.625 1 94.88 318 PRO B CA 1
ATOM 6447 C C . PRO B 1 318 ? 18.594 -44.719 -11.664 1 94.88 318 PRO B C 1
ATOM 6449 O O . PRO B 1 318 ? 18.297 -44.906 -10.484 1 94.88 318 PRO B O 1
ATOM 6452 N N . ASN B 1 319 ? 18.875 -43.562 -12.164 1 97.75 319 ASN B N 1
ATOM 6453 C CA . ASN B 1 319 ? 18.875 -42.438 -11.25 1 97.75 319 ASN B CA 1
ATOM 6454 C C . ASN B 1 319 ? 17.531 -41.688 -11.242 1 97.75 319 ASN B C 1
ATOM 6456 O O . ASN B 1 319 ? 17.469 -40.5 -10.922 1 97.75 319 ASN B O 1
ATOM 6460 N N . VAL B 1 320 ? 16.453 -42.344 -11.656 1 97.56 320 VAL B N 1
ATOM 6461 C CA . VAL B 1 320 ? 15.125 -41.719 -11.656 1 97.56 320 VAL B CA 1
ATOM 6462 C C . VAL B 1 320 ? 14.156 -42.594 -10.859 1 97.56 320 VAL B C 1
ATOM 6464 O O . VAL B 1 320 ? 14.023 -43.781 -11.117 1 97.56 320 VAL B O 1
ATOM 6467 N N . LYS B 1 321 ? 13.508 -42.031 -9.945 1 95.19 321 LYS B N 1
ATOM 6468 C CA . LYS B 1 321 ? 12.391 -42.625 -9.227 1 95.19 321 LYS B CA 1
ATOM 6469 C C . LYS B 1 321 ? 11.062 -42.031 -9.672 1 95.19 321 LYS B C 1
ATOM 6471 O O . LYS B 1 321 ? 10.812 -40.844 -9.453 1 95.19 321 LYS B O 1
ATOM 6476 N N . ILE B 1 322 ? 10.234 -42.812 -10.273 1 94.44 322 ILE B N 1
ATOM 6477 C CA . ILE B 1 322 ? 8.883 -42.375 -10.625 1 94.44 322 ILE B CA 1
ATOM 6478 C C . ILE B 1 322 ? 7.934 -42.688 -9.469 1 94.44 322 ILE B C 1
ATOM 6480 O O . ILE B 1 322 ? 7.938 -43.781 -8.922 1 94.44 322 ILE B O 1
ATOM 6484 N N . THR B 1 323 ? 7.188 -41.625 -9.109 1 91.88 323 THR B N 1
ATOM 6485 C CA . THR B 1 323 ? 6.219 -41.812 -8.039 1 91.88 323 THR B CA 1
ATOM 6486 C C . THR B 1 323 ? 4.898 -41.125 -8.383 1 91.88 323 THR B C 1
ATOM 6488 O O . THR B 1 323 ? 4.867 -40.219 -9.219 1 91.88 323 THR B O 1
ATOM 6491 N N . ASN B 1 324 ? 3.822 -41.656 -7.789 1 89 324 ASN B N 1
ATOM 6492 C CA . ASN B 1 324 ? 2.52 -41.062 -8.031 1 89 324 ASN B CA 1
ATOM 6493 C C . ASN B 1 324 ? 2.131 -40.094 -6.895 1 89 324 ASN B C 1
ATOM 6495 O O . ASN B 1 324 ? 1.147 -39.375 -7.004 1 89 324 ASN B O 1
ATOM 6499 N N . TRP B 1 325 ? 2.793 -40.188 -5.855 1 85.75 325 TRP B N 1
ATOM 6500 C CA . TRP B 1 325 ? 2.609 -39.281 -4.723 1 85.75 325 TRP B CA 1
ATOM 6501 C C . TRP B 1 325 ? 3.938 -39 -4.02 1 85.75 325 TRP B C 1
ATOM 6503 O O . TRP B 1 325 ? 4.77 -39.906 -3.891 1 85.75 325 TRP B O 1
ATOM 6513 N N . ALA B 1 326 ? 4.168 -37.812 -3.621 1 87.56 326 ALA B N 1
ATOM 6514 C CA . ALA B 1 326 ? 5.375 -37.438 -2.885 1 87.56 326 ALA B CA 1
ATOM 6515 C C . ALA B 1 326 ? 5.066 -36.375 -1.829 1 87.56 326 ALA B C 1
ATOM 6517 O O . ALA B 1 326 ? 4.258 -35.469 -2.061 1 87.56 326 ALA B O 1
ATOM 6518 N N . PRO B 1 327 ? 5.617 -36.5 -0.646 1 88.75 327 PRO B N 1
ATOM 6519 C CA . PRO B 1 327 ? 5.504 -35.469 0.362 1 88.75 327 PRO B CA 1
ATOM 6520 C C . PRO B 1 327 ? 6.34 -34.219 0.021 1 88.75 327 PRO B C 1
ATOM 6522 O O . PRO B 1 327 ? 7.418 -34.031 0.587 1 88.75 327 PRO B O 1
ATOM 6525 N N . GLN B 1 328 ? 5.801 -33.406 -0.792 1 90.31 328 GLN B N 1
ATOM 6526 C CA . GLN B 1 328 ? 6.508 -32.281 -1.389 1 90.31 328 GLN B CA 1
ATOM 6527 C C . GLN B 1 328 ? 7.164 -31.406 -0.317 1 90.31 328 GLN B C 1
ATOM 6529 O O . GLN B 1 328 ? 8.359 -31.109 -0.4 1 90.31 328 GLN B O 1
ATOM 6534 N N . PRO B 1 329 ? 6.477 -31 0.801 1 88.94 329 PRO B N 1
ATOM 6535 C CA . PRO B 1 329 ? 7.133 -30.156 1.802 1 88.94 329 PRO B CA 1
ATOM 6536 C C . PRO B 1 329 ? 8.344 -30.828 2.441 1 88.94 329 PRO B C 1
ATOM 6538 O O . PRO B 1 329 ? 9.359 -30.172 2.699 1 88.94 329 PRO B O 1
ATOM 6541 N N . GLU B 1 330 ? 8.242 -32.094 2.6 1 89.06 330 GLU B N 1
ATOM 6542 C CA . GLU B 1 330 ? 9.352 -32.844 3.203 1 89.06 330 GLU B CA 1
ATOM 6543 C C . GLU B 1 330 ? 10.547 -32.906 2.258 1 89.06 330 GLU B C 1
ATOM 6545 O O . GLU B 1 330 ? 11.695 -32.781 2.686 1 89.06 330 GLU B O 1
ATOM 6550 N N . ILE B 1 331 ? 10.234 -33.156 1.036 1 92.81 331 ILE B N 1
ATOM 6551 C CA . ILE B 1 331 ? 11.289 -33.25 0.036 1 92.81 331 ILE B CA 1
ATOM 6552 C C . ILE B 1 331 ? 11.977 -31.891 -0.11 1 92.81 331 ILE B C 1
ATOM 6554 O O . ILE B 1 331 ? 13.203 -31.812 -0.12 1 92.81 331 ILE B O 1
ATOM 6558 N N . LEU B 1 332 ? 11.188 -30.859 -0.129 1 93.69 332 LEU B N 1
ATOM 6559 C CA . LEU B 1 332 ? 11.719 -29.516 -0.307 1 93.69 332 LEU B CA 1
ATOM 6560 C C . LEU B 1 332 ? 12.555 -29.094 0.9 1 93.69 332 LEU B C 1
ATOM 6562 O O . LEU B 1 332 ? 13.516 -28.328 0.762 1 93.69 332 LEU B O 1
ATOM 6566 N N . ALA B 1 333 ? 12.242 -29.578 2.041 1 91.94 333 ALA B N 1
ATOM 6567 C CA . ALA B 1 333 ? 12.922 -29.188 3.271 1 91.94 333 ALA B CA 1
ATOM 6568 C C . ALA B 1 333 ? 14.289 -29.859 3.379 1 91.94 333 ALA B C 1
ATOM 6570 O O . ALA B 1 333 ? 15.133 -29.438 4.168 1 91.94 333 ALA B O 1
ATOM 6571 N N . HIS B 1 334 ? 14.461 -30.906 2.629 1 92.94 334 HIS B N 1
ATOM 6572 C CA . HIS B 1 334 ? 15.664 -31.703 2.795 1 92.94 334 HIS B CA 1
ATOM 6573 C C . HIS B 1 334 ? 16.891 -30.984 2.254 1 92.94 334 HIS B C 1
ATOM 6575 O O . HIS B 1 334 ? 16.828 -30.344 1.201 1 92.94 334 HIS B O 1
ATOM 6581 N N . GLU B 1 335 ? 18.031 -31.109 2.908 1 92.94 335 GLU B N 1
ATOM 6582 C CA . GLU B 1 335 ? 19.25 -30.375 2.586 1 92.94 335 GLU B CA 1
ATOM 6583 C C . GLU B 1 335 ? 19.859 -30.859 1.277 1 92.94 335 GLU B C 1
ATOM 6585 O O . GLU B 1 335 ? 20.562 -30.109 0.593 1 92.94 335 GLU B O 1
ATOM 6590 N N . ARG B 1 336 ? 19.531 -32.094 0.871 1 96.06 336 ARG B N 1
ATOM 6591 C CA . ARG B 1 336 ? 20.172 -32.656 -0.314 1 96.06 336 ARG B CA 1
ATOM 6592 C C . ARG B 1 336 ? 19.375 -32.312 -1.574 1 96.06 336 ARG B C 1
ATOM 6594 O O . ARG B 1 336 ? 19.797 -32.625 -2.686 1 96.06 336 ARG B O 1
ATOM 6601 N N . LEU B 1 337 ? 18.188 -31.703 -1.403 1 96.88 337 LEU B N 1
ATOM 6602 C CA . LEU B 1 337 ? 17.469 -31.266 -2.592 1 96.88 337 LEU B CA 1
ATOM 6603 C C . LEU B 1 337 ? 18.172 -30.062 -3.23 1 96.88 337 LEU B C 1
ATOM 6605 O O . LEU B 1 337 ? 18.297 -29.016 -2.605 1 96.88 337 LEU B O 1
ATOM 6609 N N . SER B 1 338 ? 18.531 -30.234 -4.477 1 98.06 338 SER B N 1
ATOM 6610 C CA . SER B 1 338 ? 19.328 -29.219 -5.152 1 98.06 338 SER B CA 1
ATOM 6611 C C . SER B 1 338 ? 18.453 -28.328 -6.027 1 98.06 338 SER B C 1
ATOM 6613 O O . SER B 1 338 ? 18.812 -27.188 -6.324 1 98.06 338 SER B O 1
ATOM 6615 N N . LEU B 1 339 ? 17.359 -28.891 -6.445 1 98.62 339 LEU B N 1
ATOM 6616 C CA . LEU B 1 339 ? 16.531 -28.172 -7.414 1 98.62 339 LEU B CA 1
ATOM 6617 C C . LEU B 1 339 ? 15.109 -28.719 -7.414 1 98.62 339 LEU B C 1
ATOM 6619 O O . LEU B 1 339 ? 14.898 -29.922 -7.312 1 98.62 339 LEU B O 1
ATOM 6623 N N . PHE B 1 340 ? 14.148 -27.875 -7.469 1 98.56 340 PHE B N 1
ATOM 6624 C CA . PHE B 1 340 ? 12.734 -28.219 -7.613 1 98.56 340 PHE B CA 1
ATOM 6625 C C . PHE B 1 340 ? 12.211 -27.797 -8.977 1 98.56 340 PHE B C 1
ATOM 6627 O O . PHE B 1 340 ? 12.234 -26.609 -9.32 1 98.56 340 PHE B O 1
ATOM 6634 N N . ILE B 1 341 ? 11.828 -28.719 -9.82 1 98.38 341 ILE B N 1
ATOM 6635 C CA . ILE B 1 341 ? 11.219 -28.484 -11.133 1 98.38 341 ILE B CA 1
ATOM 6636 C C . ILE B 1 341 ? 9.703 -28.578 -11.023 1 98.38 341 ILE B C 1
ATOM 6638 O O . ILE B 1 341 ? 9.164 -29.641 -10.68 1 98.38 341 ILE B O 1
ATOM 6642 N N . THR B 1 342 ? 8.992 -27.453 -11.328 1 96.88 342 THR B N 1
ATOM 6643 C CA . THR B 1 342 ? 7.559 -27.422 -11.086 1 96.88 342 THR B CA 1
ATOM 6644 C C . THR B 1 342 ? 6.855 -26.547 -12.109 1 96.88 342 THR B C 1
ATOM 6646 O O . THR B 1 342 ? 7.508 -25.891 -12.93 1 96.88 342 THR B O 1
ATOM 6649 N N . HIS B 1 343 ? 5.547 -26.625 -12.156 1 94.25 343 HIS B N 1
ATOM 6650 C CA . HIS B 1 343 ? 4.754 -25.797 -13.062 1 94.25 343 HIS B CA 1
ATOM 6651 C C . HIS B 1 343 ? 4.633 -24.375 -12.539 1 94.25 343 HIS B C 1
ATOM 6653 O O . HIS B 1 343 ? 4.199 -23.469 -13.273 1 94.25 343 HIS B O 1
ATOM 6659 N N . GLY B 1 344 ? 4.977 -24.156 -11.273 1 93.94 344 GLY B N 1
ATOM 6660 C CA . GLY B 1 344 ? 5.043 -22.797 -10.773 1 93.94 344 GLY B CA 1
ATOM 6661 C C . GLY B 1 344 ? 3.744 -22.328 -10.141 1 93.94 344 GLY B C 1
ATOM 6662 O O . GLY B 1 344 ? 3.412 -21.141 -10.203 1 93.94 344 GLY B O 1
ATOM 6663 N N . GLY B 1 345 ? 2.926 -23.312 -9.586 1 92.69 345 GLY B N 1
ATOM 6664 C CA . GLY B 1 345 ? 1.836 -22.875 -8.727 1 92.69 345 GLY B CA 1
ATOM 6665 C C . GLY B 1 345 ? 2.303 -22.047 -7.543 1 92.69 345 GLY B C 1
ATOM 6666 O O . GLY B 1 345 ? 3.43 -22.219 -7.07 1 92.69 345 GLY B O 1
ATOM 6667 N N . TYR B 1 346 ? 1.484 -21.25 -7.062 1 92.25 346 TYR B N 1
ATOM 6668 C CA . TYR B 1 346 ? 1.917 -20.312 -6.031 1 92.25 346 TYR B CA 1
ATOM 6669 C C . TYR B 1 346 ? 2.322 -21.031 -4.758 1 92.25 346 TYR B C 1
ATOM 6671 O O . TYR B 1 346 ? 3.266 -20.641 -4.078 1 92.25 346 TYR B O 1
ATOM 6679 N N . ASN B 1 347 ? 1.588 -22.078 -4.371 1 89.5 347 ASN B N 1
ATOM 6680 C CA . ASN B 1 347 ? 1.975 -22.844 -3.186 1 89.5 347 ASN B CA 1
ATOM 6681 C C . ASN B 1 347 ? 3.373 -23.438 -3.332 1 89.5 347 ASN B C 1
ATOM 6683 O O . ASN B 1 347 ? 4.145 -23.469 -2.373 1 89.5 347 ASN B O 1
ATOM 6687 N N . SER B 1 348 ? 3.611 -23.969 -4.531 1 93 348 SER B N 1
ATOM 6688 C CA . SER B 1 348 ? 4.941 -24.5 -4.797 1 93 348 SER B CA 1
ATOM 6689 C C . SER B 1 348 ? 6.004 -23.422 -4.715 1 93 348 SER B C 1
ATOM 6691 O O . SER B 1 348 ? 7.09 -23.641 -4.176 1 93 348 SER B O 1
ATOM 6693 N N . LEU B 1 349 ? 5.676 -22.312 -5.289 1 95.44 349 LEU B N 1
ATOM 6694 C CA . LEU B 1 349 ? 6.578 -21.156 -5.23 1 95.44 349 LEU B CA 1
ATOM 6695 C C . LEU B 1 349 ? 6.867 -20.766 -3.783 1 95.44 349 LEU B C 1
ATOM 6697 O O . LEU B 1 349 ? 8.023 -20.547 -3.414 1 95.44 349 LEU B O 1
ATOM 6701 N N . LEU B 1 350 ? 5.887 -20.672 -3.004 1 94.5 350 LEU B N 1
ATOM 6702 C CA . LEU B 1 350 ? 6.004 -20.281 -1.604 1 94.5 350 LEU B CA 1
ATOM 6703 C C . LEU B 1 350 ? 6.82 -21.312 -0.821 1 94.5 350 LEU B C 1
ATOM 6705 O O . LEU B 1 350 ? 7.695 -20.938 -0.034 1 94.5 350 LEU B O 1
ATOM 6709 N N . GLU B 1 351 ? 6.516 -22.578 -1.028 1 93.56 351 GLU B N 1
ATOM 6710 C CA . GLU B 1 351 ? 7.25 -23.641 -0.331 1 93.56 351 GLU B CA 1
ATOM 6711 C C . GLU B 1 351 ? 8.734 -23.609 -0.698 1 93.56 351 GLU B C 1
ATOM 6713 O O . GLU B 1 351 ? 9.594 -23.703 0.177 1 93.56 351 GLU B O 1
ATOM 6718 N N . ALA B 1 352 ? 8.953 -23.484 -1.969 1 96.38 352 ALA B N 1
ATOM 6719 C CA . ALA B 1 352 ? 10.336 -23.422 -2.418 1 96.38 352 ALA B CA 1
ATOM 6720 C C . ALA B 1 352 ? 11.078 -22.25 -1.768 1 96.38 352 ALA B C 1
ATOM 6722 O O . ALA B 1 352 ? 12.234 -22.391 -1.361 1 96.38 352 ALA B O 1
ATOM 6723 N N . ALA B 1 353 ? 10.43 -21.109 -1.644 1 96.5 353 ALA B N 1
ATOM 6724 C CA . ALA B 1 353 ? 11.023 -19.938 -1.021 1 96.5 353 ALA B CA 1
ATOM 6725 C C . ALA B 1 353 ? 11.273 -20.172 0.467 1 96.5 353 ALA B C 1
ATOM 6727 O O . ALA B 1 353 ? 12.336 -19.812 0.988 1 96.5 353 ALA B O 1
ATOM 6728 N N . LEU B 1 354 ? 10.352 -20.75 1.127 1 94.88 354 LEU B N 1
ATOM 6729 C CA . LEU B 1 354 ? 10.445 -20.984 2.564 1 94.88 354 LEU B CA 1
ATOM 6730 C C . LEU B 1 354 ? 11.594 -21.938 2.889 1 94.88 354 LEU B C 1
ATOM 6732 O O . LEU B 1 354 ? 12.203 -21.844 3.957 1 94.88 354 LEU B O 1
ATOM 6736 N N . TYR B 1 355 ? 11.914 -22.812 1.942 1 95.31 355 TYR B N 1
ATOM 6737 C CA . TYR B 1 355 ? 12.984 -23.781 2.172 1 95.31 355 TYR B CA 1
ATOM 6738 C C . TYR B 1 355 ? 14.234 -23.406 1.388 1 95.31 355 TYR B C 1
ATOM 6740 O O . TYR B 1 355 ? 15.188 -24.188 1.331 1 95.31 355 TYR B O 1
ATOM 6748 N N . ALA B 1 356 ? 14.25 -22.297 0.75 1 97.25 356 ALA B N 1
ATOM 6749 C CA . ALA B 1 356 ? 15.391 -21.75 0.028 1 97.25 356 ALA B CA 1
ATOM 6750 C C . ALA B 1 356 ? 15.859 -22.688 -1.071 1 97.25 356 ALA B C 1
ATOM 6752 O O . ALA B 1 356 ? 17.047 -23.031 -1.153 1 97.25 356 ALA B O 1
ATOM 6753 N N . LYS B 1 357 ? 14.914 -23.078 -1.901 1 98.12 357 LYS B N 1
ATOM 6754 C CA . LYS B 1 357 ? 15.258 -23.984 -2.99 1 98.12 357 LYS B CA 1
ATOM 6755 C C . LYS B 1 357 ? 15.156 -23.297 -4.344 1 98.12 357 LYS B C 1
ATOM 6757 O O . LYS B 1 357 ? 14.172 -22.594 -4.621 1 98.12 357 LYS B O 1
ATOM 6762 N N . PRO B 1 358 ? 16.188 -23.422 -5.223 1 98.69 358 PRO B N 1
ATOM 6763 C CA . PRO B 1 358 ? 16.062 -22.922 -6.59 1 98.69 358 PRO B CA 1
ATOM 6764 C C . PRO B 1 358 ? 14.969 -23.625 -7.387 1 98.69 358 PRO B C 1
ATOM 6766 O O . PRO B 1 358 ? 14.625 -24.781 -7.082 1 98.69 358 PRO B O 1
ATOM 6769 N N . LEU B 1 359 ? 14.477 -22.922 -8.414 1 98.75 359 LEU B N 1
ATOM 6770 C CA . LEU B 1 359 ? 13.328 -23.438 -9.156 1 98.75 359 LEU B CA 1
ATOM 6771 C C . LEU B 1 359 ? 13.609 -23.438 -10.656 1 98.75 359 LEU B C 1
ATOM 6773 O O . LEU B 1 359 ? 14.234 -22.516 -11.18 1 98.75 359 LEU B O 1
ATOM 6777 N N . LEU B 1 360 ? 13.258 -24.453 -11.297 1 98.81 360 LEU B N 1
ATOM 6778 C CA . LEU B 1 360 ? 13.008 -24.469 -12.734 1 98.81 360 LEU B CA 1
ATOM 6779 C C . LEU B 1 360 ? 11.516 -24.594 -13.031 1 98.81 360 LEU B C 1
ATOM 6781 O O . LEU B 1 360 ? 10.883 -25.578 -12.633 1 98.81 360 LEU B O 1
ATOM 6785 N N . LEU B 1 361 ? 10.953 -23.562 -13.703 1 98.06 361 LEU B N 1
ATOM 6786 C CA . LEU B 1 361 ? 9.5 -23.469 -13.75 1 98.06 361 LEU B CA 1
ATOM 6787 C C . LEU B 1 361 ? 8.992 -23.641 -15.18 1 98.06 361 LEU B C 1
ATOM 6789 O O . LEU B 1 361 ? 9.469 -22.984 -16.094 1 98.06 361 LEU B O 1
ATOM 6793 N N . MET B 1 362 ? 8.031 -24.531 -15.328 1 95.31 362 MET B N 1
ATOM 6794 C CA . MET B 1 362 ? 7.336 -24.797 -16.578 1 95.31 362 MET B CA 1
ATOM 6795 C C . MET B 1 362 ? 5.84 -24.531 -16.453 1 95.31 362 MET B C 1
ATOM 6797 O O . MET B 1 362 ? 5.051 -25.469 -16.297 1 95.31 362 MET B O 1
ATOM 6801 N N . PRO B 1 363 ? 5.438 -23.266 -16.625 1 93.06 363 PRO B N 1
ATOM 6802 C CA . PRO B 1 363 ? 4.039 -22.906 -16.391 1 93.06 363 PRO B CA 1
ATOM 6803 C C . PRO B 1 363 ? 3.08 -23.609 -17.359 1 93.06 363 PRO B C 1
ATOM 6805 O O . PRO B 1 363 ? 3.432 -23.859 -18.516 1 93.06 363 PRO B O 1
ATOM 6808 N N . ILE B 1 364 ? 1.878 -23.828 -16.875 1 87.44 364 ILE B N 1
ATOM 6809 C CA . ILE B 1 364 ? 0.894 -24.578 -17.656 1 87.44 364 ILE B CA 1
ATOM 6810 C C . ILE B 1 364 ? -0.401 -23.766 -17.75 1 87.44 364 ILE B C 1
ATOM 6812 O O . ILE B 1 364 ? -1.051 -23.766 -18.797 1 87.44 364 ILE B O 1
ATOM 6816 N N . PHE B 1 365 ? -0.788 -23.094 -16.688 1 83.44 365 PHE B N 1
ATOM 6817 C CA . PHE B 1 365 ? -2.051 -22.375 -16.766 1 83.44 365 PHE B CA 1
ATOM 6818 C C . PHE B 1 365 ? -2.096 -21.266 -15.719 1 83.44 365 PHE B C 1
ATOM 6820 O O . PHE B 1 365 ? -1.283 -21.25 -14.789 1 83.44 365 PHE B O 1
ATOM 6827 N N . GLY B 1 366 ? -2.928 -20.312 -15.953 1 84.31 366 GLY B N 1
ATOM 6828 C CA . GLY B 1 366 ? -3.273 -19.266 -14.992 1 84.31 366 GLY B CA 1
ATOM 6829 C C . GLY B 1 366 ? -2.113 -18.344 -14.672 1 84.31 366 GLY B C 1
ATOM 6830 O O . GLY B 1 366 ? -1.471 -17.812 -15.578 1 84.31 366 GLY B O 1
ATOM 6831 N N . ASP B 1 367 ? -1.871 -18.219 -13.336 1 90.81 367 ASP B N 1
ATOM 6832 C CA . ASP B 1 367 ? -0.894 -17.234 -12.875 1 90.81 367 ASP B CA 1
ATOM 6833 C C . ASP B 1 367 ? 0.51 -17.844 -12.836 1 90.81 367 ASP B C 1
ATOM 6835 O O . ASP B 1 367 ? 1.458 -17.188 -12.398 1 90.81 367 ASP B O 1
ATOM 6839 N N . GLN B 1 368 ? 0.657 -19.016 -13.367 1 93.44 368 GLN B N 1
ATOM 6840 C CA . GLN B 1 368 ? 1.921 -19.734 -13.25 1 93.44 368 GLN B CA 1
ATOM 6841 C C . GLN B 1 368 ? 3.02 -19.047 -14.062 1 93.44 368 GLN B C 1
ATOM 6843 O O . GLN B 1 368 ? 4.188 -19.062 -13.664 1 93.44 368 GLN B O 1
ATOM 6848 N N . TRP B 1 369 ? 2.627 -18.453 -15.219 1 94.25 369 TRP B N 1
ATOM 6849 C CA . TRP B 1 369 ? 3.623 -17.734 -16 1 94.25 369 TRP B CA 1
ATOM 6850 C C . TRP B 1 369 ? 4.164 -16.547 -15.219 1 94.25 369 TRP B C 1
ATOM 6852 O O . TRP B 1 369 ? 5.371 -16.281 -15.219 1 94.25 369 TRP B O 1
ATOM 6862 N N . ARG B 1 370 ? 3.242 -15.883 -14.578 1 96.19 370 ARG B N 1
ATOM 6863 C CA . ARG B 1 370 ? 3.613 -14.734 -13.75 1 96.19 370 ARG B CA 1
ATOM 6864 C C . ARG B 1 370 ? 4.523 -15.156 -12.602 1 96.19 370 ARG B C 1
ATOM 6866 O O . ARG B 1 370 ? 5.527 -14.5 -12.328 1 96.19 370 ARG B O 1
ATOM 6873 N N . ASN B 1 371 ? 4.176 -16.234 -11.953 1 97 371 ASN B N 1
ATOM 6874 C CA . ASN B 1 371 ? 4.973 -16.75 -10.852 1 97 371 ASN B CA 1
ATOM 6875 C C . ASN B 1 371 ? 6.383 -17.125 -11.305 1 97 371 ASN B C 1
ATOM 6877 O O . ASN B 1 371 ? 7.355 -16.859 -10.602 1 97 371 ASN B O 1
ATOM 6881 N N . ALA B 1 372 ? 6.43 -17.719 -12.461 1 97.56 372 ALA B N 1
ATOM 6882 C CA . ALA B 1 372 ? 7.719 -18.125 -13.008 1 97.56 372 ALA B CA 1
ATOM 6883 C C . ALA B 1 372 ? 8.602 -16.906 -13.305 1 97.56 372 ALA B C 1
ATOM 6885 O O . ALA B 1 372 ? 9.781 -16.891 -12.961 1 97.56 372 ALA B O 1
ATOM 6886 N N . GLN B 1 373 ? 8.031 -15.93 -13.898 1 98.06 373 GLN B N 1
ATOM 6887 C CA . GLN B 1 373 ? 8.773 -14.711 -14.203 1 98.06 373 GLN B CA 1
ATOM 6888 C C . GLN B 1 373 ? 9.242 -14.016 -12.93 1 98.06 373 GLN B C 1
ATOM 6890 O O . GLN B 1 373 ? 10.328 -13.438 -12.898 1 98.06 373 GLN B O 1
ATOM 6895 N N . LEU B 1 374 ? 8.461 -14.07 -11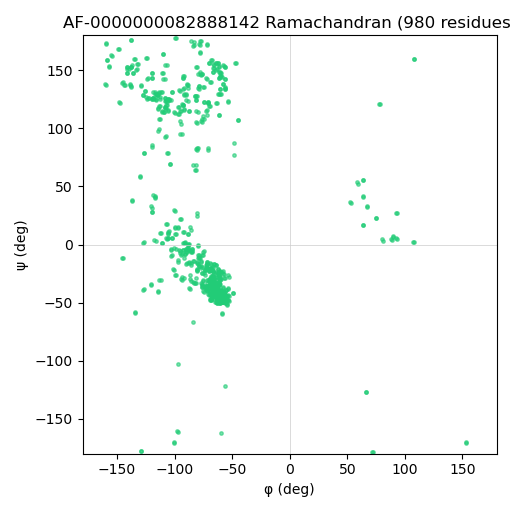.93 1 97.88 374 LEU B N 1
ATOM 6896 C CA . LEU B 1 374 ? 8.836 -13.477 -10.648 1 97.88 374 LEU B CA 1
ATOM 6897 C C . LEU B 1 374 ? 10.07 -14.172 -10.062 1 97.88 374 LEU B C 1
ATOM 6899 O O . LEU B 1 374 ? 10.984 -13.516 -9.57 1 97.88 374 LEU B O 1
ATOM 6903 N N . ALA B 1 375 ? 10.047 -15.477 -10.086 1 98.44 375 ALA B N 1
ATOM 6904 C CA . ALA B 1 375 ? 11.195 -16.234 -9.578 1 98.44 375 ALA B CA 1
ATOM 6905 C C . ALA B 1 375 ? 12.461 -15.883 -10.344 1 98.44 375 ALA B C 1
ATOM 6907 O O . ALA B 1 375 ? 13.539 -15.758 -9.758 1 98.44 375 ALA B O 1
ATOM 6908 N N . GLN B 1 376 ? 12.289 -15.789 -11.625 1 98.44 376 GLN B N 1
ATOM 6909 C CA . GLN B 1 376 ? 13.438 -15.422 -12.453 1 98.44 376 GLN B CA 1
ATOM 6910 C C . GLN B 1 376 ? 13.883 -13.992 -12.164 1 98.44 376 GLN B C 1
ATOM 6912 O O . GLN B 1 376 ? 15.086 -13.727 -12.07 1 98.44 376 GLN B O 1
ATOM 6917 N N . ARG B 1 377 ? 12.938 -13.078 -11.984 1 97.62 377 ARG B N 1
ATOM 6918 C CA . ARG B 1 377 ? 13.234 -11.695 -11.633 1 97.62 377 ARG B CA 1
ATOM 6919 C C . ARG B 1 377 ? 14.07 -11.617 -10.359 1 97.62 377 ARG B C 1
ATOM 6921 O O . ARG B 1 377 ? 15.023 -10.836 -10.281 1 97.62 377 ARG B O 1
ATOM 6928 N N . ASN B 1 378 ? 13.695 -12.398 -9.398 1 97.75 378 ASN B N 1
ATOM 6929 C CA . ASN B 1 378 ? 14.367 -12.383 -8.102 1 97.75 378 ASN B CA 1
ATOM 6930 C C . ASN B 1 378 ? 15.547 -13.344 -8.07 1 97.75 378 ASN B C 1
ATOM 6932 O O . ASN B 1 378 ? 16.156 -13.555 -7.02 1 97.75 378 ASN B O 1
ATOM 6936 N N . LYS B 1 379 ? 15.859 -14.055 -9.125 1 98.12 379 LYS B N 1
ATOM 6937 C CA . LYS B 1 379 ? 17.078 -14.789 -9.414 1 98.12 379 LYS B CA 1
ATOM 6938 C C . LYS B 1 379 ? 17.156 -16.078 -8.609 1 98.12 379 LYS B C 1
ATOM 6940 O O . LYS B 1 379 ? 18.234 -16.578 -8.32 1 98.12 379 LYS B O 1
ATOM 6945 N N . PHE B 1 380 ? 16 -16.547 -8.188 1 98.44 380 PHE B N 1
ATOM 6946 C CA . PHE B 1 380 ? 16.031 -17.828 -7.492 1 98.44 380 PHE B CA 1
ATOM 6947 C C . PHE B 1 380 ? 15.344 -18.906 -8.32 1 98.44 380 PHE B C 1
ATOM 6949 O O . PHE B 1 380 ? 15.086 -20.016 -7.824 1 98.44 380 PHE B O 1
ATOM 6956 N N . GLY B 1 381 ? 15.023 -18.578 -9.57 1 98.62 381 GLY B N 1
ATOM 6957 C CA . GLY B 1 381 ? 14.445 -19.531 -10.508 1 98.62 381 GLY B CA 1
ATOM 6958 C C . GLY B 1 381 ? 14.617 -19.125 -11.961 1 98.62 381 GLY B C 1
ATOM 6959 O O . GLY B 1 381 ? 15.117 -18.031 -12.242 1 98.62 381 GLY B O 1
ATOM 6960 N N . ARG B 1 382 ? 14.234 -20.031 -12.781 1 98.31 382 ARG B N 1
ATOM 6961 C CA . ARG B 1 382 ? 14.32 -19.812 -14.219 1 98.31 382 ARG B CA 1
ATOM 6962 C C . ARG B 1 382 ? 13.07 -20.312 -14.93 1 98.31 382 ARG B C 1
ATOM 6964 O O . ARG B 1 382 ? 12.555 -21.391 -14.602 1 98.31 382 ARG B O 1
ATOM 6971 N N . VAL B 1 383 ? 12.578 -19.484 -15.867 1 97.94 383 VAL B N 1
ATOM 6972 C CA . VAL B 1 383 ? 11.453 -19.891 -16.703 1 97.94 383 VAL B CA 1
ATOM 6973 C C . VAL B 1 383 ? 11.938 -20.828 -17.812 1 97.94 383 VAL B C 1
ATOM 6975 O O . VAL B 1 383 ? 12.992 -20.594 -18.406 1 97.94 383 VAL B O 1
ATOM 6978 N N . PHE B 1 384 ? 11.219 -21.859 -18.031 1 97.5 384 PHE B N 1
ATOM 6979 C CA . PHE B 1 384 ? 11.555 -22.812 -19.094 1 97.5 384 PHE B CA 1
ATOM 6980 C C . PHE B 1 384 ? 10.359 -23.04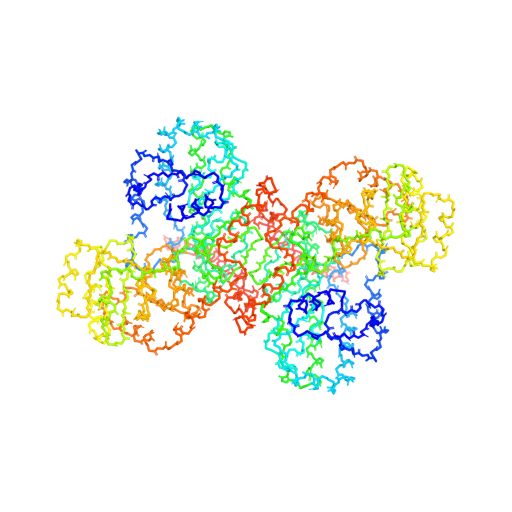7 -20 1 97.5 384 PHE B C 1
ATOM 6982 O O . PHE B 1 384 ? 9.25 -23.297 -19.531 1 97.5 384 PHE B O 1
ATOM 6989 N N . ASP B 1 385 ? 10.594 -22.906 -21.234 1 95.5 385 ASP B N 1
ATOM 6990 C CA . ASP B 1 385 ? 9.547 -23.234 -22.203 1 95.5 385 ASP B CA 1
ATOM 6991 C C . ASP B 1 385 ? 9.406 -24.734 -22.391 1 95.5 385 ASP B C 1
ATOM 6993 O O . ASP B 1 385 ? 10.18 -25.359 -23.109 1 95.5 385 ASP B O 1
ATOM 6997 N N . LYS B 1 386 ? 8.352 -25.25 -21.828 1 93.69 386 LYS B N 1
ATOM 6998 C CA . LYS B 1 386 ? 8.109 -26.688 -21.828 1 93.69 386 LYS B CA 1
ATOM 6999 C C . LYS B 1 386 ? 8.047 -27.25 -23.25 1 93.69 386 LYS B C 1
ATOM 7001 O O . LYS B 1 386 ? 8.273 -28.438 -23.469 1 93.69 386 LYS B O 1
ATOM 7006 N N . ARG B 1 387 ? 7.754 -26.484 -24.312 1 93.94 387 ARG B N 1
ATOM 7007 C CA . ARG B 1 387 ? 7.578 -26.938 -25.688 1 93.94 387 ARG B CA 1
ATOM 7008 C C . ARG B 1 387 ? 8.906 -27.375 -26.281 1 93.94 387 ARG B C 1
ATOM 7010 O O . ARG B 1 387 ? 8.93 -28.141 -27.25 1 93.94 387 ARG B O 1
ATOM 7017 N N . THR B 1 388 ? 9.93 -26.859 -25.688 1 96.5 388 THR B N 1
ATOM 7018 C CA . THR B 1 388 ? 11.242 -27.234 -26.203 1 96.5 388 THR B CA 1
ATOM 7019 C C . THR B 1 388 ? 11.523 -28.719 -25.969 1 96.5 388 THR B C 1
ATOM 7021 O O . THR B 1 388 ? 12.297 -29.328 -26.703 1 96.5 388 THR B O 1
ATOM 7024 N N . LEU B 1 389 ? 10.891 -29.312 -25.031 1 96.81 389 LEU B N 1
ATOM 7025 C CA . LEU B 1 389 ? 11.078 -30.719 -24.688 1 96.81 389 LEU B CA 1
ATOM 7026 C C . LEU B 1 389 ? 10.336 -31.609 -25.672 1 96.81 389 LEU B C 1
ATOM 7028 O O . LEU B 1 389 ? 10.562 -32.812 -25.719 1 96.81 389 LEU B O 1
ATOM 7032 N N . LEU B 1 390 ? 9.5 -31.031 -26.469 1 95.31 390 LEU B N 1
ATOM 7033 C CA . LEU B 1 390 ? 8.805 -31.828 -27.484 1 95.31 390 LEU B CA 1
ATOM 7034 C C . LEU B 1 390 ? 9.758 -32.219 -28.609 1 95.31 390 LEU B C 1
ATOM 7036 O O . LEU B 1 390 ? 9.516 -33.219 -29.297 1 95.31 390 LEU B O 1
ATOM 7040 N N . THR B 1 391 ? 10.836 -31.516 -28.703 1 96.62 391 THR B N 1
ATOM 7041 C CA . THR B 1 391 ? 11.703 -31.734 -29.859 1 96.62 391 THR B CA 1
ATOM 7042 C C . THR B 1 391 ? 13.047 -32.312 -29.438 1 96.62 391 THR B C 1
ATOM 7044 O O . THR B 1 391 ? 13.625 -33.125 -30.125 1 96.62 391 THR B O 1
ATOM 7047 N N . SER B 1 392 ? 13.531 -31.766 -28.312 1 98 392 SER B N 1
ATOM 7048 C CA . SER B 1 392 ? 14.875 -32.156 -27.891 1 98 392 SER B CA 1
ATOM 7049 C C . SER B 1 392 ? 15.07 -31.938 -26.406 1 98 392 SER B C 1
ATOM 7051 O O . SER B 1 392 ? 14.461 -31.047 -25.812 1 98 392 SER B O 1
ATOM 7053 N N . PRO B 1 393 ? 15.953 -32.719 -25.828 1 98.25 393 PRO B N 1
ATOM 7054 C CA . PRO B 1 393 ? 16.281 -32.5 -24.422 1 98.25 393 PRO B CA 1
ATOM 7055 C C . PRO B 1 393 ? 17.344 -31.438 -24.219 1 98.25 393 PRO B C 1
ATOM 7057 O O . PRO B 1 393 ? 17.625 -31.031 -23.094 1 98.25 393 PRO B O 1
ATOM 7060 N N . ASP B 1 394 ? 17.984 -30.859 -25.25 1 98.56 394 ASP B N 1
ATOM 7061 C CA . ASP B 1 394 ? 19.203 -30.078 -25.188 1 98.56 394 ASP B CA 1
ATOM 7062 C C . ASP B 1 394 ? 19 -28.797 -24.359 1 98.56 394 ASP B C 1
ATOM 7064 O O . ASP B 1 394 ? 19.797 -28.484 -23.484 1 98.56 394 ASP B O 1
ATOM 7068 N N . LYS B 1 395 ? 17.953 -28.094 -24.656 1 98.38 395 LYS B N 1
ATOM 7069 C CA . LYS B 1 395 ? 17.703 -26.844 -23.938 1 98.38 395 LYS B CA 1
ATOM 7070 C C . LYS B 1 395 ? 17.438 -27.109 -22.453 1 98.38 395 LYS B C 1
ATOM 7072 O O . LYS B 1 395 ? 17.797 -26.297 -21.594 1 98.38 395 LYS B O 1
ATOM 7077 N N . PHE B 1 396 ? 16.781 -28.188 -22.219 1 98.56 396 PHE B N 1
ATOM 7078 C CA . PHE B 1 396 ? 16.5 -28.562 -20.844 1 98.56 396 PHE B CA 1
ATOM 7079 C C . PHE B 1 396 ? 17.797 -28.922 -20.109 1 98.56 396 PHE B C 1
ATOM 7081 O O . PHE B 1 396 ? 17.984 -28.547 -18.969 1 98.56 396 PHE B O 1
ATOM 7088 N N . ILE B 1 397 ? 18.672 -29.672 -20.766 1 98.69 397 ILE B N 1
ATOM 7089 C CA . ILE B 1 397 ? 19.969 -30.031 -20.219 1 98.69 397 ILE B CA 1
ATOM 7090 C C . ILE B 1 397 ? 20.766 -28.766 -19.906 1 98.69 397 ILE B C 1
ATOM 7092 O O . ILE B 1 397 ? 21.391 -28.656 -18.844 1 98.69 397 ILE B O 1
ATOM 7096 N N . GLU B 1 398 ? 20.688 -27.812 -20.766 1 98.56 398 GLU B N 1
ATOM 7097 C CA . GLU B 1 398 ? 21.359 -26.531 -20.562 1 98.56 398 GLU B CA 1
ATOM 7098 C C . GLU B 1 398 ? 20.812 -25.812 -19.328 1 98.56 398 GLU B C 1
ATOM 7100 O O . GLU B 1 398 ? 21.578 -25.281 -18.531 1 98.56 398 GLU B O 1
ATOM 7105 N N . ALA B 1 399 ? 19.5 -25.766 -19.234 1 98.56 399 ALA B N 1
ATOM 7106 C CA . ALA B 1 399 ? 18.859 -25.094 -18.109 1 98.56 399 ALA B CA 1
ATOM 7107 C C . ALA B 1 399 ? 19.234 -25.766 -16.781 1 98.56 399 ALA B C 1
ATOM 7109 O O . ALA B 1 399 ? 19.562 -25.078 -15.812 1 98.56 399 ALA B O 1
ATOM 7110 N N . LEU B 1 400 ? 19.219 -27.094 -16.766 1 98.62 400 LEU B N 1
ATOM 7111 C CA . LEU B 1 400 ? 19.594 -27.844 -15.562 1 98.62 400 LEU B CA 1
ATOM 7112 C C . LEU B 1 400 ? 21.047 -27.562 -15.188 1 98.62 400 LEU B C 1
ATOM 7114 O O . LEU B 1 400 ? 21.359 -27.344 -14.016 1 98.62 400 LEU B O 1
ATOM 7118 N N . ASN B 1 401 ? 21.906 -27.594 -16.156 1 98.31 401 ASN B N 1
ATOM 7119 C CA . ASN B 1 401 ? 23.312 -27.312 -15.898 1 98.31 401 ASN B CA 1
ATOM 7120 C C . ASN B 1 401 ? 23.516 -25.938 -15.281 1 98.31 401 ASN B C 1
ATOM 7122 O O . ASN B 1 401 ? 24.281 -25.797 -14.328 1 98.31 401 ASN B O 1
ATOM 7126 N N . GLU B 1 402 ? 22.875 -24.953 -15.82 1 98.44 402 GLU B N 1
ATOM 7127 C CA . GLU B 1 402 ? 22.984 -23.594 -15.305 1 98.44 402 GLU B CA 1
ATOM 7128 C C . GLU B 1 402 ? 22.516 -23.516 -13.859 1 98.44 402 GLU B C 1
ATOM 7130 O O . GLU B 1 402 ? 23.219 -22.953 -13.008 1 98.44 402 GLU B O 1
ATOM 7135 N N . LEU B 1 403 ? 21.375 -24.078 -13.562 1 98.44 403 LEU B N 1
ATOM 7136 C CA . LEU B 1 403 ? 20.766 -23.969 -12.242 1 98.44 403 LEU B CA 1
ATOM 7137 C C . LEU B 1 403 ? 21.578 -24.75 -11.211 1 98.44 403 LEU B C 1
ATOM 7139 O O . LEU B 1 403 ? 21.641 -24.344 -10.047 1 98.44 403 LEU B O 1
ATOM 7143 N N . LEU B 1 404 ? 22.203 -25.844 -11.633 1 98 404 LEU B N 1
ATOM 7144 C CA . LEU B 1 404 ? 22.906 -26.734 -10.703 1 98 404 LEU B CA 1
ATOM 7145 C C . LEU B 1 404 ? 24.328 -26.25 -10.461 1 98 404 LEU B C 1
ATOM 7147 O O . LEU B 1 404 ? 24.953 -26.609 -9.453 1 98 404 LEU B O 1
ATOM 7151 N N . THR B 1 405 ? 24.859 -25.359 -11.344 1 97.62 405 THR B N 1
ATOM 7152 C CA . THR B 1 405 ? 26.25 -24.984 -11.219 1 97.62 405 THR B CA 1
ATOM 7153 C C . THR B 1 405 ? 26.391 -23.531 -10.797 1 97.62 405 THR B C 1
ATOM 7155 O O . THR B 1 405 ? 27.391 -23.125 -10.203 1 97.62 405 THR B O 1
ATOM 7158 N N . ASN B 1 406 ? 25.469 -22.734 -11.18 1 98.12 406 ASN B N 1
ATOM 7159 C CA . ASN B 1 406 ? 25.516 -21.312 -10.844 1 98.12 406 ASN B CA 1
ATOM 7160 C C . ASN B 1 406 ? 25 -21.062 -9.43 1 98.12 406 ASN B C 1
ATOM 7162 O O . ASN B 1 406 ? 23.797 -21.156 -9.172 1 98.12 406 ASN B O 1
ATOM 7166 N N . GLN B 1 407 ? 25.812 -20.625 -8.555 1 97.69 407 GLN B N 1
ATOM 7167 C CA . GLN B 1 407 ? 25.516 -20.469 -7.137 1 97.69 407 GLN B CA 1
ATOM 7168 C C . GLN B 1 407 ? 24.547 -19.297 -6.902 1 97.69 407 GLN B C 1
ATOM 7170 O O . GLN B 1 407 ? 23.938 -19.203 -5.84 1 97.69 407 GLN B O 1
ATOM 7175 N N . MET B 1 408 ? 24.391 -18.469 -7.871 1 98.12 408 MET B N 1
ATOM 7176 C CA . MET B 1 408 ? 23.516 -17.312 -7.754 1 98.12 408 MET B CA 1
ATOM 7177 C C . MET B 1 408 ? 22.109 -17.719 -7.359 1 98.12 408 MET B C 1
ATOM 7179 O O . MET B 1 408 ? 21.484 -17.062 -6.52 1 98.12 408 MET B O 1
ATOM 7183 N N . TYR B 1 409 ? 21.625 -18.812 -7.902 1 98.56 409 TYR B N 1
ATOM 7184 C CA . TYR B 1 409 ? 20.266 -19.234 -7.637 1 98.56 409 TYR B CA 1
ATOM 7185 C C . TYR B 1 409 ? 20.094 -19.656 -6.18 1 98.56 409 TYR B C 1
ATOM 7187 O O . TYR B 1 409 ? 19.094 -19.297 -5.539 1 98.56 409 TYR B O 1
ATOM 7195 N N . LYS B 1 410 ? 21.047 -20.359 -5.68 1 98.12 410 LYS B N 1
ATOM 7196 C CA . LYS B 1 410 ? 21 -20.781 -4.281 1 98.12 410 LYS B CA 1
ATOM 7197 C C . LYS B 1 410 ? 21.109 -19.578 -3.348 1 98.12 410 LYS B C 1
ATOM 7199 O O . LYS B 1 410 ? 20.375 -19.5 -2.354 1 98.12 410 LYS B O 1
ATOM 7204 N N . THR B 1 411 ? 21.984 -18.672 -3.691 1 98.38 411 THR B N 1
ATOM 7205 C CA . THR B 1 411 ? 22.188 -17.469 -2.881 1 98.38 411 THR B CA 1
ATOM 7206 C C . THR B 1 411 ? 20.922 -16.625 -2.814 1 98.38 411 THR B C 1
ATOM 7208 O O . THR B 1 411 ? 20.531 -16.172 -1.74 1 98.38 411 THR B O 1
ATOM 7211 N N . HIS B 1 412 ? 20.297 -16.469 -3.885 1 98.56 412 HIS B N 1
ATOM 7212 C CA . HIS B 1 412 ? 19.094 -15.641 -3.926 1 98.56 412 HIS B CA 1
ATOM 7213 C C . HIS B 1 412 ? 17.906 -16.359 -3.322 1 98.56 412 HIS B C 1
ATOM 7215 O O . HIS B 1 412 ? 17.031 -15.727 -2.721 1 98.56 412 HIS B O 1
ATOM 7221 N N . ALA B 1 413 ? 17.828 -17.688 -3.475 1 98.62 413 ALA B N 1
ATOM 7222 C CA . ALA B 1 413 ? 16.797 -18.438 -2.768 1 98.62 413 ALA B CA 1
ATOM 7223 C C . ALA B 1 413 ? 16.906 -18.25 -1.259 1 98.62 413 ALA B C 1
ATOM 7225 O O . ALA B 1 413 ? 15.906 -18.031 -0.577 1 98.62 413 ALA B O 1
ATOM 7226 N N . ALA B 1 414 ? 18.125 -18.312 -0.799 1 98.38 414 ALA B N 1
ATOM 7227 C CA . ALA B 1 414 ? 18.375 -18.094 0.624 1 98.38 414 ALA B CA 1
ATOM 7228 C C . ALA B 1 414 ? 17.969 -16.672 1.033 1 98.38 414 ALA B C 1
ATOM 7230 O O . ALA B 1 414 ? 17.438 -16.469 2.125 1 98.38 414 ALA B O 1
ATOM 7231 N N . ARG B 1 415 ? 18.25 -15.75 0.176 1 98.5 415 ARG B N 1
ATOM 7232 C CA . ARG B 1 415 ? 17.875 -14.359 0.444 1 98.5 415 ARG B CA 1
ATOM 7233 C C . ARG B 1 415 ? 16.375 -14.211 0.578 1 98.5 415 ARG B C 1
ATOM 7235 O O . ARG B 1 415 ? 15.883 -13.57 1.514 1 98.5 415 ARG B O 1
ATOM 7242 N N . ILE B 1 416 ? 15.648 -14.781 -0.324 1 98.25 416 ILE B N 1
ATOM 7243 C CA . ILE B 1 416 ? 14.188 -14.688 -0.293 1 98.25 416 ILE B CA 1
ATOM 7244 C C . ILE B 1 416 ? 13.656 -15.344 0.98 1 98.25 416 ILE B C 1
ATOM 7246 O O . ILE B 1 416 ? 12.758 -14.797 1.634 1 98.25 416 ILE B O 1
ATOM 7250 N N . GLN B 1 417 ? 14.203 -16.469 1.321 1 97.12 417 GLN B N 1
ATOM 7251 C CA . GLN B 1 417 ? 13.812 -17.125 2.564 1 97.12 417 GLN B CA 1
ATOM 7252 C C . GLN B 1 417 ? 14.023 -16.203 3.764 1 97.12 417 GLN B C 1
ATOM 7254 O O . GLN B 1 417 ? 13.141 -16.078 4.609 1 97.12 417 GLN B O 1
ATOM 7259 N N . LYS B 1 418 ? 15.195 -15.617 3.814 1 98 418 LYS B N 1
ATOM 7260 C CA . LYS B 1 418 ? 15.531 -14.734 4.922 1 98 418 LYS B CA 1
ATOM 7261 C C . LYS B 1 418 ? 14.555 -13.57 5.016 1 98 418 LYS B C 1
ATOM 7263 O O . LYS B 1 418 ? 14.094 -13.219 6.109 1 98 418 LYS B O 1
ATOM 7268 N N . LEU B 1 419 ? 14.25 -12.992 3.926 1 98 419 LEU B N 1
ATOM 7269 C CA . LEU B 1 419 ? 13.305 -11.883 3.883 1 98 419 LEU B CA 1
ATOM 7270 C C . LEU B 1 419 ? 11.953 -12.289 4.461 1 98 419 LEU B C 1
ATOM 7272 O O . LEU B 1 419 ? 11.398 -11.594 5.309 1 98 419 LEU B O 1
ATOM 7276 N N . ILE B 1 420 ? 11.461 -13.414 4.043 1 96.62 420 ILE B N 1
ATOM 7277 C CA . ILE B 1 420 ? 10.148 -13.867 4.48 1 96.62 420 ILE B CA 1
ATOM 7278 C C . ILE B 1 420 ? 10.18 -14.195 5.969 1 96.62 420 ILE B C 1
ATOM 7280 O O . ILE B 1 420 ? 9.258 -13.852 6.711 1 96.62 420 ILE B O 1
ATOM 7284 N N . LYS B 1 421 ? 11.25 -14.75 6.414 1 95.19 421 LYS B N 1
ATOM 7285 C CA . LYS B 1 421 ? 11.352 -15.234 7.789 1 95.19 421 LYS B CA 1
ATOM 7286 C C . LYS B 1 421 ? 11.539 -14.078 8.766 1 95.19 421 LYS B C 1
ATOM 7288 O O . LYS B 1 421 ? 11.203 -14.188 9.945 1 95.19 421 LYS B O 1
ATOM 7293 N N . THR B 1 422 ? 12.07 -12.977 8.281 1 97.19 422 THR B N 1
ATOM 7294 C CA . THR B 1 422 ? 12.453 -11.914 9.203 1 97.19 422 THR B CA 1
ATOM 7295 C C . THR B 1 422 ? 11.461 -10.758 9.125 1 97.19 422 THR B C 1
ATOM 7297 O O . THR B 1 422 ? 11.695 -9.695 9.711 1 97.19 422 THR B O 1
ATOM 7300 N N . LYS B 1 423 ? 10.336 -10.906 8.438 1 96.38 423 LYS B N 1
ATOM 7301 C CA . LYS B 1 423 ? 9.336 -9.852 8.336 1 96.38 423 LYS B CA 1
ATOM 7302 C C . LYS B 1 423 ? 8.867 -9.406 9.719 1 96.38 423 LYS B C 1
ATOM 7304 O O . LYS B 1 423 ? 8.875 -10.195 10.664 1 96.38 423 LYS B O 1
ATOM 7309 N N . PRO B 1 424 ? 8.43 -8.148 9.82 1 96.12 424 PRO B N 1
ATOM 7310 C CA . PRO B 1 424 ? 7.977 -7.629 11.109 1 96.12 424 PRO B CA 1
ATOM 7311 C C . PRO B 1 424 ? 6.816 -8.43 11.695 1 96.12 424 PRO B C 1
ATOM 7313 O O . PRO B 1 424 ? 6.75 -8.633 12.914 1 96.12 424 PRO B O 1
ATOM 7316 N N . LEU B 1 425 ? 5.852 -8.844 10.852 1 95.31 425 LEU B N 1
ATOM 7317 C CA . LEU B 1 425 ? 4.773 -9.766 11.195 1 95.31 425 LEU B CA 1
ATOM 7318 C C . LEU B 1 425 ? 4.73 -10.945 10.234 1 95.31 425 LEU B C 1
ATOM 7320 O O . LEU B 1 425 ? 4.797 -10.758 9.016 1 95.31 425 LEU B O 1
ATOM 7324 N N . ASN B 1 426 ? 4.645 -12.086 10.797 1 94 426 ASN B N 1
ATOM 7325 C CA . ASN B 1 426 ? 4.441 -13.211 9.891 1 94 426 ASN B CA 1
ATOM 7326 C C . ASN B 1 426 ? 2.996 -13.289 9.406 1 94 426 ASN B C 1
ATOM 7328 O O . ASN B 1 426 ? 2.141 -12.531 9.875 1 94 426 ASN B O 1
ATOM 7332 N N . SER B 1 427 ? 2.746 -14.164 8.555 1 95.38 427 SER B N 1
ATOM 7333 C CA . SER B 1 427 ? 1.458 -14.203 7.871 1 95.38 427 SER B CA 1
ATOM 7334 C C . SER B 1 427 ? 0.325 -14.508 8.844 1 95.38 427 SER B C 1
ATOM 7336 O O . SER B 1 427 ? -0.756 -13.922 8.75 1 95.38 427 SER B O 1
ATOM 7338 N N . THR B 1 428 ? 0.54 -15.43 9.758 1 95.62 428 THR B N 1
ATOM 7339 C CA . THR B 1 428 ? -0.483 -15.805 10.727 1 95.62 428 THR B CA 1
ATOM 7340 C C . THR B 1 428 ? -0.814 -14.633 11.648 1 95.62 428 THR B C 1
ATOM 7342 O O . THR B 1 428 ? -1.986 -14.312 11.844 1 95.62 428 THR B O 1
ATOM 7345 N N . GLU B 1 429 ? 0.237 -14.031 12.188 1 95.88 429 GLU B N 1
ATOM 7346 C CA . GLU B 1 429 ? 0.043 -12.875 13.055 1 95.88 429 GLU B CA 1
ATOM 7347 C C . GLU B 1 429 ? -0.694 -11.758 12.328 1 95.88 429 GLU B C 1
ATOM 7349 O O . GLU B 1 429 ? -1.629 -11.164 12.875 1 95.88 429 GLU B O 1
ATOM 7354 N N . ARG B 1 430 ? -0.216 -11.461 11.195 1 96.94 430 ARG B N 1
ATOM 7355 C CA . ARG B 1 430 ? -0.814 -10.391 10.406 1 96.94 430 ARG B CA 1
ATOM 7356 C C . ARG B 1 430 ? -2.291 -10.664 10.141 1 96.94 430 ARG B C 1
ATOM 7358 O O . ARG B 1 430 ? -3.131 -9.773 10.305 1 96.94 430 ARG B O 1
ATOM 7365 N N . PHE B 1 431 ? -2.592 -11.891 9.75 1 97.94 431 PHE B N 1
ATOM 7366 C CA . PHE B 1 431 ? -3.965 -12.289 9.453 1 97.94 431 PHE B CA 1
ATOM 7367 C C . PHE B 1 431 ? -4.848 -12.133 10.688 1 97.94 431 PHE B C 1
ATOM 7369 O O . PHE B 1 431 ? -5.914 -11.516 10.617 1 97.94 431 PHE B O 1
ATOM 7376 N N . LEU B 1 432 ? -4.414 -12.656 11.758 1 98.12 432 LEU B N 1
ATOM 7377 C CA . LEU B 1 432 ? -5.203 -12.664 12.984 1 98.12 432 LEU B CA 1
ATOM 7378 C C . LEU B 1 432 ? -5.359 -11.25 13.547 1 98.12 432 LEU B C 1
ATOM 7380 O O . LEU B 1 432 ? -6.465 -10.844 13.922 1 98.12 432 LEU B O 1
ATOM 7384 N N . ARG B 1 433 ? -4.34 -10.5 13.562 1 98.19 433 ARG B N 1
ATOM 7385 C CA . ARG B 1 433 ? -4.387 -9.164 14.156 1 98.19 433 ARG B CA 1
ATOM 7386 C C . ARG B 1 433 ? -5.25 -8.227 13.32 1 98.19 433 ARG B C 1
ATOM 7388 O O . ARG B 1 433 ? -5.988 -7.398 13.867 1 98.19 433 ARG B O 1
ATOM 7395 N N . TYR B 1 434 ? -5.16 -8.32 12.016 1 98.5 434 TYR B N 1
ATOM 7396 C CA . TYR B 1 434 ? -5.988 -7.457 11.18 1 98.5 434 TYR B CA 1
ATOM 7397 C C . TYR B 1 434 ? -7.449 -7.871 11.25 1 98.5 434 TYR B C 1
ATOM 7399 O O . TYR B 1 434 ? -8.344 -7.027 11.18 1 98.5 434 TYR B O 1
ATOM 7407 N N . THR B 1 435 ? -7.664 -9.195 11.305 1 98.44 435 THR B N 1
ATOM 7408 C CA . THR B 1 435 ? -9.031 -9.656 11.5 1 98.44 435 THR B CA 1
ATOM 7409 C C . THR B 1 435 ? -9.609 -9.102 12.797 1 98.44 435 THR B C 1
ATOM 7411 O O . THR B 1 435 ? -10.727 -8.578 12.812 1 98.44 435 THR B O 1
ATOM 7414 N N . GLN B 1 436 ? -8.867 -9.234 13.883 1 98.12 436 GLN B N 1
ATOM 7415 C CA . GLN B 1 436 ? -9.289 -8.688 15.164 1 98.12 436 GLN B CA 1
ATOM 7416 C C . GLN B 1 436 ? -9.508 -7.18 15.078 1 98.12 436 GLN B C 1
ATOM 7418 O O . GLN B 1 436 ? -10.461 -6.652 15.656 1 98.12 436 GLN B O 1
ATOM 7423 N N . PHE B 1 437 ? -8.625 -6.516 14.414 1 98.38 437 PHE B N 1
ATOM 7424 C CA . PHE B 1 437 ? -8.711 -5.07 14.227 1 98.38 437 PHE B CA 1
ATOM 7425 C C . PHE B 1 437 ? -10.047 -4.684 13.609 1 98.38 437 PHE B C 1
ATOM 7427 O O . PHE B 1 437 ? -10.703 -3.75 14.078 1 98.38 437 PHE B O 1
ATOM 7434 N N . VAL B 1 438 ? -10.469 -5.406 12.547 1 98.38 438 VAL B N 1
ATOM 7435 C CA . VAL B 1 438 ? -11.758 -5.156 11.906 1 98.38 438 VAL B CA 1
ATOM 7436 C C . VAL B 1 438 ? -12.883 -5.426 12.906 1 98.38 438 VAL B C 1
ATOM 7438 O O . VAL B 1 438 ? -13.828 -4.633 13.016 1 98.38 438 VAL B O 1
ATOM 7441 N N . GLY B 1 439 ? -12.781 -6.539 13.633 1 97.75 439 GLY B N 1
ATOM 7442 C CA . GLY B 1 439 ? -13.773 -6.859 14.641 1 97.75 439 GLY B CA 1
ATOM 7443 C C . GLY B 1 439 ? -13.891 -5.801 15.727 1 97.75 439 GLY B C 1
ATOM 7444 O O . GLY B 1 439 ? -15 -5.43 16.125 1 97.75 439 GLY B O 1
ATOM 7445 N N . ASP B 1 440 ? -12.766 -5.27 16.141 1 97.62 440 ASP B N 1
ATOM 7446 C CA . ASP B 1 440 ? -12.734 -4.25 17.188 1 97.62 440 ASP B CA 1
ATOM 7447 C C . ASP B 1 440 ? -13.367 -2.949 16.719 1 97.62 440 ASP B C 1
ATOM 7449 O O . ASP B 1 440 ? -13.742 -2.098 17.531 1 97.62 440 ASP B O 1
ATOM 7453 N N . ASN B 1 441 ? -13.461 -2.787 15.469 1 97.94 441 ASN B N 1
ATOM 7454 C CA . ASN B 1 441 ? -13.953 -1.53 14.906 1 97.94 441 ASN B CA 1
ATOM 7455 C C . ASN B 1 441 ? -15.25 -1.727 14.133 1 97.94 441 ASN B C 1
ATOM 7457 O O . ASN B 1 441 ? -15.422 -1.17 13.055 1 97.94 441 ASN B O 1
ATOM 7461 N N . GLU B 1 442 ? -16.125 -2.547 14.664 1 96.38 442 GLU B N 1
ATOM 7462 C CA . GLU B 1 442 ? -17.5 -2.742 14.242 1 96.38 442 GLU B CA 1
ATOM 7463 C C . GLU B 1 442 ? -17.578 -3.303 12.828 1 96.38 442 GLU B C 1
ATOM 7465 O O . GLU B 1 442 ? -18.547 -3.078 12.109 1 96.38 442 GLU B O 1
ATOM 7470 N N . GLY B 1 443 ? -16.516 -3.838 12.32 1 97.19 443 GLY B N 1
ATOM 7471 C CA . GLY B 1 443 ? -16.562 -4.625 11.094 1 97.19 443 GLY B CA 1
ATOM 7472 C C . GLY B 1 443 ? -16.359 -3.789 9.844 1 97.19 443 GLY B C 1
ATOM 7473 O O . GLY B 1 443 ? -16.547 -4.277 8.727 1 97.19 443 GLY B O 1
ATOM 7474 N N . HIS B 1 444 ? -16.031 -2.48 10 1 95.75 444 HIS B N 1
ATOM 7475 C CA . HIS B 1 444 ? -15.852 -1.646 8.812 1 95.75 444 HIS B CA 1
ATOM 7476 C C . HIS B 1 444 ? -14.688 -0.68 8.992 1 95.75 444 HIS B C 1
ATOM 7478 O O . HIS B 1 444 ? -14.344 -0.302 10.109 1 95.75 444 HIS B O 1
ATOM 7484 N N . LEU B 1 445 ? -14.016 -0.379 7.918 1 97.12 445 LEU B N 1
ATOM 7485 C CA . LEU B 1 445 ? -12.898 0.559 7.863 1 97.12 445 LEU B CA 1
ATOM 7486 C C . LEU B 1 445 ? -13.094 1.57 6.738 1 97.12 445 LEU B C 1
ATOM 7488 O O . LEU B 1 445 ? -12.211 1.74 5.891 1 97.12 445 LEU B O 1
ATOM 7492 N N . ASP B 1 446 ? -14.172 2.314 6.781 1 95.06 446 ASP B N 1
ATOM 7493 C CA . ASP B 1 446 ? -14.555 3.238 5.719 1 95.06 446 ASP B CA 1
ATOM 7494 C C . ASP B 1 446 ? -13.484 4.316 5.52 1 95.06 446 ASP B C 1
ATOM 7496 O O . ASP B 1 446 ? -13.297 4.805 4.406 1 95.06 446 ASP B O 1
ATOM 7500 N N . GLU B 1 447 ? -12.766 4.57 6.578 1 96.25 447 GLU B N 1
ATOM 7501 C CA . GLU B 1 447 ? -11.75 5.617 6.562 1 96.25 447 GLU B CA 1
ATOM 7502 C C . GLU B 1 447 ? -10.609 5.266 5.617 1 96.25 447 GLU B C 1
ATOM 7504 O O . GLU B 1 447 ? -9.852 6.141 5.188 1 96.25 447 GLU B O 1
ATOM 7509 N N . LEU B 1 448 ? -10.508 3.973 5.227 1 96.44 448 LEU B N 1
ATOM 7510 C CA . LEU B 1 448 ? -9.406 3.539 4.371 1 96.44 448 LEU B CA 1
ATOM 7511 C C . LEU B 1 448 ? -9.875 3.357 2.934 1 96.44 448 LEU B C 1
ATOM 7513 O O . LEU B 1 448 ? -9.07 3.084 2.043 1 96.44 448 LEU B O 1
ATOM 7517 N N . HIS B 1 449 ? -11.188 3.52 2.654 1 94.69 449 HIS B N 1
ATOM 7518 C CA . HIS B 1 449 ? -11.703 3.389 1.295 1 94.69 449 HIS B CA 1
ATOM 7519 C C . HIS B 1 449 ? -11.344 4.609 0.451 1 94.69 449 HIS B C 1
ATOM 7521 O O . HIS B 1 449 ? -11.688 5.738 0.81 1 94.69 449 HIS B O 1
ATOM 7527 N N . ILE B 1 450 ? -10.672 4.348 -0.638 1 95.94 450 ILE B N 1
ATOM 7528 C CA . ILE B 1 450 ? -10.273 5.453 -1.502 1 95.94 450 ILE B CA 1
ATOM 7529 C C . ILE B 1 450 ? -11.484 5.941 -2.303 1 95.94 450 ILE B C 1
ATOM 7531 O O . ILE B 1 450 ? -12.328 5.145 -2.701 1 95.94 450 ILE B O 1
ATOM 7535 N N . ALA B 1 451 ? -11.531 7.207 -2.572 1 95.25 451 ALA B N 1
ATOM 7536 C CA . ALA B 1 451 ? -12.625 7.801 -3.328 1 95.25 451 ALA B CA 1
ATOM 7537 C C . ALA B 1 451 ? -12.594 7.352 -4.785 1 95.25 451 ALA B C 1
ATOM 7539 O O . ALA B 1 451 ? -13.617 7.391 -5.477 1 95.25 451 ALA B O 1
ATOM 7540 N N . GLY B 1 452 ? -11.461 6.898 -5.207 1 92.56 452 GLY B N 1
ATOM 7541 C CA . GLY B 1 452 ? -11.297 6.438 -6.574 1 92.56 452 GLY B CA 1
ATOM 7542 C C . GLY B 1 452 ? -12.258 5.324 -6.949 1 92.56 452 GLY B C 1
ATOM 7543 O O . GLY B 1 452 ? -12.594 5.156 -8.125 1 92.56 452 GLY B O 1
ATOM 7544 N N . ARG B 1 453 ? -12.727 4.57 -6.02 1 91.25 453 ARG B N 1
ATOM 7545 C CA . ARG B 1 453 ? -13.617 3.438 -6.246 1 91.25 453 ARG B CA 1
ATOM 7546 C C . ARG B 1 453 ? -14.93 3.889 -6.871 1 91.25 453 ARG B C 1
ATOM 7548 O O . ARG B 1 453 ? -15.617 3.096 -7.516 1 91.25 453 ARG B O 1
ATOM 7555 N N . ARG B 1 454 ? -15.211 5.148 -6.699 1 90.69 454 ARG B N 1
ATOM 7556 C CA . ARG B 1 454 ? -16.531 5.637 -7.113 1 90.69 454 ARG B CA 1
ATOM 7557 C C . ARG B 1 454 ? -16.406 6.562 -8.32 1 90.69 454 ARG B C 1
ATOM 7559 O O . ARG B 1 454 ? -17.406 7.117 -8.781 1 90.69 454 ARG B O 1
ATOM 7566 N N . LEU B 1 455 ? -15.289 6.727 -8.766 1 93.94 455 LEU B N 1
ATOM 7567 C CA . LEU B 1 455 ? -15.086 7.652 -9.875 1 93.94 455 LEU B CA 1
ATOM 7568 C C . LEU B 1 455 ? -15.164 6.922 -11.219 1 93.94 455 LEU B C 1
ATOM 7570 O O . LEU B 1 455 ? -14.734 5.773 -11.328 1 93.94 455 LEU B O 1
ATOM 7574 N N . SER B 1 456 ? -15.711 7.641 -12.188 1 92.75 456 SER B N 1
ATOM 7575 C CA . SER B 1 456 ? -15.594 7.152 -13.555 1 92.75 456 SER B CA 1
ATOM 7576 C C . SER B 1 456 ? -14.148 7.207 -14.039 1 92.75 456 SER B C 1
ATOM 7578 O O . SER B 1 456 ? -13.336 7.945 -13.484 1 92.75 456 SER B O 1
ATOM 7580 N N . SER B 1 457 ? -13.891 6.402 -15.039 1 90.88 457 SER B N 1
ATOM 7581 C CA . SER B 1 457 ? -12.539 6.406 -15.602 1 90.88 457 SER B CA 1
ATOM 7582 C C . SER B 1 457 ? -12.156 7.797 -16.094 1 90.88 457 SER B C 1
ATOM 7584 O O . SER B 1 457 ? -11 8.211 -15.969 1 90.88 457 SER B O 1
ATOM 7586 N N . VAL B 1 458 ? -13.086 8.523 -16.656 1 94.06 458 VAL B N 1
ATOM 7587 C CA . VAL B 1 458 ? -12.844 9.859 -17.188 1 94.06 458 VAL B CA 1
ATOM 7588 C C . VAL B 1 458 ? -12.406 10.789 -16.062 1 94.06 458 VAL B C 1
ATOM 7590 O O . VAL B 1 458 ? -11.422 11.516 -16.188 1 94.06 458 VAL B O 1
ATOM 7593 N N . LYS B 1 459 ? -13.102 10.719 -14.93 1 95.69 459 LYS B N 1
ATOM 7594 C CA . LYS B 1 459 ? -12.766 11.562 -13.789 1 95.69 459 LYS B CA 1
ATOM 7595 C C . LYS B 1 459 ? -11.508 11.055 -13.086 1 95.69 459 LYS B C 1
ATOM 7597 O O . LYS B 1 459 ? -10.648 11.852 -12.688 1 95.69 459 LYS B O 1
ATOM 7602 N N . TYR B 1 460 ? -11.43 9.75 -12.984 1 95.12 460 TYR B N 1
ATOM 7603 C CA . TYR B 1 460 ? -10.297 9.148 -12.289 1 95.12 460 TYR B CA 1
ATOM 7604 C C . TYR B 1 460 ? -8.977 9.578 -12.914 1 95.12 460 TYR B C 1
ATOM 7606 O O . TYR B 1 460 ? -8.047 9.969 -12.203 1 95.12 460 TYR B O 1
ATOM 7614 N N . PHE B 1 461 ? -8.93 9.602 -14.234 1 93.38 461 PHE B N 1
ATOM 7615 C CA . PHE B 1 461 ? -7.684 9.898 -14.938 1 93.38 461 PHE B CA 1
ATOM 7616 C C . PHE B 1 461 ? -7.656 11.359 -15.391 1 93.38 461 PHE B C 1
ATOM 7618 O O . PHE B 1 461 ? -6.773 11.758 -16.141 1 93.38 461 PHE B O 1
ATOM 7625 N N . ASN B 1 462 ? -8.602 12.172 -14.953 1 96.5 462 ASN B N 1
ATOM 7626 C CA . ASN B 1 462 ? -8.695 13.586 -15.305 1 96.5 462 ASN B CA 1
ATOM 7627 C C . ASN B 1 462 ? -8.664 13.797 -16.812 1 96.5 462 ASN B C 1
ATOM 7629 O O . ASN B 1 462 ? -8.031 14.734 -17.297 1 96.5 462 ASN B O 1
ATOM 7633 N N . ILE B 1 463 ? -9.266 12.898 -17.531 1 93.94 463 ILE B N 1
ATOM 7634 C CA . ILE B 1 463 ? -9.32 13.008 -18.984 1 93.94 463 ILE B CA 1
ATOM 7635 C C . ILE B 1 463 ? -10.094 14.266 -19.375 1 93.94 463 ILE B C 1
ATOM 7637 O O . ILE B 1 463 ? -9.734 14.945 -20.344 1 93.94 463 ILE B O 1
ATOM 7641 N N . ASP B 1 464 ? -11.195 14.555 -18.656 1 95.25 464 ASP B N 1
ATOM 7642 C CA . ASP B 1 464 ? -11.969 15.766 -18.906 1 95.25 464 ASP B CA 1
ATOM 7643 C C . ASP B 1 464 ? -11.109 17.016 -18.75 1 95.25 464 ASP B C 1
ATOM 7645 O O . ASP B 1 464 ? -11.203 17.938 -19.562 1 95.25 464 ASP B O 1
ATOM 7649 N N . ILE B 1 465 ? -10.242 17.047 -17.766 1 95.06 465 ILE B N 1
ATOM 7650 C CA . ILE B 1 465 ? -9.352 18.172 -17.531 1 95.06 465 ILE B CA 1
ATOM 7651 C C . ILE B 1 465 ? -8.32 18.25 -18.672 1 95.06 465 ILE B C 1
ATOM 7653 O O . ILE B 1 465 ? -8.062 19.328 -19.203 1 95.06 465 ILE B O 1
ATOM 7657 N N . ILE B 1 466 ? -7.703 17.109 -19.031 1 93.56 466 ILE B N 1
ATOM 7658 C CA . ILE B 1 466 ? -6.715 17.062 -20.094 1 93.56 466 ILE B CA 1
ATOM 7659 C C . ILE B 1 466 ? -7.336 17.562 -21.406 1 93.56 466 ILE B C 1
ATOM 7661 O O . ILE B 1 466 ? -6.742 18.391 -22.094 1 93.56 466 ILE B O 1
ATOM 7665 N N . LEU B 1 467 ? -8.484 17.109 -21.734 1 92.38 467 LEU B N 1
ATOM 7666 C CA . LEU B 1 467 ? -9.18 17.5 -22.953 1 92.38 467 LEU B CA 1
ATOM 7667 C C . LEU B 1 467 ? -9.492 19 -22.938 1 92.38 467 LEU B C 1
ATOM 7669 O O . LEU B 1 467 ? -9.344 19.672 -23.953 1 92.38 467 LEU B O 1
ATOM 7673 N N . ALA B 1 468 ? -9.984 19.469 -21.797 1 93.25 468 ALA B N 1
ATOM 7674 C CA . ALA B 1 468 ? -10.281 20.891 -21.672 1 93.25 468 ALA B CA 1
ATOM 7675 C C . ALA B 1 468 ? -9.031 21.734 -21.906 1 93.25 468 ALA B C 1
ATOM 7677 O O . ALA B 1 468 ? -9.078 22.75 -22.609 1 93.25 468 ALA B O 1
ATOM 7678 N N . LEU B 1 469 ? -7.941 21.328 -21.328 1 91.12 469 LEU B N 1
ATOM 7679 C CA . LEU B 1 469 ? -6.688 22.047 -21.484 1 91.12 469 LEU B CA 1
ATOM 7680 C C . LEU B 1 469 ? -6.199 22 -22.922 1 91.12 469 LEU B C 1
ATOM 7682 O O . LEU B 1 469 ? -5.664 22.969 -23.453 1 91.12 469 LEU B O 1
ATOM 7686 N N . LEU B 1 470 ? -6.324 20.828 -23.578 1 90.19 470 LEU B N 1
ATOM 7687 C CA . LEU B 1 470 ? -5.934 20.688 -24.969 1 90.19 470 LEU B CA 1
ATOM 7688 C C . LEU B 1 470 ? -6.762 21.594 -25.875 1 90.19 470 LEU B C 1
ATOM 7690 O O . LEU B 1 470 ? -6.238 22.188 -26.812 1 90.19 470 LEU B O 1
ATOM 7694 N N . VAL B 1 471 ? -8.031 21.734 -25.594 1 89.44 471 VAL B N 1
ATOM 7695 C CA . VAL B 1 471 ? -8.906 22.609 -26.359 1 89.44 471 VAL B CA 1
ATOM 7696 C C . VAL B 1 471 ? -8.461 24.062 -26.172 1 89.44 471 VAL B C 1
ATOM 7698 O O . VAL B 1 471 ? -8.383 24.812 -27.141 1 89.44 471 VAL B O 1
ATOM 7701 N N . ILE B 1 472 ? -8.141 24.375 -25 1 88.62 472 ILE B N 1
ATOM 7702 C CA . ILE B 1 472 ? -7.707 25.734 -24.703 1 88.62 472 ILE B CA 1
ATOM 7703 C C . ILE B 1 472 ? -6.387 26.016 -25.422 1 88.62 472 ILE B C 1
ATOM 7705 O O . ILE B 1 472 ? -6.211 27.078 -26.016 1 88.62 472 ILE B O 1
ATOM 7709 N N . LEU B 1 473 ? -5.504 25.062 -25.344 1 87.25 473 LEU B N 1
ATOM 7710 C CA . LEU B 1 473 ? -4.188 25.234 -25.938 1 87.25 473 LEU B CA 1
ATOM 7711 C C . LEU B 1 473 ? -4.289 25.281 -27.469 1 87.25 473 LEU B C 1
ATOM 7713 O O . LEU B 1 473 ? -3.465 25.922 -28.125 1 87.25 473 LEU B O 1
ATOM 7717 N N . SER B 1 474 ? -5.254 24.641 -27.984 1 87.31 474 SER B N 1
ATOM 7718 C CA . SER B 1 474 ? -5.422 24.609 -29.438 1 87.31 474 SER B CA 1
ATOM 7719 C C . SER B 1 474 ? -6.125 25.859 -29.938 1 87.31 474 SER B C 1
ATOM 7721 O O . SER B 1 474 ? -5.855 26.344 -31.047 1 87.31 474 SER B O 1
ATOM 7723 N N . ILE B 1 475 ? -6.988 26.375 -29.156 1 87.19 475 ILE B N 1
ATOM 7724 C CA . ILE B 1 475 ? -7.809 27.516 -29.562 1 87.19 475 ILE B CA 1
ATOM 7725 C C . ILE B 1 475 ? -7.035 28.812 -29.344 1 87.19 475 ILE B C 1
ATOM 7727 O O . ILE B 1 475 ? -7.164 29.766 -30.125 1 87.19 475 ILE B O 1
ATOM 7731 N N . LEU B 1 476 ? -6.227 28.734 -28.297 1 81.44 476 LEU B N 1
ATOM 7732 C CA . LEU B 1 476 ? -5.539 29.969 -27.922 1 81.44 476 LEU B CA 1
ATOM 7733 C C . LEU B 1 476 ? -4.672 30.484 -29.062 1 81.44 476 LEU B C 1
ATOM 7735 O O . LEU B 1 476 ? -4.738 31.656 -29.406 1 81.44 476 LEU B O 1
ATOM 7739 N N . PRO B 1 477 ? -3.889 29.656 -29.719 1 79.38 477 PRO B N 1
ATOM 7740 C CA . PRO B 1 477 ? -3.111 30.172 -30.844 1 79.38 477 PRO B CA 1
ATOM 7741 C C . PRO B 1 477 ? -3.992 30.656 -31.984 1 79.38 477 PRO B C 1
ATOM 7743 O O . PRO B 1 477 ? -3.658 31.641 -32.656 1 79.38 477 PRO B O 1
ATOM 7746 N N . ILE B 1 478 ? -5.098 30 -32.156 1 80.75 478 ILE B N 1
ATOM 7747 C CA . ILE B 1 478 ? -6.016 30.375 -33.219 1 80.75 478 ILE B CA 1
ATOM 7748 C C . ILE B 1 478 ? -6.621 31.75 -32.906 1 80.75 478 ILE B C 1
ATOM 7750 O O . ILE B 1 478 ? -6.676 32.625 -33.781 1 80.75 478 ILE B O 1
ATOM 7754 N N . VAL B 1 479 ? -7 31.953 -31.734 1 80.44 479 VAL B N 1
ATOM 7755 C CA . VAL B 1 479 ? -7.594 33.219 -31.312 1 80.44 479 VAL B CA 1
ATOM 7756 C C . VAL B 1 479 ? -6.555 34.344 -31.406 1 80.44 479 VAL B C 1
ATOM 7758 O O . VAL B 1 479 ? -6.848 35.438 -31.906 1 80.44 479 VAL B O 1
ATOM 7761 N N . ILE B 1 480 ? -5.426 34 -30.969 1 79.75 480 ILE B N 1
ATOM 7762 C CA . ILE B 1 480 ? -4.34 34.969 -31.047 1 79.75 480 ILE B CA 1
ATOM 7763 C C . ILE B 1 480 ? -4.066 35.344 -32.5 1 79.75 480 ILE B C 1
ATOM 7765 O O . ILE B 1 480 ? -3.91 36.5 -32.844 1 79.75 480 ILE B O 1
ATOM 7769 N N . PHE B 1 481 ? -4.062 34.375 -33.344 1 82.62 481 PHE B N 1
ATOM 7770 C CA . PHE B 1 481 ? -3.836 34.562 -34.781 1 82.62 481 PHE B CA 1
ATOM 7771 C C . PHE B 1 481 ? -4.941 35.438 -35.375 1 82.62 481 PHE B C 1
ATOM 7773 O O . PHE B 1 481 ? -4.668 36.344 -36.156 1 82.62 481 PHE B O 1
ATOM 7780 N N . VAL B 1 482 ? -6.168 35.188 -35 1 82.56 482 VAL B N 1
ATOM 7781 C CA . VAL B 1 482 ? -7.305 35.938 -35.531 1 82.56 482 VAL B CA 1
ATOM 7782 C C . VAL B 1 482 ? -7.242 37.375 -35.031 1 82.56 482 VAL B C 1
ATOM 7784 O O . VAL B 1 482 ? -7.48 38.312 -35.812 1 82.56 482 VAL B O 1
ATOM 7787 N N . ILE B 1 483 ? -6.816 37.562 -33.781 1 83.44 483 ILE B N 1
ATOM 7788 C CA . ILE B 1 483 ? -6.73 38.875 -33.219 1 83.44 483 ILE B CA 1
ATOM 7789 C C . ILE B 1 483 ? -5.617 39.688 -33.906 1 83.44 483 ILE B C 1
ATOM 7791 O O . ILE B 1 483 ? -5.816 40.812 -34.312 1 83.44 483 ILE B O 1
ATOM 7795 N N . ILE B 1 484 ? -4.523 39.031 -34.125 1 84.75 484 ILE B N 1
ATOM 7796 C CA . ILE B 1 484 ? -3.395 39.688 -34.812 1 84.75 484 ILE B CA 1
ATOM 7797 C C . ILE B 1 484 ? -3.766 40.031 -36.25 1 84.75 484 ILE B C 1
ATOM 7799 O O . ILE B 1 484 ? -3.453 41.125 -36.719 1 84.75 484 ILE B O 1
ATOM 7803 N N . SER B 1 485 ? -4.461 39.219 -36.906 1 85.38 485 SER B N 1
ATOM 7804 C CA . SER B 1 485 ? -4.863 39.438 -38.312 1 85.38 485 SER B CA 1
ATOM 7805 C C . SER B 1 485 ? -5.871 40.562 -38.406 1 85.38 485 SER B C 1
ATOM 7807 O O . SER B 1 485 ? -5.793 41.406 -39.344 1 85.38 485 SER B O 1
ATOM 7809 N N . LYS B 1 486 ? -6.688 40.656 -37.438 1 85.62 486 LYS B N 1
ATOM 7810 C CA . LYS B 1 486 ? -7.684 41.719 -37.438 1 85.62 486 LYS B CA 1
ATOM 7811 C C . LYS B 1 486 ? -7.055 43.062 -37.125 1 85.62 486 LYS B C 1
ATOM 7813 O O . LYS B 1 486 ? -7.422 44.094 -37.688 1 85.62 486 LYS B O 1
ATOM 7818 N N . LEU B 1 487 ? -6.156 43.031 -36.281 1 83.5 487 LEU B N 1
ATOM 7819 C CA . LEU B 1 487 ? -5.457 44.25 -35.938 1 83.5 487 LEU B CA 1
ATOM 7820 C C . LEU B 1 487 ? -4.578 44.75 -37.062 1 83.5 487 LEU B C 1
ATOM 7822 O O . LEU B 1 487 ? -4.465 45.938 -37.312 1 83.5 487 LEU B O 1
ATOM 7826 N N . ALA B 1 488 ? -4.117 43.781 -37.812 1 80.75 488 ALA B N 1
ATOM 7827 C CA . ALA B 1 488 ? -3.316 44.094 -39 1 80.75 488 ALA B CA 1
ATOM 7828 C C . ALA B 1 488 ? -4.191 44.656 -40.125 1 80.75 488 ALA B C 1
ATOM 7830 O O . ALA B 1 488 ? -3.777 45.562 -40.844 1 80.75 488 ALA B O 1
ATOM 7831 N N . ASN B 1 489 ? -5.367 44.312 -40.094 1 81.06 489 ASN B N 1
ATOM 7832 C CA . ASN B 1 489 ? -6.273 44.812 -41.125 1 81.06 489 ASN B CA 1
ATOM 7833 C C . ASN B 1 489 ? -6.863 46.156 -40.75 1 81.06 489 ASN B C 1
ATOM 7835 O O . ASN B 1 489 ? -7.195 46.969 -41.594 1 81.06 489 ASN B O 1
ATOM 7839 N N . PHE B 1 490 ? -6.941 46.406 -39.625 1 71 490 PHE B N 1
ATOM 7840 C CA . PHE B 1 490 ? -7.426 47.719 -39.188 1 71 490 PHE B CA 1
ATOM 7841 C C . PHE B 1 490 ? -6.367 48.781 -39.406 1 71 490 PHE B C 1
ATOM 7843 O O . PHE B 1 490 ? -6.695 49.969 -39.594 1 71 490 PHE B O 1
ATOM 7850 N N . ARG B 1 491 ? -5.27 48.469 -39.438 1 68.12 491 ARG B N 1
ATOM 7851 C CA . ARG B 1 491 ? -4.215 49.438 -39.688 1 68.12 491 ARG B CA 1
ATOM 7852 C C . ARG B 1 491 ? -4.043 49.688 -41.188 1 68.12 491 ARG B C 1
ATOM 7854 O O . ARG B 1 491 ? -3.525 50.719 -41.594 1 68.12 491 ARG B O 1
ATOM 7861 N N . ASN B 1 492 ? -4.598 48.875 -41.938 1 55.75 492 ASN B N 1
ATOM 7862 C CA . ASN B 1 492 ? -4.621 49.219 -43.375 1 55.75 492 ASN B CA 1
ATOM 7863 C C . ASN B 1 492 ? -5.918 49.906 -43.75 1 55.75 492 ASN B C 1
ATOM 7865 O O . ASN B 1 492 ? -7 49.344 -43.625 1 55.75 492 ASN B O 1
#

Nearest PDB structures (foldseek):
  8ind-assembly1_A  TM=6.868E-01  e=5.612E-14  Catharanthus roseus
  8i0d-assembly1_A  TM=6.477E-01  e=5.770E-13  Scutellaria baicalensis
  8hjg-assembly2_B  TM=6.761E-01  e=5.933E-12  Siraitia grosvenorii
  8hjp-assembly2_A  TM=6.482E-01  e=1.206E-11  Siraitia grosvenorii
  7cyw-assembly1_A  TM=6.460E-01  e=1.178E-10  Fagopyrum esculentum

InterPro domains:
  IPR002213 UDP-glucuronosyl/UDP-glucosyltransferase [PF00201] (4-484)
  IPR002213 UDP-glucuronosyl/UDP-glucosyltransferase [cd03784] (1-420)
  IPR035595 UDP-glycosyltransferase family, conserved site [PS00375] (325-368)
  IPR050271 UDP-glycosyltransferase [PTHR48043] (4-475)

Sequence (984 aa):
MISNARIADTLAGDGHDVTILIAEFRVKYNQVSPPKKAKAIIFDGIDGSVFDKGQESLTANTFGPDEALFDKLFYDTSFFDAFNTQCDEMLRLHRNKLAELADEHFDMLFTEQLNLCGTGLKPLLNITTHMWISSCPLDDHMGYLLSVPTPLSYVPAVGEISVSDDMSFYERLLNVFEFSKNVRSYFYGMQQTNAVYQKHFGPTFPNLIDVAADSALTFVLADEFLDFPRPILHNTIFVGGLGMNLQQTLTSTYSDELQKGKKGVIFFSLGTNIESSSIPVAFKKNLLSAFKHFSDYHFIAKFEANDKEVHELASDIPNVKITNWAPQPEILAHERLSLFITHGGYNSLLEAALYAKPLLLMPIFGDQWRNAQLAQRNKFGRVFDKRTLLTSPDKFIEALNELLTNQMYKTHAARIQKLIKTKPLNSTERFLRYTQFVGDNEGHLDELHIAGRRLSSVKYFNIDIILALLVILSILPIVIFVIISKLANFRNMISNARIADTLAGDGHDVTILIAEFRVKYNQVSPPKKAKAIIFDGIDGSVFDKGQESLTANTFGPDEALFDKLFYDTSFFDAFNTQCDEMLRLHRNKLAELADEHFDMLFTEQLNLCGTGLKPLLNITTHMWISSCPLDDHMGYLLSVPTPLSYVPAVGEISVSDDMSFYERLLNVFEFSKNVRSYFYGMQQTNAVYQKHFGPTFPNLIDVAADSALTFVLADEFLDFPRPILHNTIFVGGLGMNLQQTLTSTYSDELQKGKKGVIFFSLGTNIESSSIPVAFKKNLLSAFKHFSDYHFIAKFEANDKEVHELASDIPNVKITNWAPQPEILAHERLSLFITHGGYNSLLEAALYAKPLLLMPIFGDQWRNAQLAQRNKFGRVFDKRTLLTSPDKFIEALNELLTNQMYKTHAARIQKLIKTKPLNSTERFLRYTQFVGDNEGHLDELHIAGRRLSSVKYFNIDIILALLVILSILPIVIFVIISKLANFRN

Secondary structure (DSSP, 8-state):
-HHHHHHHHHHHHTT---EEEEE-SSS-GGGSPPPSSSEEEEE----THHHHHHHHHHHTTTTSPPPPTGGGGS---HHHHHHHHHHHHHHHHTHHHHHHHHTT--SEEEEESS-TTTTTHHHHTT--EEEEEESSSS-HHHHHHHT----TTTS--SSS----SS--HHHHHHHHHHHHHHHHHHHHHHHHHHHHHHHHH-TTSPPHHHHHHT-SEEEESS-GGGS----B-TTEEE-TTTT--------STTHHHHH-SSSEEEEEE--SSS-GGGS-HHHHHHHHHHHHH-TTEEEEEE--TT-HHHHHHHTT-TTEEEES---HHHHHHSTTEEEEEE---HHHHHHHHHTT--EEE---STTHHHHHHHHHHTTSEEE--GGGGGT-SHHHHHHHHHHHH-HHHHHHHHHHHHHHHT-SS-HHHHHHHHHHHHHHTTT--GGG--GGGGS-HHHHTTHHHHHHHHHHHHHHHHHHHHHHHHHHHHH-/-HHHHHHHHHHHHTT---EEEEE-SSS-GGGSPPPSSSEEEEE----THHHHHHHHHHHTTTTSPPPPTGGGGS---HHHHHHHHHHHHHHHHTHHHHHHHHTT--SEEEEESS-TTTTTHHHHTT--EEEEEESSSS-HHHHHHHT----TTTS--SSS----SS--HHHHHHHHHHHHHHHHHHHHHHHHHHHHHHHHH-TTSPPHHHHHHT-SEEEESS-GGGS----B-TTEEE-TTTT--------STTHHHHH-SSSEEEEEE--SSS-GGGS-HHHHHHHHHHHHH-TTEEEEEE--TT-HHHHHHHTT-TTEEEES---HHHHHHSTTEEEEEE---HHHHHHHHHTT--EEE---STTHHHHHHHHHHTTSEEE--GGGGGT-SHHHHHHHHHHHH-HHHHHHHHHHHHHHHT-SS-HHHHHHHHHHHHHHTTT--GGG--GGGGS-HHHHTTHHHHHHHHHHHHHHHHHHHHHHHHHHHHH-

Foldseek 3Di:
DLVQLLLQQLQQVVPDQGEDEAEPLADDPVRHDHRDRYHYDYQDDFDNVQQVVLCCVQQVQLLHDDDDLVNLQDADLSNLVSVLVRLLVSCVRCVVVLVVQLVVADAEFEDEQQALSSLLSCVSSVHDAYEYEYAAACALLNCVLLVFDDPLCQFAHQFDAQDHRPDDPVSSSSRVSNSVSRNVSSVVSLVSNQVSSCVNPNPPRDRSSVSSNQHFAYEYLADCLLHHDGTDFPRYHYQHCRNPDLPDDLDPDCVVLQPDAQQFEEEADADDSDQVLVPDLLLLLQVLVLVLVRLNYAYEHAHAPPNVSSCVSCVPRVRYDYDNDDPLLSSLQDPRHAEYEYQQPRVNLSSNLLNLHAYEHNHRGGSRSVSQNSLVVLPLYHYDHSNVSSPHNVVVSVRVVCSRPPCSNSVSSVVSNVPQVPDPDHSSRSSNVVVVVCVVVSNHDVVRRDPLSPDDPCVNVVVVVVVVVVVCVVVVVVVVVVVVVVVVVVVD/DLVQLLLQQLQQVVPDQGEDEAEPLADDPVRHDHRDRYHYDYQDDFDNVQQVVLVCVQQVQLLHDDDDLVNLQDADLSNLVSVLVRLLVSCVRCVPVLVVQLVVADAEFEDEQQALSSLLSCVSSVHDAYEYEYAAACALLNCVLLVFDDPLCQFAHQFDAQDHRPDDPVSSSSRVSNSVSRNVSSVVSLVSNQVSSCVNPNPPRDRSSVSSNQHFAYEYQADCLLHHDGGDFPRYHYQHCRNPDLPDDLDDDCV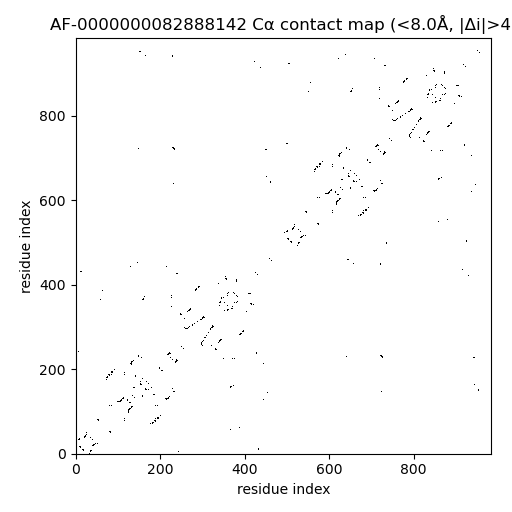VLQPDAQQFEEEADADDSDQLLPPDLLLLLQVLVLVLVRLSYAYEHAHAPPNVSSCVSCVPRVRYDYDNDDPLLSSLQDPRHAEYEYQQDRVNLSSNLLNLHAYEHNHRGGSRSVSQNSLVVLPLYHYDHSNVSSVHNVVVSVRVVCSRPPCSNSVSSVVSNVPQVPDPDHSSRSSNVVVVVCVVVSNHDVVRRDPLSPDDPCVNVVVVVVVVVVVCVVVVVVVVVVVVVVVVVVVD

Solvent-accessible surface area (backbone atoms only — not comparable to full-atom values): 52020 Å² total; per-residue (Å²): 110,82,63,51,37,34,53,36,26,54,45,23,71,72,70,48,92,38,74,44,77,44,67,27,48,65,64,52,70,89,78,46,83,68,52,86,63,26,45,77,46,76,47,72,93,49,72,27,65,54,35,51,60,20,49,48,66,62,51,70,57,52,82,49,78,78,82,50,75,74,55,33,76,54,67,79,55,49,48,42,51,24,52,42,53,47,43,46,47,49,53,66,76,41,44,68,62,51,57,56,54,32,74,66,61,52,66,67,44,79,29,58,65,91,50,49,62,61,56,45,44,31,73,72,30,62,31,80,16,42,37,39,27,26,85,40,60,78,38,55,44,56,32,58,56,56,48,39,66,69,55,44,42,31,40,60,39,55,39,83,42,79,51,50,45,80,50,52,75,66,53,28,52,48,32,47,39,44,37,53,30,48,30,51,42,49,49,53,34,41,53,51,33,38,49,47,50,22,71,76,67,33,84,81,47,79,61,41,69,59,56,61,55,64,32,42,34,35,40,19,49,26,32,70,85,74,42,78,36,55,55,38,42,84,44,53,44,67,25,28,66,48,70,64,75,78,84,57,74,73,65,76,85,57,55,65,65,54,66,35,33,83,80,17,21,35,42,35,41,60,65,85,86,52,60,54,71,75,50,57,63,50,32,53,51,22,50,50,52,36,52,56,71,41,64,49,32,20,35,44,34,54,40,52,80,82,32,58,65,62,55,60,71,43,69,83,33,89,46,52,44,81,32,65,71,74,66,58,70,40,53,53,60,37,86,44,46,62,37,41,36,28,24,28,48,66,68,57,49,50,52,30,32,70,46,32,37,21,34,42,20,36,49,57,51,49,45,9,30,30,45,19,34,44,32,32,73,60,38,19,26,39,68,43,70,65,63,51,25,54,78,39,30,62,69,56,43,50,51,51,50,49,63,75,66,43,61,59,24,48,55,32,10,43,49,50,22,49,54,65,72,49,42,73,62,48,26,56,58,47,50,51,36,50,50,48,33,34,58,75,47,80,35,52,47,72,68,52,57,45,57,55,52,74,45,51,70,50,53,46,68,38,45,64,57,52,50,52,50,50,50,48,62,59,44,46,58,52,52,51,50,52,51,52,53,51,54,57,51,68,74,100,110,82,64,52,37,35,54,36,27,53,46,23,71,73,68,48,92,39,74,44,79,45,67,28,49,64,64,51,70,89,78,45,84,69,51,85,64,25,44,76,46,76,46,71,92,51,72,27,66,53,36,50,59,19,50,48,65,64,52,69,57,51,82,49,77,78,79,49,74,74,55,34,77,53,67,80,55,49,48,41,52,26,51,40,53,46,43,47,48,50,54,66,76,40,44,67,60,50,58,56,53,31,75,66,60,52,67,68,43,80,29,59,65,92,50,49,62,62,55,44,43,32,76,72,29,62,31,78,16,42,36,38,27,26,84,40,59,77,35,55,45,56,31,58,56,56,48,40,66,70,54,44,41,29,39,60,39,55,38,82,42,79,50,50,44,79,52,52,76,66,52,28,53,49,32,48,40,43,38,51,31,48,30,51,43,47,48,51,34,41,52,49,31,39,49,47,51,23,71,77,68,34,84,82,48,77,60,41,69,58,57,59,57,63,31,41,34,35,39,19,48,26,33,70,85,72,43,78,37,53,55,38,41,85,43,52,44,67,26,28,66,51,70,66,76,78,84,57,73,74,65,72,88,58,58,67,65,53,66,35,32,83,78,17,21,34,41,35,40,61,66,86,85,52,60,55,72,74,49,56,65,51,32,54,52,22,51,50,51,36,52,54,72,43,64,49,31,19,35,42,35,53,42,51,78,83,34,59,64,62,55,61,69,42,70,85,34,89,46,52,44,81,33,67,72,73,66,58,70,42,53,53,61,36,86,44,46,61,36,40,35,29,23,27,49,66,68,58,49,50,50,31,32,72,46,32,37,22,36,41,20,37,48,56,52,50,45,9,30,31,45,19,35,45,32,34,73,61,38,20,26,38,69,44,72,67,63,53,25,55,79,39,30,61,66,56,43,51,51,51,51,48,64,75,65,41,62,60,24,48,53,30,9,42,48,51,22,49,54,64,73,50,44,74,61,48,27,56,56,47,51,51,37,49,52,48,33,34,58,75,46,80,35,51,48,72,68,51,57,45,56,55,51,75,44,50,71,50,52,46,68,38,45,63,58,53,50,52,50,51,50,49,62,58,44,46,59,52,50,52,50,52,52,53,52,49,55,54,48,66,73,98

pLDDT: mean 92.18, std 8.48, range [54.53, 98.81]

Organism: Panagrellus redivivus (NCBI:txid6233)

Radius of gyration: 32.16 Å; Cα contacts (8 Å, |Δi|>4): 1704; chains: 2; bounding box: 72×98×102 Å